Protein 1PAV (pdb70)

Organism: Thermoplasma acidophilum (strain ATCC 25905 / DSM 1728 / JCM 9062 / NBRC 15155 / AMRC-C165) (NCBI:txid273075)

Foldseek 3Di:
DCLVADAEAFAECCACNPSLQSLLVCLVVPAAQGKYKHKYANQRVLPSLQVNLVNSQFARFHWADHPGMGMGMGHRRD

CATH classification: 3.30.110.40

Radius of gyration: 10.15 Å; Cα contacts (8 Å, |Δi|>4): 309; chains: 1; bounding box: 19×27×18 Å

Nearest PDB structures (foldseek):
  1pav-assembly1_A  TM=1.005E+00  e=6.497E-17  Thermoplasma acidophilum
  1dcj-assembly1_A  TM=7.618E-01  e=8.349E-04  Escherichia coli
  8j4c-assembly1_A  TM=7.643E-01  e=8.947E-04  Spirochaeta thermophila DSM 6578
  3lvk-assembly1_B-2  TM=7.471E-01  e=2.201E-03  Escherichia coli O157:H7 str. EDL933
  1je3-assembly1_A  TM=5.705E-01  e=1.639E-02  Escherichia coli

InterPro domains:
  IPR001455 TusA-like domain [PF01206] (8-76)
  IPR001455 TusA-like domain [PS01148] (9-33)
  IPR036868 TusA-like domain superfamily [G3DSA:3.30.110.40] (1-78)
  IPR036868 TusA-like domain superfamily [SSF64307] (2-76)

Secondary structure (DSSP, 8-state):
--S-------BSS-SS-TTHHHHHHHHTTS-TT--EE--BSSS-HHHHHHHHHHHHTEEE------SS-B--EEEE--

Structure (mmCIF, N/CA/C/O backbone):
data_1PAV
#
_entry.id   1PAV
#
loop_
_atom_site.group_PDB
_atom_site.id
_atom_site.type_symbol
_atom_site.label_atom_id
_atom_site.label_alt_id
_atom_site.label_comp_id
_atom_site.label_asym_id
_atom_site.label_entity_id
_atom_site.label_seq_id
_atom_site.pdbx_PDB_ins_code
_atom_site.Cartn_x
_atom_site.Cartn_y
_atom_site.Cartn_z
_atom_site.occupancy
_atom_site.B_iso_or_equiv
_atom_site.auth_seq_id
_atom_site.auth_comp_id
_atom_site.auth_asym_id
_atom_site.auth_atom_id
_atom_site.pdbx_PDB_model_num
ATOM 1 N N . MET A 1 1 ? -2.880 -3.410 9.415 1.00 0.00 1 MET A N 1
ATOM 2 C CA . MET A 1 1 ? -2.515 -4.613 8.688 1.00 0.00 1 MET A CA 1
ATOM 3 C C . MET A 1 1 ? -1.407 -5.378 9.416 1.00 0.00 1 MET A C 1
ATOM 4 O O . MET A 1 1 ? -1.220 -5.212 10.619 1.00 0.00 1 MET A O 1
ATOM 16 N N . ASP A 1 2 ? -0.700 -6.199 8.653 1.00 0.00 2 ASP A N 1
ATOM 17 C CA . ASP A 1 2 ? 0.385 -6.990 9.210 1.00 0.00 2 ASP A CA 1
ATOM 18 C C . ASP A 1 2 ? 1.575 -6.075 9.508 1.00 0.00 2 ASP A C 1
ATOM 19 O O . ASP A 1 2 ? 2.548 -6.500 10.130 1.00 0.00 2 ASP A O 1
ATOM 28 N N . VAL A 1 3 ? 1.458 -4.837 9.053 1.00 0.00 3 VAL A N 1
ATOM 29 C CA . VAL A 1 3 ? 2.512 -3.859 9.264 1.00 0.00 3 VAL A CA 1
ATOM 30 C C . VAL A 1 3 ? 3.853 -4.582 9.393 1.00 0.00 3 VAL A C 1
ATOM 31 O O . VAL A 1 3 ? 4.910 -3.961 9.292 1.00 0.00 3 VAL A O 1
ATOM 44 N N . LYS A 1 4 ? 3.769 -5.886 9.613 1.00 0.00 4 LYS A N 1
ATOM 45 C CA . LYS A 1 4 ? 4.964 -6.701 9.756 1.00 0.00 4 LYS A CA 1
ATOM 46 C C . LYS A 1 4 ? 5.284 -7.367 8.417 1.00 0.00 4 LYS A C 1
ATOM 47 O O . LYS A 1 4 ? 6.049 -8.329 8.366 1.00 0.00 4 LYS A O 1
ATOM 61 N N . PRO A 1 5 ? 4.667 -6.816 7.338 1.00 0.00 5 PRO A N 1
ATOM 62 C CA . PRO A 1 5 ? 4.879 -7.347 6.002 1.00 0.00 5 PRO A CA 1
ATOM 63 C C . PRO A 1 5 ? 6.255 -6.946 5.464 1.00 0.00 5 PRO A C 1
ATOM 64 O O . PRO A 1 5 ? 6.734 -5.846 5.736 1.00 0.00 5 PRO A O 1
ATOM 72 N N . ASP A 1 6 ? 6.851 -7.860 4.712 1.00 0.00 6 ASP A N 1
ATOM 73 C CA . ASP A 1 6 ? 8.161 -7.615 4.135 1.00 0.00 6 ASP A CA 1
ATOM 74 C C . ASP A 1 6 ? 8.041 -7.572 2.609 1.00 0.00 6 ASP A C 1
ATOM 75 O O . ASP A 1 6 ? 7.848 -8.603 1.969 1.00 0.00 6 ASP A O 1
ATOM 84 N N . ARG A 1 7 ? 8.161 -6.366 2.072 1.00 0.00 7 ARG A N 1
ATOM 85 C CA . ARG A 1 7 ? 8.069 -6.174 0.635 1.00 0.00 7 ARG A CA 1
ATOM 86 C C . ARG A 1 7 ? 8.746 -4.865 0.230 1.00 0.00 7 ARG A C 1
ATOM 87 O O . ARG A 1 7 ? 9.240 -4.127 1.082 1.00 0.00 7 ARG A O 1
ATOM 104 N N . VAL A 1 8 ? 8.748 -4.614 -1.072 1.00 0.00 8 VAL A N 1
ATOM 105 C CA . VAL A 1 8 ? 9.357 -3.405 -1.600 1.00 0.00 8 VAL A CA 1
ATOM 106 C C . VAL A 1 8 ? 8.277 -2.536 -2.247 1.00 0.00 8 VAL A C 1
ATOM 107 O O . VAL A 1 8 ? 7.793 -2.848 -3.335 1.00 0.00 8 VAL A O 1
ATOM 120 N N . ILE A 1 9 ? 7.929 -1.464 -1.551 1.00 0.00 9 ILE A N 1
ATOM 121 C CA . ILE A 1 9 ? 6.915 -0.548 -2.044 1.00 0.00 9 ILE A CA 1
ATOM 122 C C . ILE A 1 9 ? 7.242 0.870 -1.572 1.00 0.00 9 ILE A C 1
ATOM 123 O O . ILE A 1 9 ? 7.135 1.174 -0.386 1.00 0.00 9 ILE A O 1
ATOM 138 N N . ASP A 1 10 ? 7.635 1.702 -2.527 1.00 0.00 10 ASP A N 1
ATOM 139 C CA . ASP A 1 10 ? 7.978 3.080 -2.224 1.00 0.00 10 ASP A CA 1
ATOM 140 C C . ASP A 1 10 ? 7.709 3.950 -3.453 1.00 0.00 10 ASP A C 1
ATOM 141 O O . ASP A 1 10 ? 8.089 3.592 -4.567 1.00 0.00 10 ASP A O 1
ATOM 150 N N . ALA A 1 11 ? 7.057 5.077 -3.210 1.00 0.00 11 ALA A N 1
ATOM 151 C CA . ALA A 1 11 ? 6.732 6.001 -4.284 1.00 0.00 11 ALA A CA 1
ATOM 152 C C . ALA A 1 11 ? 7.049 7.429 -3.835 1.00 0.00 11 ALA A C 1
ATOM 153 O O . ALA A 1 11 ? 6.483 7.917 -2.858 1.00 0.00 11 ALA A O 1
ATOM 160 N N . ARG A 1 12 ? 7.954 8.059 -4.569 1.00 0.00 12 ARG A N 1
ATOM 161 C CA . ARG A 1 12 ? 8.354 9.420 -4.259 1.00 0.00 12 ARG A CA 1
ATOM 162 C C . ARG A 1 12 ? 7.745 10.396 -5.269 1.00 0.00 12 ARG A C 1
ATOM 163 O O . ARG A 1 12 ? 8.214 10.495 -6.402 1.00 0.00 12 ARG A O 1
ATOM 180 N N . GLY A 1 13 ? 6.708 11.089 -4.823 1.00 0.00 13 GLY A N 1
ATOM 181 C CA . GLY A 1 13 ? 6.030 12.053 -5.674 1.00 0.00 13 GLY A CA 1
ATOM 182 C C . GLY A 1 13 ? 5.045 11.355 -6.614 1.00 0.00 13 GLY A C 1
ATOM 183 O O . GLY A 1 13 ? 4.690 11.898 -7.659 1.00 0.00 13 GLY A O 1
ATOM 187 N N . SER A 1 14 ? 4.631 10.164 -6.208 1.00 0.00 14 SER A N 1
ATOM 188 C CA . SER A 1 14 ? 3.693 9.387 -7.001 1.00 0.00 14 SER A CA 1
ATOM 189 C C . SER A 1 14 ? 2.258 9.737 -6.605 1.00 0.00 14 SER A C 1
ATOM 190 O O . SER A 1 14 ? 1.315 9.065 -7.018 1.00 0.00 14 SER A O 1
ATOM 197 N N . TYR A 1 15 ? 2.137 10.789 -5.808 1.00 0.00 15 TYR A N 1
ATOM 198 C CA . TYR A 1 15 ? 0.832 11.236 -5.351 1.00 0.00 15 TYR A CA 1
ATOM 199 C C . TYR A 1 15 ? 0.101 10.120 -4.602 1.00 0.00 15 TYR A C 1
ATOM 200 O O . TYR A 1 15 ? 0.735 9.255 -3.998 1.00 0.00 15 TYR A O 1
ATOM 217 N N . CYS A 1 16 ? -1.220 10.176 -4.664 1.00 0.00 16 CYS A N 1
ATOM 218 C CA . CYS A 1 16 ? -2.044 9.180 -3.998 1.00 0.00 16 CYS A CA 1
ATOM 219 C C . CYS A 1 16 ? -1.316 8.725 -2.731 1.00 0.00 16 CYS A C 1
ATOM 220 O O . CYS A 1 16 ? -1.938 8.194 -1.811 1.00 0.00 16 CYS A O 1
ATOM 227 N N . PRO A 1 17 ? 0.024 8.954 -2.724 1.00 0.00 17 PRO A N 1
ATOM 228 C CA . PRO A 1 17 ? 0.681 9.586 -3.855 1.00 0.00 17 PRO A CA 1
ATOM 229 C C . PRO A 1 17 ? 0.819 8.611 -5.026 1.00 0.00 17 PRO A C 1
ATOM 230 O O . PRO A 1 17 ? 0.323 7.486 -4.963 1.00 0.00 17 PRO A O 1
ATOM 238 N N . GLY A 1 18 ? 1.495 9.075 -6.066 1.00 0.00 18 GLY A N 1
ATOM 239 C CA . GLY A 1 18 ? 1.704 8.258 -7.248 1.00 0.00 18 GLY A CA 1
ATOM 240 C C . GLY A 1 18 ? 1.834 6.779 -6.878 1.00 0.00 18 GLY A C 1
ATOM 241 O O . GLY A 1 18 ? 1.528 5.903 -7.685 1.00 0.00 18 GLY A O 1
ATOM 245 N N . PRO A 1 19 ? 2.302 6.540 -5.622 1.00 0.00 19 PRO A N 1
ATOM 246 C CA . PRO A 1 19 ? 2.476 5.184 -5.134 1.00 0.00 19 PRO A CA 1
ATOM 247 C C . PRO A 1 19 ? 1.127 4.548 -4.790 1.00 0.00 19 PRO A C 1
ATOM 248 O O . PRO A 1 19 ? 1.055 3.353 -4.507 1.00 0.00 19 PRO A O 1
ATOM 256 N N . LEU A 1 20 ? 0.093 5.374 -4.826 1.00 0.00 20 LEU A N 1
ATOM 257 C CA . LEU A 1 20 ? -1.250 4.907 -4.522 1.00 0.00 20 LEU A CA 1
ATOM 258 C C . LEU A 1 20 ? -1.483 3.559 -5.206 1.00 0.00 20 LEU A C 1
ATOM 259 O O . LEU A 1 20 ? -2.240 2.728 -4.707 1.00 0.00 20 LEU A O 1
ATOM 274 N N . MET A 1 21 ? -0.818 3.383 -6.338 1.00 0.00 21 MET A N 1
ATOM 275 C CA . MET A 1 21 ? -0.943 2.150 -7.097 1.00 0.00 21 MET A CA 1
ATOM 276 C C . MET A 1 21 ? 0.092 1.119 -6.642 1.00 0.00 21 MET A C 1
ATOM 277 O O . MET A 1 21 ? -0.119 -0.084 -6.785 1.00 0.00 21 MET A O 1
ATOM 289 N N . GLU A 1 22 ? 1.191 1.629 -6.103 1.00 0.00 22 GLU A N 1
ATOM 290 C CA . GLU A 1 22 ? 2.260 0.768 -5.628 1.00 0.00 22 GLU A CA 1
ATOM 291 C C . GLU A 1 22 ? 1.688 -0.370 -4.779 1.00 0.00 22 GLU A C 1
ATOM 292 O O . GLU A 1 22 ? 2.280 -1.445 -4.696 1.00 0.00 22 GLU A O 1
ATOM 303 N N . LEU A 1 23 ? 0.544 -0.092 -4.170 1.00 0.00 23 LEU A N 1
ATOM 304 C CA . LEU A 1 23 ? -0.114 -1.080 -3.331 1.00 0.00 23 LEU A CA 1
ATOM 305 C C . LEU A 1 23 ? -0.855 -2.083 -4.217 1.00 0.00 23 LEU A C 1
ATOM 306 O O . LEU A 1 23 ? -0.598 -3.284 -4.149 1.00 0.00 23 LEU A O 1
ATOM 321 N N . ILE A 1 24 ? -1.759 -1.554 -5.027 1.00 0.00 24 ILE A N 1
ATOM 322 C CA . ILE A 1 24 ? -2.539 -2.388 -5.926 1.00 0.00 24 ILE A CA 1
ATOM 323 C C . ILE A 1 24 ? -1.597 -3.301 -6.713 1.00 0.00 24 ILE A C 1
ATOM 324 O O . ILE A 1 24 ? -1.925 -4.457 -6.980 1.00 0.00 24 ILE A O 1
ATOM 339 N N . LYS A 1 25 ? -0.446 -2.748 -7.064 1.00 0.00 25 LYS A N 1
ATOM 340 C CA . LYS A 1 25 ? 0.547 -3.498 -7.816 1.00 0.00 25 LYS A CA 1
ATOM 341 C C . LYS A 1 25 ? 1.333 -4.396 -6.860 1.00 0.00 25 LYS A C 1
ATOM 342 O O . LYS A 1 25 ? 2.050 -5.296 -7.295 1.00 0.00 25 LYS A O 1
ATOM 356 N N . ALA A 1 26 ? 1.173 -4.121 -5.574 1.00 0.00 26 ALA A N 1
ATOM 357 C CA . ALA A 1 26 ? 1.859 -4.894 -4.552 1.00 0.00 26 ALA A CA 1
ATOM 358 C C . ALA A 1 26 ? 1.119 -6.215 -4.333 1.00 0.00 26 ALA A C 1
ATOM 359 O O . ALA A 1 26 ? 1.727 -7.283 -4.360 1.00 0.00 26 ALA A O 1
ATOM 366 N N . TYR A 1 27 ? -0.184 -6.097 -4.122 1.00 0.00 27 TYR A N 1
ATOM 367 C CA . TYR A 1 27 ? -1.014 -7.269 -3.900 1.00 0.00 27 TYR A CA 1
ATOM 368 C C . TYR A 1 27 ? -0.657 -8.388 -4.879 1.00 0.00 27 TYR A C 1
ATOM 369 O O . TYR A 1 27 ? -0.781 -9.567 -4.553 1.00 0.00 27 TYR A O 1
ATOM 386 N N . LYS A 1 28 ? -0.221 -7.980 -6.062 1.00 0.00 28 LYS A N 1
ATOM 387 C CA . LYS A 1 28 ? 0.155 -8.933 -7.092 1.00 0.00 28 LYS A CA 1
ATOM 388 C C . LYS A 1 28 ? 1.546 -9.490 -6.782 1.00 0.00 28 LYS A C 1
ATOM 389 O O . LYS A 1 28 ? 1.865 -10.617 -7.157 1.00 0.00 28 LYS A O 1
ATOM 403 N N . GLN A 1 29 ? 2.337 -8.673 -6.101 1.00 0.00 29 GLN A N 1
ATOM 404 C CA . GLN A 1 29 ? 3.686 -9.069 -5.738 1.00 0.00 29 GLN A CA 1
ATOM 405 C C . GLN A 1 29 ? 3.655 -10.034 -4.550 1.00 0.00 29 GLN A C 1
ATOM 406 O O . GLN A 1 29 ? 4.326 -11.065 -4.564 1.00 0.00 29 GLN A O 1
ATOM 418 N N . ALA A 1 30 ? 2.868 -9.665 -3.550 1.00 0.00 30 ALA A N 1
ATOM 419 C CA . ALA A 1 30 ? 2.739 -10.484 -2.357 1.00 0.00 30 ALA A CA 1
ATOM 420 C C . ALA A 1 30 ? 1.639 -11.525 -2.575 1.00 0.00 30 ALA A C 1
ATOM 421 O O . ALA A 1 30 ? 1.334 -11.882 -3.712 1.00 0.00 30 ALA A O 1
ATOM 428 N N . LYS A 1 31 ? 1.074 -11.982 -1.467 1.00 0.00 31 LYS A N 1
ATOM 429 C CA . LYS A 1 31 ? 0.015 -12.975 -1.522 1.00 0.00 31 LYS A CA 1
ATOM 430 C C . LYS A 1 31 ? -0.913 -12.793 -0.319 1.00 0.00 31 LYS A C 1
ATOM 431 O O . LYS A 1 31 ? -0.526 -12.193 0.683 1.00 0.00 31 LYS A O 1
ATOM 445 N N . VAL A 1 32 ? -2.120 -13.319 -0.458 1.00 0.00 32 VAL A N 1
ATOM 446 C CA . VAL A 1 32 ? -3.106 -13.222 0.605 1.00 0.00 32 VAL A CA 1
ATOM 447 C C . VAL A 1 32 ? -2.479 -13.688 1.921 1.00 0.00 32 VAL A C 1
ATOM 448 O O . VAL A 1 32 ? -1.713 -14.650 1.942 1.00 0.00 32 VAL A O 1
ATOM 461 N N . GLY A 1 33 ? -2.827 -12.982 2.987 1.00 0.00 33 GLY A N 1
ATOM 462 C CA . GLY A 1 33 ? -2.308 -13.311 4.304 1.00 0.00 33 GLY A CA 1
ATOM 463 C C . GLY A 1 33 ? -0.892 -12.762 4.488 1.00 0.00 33 GLY A C 1
ATOM 464 O O . GLY A 1 33 ? -0.242 -13.035 5.495 1.00 0.00 33 GLY A O 1
ATOM 468 N N . GLU A 1 34 ? -0.454 -11.998 3.497 1.00 0.00 34 GLU A N 1
ATOM 469 C CA . GLU A 1 34 ? 0.873 -11.409 3.537 1.00 0.00 34 GLU A CA 1
ATOM 470 C C . GLU A 1 34 ? 0.778 -9.901 3.785 1.00 0.00 34 GLU A C 1
ATOM 471 O O . GLU A 1 34 ? -0.320 -9.350 3.860 1.00 0.00 34 GLU A O 1
ATOM 482 N N . VAL A 1 35 ? 1.941 -9.280 3.907 1.00 0.00 35 VAL A N 1
ATOM 483 C CA . VAL A 1 35 ? 2.002 -7.848 4.145 1.00 0.00 35 VAL A CA 1
ATOM 484 C C . VAL A 1 35 ? 3.124 -7.241 3.299 1.00 0.00 35 VAL A C 1
ATOM 485 O O . VAL A 1 35 ? 4.069 -7.934 2.927 1.00 0.00 35 VAL A O 1
ATOM 498 N N . ILE A 1 36 ? 2.981 -5.954 3.020 1.00 0.00 36 ILE A N 1
ATOM 499 C CA . ILE A 1 36 ? 3.969 -5.247 2.224 1.00 0.00 36 ILE A CA 1
ATOM 500 C C . ILE A 1 36 ? 4.058 -3.796 2.702 1.00 0.00 36 ILE A C 1
ATOM 501 O O . ILE A 1 36 ? 3.039 -3.172 2.994 1.00 0.00 36 ILE A O 1
ATOM 516 N N . SER A 1 37 ? 5.285 -3.300 2.764 1.00 0.00 37 SER A N 1
ATOM 517 C CA . SER A 1 37 ? 5.520 -1.934 3.200 1.00 0.00 37 SER A CA 1
ATOM 518 C C . SER A 1 37 ? 5.884 -1.057 2.000 1.00 0.00 37 SER A C 1
ATOM 519 O O . SER A 1 37 ? 6.771 -1.402 1.221 1.00 0.00 37 SER A O 1
ATOM 526 N N . VAL A 1 38 ? 5.178 0.059 1.889 1.00 0.00 38 VAL A N 1
ATOM 527 C CA . VAL A 1 38 ? 5.415 0.988 0.798 1.00 0.00 38 VAL A CA 1
ATOM 528 C C . VAL A 1 38 ? 5.795 2.355 1.371 1.00 0.00 38 VAL A C 1
ATOM 529 O O . VAL A 1 38 ? 5.661 2.588 2.571 1.00 0.00 38 VAL A O 1
ATOM 542 N N . TYR A 1 39 ? 6.262 3.223 0.485 1.00 0.00 39 TYR A N 1
ATOM 543 C CA . TYR A 1 39 ? 6.664 4.560 0.888 1.00 0.00 39 TYR A CA 1
ATOM 544 C C . TYR A 1 39 ? 6.479 5.556 -0.258 1.00 0.00 39 TYR A C 1
ATOM 545 O O . TYR A 1 39 ? 6.341 5.159 -1.415 1.00 0.00 39 TYR A O 1
ATOM 562 N N . SER A 1 40 ? 6.483 6.832 0.102 1.00 0.00 40 SER A N 1
ATOM 563 C CA . SER A 1 40 ? 6.317 7.887 -0.883 1.00 0.00 40 SER A CA 1
ATOM 564 C C . SER A 1 40 ? 6.774 9.225 -0.298 1.00 0.00 40 SER A C 1
ATOM 565 O O . SER A 1 40 ? 7.207 9.287 0.853 1.00 0.00 40 SER A O 1
ATOM 572 N N . THR A 1 41 ? 6.662 10.262 -1.115 1.00 0.00 41 THR A N 1
ATOM 573 C CA . THR A 1 41 ? 7.058 11.594 -0.692 1.00 0.00 41 THR A CA 1
ATOM 574 C C . THR A 1 41 ? 6.015 12.624 -1.129 1.00 0.00 41 THR A C 1
ATOM 575 O O . THR A 1 41 ? 5.780 13.609 -0.431 1.00 0.00 41 THR A O 1
ATOM 586 N N . ASP A 1 42 ? 5.418 12.362 -2.282 1.00 0.00 42 ASP A N 1
ATOM 587 C CA . ASP A 1 42 ? 4.406 13.254 -2.821 1.00 0.00 42 ASP A CA 1
ATOM 588 C C . ASP A 1 42 ? 3.398 13.598 -1.722 1.00 0.00 42 ASP A C 1
ATOM 589 O O . ASP A 1 42 ? 2.872 14.710 -1.683 1.00 0.00 42 ASP A O 1
ATOM 598 N N . ALA A 1 43 ? 3.159 12.623 -0.857 1.00 0.00 43 ALA A N 1
ATOM 599 C CA . ALA A 1 43 ? 2.224 12.809 0.239 1.00 0.00 43 ALA A CA 1
ATOM 600 C C . ALA A 1 43 ? 0.801 12.556 -0.262 1.00 0.00 43 ALA A C 1
ATOM 601 O O . ALA A 1 43 ? -0.164 13.052 0.320 1.00 0.00 43 ALA A O 1
ATOM 608 N N . GLY A 1 44 ? 0.714 11.784 -1.335 1.00 0.00 44 GLY A N 1
ATOM 609 C CA . GLY A 1 44 ? -0.575 11.459 -1.921 1.00 0.00 44 GLY A CA 1
ATOM 610 C C . GLY A 1 44 ? -0.948 10.000 -1.652 1.00 0.00 44 GLY A C 1
ATOM 611 O O . GLY A 1 44 ? -2.116 9.684 -1.437 1.00 0.00 44 GLY A O 1
ATOM 615 N N . THR A 1 45 ? 0.069 9.150 -1.673 1.00 0.00 45 THR A N 1
ATOM 616 C CA . THR A 1 45 ? -0.137 7.731 -1.435 1.00 0.00 45 THR A CA 1
ATOM 617 C C . THR A 1 45 ? -0.630 7.497 -0.006 1.00 0.00 45 THR A C 1
ATOM 618 O O . THR A 1 45 ? -1.311 6.509 0.265 1.00 0.00 45 THR A O 1
ATOM 629 N N . LYS A 1 46 ? -0.268 8.423 0.871 1.00 0.00 46 LYS A N 1
ATOM 630 C CA . LYS A 1 46 ? -0.667 8.330 2.265 1.00 0.00 46 LYS A CA 1
ATOM 631 C C . LYS A 1 46 ? -2.188 8.185 2.348 1.00 0.00 46 LYS A C 1
ATOM 632 O O . LYS A 1 46 ? -2.701 7.470 3.207 1.00 0.00 46 LYS A O 1
ATOM 646 N N . LYS A 1 47 ? -2.866 8.876 1.444 1.00 0.00 47 LYS A N 1
ATOM 647 C CA . LYS A 1 47 ? -4.318 8.834 1.405 1.00 0.00 47 LYS A CA 1
ATOM 648 C C . LYS A 1 47 ? -4.766 7.706 0.473 1.00 0.00 47 LYS A C 1
ATOM 649 O O . LYS A 1 47 ? -5.696 6.967 0.790 1.00 0.00 47 LYS A O 1
ATOM 663 N N . ASP A 1 48 ? -4.083 7.610 -0.658 1.00 0.00 48 ASP A N 1
ATOM 664 C CA . ASP A 1 48 ? -4.399 6.585 -1.638 1.00 0.00 48 ASP A CA 1
ATOM 665 C C . ASP A 1 48 ? -3.752 5.265 -1.216 1.00 0.00 48 ASP A C 1
ATOM 666 O O . ASP A 1 48 ? -4.360 4.203 -1.341 1.00 0.00 48 ASP A O 1
ATOM 675 N N . ALA A 1 49 ? -2.527 5.374 -0.723 1.00 0.00 49 ALA A N 1
ATOM 676 C CA . ALA A 1 49 ? -1.791 4.202 -0.280 1.00 0.00 49 ALA A CA 1
ATOM 677 C C . ALA A 1 49 ? -2.745 3.246 0.438 1.00 0.00 49 ALA A C 1
ATOM 678 O O . ALA A 1 49 ? -2.740 2.045 0.177 1.00 0.00 49 ALA A O 1
ATOM 685 N N . PRO A 1 50 ? -3.563 3.833 1.353 1.00 0.00 50 PRO A N 1
ATOM 686 C CA . PRO A 1 50 ? -4.521 3.047 2.112 1.00 0.00 50 PRO A CA 1
ATOM 687 C C . PRO A 1 50 ? -5.718 2.653 1.243 1.00 0.00 50 PRO A C 1
ATOM 688 O O . PRO A 1 50 ? -6.712 2.134 1.747 1.00 0.00 50 PRO A O 1
ATOM 696 N N . ALA A 1 51 ? -5.583 2.917 -0.049 1.00 0.00 51 ALA A N 1
ATOM 697 C CA . ALA A 1 51 ? -6.641 2.596 -0.992 1.00 0.00 51 ALA A CA 1
ATOM 698 C C . ALA A 1 51 ? -6.149 1.511 -1.953 1.00 0.00 51 ALA A C 1
ATOM 699 O O . ALA A 1 51 ? -6.944 0.726 -2.467 1.00 0.00 51 ALA A O 1
ATOM 706 N N . TRP A 1 52 ? -4.842 1.502 -2.167 1.00 0.00 52 TRP A N 1
ATOM 707 C CA . TRP A 1 52 ? -4.235 0.526 -3.056 1.00 0.00 52 TRP A CA 1
ATOM 708 C C . TRP A 1 52 ? -4.541 -0.867 -2.507 1.00 0.00 52 TRP A C 1
ATOM 709 O O . TRP A 1 52 ? -5.152 -1.688 -3.190 1.00 0.00 52 TRP A O 1
ATOM 729 N N . ILE A 1 53 ? -4.100 -1.095 -1.279 1.00 0.00 53 ILE A N 1
ATOM 730 C CA . ILE A 1 53 ? -4.319 -2.376 -0.629 1.00 0.00 53 ILE A CA 1
ATOM 731 C C . ILE A 1 53 ? -5.806 -2.728 -0.694 1.00 0.00 53 ILE A C 1
ATOM 732 O O . ILE A 1 53 ? -6.165 -3.895 -0.851 1.00 0.00 53 ILE A O 1
ATOM 747 N N . GLN A 1 54 ? -6.631 -1.699 -0.570 1.00 0.00 54 GLN A N 1
ATOM 748 C CA . GLN A 1 54 ? -8.071 -1.886 -0.612 1.00 0.00 54 GLN A CA 1
ATOM 749 C C . GLN A 1 54 ? -8.459 -2.759 -1.807 1.00 0.00 54 GLN A C 1
ATOM 750 O O . GLN A 1 54 ? -9.360 -3.591 -1.707 1.00 0.00 54 GLN A O 1
ATOM 762 N N . LYS A 1 55 ? -7.759 -2.540 -2.911 1.00 0.00 55 LYS A N 1
ATOM 763 C CA . LYS A 1 55 ? -8.018 -3.297 -4.124 1.00 0.00 55 LYS A CA 1
ATOM 764 C C . LYS A 1 55 ? -6.979 -4.410 -4.258 1.00 0.00 55 LYS A C 1
ATOM 765 O O . LYS A 1 55 ? -7.293 -5.507 -4.716 1.00 0.00 55 LYS A O 1
ATOM 779 N N . SER A 1 56 ? -5.759 -4.089 -3.850 1.00 0.00 56 SER A N 1
ATOM 780 C CA . SER A 1 56 ? -4.670 -5.048 -3.918 1.00 0.00 56 SER A CA 1
ATOM 781 C C . SER A 1 56 ? -5.150 -6.419 -3.437 1.00 0.00 56 SER A C 1
ATOM 782 O O . SER A 1 56 ? -5.117 -7.392 -4.190 1.00 0.00 56 SER A O 1
ATOM 789 N N . GLY A 1 57 ? -5.585 -6.454 -2.186 1.00 0.00 57 GLY A N 1
ATOM 790 C CA . GLY A 1 57 ? -6.070 -7.690 -1.596 1.00 0.00 57 GLY A CA 1
ATOM 791 C C . GLY A 1 57 ? -5.256 -8.062 -0.356 1.00 0.00 57 GLY A C 1
ATOM 792 O O . GLY A 1 57 ? -5.241 -9.221 0.058 1.00 0.00 57 GLY A O 1
ATOM 796 N N . GLN A 1 58 ? -4.598 -7.057 0.204 1.00 0.00 58 GLN A N 1
ATOM 797 C CA . GLN A 1 58 ? -3.783 -7.265 1.390 1.00 0.00 58 GLN A CA 1
ATOM 798 C C . GLN A 1 58 ? -4.393 -6.532 2.587 1.00 0.00 58 GLN A C 1
ATOM 799 O O . GLN A 1 58 ? -5.174 -5.597 2.415 1.00 0.00 58 GLN A O 1
ATOM 811 N N . GLU A 1 59 ? -4.012 -6.984 3.773 1.00 0.00 59 GLU A N 1
ATOM 812 C CA . GLU A 1 59 ? -4.511 -6.384 4.998 1.00 0.00 59 GLU A CA 1
ATOM 813 C C . GLU A 1 59 ? -4.187 -4.888 5.026 1.00 0.00 59 GLU A C 1
ATOM 814 O O . GLU A 1 59 ? -3.113 -4.474 4.596 1.00 0.00 59 GLU A O 1
ATOM 825 N N . LEU A 1 60 ? -5.138 -4.119 5.537 1.00 0.00 60 LEU A N 1
ATOM 826 C CA . LEU A 1 60 ? -4.967 -2.679 5.627 1.00 0.00 60 LEU A CA 1
ATOM 827 C C . LEU A 1 60 ? -4.033 -2.352 6.793 1.00 0.00 60 LEU A C 1
ATOM 828 O O . LEU A 1 60 ? -4.385 -2.561 7.953 1.00 0.00 60 LEU A O 1
ATOM 843 N N . VAL A 1 61 ? -2.859 -1.844 6.445 1.00 0.00 61 VAL A N 1
ATOM 844 C CA . VAL A 1 61 ? -1.872 -1.486 7.449 1.00 0.00 61 VAL A CA 1
ATOM 845 C C . VAL A 1 61 ? -1.963 0.014 7.737 1.00 0.00 61 VAL A C 1
ATOM 846 O O . VAL A 1 61 ? -2.789 0.712 7.151 1.00 0.00 61 VAL A O 1
ATOM 859 N N . GLY A 1 62 ? -1.104 0.464 8.639 1.00 0.00 62 GLY A N 1
ATOM 860 C CA . GLY A 1 62 ? -1.079 1.869 9.012 1.00 0.00 62 GLY A CA 1
ATOM 861 C C . GLY A 1 62 ? 0.359 2.381 9.119 1.00 0.00 62 GLY A C 1
ATOM 862 O O . GLY A 1 62 ? 1.105 1.965 10.005 1.00 0.00 62 GLY A O 1
ATOM 866 N N . VAL A 1 63 ? 0.705 3.276 8.205 1.00 0.00 63 VAL A N 1
ATOM 867 C CA . VAL A 1 63 ? 2.039 3.849 8.186 1.00 0.00 63 VAL A CA 1
ATOM 868 C C . VAL A 1 63 ? 2.036 5.111 7.320 1.00 0.00 63 VAL A C 1
ATOM 869 O O . VAL A 1 63 ? 2.022 5.025 6.094 1.00 0.00 63 VAL A O 1
ATOM 882 N N . PHE A 1 64 ? 2.049 6.252 7.993 1.00 0.00 64 PHE A N 1
ATOM 883 C CA . PHE A 1 64 ? 2.048 7.529 7.300 1.00 0.00 64 PHE A CA 1
ATOM 884 C C . PHE A 1 64 ? 2.935 8.545 8.022 1.00 0.00 64 PHE A C 1
ATOM 885 O O . PHE A 1 64 ? 2.795 8.752 9.227 1.00 0.00 64 PHE A O 1
ATOM 901 N N . ASP A 1 65 ? 3.828 9.152 7.255 1.00 0.00 65 ASP A N 1
ATOM 902 C CA . ASP A 1 65 ? 4.739 10.142 7.806 1.00 0.00 65 ASP A CA 1
ATOM 903 C C . ASP A 1 65 ? 5.247 11.045 6.680 1.00 0.00 65 ASP A C 1
ATOM 904 O O . ASP A 1 65 ? 5.759 10.557 5.672 1.00 0.00 65 ASP A O 1
ATOM 913 N N . ARG A 1 66 ? 5.088 12.343 6.888 1.00 0.00 66 ARG A N 1
ATOM 914 C CA . ARG A 1 66 ? 5.524 13.318 5.903 1.00 0.00 66 ARG A CA 1
ATOM 915 C C . ARG A 1 66 ? 6.738 14.090 6.422 1.00 0.00 66 ARG A C 1
ATOM 916 O O . ARG A 1 66 ? 6.627 15.264 6.774 1.00 0.00 66 ARG A O 1
ATOM 933 N N . ASN A 1 67 ? 7.869 13.402 6.453 1.00 0.00 67 ASN A N 1
ATOM 934 C CA . ASN A 1 67 ? 9.103 14.008 6.924 1.00 0.00 67 ASN A CA 1
ATOM 935 C C . ASN A 1 67 ? 10.124 14.027 5.784 1.00 0.00 67 ASN A C 1
ATOM 936 O O . ASN A 1 67 ? 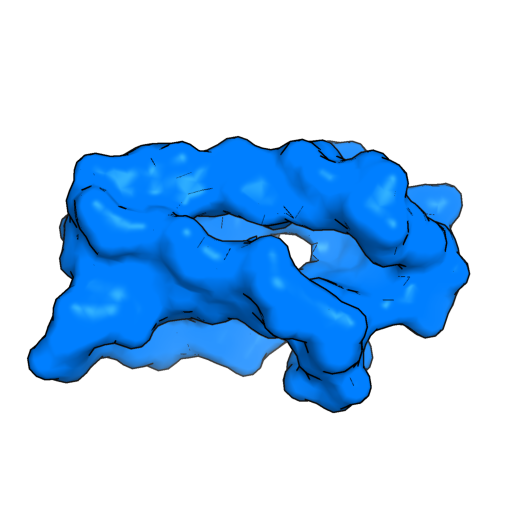11.028 14.861 5.770 1.00 0.00 67 ASN A O 1
ATOM 946 N N . GLY A 1 68 ? 9.945 13.098 4.857 1.00 0.00 68 GLY A N 1
ATOM 947 C CA . GLY A 1 68 ? 10.839 12.998 3.716 1.00 0.00 68 GLY A CA 1
ATOM 948 C C . GLY A 1 68 ? 10.246 12.095 2.632 1.00 0.00 68 GLY A C 1
ATOM 949 O O . GLY A 1 68 ? 10.250 12.449 1.454 1.00 0.00 68 GLY A O 1
ATOM 953 N N . TYR A 1 69 ? 9.751 10.947 3.069 1.00 0.00 69 TYR A N 1
ATOM 954 C CA . TYR A 1 69 ? 9.156 9.991 2.150 1.00 0.00 69 TYR A CA 1
ATOM 955 C C . TYR A 1 69 ? 8.083 9.154 2.850 1.00 0.00 69 TYR A C 1
ATOM 956 O O . TYR A 1 69 ? 8.372 8.451 3.818 1.00 0.00 69 TYR A O 1
ATOM 973 N N . TYR A 1 70 ? 6.868 9.256 2.332 1.00 0.00 70 TYR A N 1
ATOM 974 C CA . TYR A 1 70 ? 5.750 8.517 2.895 1.00 0.00 70 TYR A CA 1
ATOM 975 C C . TYR A 1 70 ? 5.771 7.057 2.437 1.00 0.00 70 TYR A C 1
ATOM 976 O O . TYR A 1 70 ? 6.620 6.666 1.637 1.00 0.00 70 TYR A O 1
ATOM 993 N N . GLU A 1 71 ? 4.826 6.292 2.962 1.00 0.00 71 GLU A N 1
ATOM 994 C CA . GLU A 1 71 ? 4.726 4.884 2.616 1.00 0.00 71 GLU A CA 1
ATOM 995 C C . GLU A 1 71 ? 3.479 4.268 3.254 1.00 0.00 71 GLU A C 1
ATOM 996 O O . GLU A 1 71 ? 2.859 4.875 4.125 1.00 0.00 71 GLU A O 1
ATOM 1007 N N . ILE A 1 72 ? 3.148 3.070 2.795 1.00 0.00 72 ILE A N 1
ATOM 1008 C CA . ILE A 1 72 ? 1.986 2.365 3.310 1.00 0.00 72 ILE A CA 1
ATOM 1009 C C . ILE A 1 72 ? 2.292 0.868 3.378 1.00 0.00 72 ILE A C 1
ATOM 1010 O O . ILE A 1 72 ? 3.181 0.380 2.682 1.00 0.00 72 ILE A O 1
ATOM 1025 N N . VAL A 1 73 ? 1.539 0.181 4.224 1.00 0.00 73 VAL A N 1
ATOM 1026 C CA . VAL A 1 73 ? 1.717 -1.252 4.392 1.00 0.00 73 VAL A CA 1
ATOM 1027 C C . VAL A 1 73 ? 0.386 -1.961 4.137 1.00 0.00 73 VAL A C 1
ATOM 1028 O O . VAL A 1 73 ? -0.679 -1.396 4.379 1.00 0.00 73 VAL A O 1
ATOM 1041 N N . MET A 1 74 ? 0.491 -3.189 3.651 1.00 0.00 74 MET A N 1
ATOM 1042 C CA . MET A 1 74 ? -0.693 -3.982 3.361 1.00 0.00 74 MET A CA 1
ATOM 1043 C C . MET A 1 74 ? -0.432 -5.469 3.613 1.00 0.00 74 MET A C 1
ATOM 1044 O O . MET A 1 74 ? 0.601 -5.999 3.205 1.00 0.00 74 MET A O 1
ATOM 1056 N N . LYS A 1 75 ? -1.386 -6.100 4.281 1.00 0.00 75 LYS A N 1
ATOM 1057 C CA . LYS A 1 75 ? -1.272 -7.514 4.590 1.00 0.00 75 LYS A CA 1
ATOM 1058 C C . LYS A 1 75 ? -2.052 -8.324 3.553 1.00 0.00 75 LYS A C 1
ATOM 1059 O O . LYS A 1 75 ? -3.274 -8.434 3.637 1.00 0.00 75 LYS A O 1
ATOM 1073 N N . LYS A 1 76 ? -1.313 -8.869 2.598 1.00 0.00 76 LYS A N 1
ATOM 1074 C CA . LYS A 1 76 ? -1.920 -9.666 1.545 1.00 0.00 76 LYS A CA 1
ATOM 1075 C C . LYS A 1 76 ? -3.038 -10.524 2.141 1.00 0.00 76 LYS A C 1
ATOM 1076 O O . LYS A 1 76 ? -2.789 -11.355 3.013 1.00 0.00 76 LYS A O 1
ATOM 1090 N N . VAL A 1 77 ? -4.245 -10.293 1.646 1.00 0.00 77 VAL A N 1
ATOM 1091 C CA . VAL A 1 77 ? -5.402 -11.035 2.119 1.00 0.00 77 VAL A CA 1
ATOM 1092 C C . VAL A 1 77 ? -6.240 -11.483 0.919 1.00 0.00 77 VAL A C 1
ATOM 1093 O O . VAL A 1 77 ? -7.345 -11.998 1.086 1.00 0.00 77 VAL A O 1
ATOM 1106 N N . LYS A 1 78 ? -5.683 -11.271 -0.264 1.00 0.00 78 LYS A N 1
ATOM 1107 C CA . LYS A 1 78 ? -6.365 -11.646 -1.491 1.00 0.00 78 LYS A CA 1
ATOM 1108 C C . LYS A 1 78 ? -7.081 -12.982 -1.282 1.00 0.00 78 LYS A C 1
ATOM 1109 O O . LYS A 1 78 ? -8.281 -13.012 -1.010 1.00 0.00 78 LYS A O 1
ATOM 1123 N N . MET A 1 1 ? -4.138 -4.805 9.233 1.00 0.00 1 MET A N 2
ATOM 1124 C CA . MET A 1 1 ? -3.016 -5.176 8.388 1.00 0.00 1 MET A CA 2
ATOM 1125 C C . MET A 1 1 ? -1.990 -6.002 9.169 1.00 0.00 1 MET A C 2
ATOM 1126 O O . MET A 1 1 ? -2.277 -6.477 10.267 1.00 0.00 1 MET A O 2
ATOM 1138 N N . ASP A 1 2 ? -0.817 -6.147 8.571 1.00 0.00 2 ASP A N 2
ATOM 1139 C CA . ASP A 1 2 ? 0.252 -6.907 9.197 1.00 0.00 2 ASP A CA 2
ATOM 1140 C C . ASP A 1 2 ? 1.412 -5.968 9.531 1.00 0.00 2 ASP A C 2
ATOM 1141 O O . ASP A 1 2 ? 2.357 -6.361 10.213 1.00 0.00 2 ASP A O 2
ATOM 1150 N N . VAL A 1 3 ? 1.302 -4.744 9.034 1.00 0.00 3 VAL A N 2
ATOM 1151 C CA . VAL A 1 3 ? 2.330 -3.745 9.271 1.00 0.00 3 VAL A CA 2
ATOM 1152 C C . VAL A 1 3 ? 3.683 -4.440 9.430 1.00 0.00 3 VAL A C 2
ATOM 1153 O O . VAL A 1 3 ? 4.727 -3.790 9.396 1.00 0.00 3 VAL A O 2
ATOM 1166 N N . LYS A 1 4 ? 3.623 -5.753 9.599 1.00 0.00 4 LYS A N 2
ATOM 1167 C CA . LYS A 1 4 ? 4.831 -6.544 9.762 1.00 0.00 4 LYS A CA 2
ATOM 1168 C C . LYS A 1 4 ? 5.179 -7.215 8.431 1.00 0.00 4 LYS A C 2
ATOM 1169 O O . LYS A 1 4 ? 5.962 -8.164 8.397 1.00 0.00 4 LYS A O 2
ATOM 1183 N N . PRO A 1 5 ? 4.566 -6.682 7.341 1.00 0.00 5 PRO A N 2
ATOM 1184 C CA . PRO A 1 5 ? 4.804 -7.219 6.012 1.00 0.00 5 PRO A CA 2
ATOM 1185 C C . PRO A 1 5 ? 6.177 -6.797 5.488 1.00 0.00 5 PRO A C 2
ATOM 1186 O O . PRO A 1 5 ? 6.622 -5.676 5.732 1.00 0.00 5 PRO A O 2
ATOM 1194 N N . ASP A 1 6 ? 6.812 -7.718 4.777 1.00 0.00 6 ASP A N 2
ATOM 1195 C CA . ASP A 1 6 ? 8.128 -7.455 4.217 1.00 0.00 6 ASP A CA 2
ATOM 1196 C C . ASP A 1 6 ? 8.036 -7.460 2.689 1.00 0.00 6 ASP A C 2
ATOM 1197 O O . ASP A 1 6 ? 7.878 -8.514 2.076 1.00 0.00 6 ASP A O 2
ATOM 1206 N N . ARG A 1 7 ? 8.139 -6.269 2.118 1.00 0.00 7 ARG A N 2
ATOM 1207 C CA . ARG A 1 7 ? 8.070 -6.122 0.675 1.00 0.00 7 ARG A CA 2
ATOM 1208 C C . ARG A 1 7 ? 8.729 -4.811 0.242 1.00 0.00 7 ARG A C 2
ATOM 1209 O O . ARG A 1 7 ? 9.190 -4.037 1.080 1.00 0.00 7 ARG A O 2
ATOM 1226 N N . VAL A 1 8 ? 8.754 -4.602 -1.067 1.00 0.00 8 VAL A N 2
ATOM 1227 C CA . VAL A 1 8 ? 9.350 -3.397 -1.620 1.00 0.00 8 VAL A CA 2
ATOM 1228 C C . VAL A 1 8 ? 8.254 -2.535 -2.249 1.00 0.00 8 VAL A C 2
ATOM 1229 O O . VAL A 1 8 ? 7.741 -2.859 -3.319 1.00 0.00 8 VAL A O 2
ATOM 1242 N N . ILE A 1 9 ? 7.928 -1.452 -1.558 1.00 0.00 9 ILE A N 2
ATOM 1243 C CA . ILE A 1 9 ? 6.903 -0.540 -2.036 1.00 0.00 9 ILE A CA 2
ATOM 1244 C C . ILE A 1 9 ? 7.250 0.885 -1.600 1.00 0.00 9 ILE A C 2
ATOM 1245 O O . ILE A 1 9 ? 7.183 1.210 -0.416 1.00 0.00 9 ILE A O 2
ATOM 1260 N N . ASP A 1 10 ? 7.617 1.696 -2.581 1.00 0.00 10 ASP A N 2
ATOM 1261 C CA . ASP A 1 10 ? 7.976 3.078 -2.314 1.00 0.00 10 ASP A CA 2
ATOM 1262 C C . ASP A 1 10 ? 7.674 3.928 -3.551 1.00 0.00 10 ASP A C 2
ATOM 1263 O O . ASP A 1 10 ? 8.021 3.548 -4.669 1.00 0.00 10 ASP A O 2
ATOM 1272 N N . ALA A 1 11 ? 7.032 5.061 -3.310 1.00 0.00 11 ALA A N 2
ATOM 1273 C CA . ALA A 1 11 ? 6.680 5.966 -4.389 1.00 0.00 11 ALA A CA 2
ATOM 1274 C C . ALA A 1 11 ? 7.051 7.397 -3.992 1.00 0.00 11 ALA A C 2
ATOM 1275 O O . ALA A 1 11 ? 6.543 7.922 -3.004 1.00 0.00 11 ALA A O 2
ATOM 1282 N N . ARG A 1 12 ? 7.936 7.986 -4.784 1.00 0.00 12 ARG A N 2
ATOM 1283 C CA . ARG A 1 12 ? 8.381 9.345 -4.528 1.00 0.00 12 ARG A CA 2
ATOM 1284 C C . ARG A 1 12 ? 7.750 10.309 -5.533 1.00 0.00 12 ARG A C 2
ATOM 1285 O O . ARG A 1 12 ? 8.211 10.416 -6.669 1.00 0.00 12 ARG A O 2
ATOM 1302 N N . GLY A 1 13 ? 6.706 10.987 -5.080 1.00 0.00 13 GLY A N 2
ATOM 1303 C CA . GLY A 1 13 ? 6.008 11.939 -5.926 1.00 0.00 13 GLY A CA 2
ATOM 1304 C C . GLY A 1 13 ? 4.930 11.244 -6.761 1.00 0.00 13 GLY A C 2
ATOM 1305 O O . GLY A 1 13 ? 4.525 11.751 -7.805 1.00 0.00 13 GLY A O 2
ATOM 1309 N N . SER A 1 14 ? 4.497 10.092 -6.269 1.00 0.00 14 SER A N 2
ATOM 1310 C CA . SER A 1 14 ? 3.475 9.322 -6.956 1.00 0.00 14 SER A CA 2
ATOM 1311 C C . SER A 1 14 ? 2.085 9.777 -6.505 1.00 0.00 14 SER A C 2
ATOM 1312 O O . SER A 1 14 ? 1.075 9.241 -6.958 1.00 0.00 14 SER A O 2
ATOM 1319 N N . TYR A 1 15 ? 2.078 10.762 -5.619 1.00 0.00 15 TYR A N 2
ATOM 1320 C CA . TYR A 1 15 ? 0.830 11.295 -5.103 1.00 0.00 15 TYR A CA 2
ATOM 1321 C C . TYR A 1 15 ? -0.003 10.197 -4.439 1.00 0.00 15 TYR A C 2
ATOM 1322 O O . TYR A 1 15 ? 0.544 9.223 -3.926 1.00 0.00 15 TYR A O 2
ATOM 1339 N N . CYS A 1 16 ? -1.314 10.391 -4.472 1.00 0.00 16 CYS A N 2
ATOM 1340 C CA . CYS A 1 16 ? -2.227 9.428 -3.881 1.00 0.00 16 CYS A CA 2
ATOM 1341 C C . CYS A 1 16 ? -1.557 8.827 -2.644 1.00 0.00 16 CYS A C 2
ATOM 1342 O O . CYS A 1 16 ? -2.230 8.281 -1.772 1.00 0.00 16 CYS A O 2
ATOM 1349 N N . PRO A 1 17 ? -0.202 8.950 -2.607 1.00 0.00 17 PRO A N 2
ATOM 1350 C CA . PRO A 1 17 ? 0.518 9.611 -3.681 1.00 0.00 17 PRO A CA 2
ATOM 1351 C C . PRO A 1 17 ? 0.598 8.715 -4.920 1.00 0.00 17 PRO A C 2
ATOM 1352 O O . PRO A 1 17 ? -0.190 7.783 -5.068 1.00 0.00 17 PRO A O 2
ATOM 1360 N N . GLY A 1 18 ? 1.559 9.030 -5.777 1.00 0.00 18 GLY A N 2
ATOM 1361 C CA . GLY A 1 18 ? 1.753 8.264 -6.997 1.00 0.00 18 GLY A CA 2
ATOM 1362 C C . GLY A 1 18 ? 1.888 6.771 -6.692 1.00 0.00 18 GLY A C 2
ATOM 1363 O O . GLY A 1 18 ? 1.557 5.931 -7.528 1.00 0.00 18 GLY A O 2
ATOM 1367 N N . PRO A 1 19 ? 2.387 6.479 -5.461 1.00 0.00 19 PRO A N 2
ATOM 1368 C CA . PRO A 1 19 ? 2.570 5.102 -5.037 1.00 0.00 19 PRO A CA 2
ATOM 1369 C C . PRO A 1 19 ? 1.229 4.454 -4.684 1.00 0.00 19 PRO A C 2
ATOM 1370 O O . PRO A 1 19 ? 1.153 3.242 -4.487 1.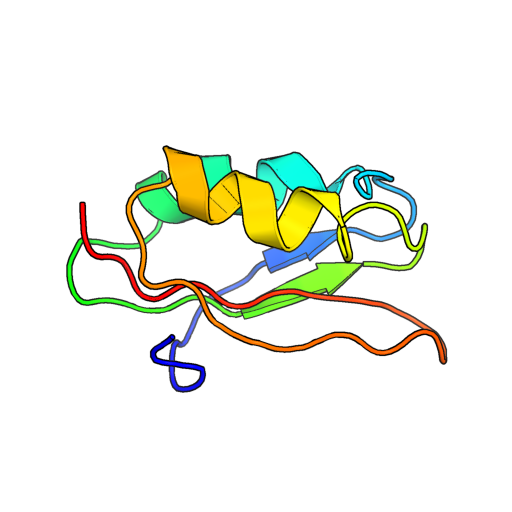00 0.00 19 PRO A O 2
ATOM 1378 N N . LEU A 1 20 ? 0.204 5.290 -4.615 1.00 0.00 20 LEU A N 2
ATOM 1379 C CA . LEU A 1 20 ? -1.129 4.816 -4.290 1.00 0.00 20 LEU A CA 2
ATOM 1380 C C . LEU A 1 20 ? -1.394 3.505 -5.032 1.00 0.00 20 LEU A C 2
ATOM 1381 O O . LEU A 1 20 ? -2.117 2.641 -4.537 1.00 0.00 20 LEU A O 2
ATOM 1396 N N . MET A 1 21 ? -0.793 3.395 -6.209 1.00 0.00 21 MET A N 2
ATOM 1397 C CA . MET A 1 21 ? -0.955 2.204 -7.023 1.00 0.00 21 MET A CA 2
ATOM 1398 C C . MET A 1 21 ? 0.148 1.185 -6.731 1.00 0.00 21 MET A C 2
ATOM 1399 O O . MET A 1 21 ? -0.013 -0.004 -6.999 1.00 0.00 21 MET A O 2
ATOM 1411 N N . GLU A 1 22 ? 1.245 1.689 -6.186 1.00 0.00 22 GLU A N 2
ATOM 1412 C CA . GLU A 1 22 ? 2.376 0.839 -5.854 1.00 0.00 22 GLU A CA 2
ATOM 1413 C C . GLU A 1 22 ? 1.911 -0.360 -5.022 1.00 0.00 22 GLU A C 2
ATOM 1414 O O . GLU A 1 22 ? 2.449 -1.458 -5.155 1.00 0.00 22 GLU A O 2
ATOM 1425 N N . LEU A 1 23 ? 0.919 -0.106 -4.182 1.00 0.00 23 LEU A N 2
ATOM 1426 C CA . LEU A 1 23 ? 0.376 -1.150 -3.328 1.00 0.00 23 LEU A CA 2
ATOM 1427 C C . LEU A 1 23 ? -0.460 -2.112 -4.174 1.00 0.00 23 LEU A C 2
ATOM 1428 O O . LEU A 1 23 ? -0.242 -3.322 -4.143 1.00 0.00 23 LEU A O 2
ATOM 1443 N N . ILE A 1 24 ? -1.400 -1.537 -4.910 1.00 0.00 24 ILE A N 2
ATOM 1444 C CA . ILE A 1 24 ? -2.270 -2.328 -5.763 1.00 0.00 24 ILE A CA 2
ATOM 1445 C C . ILE A 1 24 ? -1.418 -3.165 -6.717 1.00 0.00 24 ILE A C 2
ATOM 1446 O O . ILE A 1 24 ? -1.759 -4.308 -7.020 1.00 0.00 24 ILE A O 2
ATOM 1461 N N . LYS A 1 25 ? -0.325 -2.566 -7.166 1.00 0.00 25 LYS A N 2
ATOM 1462 C CA . LYS A 1 25 ? 0.580 -3.243 -8.080 1.00 0.00 25 LYS A CA 2
ATOM 1463 C C . LYS A 1 25 ? 1.570 -4.089 -7.277 1.00 0.00 25 LYS A C 2
ATOM 1464 O O . LYS A 1 25 ? 2.267 -4.934 -7.836 1.00 0.00 25 LYS A O 2
ATOM 1478 N N . ALA A 1 26 ? 1.601 -3.833 -5.977 1.00 0.00 26 ALA A N 2
ATOM 1479 C CA . ALA A 1 26 ? 2.494 -4.560 -5.092 1.00 0.00 26 ALA A CA 2
ATOM 1480 C C . ALA A 1 26 ? 1.775 -5.799 -4.555 1.00 0.00 26 ALA A C 2
ATOM 1481 O O . ALA A 1 26 ? 2.332 -6.896 -4.562 1.00 0.00 26 ALA A O 2
ATOM 1488 N N . TYR A 1 27 ? 0.549 -5.584 -4.103 1.00 0.00 27 TYR A N 2
ATOM 1489 C CA . TYR A 1 27 ? -0.252 -6.670 -3.563 1.00 0.00 27 TYR A CA 2
ATOM 1490 C C . TYR A 1 27 ? -0.140 -7.921 -4.438 1.00 0.00 27 TYR A C 2
ATOM 1491 O O . TYR A 1 27 ? -0.196 -9.041 -3.935 1.00 0.00 27 TYR A O 2
ATOM 1508 N N . LYS A 1 28 ? 0.019 -7.687 -5.732 1.00 0.00 28 LYS A N 2
ATOM 1509 C CA . LYS A 1 28 ? 0.140 -8.781 -6.681 1.00 0.00 28 LYS A CA 2
ATOM 1510 C C . LYS A 1 28 ? 1.468 -9.506 -6.449 1.00 0.00 28 LYS A C 2
ATOM 1511 O O . LYS A 1 28 ? 1.621 -10.665 -6.833 1.00 0.00 28 LYS A O 2
ATOM 1525 N N . GLN A 1 29 ? 2.393 -8.795 -5.822 1.00 0.00 29 GLN A N 2
ATOM 1526 C CA . GLN A 1 29 ? 3.702 -9.356 -5.534 1.00 0.00 29 GLN A CA 2
ATOM 1527 C C . GLN A 1 29 ? 3.602 -10.385 -4.406 1.00 0.00 29 GLN A C 2
ATOM 1528 O O . GLN A 1 29 ? 4.157 -11.478 -4.506 1.00 0.00 29 GLN A O 2
ATOM 1540 N N . ALA A 1 30 ? 2.889 -9.998 -3.358 1.00 0.00 30 ALA A N 2
ATOM 1541 C CA . ALA A 1 30 ? 2.710 -10.874 -2.212 1.00 0.00 30 ALA A CA 2
ATOM 1542 C C . ALA A 1 30 ? 1.524 -11.805 -2.469 1.00 0.00 30 ALA A C 2
ATOM 1543 O O . ALA A 1 30 ? 1.172 -12.068 -3.618 1.00 0.00 30 ALA A O 2
ATOM 1550 N N . LYS A 1 31 ? 0.938 -12.280 -1.380 1.00 0.00 31 LYS A N 2
ATOM 1551 C CA . LYS A 1 31 ? -0.201 -13.177 -1.472 1.00 0.00 31 LYS A CA 2
ATOM 1552 C C . LYS A 1 31 ? -1.093 -12.991 -0.242 1.00 0.00 31 LYS A C 2
ATOM 1553 O O . LYS A 1 31 ? -0.666 -12.414 0.757 1.00 0.00 31 LYS A O 2
ATOM 1567 N N . VAL A 1 32 ? -2.316 -13.488 -0.356 1.00 0.00 32 VAL A N 2
ATOM 1568 C CA . VAL A 1 32 ? -3.271 -13.384 0.733 1.00 0.00 32 VAL A CA 2
ATOM 1569 C C . VAL A 1 32 ? -2.622 -13.883 2.025 1.00 0.00 32 VAL A C 2
ATOM 1570 O O . VAL A 1 32 ? -2.012 -14.951 2.045 1.00 0.00 32 VAL A O 2
ATOM 1583 N N . GLY A 1 33 ? -2.774 -13.086 3.072 1.00 0.00 33 GLY A N 2
ATOM 1584 C CA . GLY A 1 33 ? -2.210 -13.434 4.365 1.00 0.00 33 GLY A CA 2
ATOM 1585 C C . GLY A 1 33 ? -0.804 -12.852 4.526 1.00 0.00 33 GLY A C 2
ATOM 1586 O O . GLY A 1 33 ? -0.139 -13.092 5.531 1.00 0.00 33 GLY A O 2
ATOM 1590 N N . GLU A 1 34 ? -0.394 -12.097 3.517 1.00 0.00 34 GLU A N 2
ATOM 1591 C CA . GLU A 1 34 ? 0.921 -11.478 3.532 1.00 0.00 34 GLU A CA 2
ATOM 1592 C C . GLU A 1 34 ? 0.795 -9.968 3.746 1.00 0.00 34 GLU A C 2
ATOM 1593 O O . GLU A 1 34 ? -0.312 -9.438 3.814 1.00 0.00 34 GLU A O 2
ATOM 1604 N N . VAL A 1 35 ? 1.946 -9.318 3.844 1.00 0.00 35 VAL A N 2
ATOM 1605 C CA . VAL A 1 35 ? 1.978 -7.880 4.049 1.00 0.00 35 VAL A CA 2
ATOM 1606 C C . VAL A 1 35 ? 3.111 -7.277 3.218 1.00 0.00 35 VAL A C 2
ATOM 1607 O O . VAL A 1 35 ? 4.044 -7.979 2.831 1.00 0.00 35 VAL A O 2
ATOM 1620 N N . ILE A 1 36 ? 2.993 -5.981 2.967 1.00 0.00 36 ILE A N 2
ATOM 1621 C CA . ILE A 1 36 ? 3.996 -5.276 2.188 1.00 0.00 36 ILE A CA 2
ATOM 1622 C C . ILE A 1 36 ? 4.044 -3.812 2.633 1.00 0.00 36 ILE A C 2
ATOM 1623 O O . ILE A 1 36 ? 3.006 -3.199 2.876 1.00 0.00 36 ILE A O 2
ATOM 1638 N N . SER A 1 37 ? 5.260 -3.294 2.725 1.00 0.00 37 SER A N 2
ATOM 1639 C CA . SER A 1 37 ? 5.456 -1.914 3.136 1.00 0.00 37 SER A CA 2
ATOM 1640 C C . SER A 1 37 ? 5.838 -1.057 1.927 1.00 0.00 37 SER A C 2
ATOM 1641 O O . SER A 1 37 ? 6.700 -1.440 1.138 1.00 0.00 37 SER A O 2
ATOM 1648 N N . VAL A 1 38 ? 5.178 0.086 1.820 1.00 0.00 38 VAL A N 2
ATOM 1649 C CA . VAL A 1 38 ? 5.436 1.000 0.720 1.00 0.00 38 VAL A CA 2
ATOM 1650 C C . VAL A 1 38 ? 5.881 2.352 1.281 1.00 0.00 38 VAL A C 2
ATOM 1651 O O . VAL A 1 38 ? 5.809 2.582 2.488 1.00 0.00 38 VAL A O 2
ATOM 1664 N N . TYR A 1 39 ? 6.330 3.212 0.379 1.00 0.00 39 TYR A N 2
ATOM 1665 C CA . TYR A 1 39 ? 6.786 4.536 0.769 1.00 0.00 39 TYR A CA 2
ATOM 1666 C C . TYR A 1 39 ? 6.578 5.543 -0.364 1.00 0.00 39 TYR A C 2
ATOM 1667 O O . TYR A 1 39 ? 6.377 5.156 -1.515 1.00 0.00 39 TYR A O 2
ATOM 1684 N N . SER A 1 40 ? 6.634 6.815 0.001 1.00 0.00 40 SER A N 2
ATOM 1685 C CA . SER A 1 40 ? 6.453 7.881 -0.971 1.00 0.00 40 SER A CA 2
ATOM 1686 C C . SER A 1 40 ? 6.853 9.224 -0.355 1.00 0.00 40 SER A C 2
ATOM 1687 O O . SER A 1 40 ? 7.217 9.288 0.818 1.00 0.00 40 SER A O 2
ATOM 1694 N N . THR A 1 41 ? 6.773 10.261 -1.175 1.00 0.00 41 THR A N 2
ATOM 1695 C CA . THR A 1 41 ? 7.123 11.598 -0.726 1.00 0.00 41 THR A CA 2
ATOM 1696 C C . THR A 1 41 ? 6.070 12.607 -1.186 1.00 0.00 41 THR A C 2
ATOM 1697 O O . THR A 1 41 ? 5.837 13.615 -0.519 1.00 0.00 41 THR A O 2
ATOM 1708 N N . ASP A 1 42 ? 5.462 12.304 -2.324 1.00 0.00 42 ASP A N 2
ATOM 1709 C CA . ASP A 1 42 ? 4.439 13.172 -2.881 1.00 0.00 42 ASP A CA 2
ATOM 1710 C C . ASP A 1 42 ? 3.417 13.511 -1.794 1.00 0.00 42 ASP A C 2
ATOM 1711 O O . ASP A 1 42 ? 2.713 14.516 -1.891 1.00 0.00 42 ASP A O 2
ATOM 1720 N N . ALA A 1 43 ? 3.368 12.656 -0.784 1.00 0.00 43 ALA A N 2
ATOM 1721 C CA . ALA A 1 43 ? 2.445 12.852 0.320 1.00 0.00 43 ALA A CA 2
ATOM 1722 C C . ALA A 1 43 ? 1.009 12.715 -0.192 1.00 0.00 43 ALA A C 2
ATOM 1723 O O . ALA A 1 43 ? 0.078 13.247 0.410 1.00 0.00 43 ALA A O 2
ATOM 1730 N N . GLY A 1 44 ? 0.875 11.998 -1.298 1.00 0.00 44 GLY A N 2
ATOM 1731 C CA . GLY A 1 44 ? -0.431 11.783 -1.897 1.00 0.00 44 GLY A CA 2
ATOM 1732 C C . GLY A 1 44 ? -0.917 10.352 -1.655 1.00 0.00 44 GLY A C 2
ATOM 1733 O O . GLY A 1 44 ? -2.098 10.129 -1.392 1.00 0.00 44 GLY A O 2
ATOM 1737 N N . THR A 1 45 ? 0.019 9.419 -1.753 1.00 0.00 45 THR A N 2
ATOM 1738 C CA . THR A 1 45 ? -0.299 8.016 -1.548 1.00 0.00 45 THR A CA 2
ATOM 1739 C C . THR A 1 45 ? -0.714 7.769 -0.096 1.00 0.00 45 THR A C 2
ATOM 1740 O O . THR A 1 45 ? -1.464 6.837 0.189 1.00 0.00 45 THR A O 2
ATOM 1751 N N . LYS A 1 46 ? -0.207 8.621 0.783 1.00 0.00 46 LYS A N 2
ATOM 1752 C CA . LYS A 1 46 ? -0.515 8.507 2.198 1.00 0.00 46 LYS A CA 2
ATOM 1753 C C . LYS A 1 46 ? -2.028 8.359 2.376 1.00 0.00 46 LYS A C 2
ATOM 1754 O O . LYS A 1 46 ? -2.484 7.648 3.270 1.00 0.00 46 LYS A O 2
ATOM 1768 N N . LYS A 1 47 ? -2.763 9.040 1.511 1.00 0.00 47 LYS A N 2
ATOM 1769 C CA . LYS A 1 47 ? -4.214 8.992 1.561 1.00 0.00 47 LYS A CA 2
ATOM 1770 C C . LYS A 1 47 ? -4.714 7.856 0.667 1.00 0.00 47 LYS A C 2
ATOM 1771 O O . LYS A 1 47 ? -5.633 7.127 1.039 1.00 0.00 47 LYS A O 2
ATOM 1785 N N . ASP A 1 48 ? -4.088 7.739 -0.494 1.00 0.00 48 ASP A N 2
ATOM 1786 C CA . ASP A 1 48 ? -4.457 6.703 -1.444 1.00 0.00 48 ASP A CA 2
ATOM 1787 C C . ASP A 1 48 ? -3.708 5.414 -1.102 1.00 0.00 48 ASP A C 2
ATOM 1788 O O . ASP A 1 48 ? -4.226 4.317 -1.309 1.00 0.00 48 ASP A O 2
ATOM 1797 N N . ALA A 1 49 ? -2.500 5.588 -0.585 1.00 0.00 49 ALA A N 2
ATOM 1798 C CA . ALA A 1 49 ? -1.675 4.452 -0.214 1.00 0.00 49 ALA A CA 2
ATOM 1799 C C . ALA A 1 49 ? -2.545 3.396 0.471 1.00 0.00 49 ALA A C 2
ATOM 1800 O O . ALA A 1 49 ? -2.450 2.210 0.159 1.00 0.00 49 ALA A O 2
ATOM 1807 N N . PRO A 1 50 ? -3.397 3.878 1.415 1.00 0.00 50 PRO A N 2
ATOM 1808 C CA . PRO A 1 50 ? -4.284 2.990 2.147 1.00 0.00 50 PRO A CA 2
ATOM 1809 C C . PRO A 1 50 ? -5.456 2.541 1.269 1.00 0.00 50 PRO A C 2
ATOM 1810 O O . PRO A 1 50 ? -6.368 1.868 1.744 1.00 0.00 50 PRO A O 2
ATOM 1818 N N . ALA A 1 51 ? -5.391 2.934 0.006 1.00 0.00 51 ALA A N 2
ATOM 1819 C CA . ALA A 1 51 ? -6.435 2.581 -0.942 1.00 0.00 51 ALA A CA 2
ATOM 1820 C C . ALA A 1 51 ? -5.920 1.483 -1.875 1.00 0.00 51 ALA A C 2
ATOM 1821 O O . ALA A 1 51 ? -6.683 0.616 -2.297 1.00 0.00 51 ALA A O 2
ATOM 1828 N N . TRP A 1 52 ? -4.631 1.558 -2.170 1.00 0.00 52 TRP A N 2
ATOM 1829 C CA . TRP A 1 52 ? -4.006 0.582 -3.046 1.00 0.00 52 TRP A CA 2
ATOM 1830 C C . TRP A 1 52 ? -4.444 -0.812 -2.590 1.00 0.00 52 TRP A C 2
ATOM 1831 O O . TRP A 1 52 ? -5.234 -1.469 -3.266 1.00 0.00 52 TRP A O 2
ATOM 1851 N N . ILE A 1 53 ? -3.912 -1.220 -1.448 1.00 0.00 53 ILE A N 2
ATOM 1852 C CA . ILE A 1 53 ? -4.239 -2.523 -0.894 1.00 0.00 53 ILE A CA 2
ATOM 1853 C C . ILE A 1 53 ? -5.751 -2.741 -0.970 1.00 0.00 53 ILE A C 2
ATOM 1854 O O . ILE A 1 53 ? -6.210 -3.809 -1.371 1.00 0.00 53 ILE A O 2
ATOM 1869 N N . GLN A 1 54 ? -6.485 -1.709 -0.577 1.00 0.00 54 GLN A N 2
ATOM 1870 C CA . GLN A 1 54 ? -7.936 -1.774 -0.594 1.00 0.00 54 GLN A CA 2
ATOM 1871 C C . GLN A 1 54 ? -8.415 -2.640 -1.762 1.00 0.00 54 GLN A C 2
ATOM 1872 O O . GLN A 1 54 ? -9.377 -3.393 -1.627 1.00 0.00 54 GLN A O 2
ATOM 1884 N N . LYS A 1 55 ? -7.721 -2.501 -2.883 1.00 0.00 55 LYS A N 2
ATOM 1885 C CA . LYS A 1 55 ? -8.063 -3.262 -4.072 1.00 0.00 55 LYS A CA 2
ATOM 1886 C C . LYS A 1 55 ? -7.114 -4.455 -4.200 1.00 0.00 55 LYS A C 2
ATOM 1887 O O . LYS A 1 55 ? -7.534 -5.549 -4.572 1.00 0.00 55 LYS A O 2
ATOM 1901 N N . SER A 1 56 ? -5.853 -4.204 -3.885 1.00 0.00 56 SER A N 2
ATOM 1902 C CA . SER A 1 56 ? -4.841 -5.245 -3.960 1.00 0.00 56 SER A CA 2
ATOM 1903 C C . SER A 1 56 ? -5.393 -6.553 -3.391 1.00 0.00 56 SER A C 2
ATOM 1904 O O . SER A 1 56 ? -5.485 -7.553 -4.101 1.00 0.00 56 SER A O 2
ATOM 1911 N N . GLY A 1 57 ? -5.746 -6.505 -2.115 1.00 0.00 57 GLY A N 2
ATOM 1912 C CA . GLY A 1 57 ? -6.286 -7.674 -1.442 1.00 0.00 57 GLY A CA 2
ATOM 1913 C C . GLY A 1 57 ? -5.424 -8.063 -0.240 1.00 0.00 57 GLY A C 2
ATOM 1914 O O . GLY A 1 57 ? -5.472 -9.202 0.220 1.00 0.00 57 GLY A O 2
ATOM 1918 N N . GLN A 1 58 ? -4.655 -7.094 0.235 1.00 0.00 58 GLN A N 2
ATOM 1919 C CA . GLN A 1 58 ? -3.783 -7.321 1.373 1.00 0.00 58 GLN A CA 2
ATOM 1920 C C . GLN A 1 58 ? -4.331 -6.610 2.612 1.00 0.00 58 GLN A C 2
ATOM 1921 O O . GLN A 1 58 ? -5.128 -5.679 2.496 1.00 0.00 58 GLN A O 2
ATOM 1933 N N . GLU A 1 59 ? -3.885 -7.074 3.769 1.00 0.00 59 GLU A N 2
ATOM 1934 C CA . GLU A 1 59 ? -4.321 -6.494 5.028 1.00 0.00 59 GLU A CA 2
ATOM 1935 C C . GLU A 1 59 ? -4.027 -4.993 5.051 1.00 0.00 59 GLU A C 2
ATOM 1936 O O . GLU A 1 59 ? -2.925 -4.567 4.703 1.00 0.00 59 GLU A O 2
ATOM 1947 N N . LEU A 1 60 ? -5.029 -4.231 5.464 1.00 0.00 60 LEU A N 2
ATOM 1948 C CA . LEU A 1 60 ? -4.890 -2.787 5.536 1.00 0.00 60 LEU A CA 2
ATOM 1949 C C . LEU A 1 60 ? -4.066 -2.419 6.772 1.00 0.00 60 LEU A C 2
ATOM 1950 O O . LEU A 1 60 ? -4.439 -2.756 7.895 1.00 0.00 60 LEU A O 2
ATOM 1965 N N . VAL A 1 61 ? -2.960 -1.733 6.524 1.00 0.00 61 VAL A N 2
ATOM 1966 C CA . VAL A 1 61 ? -2.079 -1.317 7.601 1.00 0.00 61 VAL A CA 2
ATOM 1967 C C . VAL A 1 61 ? -2.240 0.187 7.833 1.00 0.00 61 VAL A C 2
ATOM 1968 O O . VAL A 1 61 ? -3.025 0.844 7.152 1.00 0.00 61 VAL A O 2
ATOM 1981 N N . GLY A 1 62 ? -1.482 0.690 8.796 1.00 0.00 62 GLY A N 2
ATOM 1982 C CA . GLY A 1 62 ? -1.530 2.104 9.125 1.00 0.00 62 GLY A CA 2
ATOM 1983 C C . GLY A 1 62 ? -0.123 2.661 9.356 1.00 0.00 62 GLY A C 2
ATOM 1984 O O . GLY A 1 62 ? 0.519 2.342 10.355 1.00 0.00 62 GLY A O 2
ATOM 1988 N N . VAL A 1 63 ? 0.313 3.485 8.415 1.00 0.00 63 VAL A N 2
ATOM 1989 C CA . VAL A 1 63 ? 1.632 4.090 8.503 1.00 0.00 63 VAL A CA 2
ATOM 1990 C C . VAL A 1 63 ? 1.708 5.278 7.543 1.00 0.00 63 VAL A C 2
ATOM 1991 O O . VAL A 1 63 ? 1.794 5.095 6.329 1.00 0.00 63 VAL A O 2
ATOM 2004 N N . PHE A 1 64 ? 1.674 6.470 8.121 1.00 0.00 64 PHE A N 2
ATOM 2005 C CA . PHE A 1 64 ? 1.739 7.687 7.331 1.00 0.00 64 PHE A CA 2
ATOM 2006 C C . PHE A 1 64 ? 2.578 8.755 8.036 1.00 0.00 64 PHE A C 2
ATOM 2007 O O . PHE A 1 64 ? 2.319 9.091 9.191 1.00 0.00 64 PHE A O 2
ATOM 2023 N N . ASP A 1 65 ? 3.568 9.258 7.312 1.00 0.00 65 ASP A N 2
ATOM 2024 C CA . ASP A 1 65 ? 4.446 10.281 7.854 1.00 0.00 65 ASP A CA 2
ATOM 2025 C C . ASP A 1 65 ? 5.099 11.047 6.703 1.00 0.00 65 ASP A C 2
ATOM 2026 O O . ASP A 1 65 ? 5.662 10.445 5.790 1.00 0.00 65 ASP A O 2
ATOM 2035 N N . ARG A 1 66 ? 5.003 12.367 6.784 1.00 0.00 66 ARG A N 2
ATOM 2036 C CA . ARG A 1 66 ? 5.578 13.223 5.759 1.00 0.00 66 ARG A CA 2
ATOM 2037 C C . ARG A 1 66 ? 6.791 13.972 6.314 1.00 0.00 66 ARG A C 2
ATOM 2038 O O . ARG A 1 66 ? 6.726 15.178 6.550 1.00 0.00 66 ARG A O 2
ATOM 2055 N N . ASN A 1 67 ? 7.870 13.227 6.506 1.00 0.00 67 ASN A N 2
ATOM 2056 C CA . ASN A 1 67 ? 9.096 13.806 7.027 1.00 0.00 67 ASN A CA 2
ATOM 2057 C C . ASN A 1 67 ? 10.205 13.669 5.983 1.00 0.00 67 ASN A C 2
ATOM 2058 O O . ASN A 1 67 ? 11.220 14.360 6.055 1.00 0.00 67 ASN A O 2
ATOM 2068 N N . GLY A 1 68 ? 9.975 12.770 5.037 1.00 0.00 68 GLY A N 2
ATOM 2069 C CA . GLY A 1 68 ? 10.942 12.533 3.978 1.00 0.00 68 GLY A CA 2
ATOM 2070 C C . GLY A 1 68 ? 10.319 11.728 2.836 1.00 0.00 68 GLY A C 2
ATOM 2071 O O . GLY A 1 68 ? 10.507 12.057 1.666 1.00 0.00 68 GLY A O 2
ATOM 2075 N N . TYR A 1 69 ? 9.589 10.689 3.216 1.00 0.00 69 TYR A N 2
ATOM 2076 C CA . TYR A 1 69 ? 8.938 9.835 2.239 1.00 0.00 69 TYR A CA 2
ATOM 2077 C C . TYR A 1 69 ? 7.817 9.018 2.885 1.00 0.00 69 TYR A C 2
ATOM 2078 O O . TYR A 1 69 ? 8.063 8.237 3.802 1.00 0.00 69 TYR A O 2
ATOM 2095 N N . TYR A 1 70 ? 6.609 9.226 2.381 1.00 0.00 70 TYR A N 2
ATOM 2096 C CA . TYR A 1 70 ? 5.450 8.519 2.899 1.00 0.00 70 TYR A CA 2
ATOM 2097 C C . TYR A 1 70 ? 5.344 7.120 2.288 1.00 0.00 70 TYR A C 2
ATOM 2098 O O . TYR A 1 70 ? 5.712 6.914 1.132 1.00 0.00 70 TYR A O 2
ATOM 2115 N N . GLU A 1 71 ? 4.840 6.196 3.090 1.00 0.00 71 GLU A N 2
ATOM 2116 C CA . GLU A 1 71 ? 4.681 4.822 2.643 1.00 0.00 71 GLU A CA 2
ATOM 2117 C C . GLU A 1 71 ? 3.476 4.176 3.331 1.00 0.00 71 GLU A C 2
ATOM 2118 O O . GLU A 1 71 ? 2.918 4.739 4.271 1.00 0.00 71 GLU A O 2
ATOM 2129 N N . ILE A 1 72 ? 3.111 3.002 2.836 1.00 0.00 72 ILE A N 2
ATOM 2130 C CA . ILE A 1 72 ? 1.983 2.274 3.391 1.00 0.00 72 ILE A CA 2
ATOM 2131 C C . ILE A 1 72 ? 2.287 0.774 3.362 1.00 0.00 72 ILE A C 2
ATOM 2132 O O . ILE A 1 72 ? 3.126 0.322 2.584 1.00 0.00 72 ILE A O 2
ATOM 2147 N N . VAL A 1 73 ? 1.587 0.045 4.218 1.00 0.00 73 VAL A N 2
ATOM 2148 C CA . VAL A 1 73 ? 1.771 -1.394 4.301 1.00 0.00 73 VAL A CA 2
ATOM 2149 C C . VAL A 1 73 ? 0.435 -2.091 4.035 1.00 0.00 73 VAL A C 2
ATOM 2150 O O . VAL A 1 73 ? -0.626 -1.489 4.197 1.00 0.00 73 VAL A O 2
ATOM 2163 N N . MET A 1 74 ? 0.529 -3.349 3.631 1.00 0.00 74 MET A N 2
ATOM 2164 C CA . MET A 1 74 ? -0.658 -4.134 3.341 1.00 0.00 74 MET A CA 2
ATOM 2165 C C . MET A 1 74 ? -0.405 -5.623 3.583 1.00 0.00 74 MET A C 2
ATOM 2166 O O . MET A 1 74 ? 0.650 -6.143 3.225 1.00 0.00 74 MET A O 2
ATOM 2178 N N . LYS A 1 75 ? -1.391 -6.268 4.189 1.00 0.00 75 LYS A N 2
ATOM 2179 C CA . LYS A 1 75 ? -1.288 -7.687 4.484 1.00 0.00 75 LYS A CA 2
ATOM 2180 C C . LYS A 1 75 ? -2.071 -8.479 3.435 1.00 0.00 75 LYS A C 2
ATOM 2181 O O . LYS A 1 75 ? -3.294 -8.582 3.516 1.00 0.00 75 LYS A O 2
ATOM 2195 N N . LYS A 1 76 ? -1.334 -9.017 2.475 1.00 0.00 76 LYS A N 2
ATOM 2196 C CA . LYS A 1 76 ? -1.944 -9.797 1.411 1.00 0.00 76 LYS A CA 2
ATOM 2197 C C . LYS A 1 76 ? -3.004 -10.725 2.009 1.00 0.00 76 LYS A C 2
ATOM 2198 O O . LYS A 1 76 ? -2.676 -11.651 2.750 1.00 0.00 76 LYS A O 2
ATOM 2212 N N . VAL A 1 77 ? -4.252 -10.446 1.664 1.00 0.00 77 VAL A N 2
ATOM 2213 C CA . VAL A 1 77 ? -5.361 -11.245 2.157 1.00 0.00 77 VAL A CA 2
ATOM 2214 C C . VAL A 1 77 ? -6.220 -11.700 0.976 1.00 0.00 77 VAL A C 2
ATOM 2215 O O . VAL A 1 77 ? -7.274 -12.305 1.167 1.00 0.00 77 VAL A O 2
ATOM 2228 N N . LYS A 1 78 ? -5.740 -11.391 -0.219 1.00 0.00 78 LYS A N 2
ATOM 2229 C CA . LYS A 1 78 ? -6.451 -11.760 -1.431 1.00 0.00 78 LYS A CA 2
ATOM 2230 C C . LYS A 1 78 ? -7.130 -13.116 -1.225 1.00 0.00 78 LYS A C 2
ATOM 2231 O O . LYS A 1 78 ? -8.025 -13.486 -1.983 1.00 0.00 78 LYS A O 2
ATOM 2245 N N . MET A 1 1 ? -1.961 -5.526 5.708 1.00 0.00 1 MET A N 3
ATOM 2246 C CA . MET A 1 1 ? -1.442 -4.661 6.752 1.00 0.00 1 MET A CA 3
ATOM 2247 C C . MET A 1 1 ? -0.298 -5.341 7.510 1.00 0.00 1 MET A C 3
ATOM 2248 O O . MET A 1 1 ? 0.864 -4.978 7.341 1.00 0.00 1 MET A O 3
ATOM 2260 N N . ASP A 1 2 ? -0.670 -6.314 8.328 1.00 0.00 2 ASP A N 3
ATOM 2261 C CA . ASP A 1 2 ? 0.309 -7.048 9.111 1.00 0.00 2 ASP A CA 3
ATOM 2262 C C . ASP A 1 2 ? 1.461 -6.114 9.485 1.00 0.00 2 ASP A C 3
ATOM 2263 O O . ASP A 1 2 ? 2.408 -6.525 10.154 1.00 0.00 2 ASP A O 3
ATOM 2272 N N . VAL A 1 3 ? 1.342 -4.872 9.037 1.00 0.00 3 VAL A N 3
ATOM 2273 C CA . VAL A 1 3 ? 2.362 -3.875 9.316 1.00 0.00 3 VAL A CA 3
ATOM 2274 C C . VAL A 1 3 ? 3.718 -4.567 9.467 1.00 0.00 3 VAL A C 3
ATOM 2275 O O . VAL A 1 3 ? 4.760 -3.914 9.433 1.00 0.00 3 VAL A O 3
ATOM 2288 N N . LYS A 1 4 ? 3.661 -5.880 9.633 1.00 0.00 4 LYS A N 3
ATOM 2289 C CA . LYS A 1 4 ? 4.872 -6.668 9.789 1.00 0.00 4 LYS A CA 3
ATOM 2290 C C . LYS A 1 4 ? 5.222 -7.329 8.455 1.00 0.00 4 LYS A C 3
ATOM 2291 O O . LYS A 1 4 ? 6.005 -8.277 8.414 1.00 0.00 4 LYS A O 3
ATOM 2305 N N . PRO A 1 5 ? 4.609 -6.789 7.368 1.00 0.00 5 PRO A N 3
ATOM 2306 C CA . PRO A 1 5 ? 4.848 -7.315 6.035 1.00 0.00 5 PRO A CA 3
ATOM 2307 C C . PRO A 1 5 ? 6.223 -6.889 5.515 1.00 0.00 5 PRO A C 3
ATOM 2308 O O . PRO A 1 5 ? 6.665 -5.769 5.767 1.00 0.00 5 PRO A O 3
ATOM 2316 N N . ASP A 1 6 ? 6.860 -7.804 4.800 1.00 0.00 6 ASP A N 3
ATOM 2317 C CA . ASP A 1 6 ? 8.175 -7.537 4.243 1.00 0.00 6 ASP A CA 3
ATOM 2318 C C . ASP A 1 6 ? 8.084 -7.527 2.716 1.00 0.00 6 ASP A C 3
ATOM 2319 O O . ASP A 1 6 ? 7.931 -8.576 2.093 1.00 0.00 6 ASP A O 3
ATOM 2328 N N . ARG A 1 7 ? 8.182 -6.330 2.157 1.00 0.00 7 ARG A N 3
ATOM 2329 C CA . ARG A 1 7 ? 8.114 -6.170 0.714 1.00 0.00 7 ARG A CA 3
ATOM 2330 C C . ARG A 1 7 ? 8.772 -4.854 0.294 1.00 0.00 7 ARG A C 3
ATOM 2331 O O . ARG A 1 7 ? 9.229 -4.087 1.140 1.00 0.00 7 ARG A O 3
ATOM 2348 N N . VAL A 1 8 ? 8.801 -4.634 -1.013 1.00 0.00 8 VAL A N 3
ATOM 2349 C CA . VAL A 1 8 ? 9.396 -3.424 -1.554 1.00 0.00 8 VAL A CA 3
ATOM 2350 C C . VAL A 1 8 ? 8.304 -2.569 -2.199 1.00 0.00 8 VAL A C 3
ATOM 2351 O O . VAL A 1 8 ? 7.815 -2.890 -3.280 1.00 0.00 8 VAL A O 3
ATOM 2364 N N . ILE A 1 9 ? 7.953 -1.494 -1.507 1.00 0.00 9 ILE A N 3
ATOM 2365 C CA . ILE A 1 9 ? 6.928 -0.589 -1.997 1.00 0.00 9 ILE A CA 3
ATOM 2366 C C . ILE A 1 9 ? 7.251 0.835 -1.542 1.00 0.00 9 ILE A C 3
ATOM 2367 O O . ILE A 1 9 ? 7.153 1.149 -0.357 1.00 0.00 9 ILE A O 3
ATOM 2382 N N . ASP A 1 10 ? 7.628 1.661 -2.508 1.00 0.00 10 ASP A N 3
ATOM 2383 C CA . ASP A 1 10 ? 7.967 3.044 -2.221 1.00 0.00 10 ASP A CA 3
ATOM 2384 C C . ASP A 1 10 ? 7.686 3.900 -3.458 1.00 0.00 10 ASP A C 3
ATOM 2385 O O . ASP A 1 10 ? 8.060 3.530 -4.571 1.00 0.00 10 ASP A O 3
ATOM 2394 N N . ALA A 1 11 ? 7.030 5.027 -3.222 1.00 0.00 11 ALA A N 3
ATOM 2395 C CA . ALA A 1 11 ? 6.695 5.938 -4.304 1.00 0.00 11 ALA A CA 3
ATOM 2396 C C . ALA A 1 11 ? 7.051 7.367 -3.889 1.00 0.00 11 ALA A C 3
ATOM 2397 O O . ALA A 1 11 ? 6.521 7.881 -2.905 1.00 0.00 11 ALA A O 3
ATOM 2404 N N . ARG A 1 12 ? 7.945 7.968 -4.660 1.00 0.00 12 ARG A N 3
ATOM 2405 C CA . ARG A 1 12 ? 8.378 9.327 -4.384 1.00 0.00 12 ARG A CA 3
ATOM 2406 C C . ARG A 1 12 ? 7.760 10.296 -5.394 1.00 0.00 12 ARG A C 3
ATOM 2407 O O . ARG A 1 12 ? 8.232 10.406 -6.524 1.00 0.00 12 ARG A O 3
ATOM 2424 N N . GLY A 1 13 ? 6.709 10.972 -4.951 1.00 0.00 13 GLY A N 3
ATOM 2425 C CA . GLY A 1 13 ? 6.021 11.927 -5.802 1.00 0.00 13 GLY A CA 3
ATOM 2426 C C . GLY A 1 13 ? 4.989 11.227 -6.687 1.00 0.00 13 GLY A C 3
ATOM 2427 O O . GLY A 1 13 ? 4.609 11.749 -7.735 1.00 0.00 13 GLY A O 3
ATOM 2431 N N . SER A 1 14 ? 4.563 10.058 -6.234 1.00 0.00 14 SER A N 3
ATOM 2432 C CA . SER A 1 14 ? 3.581 9.282 -6.973 1.00 0.00 14 SER A CA 3
ATOM 2433 C C . SER A 1 14 ? 2.168 9.682 -6.546 1.00 0.00 14 SER A C 3
ATOM 2434 O O . SER A 1 14 ? 1.188 9.096 -7.003 1.00 0.00 14 SER A O 3
ATOM 2441 N N . TYR A 1 15 ? 2.107 10.679 -5.676 1.00 0.00 15 TYR A N 3
ATOM 2442 C CA . TYR A 1 15 ? 0.830 11.167 -5.182 1.00 0.00 15 TYR A CA 3
ATOM 2443 C C . TYR A 1 15 ? 0.038 10.043 -4.512 1.00 0.00 15 TYR A C 3
ATOM 2444 O O . TYR A 1 15 ? 0.621 9.103 -3.973 1.00 0.00 15 TYR A O 3
ATOM 2461 N N . CYS A 1 16 ? -1.279 10.177 -4.565 1.00 0.00 16 CYS A N 3
ATOM 2462 C CA . CYS A 1 16 ? -2.159 9.185 -3.969 1.00 0.00 16 CYS A CA 3
ATOM 2463 C C . CYS A 1 16 ? -1.511 8.685 -2.677 1.00 0.00 16 CYS A C 3
ATOM 2464 O O . CYS A 1 16 ? -2.190 8.139 -1.808 1.00 0.00 16 CYS A O 3
ATOM 2471 N N . PRO A 1 17 ? -0.170 8.893 -2.587 1.00 0.00 17 PRO A N 3
ATOM 2472 C CA . PRO A 1 17 ? 0.559 9.547 -3.661 1.00 0.00 17 PRO A CA 3
ATOM 2473 C C . PRO A 1 17 ? 0.751 8.602 -4.848 1.00 0.00 17 PRO A C 3
ATOM 2474 O O . PRO A 1 17 ? 0.313 7.453 -4.808 1.00 0.00 17 PRO A O 3
ATOM 2482 N N . GLY A 1 18 ? 1.406 9.119 -5.877 1.00 0.00 18 GLY A N 3
ATOM 2483 C CA . GLY A 1 18 ? 1.660 8.336 -7.074 1.00 0.00 18 GLY A CA 3
ATOM 2484 C C . GLY A 1 18 ? 1.775 6.847 -6.740 1.00 0.00 18 GLY A C 3
ATOM 2485 O O . GLY A 1 18 ? 1.421 5.996 -7.554 1.00 0.00 18 GLY A O 3
ATOM 2489 N N . PRO A 1 19 ? 2.283 6.571 -5.509 1.00 0.00 19 PRO A N 3
ATOM 2490 C CA . PRO A 1 19 ? 2.449 5.201 -5.057 1.00 0.00 19 PRO A CA 3
ATOM 2491 C C . PRO A 1 19 ? 1.101 4.582 -4.677 1.00 0.00 19 PRO A C 3
ATOM 2492 O O . PRO A 1 19 ? 1.018 3.385 -4.409 1.00 0.00 19 PRO A O 3
ATOM 2500 N N . LEU A 1 20 ? 0.081 5.428 -4.666 1.00 0.00 20 LEU A N 3
ATOM 2501 C CA . LEU A 1 20 ? -1.258 4.979 -4.323 1.00 0.00 20 LEU A CA 3
ATOM 2502 C C . LEU A 1 20 ? -1.544 3.653 -5.031 1.00 0.00 20 LEU A C 3
ATOM 2503 O O . LEU A 1 20 ? -2.294 2.822 -4.521 1.00 0.00 20 LEU A O 3
ATOM 2518 N N . MET A 1 21 ? -0.931 3.497 -6.195 1.00 0.00 21 MET A N 3
ATOM 2519 C CA . MET A 1 21 ? -1.111 2.287 -6.979 1.00 0.00 21 MET A CA 3
ATOM 2520 C C . MET A 1 21 ? -0.054 1.240 -6.621 1.00 0.00 21 MET A C 3
ATOM 2521 O O . MET A 1 21 ? -0.235 0.052 -6.888 1.00 0.00 21 MET A O 3
ATOM 2533 N N . GLU A 1 22 ? 1.027 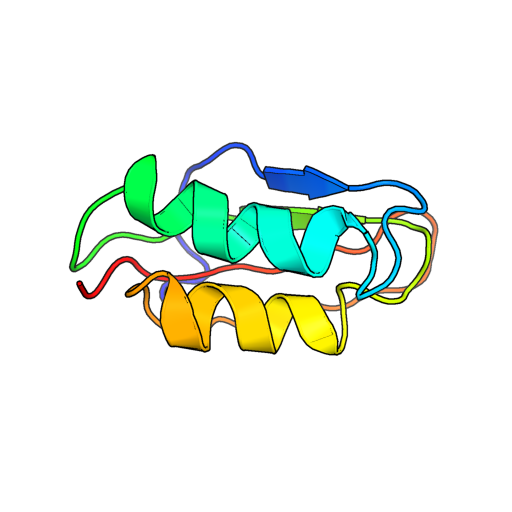1.718 -6.024 1.00 0.00 22 GLU A N 3
ATOM 2534 C CA . GLU A 1 22 ? 2.115 0.838 -5.628 1.00 0.00 22 GLU A CA 3
ATOM 2535 C C . GLU A 1 22 ? 1.584 -0.299 -4.752 1.00 0.00 22 GLU A C 3
ATOM 2536 O O . GLU A 1 22 ? 2.119 -1.406 -4.777 1.00 0.00 22 GLU A O 3
ATOM 2547 N N . LEU A 1 23 ? 0.540 0.014 -4.000 1.00 0.00 23 LEU A N 3
ATOM 2548 C CA . LEU A 1 23 ? -0.069 -0.968 -3.118 1.00 0.00 23 LEU A CA 3
ATOM 2549 C C . LEU A 1 23 ? -0.868 -1.970 -3.952 1.00 0.00 23 LEU A C 3
ATOM 2550 O O . LEU A 1 23 ? -0.735 -3.179 -3.773 1.00 0.00 23 LEU A O 3
ATOM 2565 N N . ILE A 1 24 ? -1.683 -1.429 -4.847 1.00 0.00 24 ILE A N 3
ATOM 2566 C CA . ILE A 1 24 ? -2.504 -2.260 -5.710 1.00 0.00 24 ILE A CA 3
ATOM 2567 C C . ILE A 1 24 ? -1.599 -3.105 -6.610 1.00 0.00 24 ILE A C 3
ATOM 2568 O O . ILE A 1 24 ? -1.901 -4.264 -6.888 1.00 0.00 24 ILE A O 3
ATOM 2583 N N . LYS A 1 25 ? -0.506 -2.491 -7.040 1.00 0.00 25 LYS A N 3
ATOM 2584 C CA . LYS A 1 25 ? 0.445 -3.171 -7.902 1.00 0.00 25 LYS A CA 3
ATOM 2585 C C . LYS A 1 25 ? 1.342 -4.074 -7.053 1.00 0.00 25 LYS A C 3
ATOM 2586 O O . LYS A 1 25 ? 2.051 -4.926 -7.585 1.00 0.00 25 LYS A O 3
ATOM 2600 N N . ALA A 1 26 ? 1.279 -3.857 -5.748 1.00 0.00 26 ALA A N 3
ATOM 2601 C CA . ALA A 1 26 ? 2.075 -4.641 -4.820 1.00 0.00 26 ALA A CA 3
ATOM 2602 C C . ALA A 1 26 ? 1.337 -5.939 -4.490 1.00 0.00 26 ALA A C 3
ATOM 2603 O O . ALA A 1 26 ? 1.938 -7.012 -4.473 1.00 0.00 26 ALA A O 3
ATOM 2610 N N . TYR A 1 27 ? 0.045 -5.799 -4.236 1.00 0.00 27 TYR A N 3
ATOM 2611 C CA . TYR A 1 27 ? -0.783 -6.947 -3.908 1.00 0.00 27 TYR A CA 3
ATOM 2612 C C . TYR A 1 27 ? -0.470 -8.130 -4.828 1.00 0.00 27 TYR A C 3
ATOM 2613 O O . TYR A 1 27 ? -0.605 -9.285 -4.427 1.00 0.00 27 TYR A O 3
ATOM 2630 N N . LYS A 1 28 ? -0.059 -7.799 -6.043 1.00 0.00 28 LYS A N 3
ATOM 2631 C CA . LYS A 1 28 ? 0.274 -8.819 -7.023 1.00 0.00 28 LYS A CA 3
ATOM 2632 C C . LYS A 1 28 ? 1.660 -9.387 -6.711 1.00 0.00 28 LYS A C 3
ATOM 2633 O O . LYS A 1 28 ? 1.982 -10.503 -7.113 1.00 0.00 28 LYS A O 3
ATOM 2647 N N . GLN A 1 29 ? 2.444 -8.592 -5.997 1.00 0.00 29 GLN A N 3
ATOM 2648 C CA . GLN A 1 29 ? 3.787 -9.001 -5.627 1.00 0.00 29 GLN A CA 3
ATOM 2649 C C . GLN A 1 29 ? 3.738 -9.999 -4.468 1.00 0.00 29 GLN A C 3
ATOM 2650 O O . GLN A 1 29 ? 4.409 -11.029 -4.503 1.00 0.00 29 GLN A O 3
ATOM 2662 N N . ALA A 1 30 ? 2.939 -9.656 -3.469 1.00 0.00 30 ALA A N 3
ATOM 2663 C CA . ALA A 1 30 ? 2.794 -10.509 -2.301 1.00 0.00 30 ALA A CA 3
ATOM 2664 C C . ALA A 1 30 ? 1.690 -11.536 -2.560 1.00 0.00 30 ALA A C 3
ATOM 2665 O O . ALA A 1 30 ? 1.393 -11.858 -3.709 1.00 0.00 30 ALA A O 3
ATOM 2672 N N . LYS A 1 31 ? 1.112 -12.023 -1.471 1.00 0.00 31 LYS A N 3
ATOM 2673 C CA . LYS A 1 31 ? 0.048 -13.008 -1.566 1.00 0.00 31 LYS A CA 3
ATOM 2674 C C . LYS A 1 31 ? -0.889 -12.857 -0.366 1.00 0.00 31 LYS A C 3
ATOM 2675 O O . LYS A 1 31 ? -0.494 -12.330 0.673 1.00 0.00 31 LYS A O 3
ATOM 2689 N N . VAL A 1 32 ? -2.113 -13.329 -0.549 1.00 0.00 32 VAL A N 3
ATOM 2690 C CA . VAL A 1 32 ? -3.110 -13.252 0.506 1.00 0.00 32 VAL A CA 3
ATOM 2691 C C . VAL A 1 32 ? -2.521 -13.818 1.800 1.00 0.00 32 VAL A C 3
ATOM 2692 O O . VAL A 1 32 ? -1.976 -14.921 1.808 1.00 0.00 32 VAL A O 3
ATOM 2705 N N . GLY A 1 33 ? -2.650 -13.036 2.862 1.00 0.00 33 GLY A N 3
ATOM 2706 C CA . GLY A 1 33 ? -2.137 -13.445 4.158 1.00 0.00 33 GLY A CA 3
ATOM 2707 C C . GLY A 1 33 ? -0.736 -12.880 4.397 1.00 0.00 33 GLY A C 3
ATOM 2708 O O . GLY A 1 33 ? -0.118 -13.154 5.425 1.00 0.00 33 GLY A O 3
ATOM 2712 N N . GLU A 1 34 ? -0.274 -12.101 3.429 1.00 0.00 34 GLU A N 3
ATOM 2713 C CA . GLU A 1 34 ? 1.044 -11.495 3.521 1.00 0.00 34 GLU A CA 3
ATOM 2714 C C . GLU A 1 34 ? 0.920 -9.989 3.758 1.00 0.00 34 GLU A C 3
ATOM 2715 O O . GLU A 1 34 ? -0.186 -9.450 3.781 1.00 0.00 34 GLU A O 3
ATOM 2726 N N . VAL A 1 35 ? 2.069 -9.352 3.928 1.00 0.00 35 VAL A N 3
ATOM 2727 C CA . VAL A 1 35 ? 2.103 -7.919 4.161 1.00 0.00 35 VAL A CA 3
ATOM 2728 C C . VAL A 1 35 ? 3.251 -7.302 3.359 1.00 0.00 35 VAL A C 3
ATOM 2729 O O . VAL A 1 35 ? 4.245 -7.969 3.078 1.00 0.00 35 VAL A O 3
ATOM 2742 N N . ILE A 1 36 ? 3.074 -6.036 3.012 1.00 0.00 36 ILE A N 3
ATOM 2743 C CA . ILE A 1 36 ? 4.082 -5.322 2.247 1.00 0.00 36 ILE A CA 3
ATOM 2744 C C . ILE A 1 36 ? 4.108 -3.857 2.688 1.00 0.00 36 ILE A C 3
ATOM 2745 O O . ILE A 1 36 ? 3.060 -3.254 2.913 1.00 0.00 36 ILE A O 3
ATOM 2760 N N . SER A 1 37 ? 5.317 -3.326 2.797 1.00 0.00 37 SER A N 3
ATOM 2761 C CA . SER A 1 37 ? 5.494 -1.944 3.206 1.00 0.00 37 SER A CA 3
ATOM 2762 C C . SER A 1 37 ? 5.860 -1.081 1.996 1.00 0.00 37 SER A C 3
ATOM 2763 O O . SER A 1 37 ? 6.730 -1.449 1.209 1.00 0.00 37 SER A O 3
ATOM 2770 N N . VAL A 1 38 ? 5.176 0.048 1.886 1.00 0.00 38 VAL A N 3
ATOM 2771 C CA . VAL A 1 38 ? 5.419 0.965 0.785 1.00 0.00 38 VAL A CA 3
ATOM 2772 C C . VAL A 1 38 ? 5.834 2.328 1.344 1.00 0.00 38 VAL A C 3
ATOM 2773 O O . VAL A 1 38 ? 5.713 2.574 2.542 1.00 0.00 38 VAL A O 3
ATOM 2786 N N . TYR A 1 39 ? 6.316 3.177 0.448 1.00 0.00 39 TYR A N 3
ATOM 2787 C CA . TYR A 1 39 ? 6.750 4.508 0.837 1.00 0.00 39 TYR A CA 3
ATOM 2788 C C . TYR A 1 39 ? 6.585 5.497 -0.319 1.00 0.00 39 TYR A C 3
ATOM 2789 O O . TYR A 1 39 ? 6.430 5.093 -1.470 1.00 0.00 39 TYR A O 3
ATOM 2806 N N . SER A 1 40 ? 6.623 6.775 0.029 1.00 0.00 40 SER A N 3
ATOM 2807 C CA . SER A 1 40 ? 6.479 7.825 -0.965 1.00 0.00 40 SER A CA 3
ATOM 2808 C C . SER A 1 40 ? 6.879 9.174 -0.363 1.00 0.00 40 SER A C 3
ATOM 2809 O O . SER A 1 40 ? 7.254 9.249 0.807 1.00 0.00 40 SER A O 3
ATOM 2816 N N . THR A 1 41 ? 6.785 10.206 -1.188 1.00 0.00 41 THR A N 3
ATOM 2817 C CA . THR A 1 41 ? 7.133 11.547 -0.751 1.00 0.00 41 THR A CA 3
ATOM 2818 C C . THR A 1 41 ? 6.076 12.551 -1.219 1.00 0.00 41 THR A C 3
ATOM 2819 O O . THR A 1 41 ? 5.835 13.558 -0.556 1.00 0.00 41 THR A O 3
ATOM 2830 N N . ASP A 1 42 ? 5.476 12.242 -2.359 1.00 0.00 42 ASP A N 3
ATOM 2831 C CA . ASP A 1 42 ? 4.452 13.103 -2.923 1.00 0.00 42 ASP A CA 3
ATOM 2832 C C . ASP A 1 42 ? 3.425 13.445 -1.840 1.00 0.00 42 ASP A C 3
ATOM 2833 O O . ASP A 1 42 ? 2.774 14.486 -1.904 1.00 0.00 42 ASP A O 3
ATOM 2842 N N . ALA A 1 43 ? 3.314 12.548 -0.872 1.00 0.00 43 ALA A N 3
ATOM 2843 C CA . ALA A 1 43 ? 2.378 12.741 0.223 1.00 0.00 43 ALA A CA 3
ATOM 2844 C C . ALA A 1 43 ? 0.950 12.562 -0.295 1.00 0.00 43 ALA A C 3
ATOM 2845 O O . ALA A 1 43 ? 0.003 13.083 0.292 1.00 0.00 43 ALA A O 3
ATOM 2852 N N . GLY A 1 44 ? 0.840 11.824 -1.390 1.00 0.00 44 GLY A N 3
ATOM 2853 C CA . GLY A 1 44 ? -0.458 11.569 -1.993 1.00 0.00 44 GLY A CA 3
ATOM 2854 C C . GLY A 1 44 ? -0.931 10.146 -1.698 1.00 0.00 44 GLY A C 3
ATOM 2855 O O . GLY A 1 44 ? -2.110 9.922 -1.431 1.00 0.00 44 GLY A O 3
ATOM 2859 N N . THR A 1 45 ? 0.014 9.218 -1.754 1.00 0.00 45 THR A N 3
ATOM 2860 C CA . THR A 1 45 ? -0.291 7.821 -1.495 1.00 0.00 45 THR A CA 3
ATOM 2861 C C . THR A 1 45 ? -0.736 7.633 -0.044 1.00 0.00 45 THR A C 3
ATOM 2862 O O . THR A 1 45 ? -1.556 6.764 0.251 1.00 0.00 45 THR A O 3
ATOM 2873 N N . LYS A 1 46 ? -0.176 8.460 0.825 1.00 0.00 46 LYS A N 3
ATOM 2874 C CA . LYS A 1 46 ? -0.504 8.396 2.240 1.00 0.00 46 LYS A CA 3
ATOM 2875 C C . LYS A 1 46 ? -2.023 8.295 2.402 1.00 0.00 46 LYS A C 3
ATOM 2876 O O . LYS A 1 46 ? -2.510 7.631 3.315 1.00 0.00 46 LYS A O 3
ATOM 2890 N N . LYS A 1 47 ? -2.727 8.964 1.501 1.00 0.00 47 LYS A N 3
ATOM 2891 C CA . LYS A 1 47 ? -4.179 8.958 1.532 1.00 0.00 47 LYS A CA 3
ATOM 2892 C C . LYS A 1 47 ? -4.699 7.799 0.678 1.00 0.00 47 LYS A C 3
ATOM 2893 O O . LYS A 1 47 ? -5.601 7.073 1.094 1.00 0.00 47 LYS A O 3
ATOM 2907 N N . ASP A 1 48 ? -4.108 7.663 -0.500 1.00 0.00 48 ASP A N 3
ATOM 2908 C CA . ASP A 1 48 ? -4.500 6.606 -1.415 1.00 0.00 48 ASP A CA 3
ATOM 2909 C C . ASP A 1 48 ? -3.733 5.327 -1.070 1.00 0.00 48 ASP A C 3
ATOM 2910 O O . ASP A 1 48 ? -4.262 4.225 -1.208 1.00 0.00 48 ASP A O 3
ATOM 2919 N N . ALA A 1 49 ? -2.498 5.517 -0.628 1.00 0.00 49 ALA A N 3
ATOM 2920 C CA . ALA A 1 49 ? -1.653 4.394 -0.263 1.00 0.00 49 ALA A CA 3
ATOM 2921 C C . ALA A 1 49 ? -2.491 3.352 0.483 1.00 0.00 49 ALA A C 3
ATOM 2922 O O . ALA A 1 49 ? -2.407 2.160 0.193 1.00 0.00 49 ALA A O 3
ATOM 2929 N N . PRO A 1 50 ? -3.300 3.855 1.455 1.00 0.00 50 PRO A N 3
ATOM 2930 C CA . PRO A 1 50 ? -4.151 2.982 2.244 1.00 0.00 50 PRO A CA 3
ATOM 2931 C C . PRO A 1 50 ? -5.361 2.514 1.430 1.00 0.00 50 PRO A C 3
ATOM 2932 O O . PRO A 1 50 ? -6.236 1.825 1.953 1.00 0.00 50 PRO A O 3
ATOM 2940 N N . ALA A 1 51 ? -5.370 2.907 0.165 1.00 0.00 51 ALA A N 3
ATOM 2941 C CA . ALA A 1 51 ? -6.458 2.537 -0.725 1.00 0.00 51 ALA A CA 3
ATOM 2942 C C . ALA A 1 51 ? -5.952 1.508 -1.739 1.00 0.00 51 ALA A C 3
ATOM 2943 O O . ALA A 1 51 ? -6.728 0.698 -2.245 1.00 0.00 51 ALA A O 3
ATOM 2950 N N . TRP A 1 52 ? -4.656 1.572 -2.004 1.00 0.00 52 TRP A N 3
ATOM 2951 C CA . TRP A 1 52 ? -4.039 0.656 -2.947 1.00 0.00 52 TRP A CA 3
ATOM 2952 C C . TRP A 1 52 ? -4.425 -0.769 -2.545 1.00 0.00 52 TRP A C 3
ATOM 2953 O O . TRP A 1 52 ? -5.144 -1.451 -3.273 1.00 0.00 52 TRP A O 3
ATOM 2973 N N . ILE A 1 53 ? -3.929 -1.177 -1.386 1.00 0.00 53 ILE A N 3
ATOM 2974 C CA . ILE A 1 53 ? -4.214 -2.508 -0.876 1.00 0.00 53 ILE A CA 3
ATOM 2975 C C . ILE A 1 53 ? -5.724 -2.751 -0.908 1.00 0.00 53 ILE A C 3
ATOM 2976 O O . ILE A 1 53 ? -6.171 -3.883 -1.083 1.00 0.00 53 ILE A O 3
ATOM 2991 N N . GLN A 1 54 ? -6.468 -1.668 -0.738 1.00 0.00 54 GLN A N 3
ATOM 2992 C CA . GLN A 1 54 ? -7.919 -1.748 -0.745 1.00 0.00 54 GLN A CA 3
ATOM 2993 C C . GLN A 1 54 ? -8.396 -2.633 -1.899 1.00 0.00 54 GLN A C 3
ATOM 2994 O O . GLN A 1 54 ? -9.347 -3.397 -1.747 1.00 0.00 54 GLN A O 3
ATOM 3006 N N . LYS A 1 55 ? -7.712 -2.500 -3.025 1.00 0.00 55 LYS A N 3
ATOM 3007 C CA . LYS A 1 55 ? -8.054 -3.277 -4.205 1.00 0.00 55 LYS A CA 3
ATOM 3008 C C . LYS A 1 55 ? -7.090 -4.459 -4.328 1.00 0.00 55 LYS A C 3
ATOM 3009 O O . LYS A 1 55 ? -7.487 -5.548 -4.736 1.00 0.00 55 LYS A O 3
ATOM 3023 N N . SER A 1 56 ? -5.841 -4.202 -3.967 1.00 0.00 56 SER A N 3
ATOM 3024 C CA . SER A 1 56 ? -4.817 -5.231 -4.032 1.00 0.00 56 SER A CA 3
ATOM 3025 C C . SER A 1 56 ? -5.352 -6.540 -3.450 1.00 0.00 56 SER A C 3
ATOM 3026 O O . SER A 1 56 ? -5.433 -7.548 -4.151 1.00 0.00 56 SER A O 3
ATOM 3033 N N . GLY A 1 57 ? -5.705 -6.482 -2.174 1.00 0.00 57 GLY A N 3
ATOM 3034 C CA . GLY A 1 57 ? -6.231 -7.652 -1.490 1.00 0.00 57 GLY A CA 3
ATOM 3035 C C . GLY A 1 57 ? -5.362 -8.018 -0.284 1.00 0.00 57 GLY A C 3
ATOM 3036 O O . GLY A 1 57 ? -5.396 -9.153 0.187 1.00 0.00 57 GLY A O 3
ATOM 3040 N N . GLN A 1 58 ? -4.605 -7.035 0.179 1.00 0.00 58 GLN A N 3
ATOM 3041 C CA . GLN A 1 58 ? -3.729 -7.240 1.320 1.00 0.00 58 GLN A CA 3
ATOM 3042 C C . GLN A 1 58 ? -4.269 -6.495 2.544 1.00 0.00 58 GLN A C 3
ATOM 3043 O O . GLN A 1 58 ? -5.062 -5.565 2.408 1.00 0.00 58 GLN A O 3
ATOM 3055 N N . GLU A 1 59 ? -3.816 -6.932 3.709 1.00 0.00 59 GLU A N 3
ATOM 3056 C CA . GLU A 1 59 ? -4.243 -6.318 4.956 1.00 0.00 59 GLU A CA 3
ATOM 3057 C C . GLU A 1 59 ? -3.933 -4.820 4.943 1.00 0.00 59 GLU A C 3
ATOM 3058 O O . GLU A 1 59 ? -2.807 -4.417 4.658 1.00 0.00 59 GLU A O 3
ATOM 3069 N N . LEU A 1 60 ? -4.954 -4.035 5.254 1.00 0.00 60 LEU A N 3
ATOM 3070 C CA . LEU A 1 60 ? -4.806 -2.590 5.282 1.00 0.00 60 LEU A CA 3
ATOM 3071 C C . LEU A 1 60 ? -4.069 -2.181 6.560 1.00 0.00 60 LEU A C 3
ATOM 3072 O O . LEU A 1 60 ? -4.621 -2.275 7.655 1.00 0.00 60 LEU A O 3
ATOM 3087 N N . VAL A 1 61 ? -2.833 -1.739 6.377 1.00 0.00 61 VAL A N 3
ATOM 3088 C CA . VAL A 1 61 ? -2.016 -1.316 7.501 1.00 0.00 61 VAL A CA 3
ATOM 3089 C C . VAL A 1 61 ? -2.189 0.188 7.715 1.00 0.00 61 VAL A C 3
ATOM 3090 O O . VAL A 1 61 ? -2.935 0.841 6.987 1.00 0.00 61 VAL A O 3
ATOM 3103 N N . GLY A 1 62 ? -1.487 0.695 8.718 1.00 0.00 62 GLY A N 3
ATOM 3104 C CA . GLY A 1 62 ? -1.554 2.112 9.037 1.00 0.00 62 GLY A CA 3
ATOM 3105 C C . GLY A 1 62 ? -0.160 2.677 9.318 1.00 0.00 62 GLY A C 3
ATOM 3106 O O . GLY A 1 62 ? 0.424 2.405 10.366 1.00 0.00 62 GLY A O 3
ATOM 3110 N N . VAL A 1 63 ? 0.332 3.453 8.363 1.00 0.00 63 VAL A N 3
ATOM 3111 C CA . VAL A 1 63 ? 1.645 4.059 8.494 1.00 0.00 63 VAL A CA 3
ATOM 3112 C C . VAL A 1 63 ? 1.780 5.199 7.483 1.00 0.00 63 VAL A C 3
ATOM 3113 O O . VAL A 1 63 ? 1.964 4.958 6.291 1.00 0.00 63 VAL A O 3
ATOM 3126 N N . PHE A 1 64 ? 1.681 6.416 7.995 1.00 0.00 64 PHE A N 3
ATOM 3127 C CA . PHE A 1 64 ? 1.789 7.595 7.151 1.00 0.00 64 PHE A CA 3
ATOM 3128 C C . PHE A 1 64 ? 2.548 8.714 7.867 1.00 0.00 64 PHE A C 3
ATOM 3129 O O . PHE A 1 64 ? 2.230 9.055 9.006 1.00 0.00 64 PHE A O 3
ATOM 3145 N N . ASP A 1 65 ? 3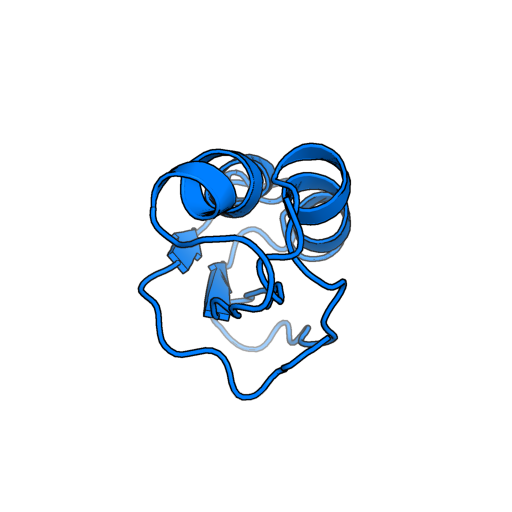.536 9.256 7.170 1.00 0.00 65 ASP A N 3
ATOM 3146 C CA . ASP A 1 65 ? 4.342 10.331 7.725 1.00 0.00 65 ASP A CA 3
ATOM 3147 C C . ASP A 1 65 ? 5.001 11.109 6.585 1.00 0.00 65 ASP A C 3
ATOM 3148 O O . ASP A 1 65 ? 5.578 10.515 5.676 1.00 0.00 65 ASP A O 3
ATOM 3157 N N . ARG A 1 66 ? 4.893 12.426 6.670 1.00 0.00 66 ARG A N 3
ATOM 3158 C CA . ARG A 1 66 ? 5.471 13.292 5.657 1.00 0.00 66 ARG A CA 3
ATOM 3159 C C . ARG A 1 66 ? 6.672 14.050 6.229 1.00 0.00 66 ARG A C 3
ATOM 3160 O O . ARG A 1 66 ? 6.593 15.254 6.469 1.00 0.00 66 ARG A O 3
ATOM 3177 N N . ASN A 1 67 ? 7.754 13.313 6.430 1.00 0.00 67 ASN A N 3
ATOM 3178 C CA . ASN A 1 67 ? 8.969 13.901 6.969 1.00 0.00 67 ASN A CA 3
ATOM 3179 C C . ASN A 1 67 ? 10.083 13.807 5.924 1.00 0.00 67 ASN A C 3
ATOM 3180 O O . ASN A 1 67 ? 11.062 14.548 5.987 1.00 0.00 67 ASN A O 3
ATOM 3190 N N . GLY A 1 68 ? 9.895 12.890 4.986 1.00 0.00 68 GLY A N 3
ATOM 3191 C CA . GLY A 1 68 ? 10.871 12.690 3.928 1.00 0.00 68 GLY A CA 3
ATOM 3192 C C . GLY A 1 68 ? 10.287 11.845 2.795 1.00 0.00 68 GLY A C 3
ATOM 3193 O O . GLY A 1 68 ? 10.510 12.134 1.621 1.00 0.00 68 GLY A O 3
ATOM 3197 N N . TYR A 1 69 ? 9.549 10.816 3.187 1.00 0.00 69 TYR A N 3
ATOM 3198 C CA . TYR A 1 69 ? 8.932 9.926 2.219 1.00 0.00 69 TYR A CA 3
ATOM 3199 C C . TYR A 1 69 ? 7.811 9.107 2.863 1.00 0.00 69 TYR A C 3
ATOM 3200 O O . TYR A 1 69 ? 8.051 8.353 3.805 1.00 0.00 69 TYR A O 3
ATOM 3217 N N . TYR A 1 70 ? 6.611 9.285 2.331 1.00 0.00 70 TYR A N 3
ATOM 3218 C CA . TYR A 1 70 ? 5.453 8.572 2.843 1.00 0.00 70 TYR A CA 3
ATOM 3219 C C . TYR A 1 70 ? 5.383 7.155 2.268 1.00 0.00 70 TYR A C 3
ATOM 3220 O O . TYR A 1 70 ? 5.781 6.924 1.128 1.00 0.00 70 TYR A O 3
ATOM 3237 N N . GLU A 1 71 ? 4.874 6.244 3.085 1.00 0.00 71 GLU A N 3
ATOM 3238 C CA . GLU A 1 71 ? 4.748 4.857 2.673 1.00 0.00 71 GLU A CA 3
ATOM 3239 C C . GLU A 1 71 ? 3.536 4.211 3.348 1.00 0.00 71 GLU A C 3
ATOM 3240 O O . GLU A 1 71 ? 2.987 4.759 4.302 1.00 0.00 71 GLU A O 3
ATOM 3251 N N . ILE A 1 72 ? 3.154 3.055 2.826 1.00 0.00 72 ILE A N 3
ATOM 3252 C CA . ILE A 1 72 ? 2.018 2.328 3.367 1.00 0.00 72 ILE A CA 3
ATOM 3253 C C . ILE A 1 72 ? 2.299 0.825 3.298 1.00 0.00 72 ILE A C 3
ATOM 3254 O O . ILE A 1 72 ? 3.049 0.369 2.436 1.00 0.00 72 ILE A O 3
ATOM 3269 N N . VAL A 1 73 ? 1.682 0.098 4.217 1.00 0.00 73 VAL A N 3
ATOM 3270 C CA . VAL A 1 73 ? 1.856 -1.343 4.272 1.00 0.00 73 VAL A CA 3
ATOM 3271 C C . VAL A 1 73 ? 0.530 -2.026 3.933 1.00 0.00 73 VAL A C 3
ATOM 3272 O O . VAL A 1 73 ? -0.527 -1.400 3.987 1.00 0.00 73 VAL A O 3
ATOM 3285 N N . MET A 1 74 ? 0.628 -3.302 3.591 1.00 0.00 74 MET A N 3
ATOM 3286 C CA . MET A 1 74 ? -0.550 -4.077 3.243 1.00 0.00 74 MET A CA 3
ATOM 3287 C C . MET A 1 74 ? -0.329 -5.566 3.520 1.00 0.00 74 MET A C 3
ATOM 3288 O O . MET A 1 74 ? 0.718 -6.116 3.179 1.00 0.00 74 MET A O 3
ATOM 3300 N N . LYS A 1 75 ? -1.332 -6.177 4.134 1.00 0.00 75 LYS A N 3
ATOM 3301 C CA . LYS A 1 75 ? -1.260 -7.590 4.460 1.00 0.00 75 LYS A CA 3
ATOM 3302 C C . LYS A 1 75 ? -2.048 -8.390 3.421 1.00 0.00 75 LYS A C 3
ATOM 3303 O O . LYS A 1 75 ? -3.275 -8.467 3.491 1.00 0.00 75 LYS A O 3
ATOM 3317 N N . LYS A 1 76 ? -1.313 -8.964 2.480 1.00 0.00 76 LYS A N 3
ATOM 3318 C CA . LYS A 1 76 ? -1.929 -9.755 1.428 1.00 0.00 76 LYS A CA 3
ATOM 3319 C C . LYS A 1 76 ? -3.009 -10.652 2.035 1.00 0.00 76 LYS A C 3
ATOM 3320 O O . LYS A 1 76 ? -2.708 -11.547 2.823 1.00 0.00 76 LYS A O 3
ATOM 3334 N N . VAL A 1 77 ? -4.247 -10.380 1.645 1.00 0.00 77 VAL A N 3
ATOM 3335 C CA . VAL A 1 77 ? -5.373 -11.152 2.141 1.00 0.00 77 VAL A CA 3
ATOM 3336 C C . VAL A 1 77 ? -6.339 -11.434 0.989 1.00 0.00 77 VAL A C 3
ATOM 3337 O O . VAL A 1 77 ? -7.518 -11.702 1.214 1.00 0.00 77 VAL A O 3
ATOM 3350 N N . LYS A 1 78 ? -5.803 -11.365 -0.222 1.00 0.00 78 LYS A N 3
ATOM 3351 C CA . LYS A 1 78 ? -6.603 -11.610 -1.409 1.00 0.00 78 LYS A CA 3
ATOM 3352 C C . LYS A 1 78 ? -7.422 -12.887 -1.213 1.00 0.00 78 LYS A C 3
ATOM 3353 O O . LYS A 1 78 ? -8.613 -12.920 -1.523 1.00 0.00 78 LYS A O 3
ATOM 3367 N N . MET A 1 1 ? -2.787 -3.146 8.431 1.00 0.00 1 MET A N 4
ATOM 3368 C CA . MET A 1 1 ? -2.491 -4.490 7.966 1.00 0.00 1 MET A CA 4
ATOM 3369 C C . MET A 1 1 ? -1.523 -5.199 8.917 1.00 0.00 1 MET A C 4
ATOM 3370 O O . MET A 1 1 ? -1.545 -4.959 10.123 1.00 0.00 1 MET A O 4
ATOM 3382 N N . ASP A 1 2 ? -0.697 -6.057 8.337 1.00 0.00 2 ASP A N 4
ATOM 3383 C CA . ASP A 1 2 ? 0.277 -6.801 9.118 1.00 0.00 2 ASP A CA 4
ATOM 3384 C C . ASP A 1 2 ? 1.440 -5.880 9.488 1.00 0.00 2 ASP A C 4
ATOM 3385 O O . ASP A 1 2 ? 2.364 -6.289 10.189 1.00 0.00 2 ASP A O 4
ATOM 3394 N N . VAL A 1 3 ? 1.358 -4.650 8.999 1.00 0.00 3 VAL A N 4
ATOM 3395 C CA . VAL A 1 3 ? 2.392 -3.667 9.270 1.00 0.00 3 VAL A CA 4
ATOM 3396 C C . VAL A 1 3 ? 3.735 -4.380 9.446 1.00 0.00 3 VAL A C 4
ATOM 3397 O O . VAL A 1 3 ? 4.788 -3.746 9.404 1.00 0.00 3 VAL A O 4
ATOM 3410 N N . LYS A 1 4 ? 3.653 -5.688 9.639 1.00 0.00 4 LYS A N 4
ATOM 3411 C CA . LYS A 1 4 ? 4.848 -6.494 9.820 1.00 0.00 4 LYS A CA 4
ATOM 3412 C C . LYS A 1 4 ? 5.191 -7.193 8.504 1.00 0.00 4 LYS A C 4
ATOM 3413 O O . LYS A 1 4 ? 5.965 -8.150 8.489 1.00 0.00 4 LYS A O 4
ATOM 3427 N N . PRO A 1 5 ? 4.585 -6.675 7.403 1.00 0.00 5 PRO A N 4
ATOM 3428 C CA . PRO A 1 5 ? 4.821 -7.240 6.084 1.00 0.00 5 PRO A CA 4
ATOM 3429 C C . PRO A 1 5 ? 6.199 -6.842 5.555 1.00 0.00 5 PRO A C 4
ATOM 3430 O O . PRO A 1 5 ? 6.657 -5.722 5.784 1.00 0.00 5 PRO A O 4
ATOM 3438 N N . ASP A 1 6 ? 6.824 -7.779 4.857 1.00 0.00 6 ASP A N 4
ATOM 3439 C CA . ASP A 1 6 ? 8.141 -7.541 4.294 1.00 0.00 6 ASP A CA 4
ATOM 3440 C C . ASP A 1 6 ? 8.045 -7.535 2.767 1.00 0.00 6 ASP A C 4
ATOM 3441 O O . ASP A 1 6 ? 7.870 -8.584 2.149 1.00 0.00 6 ASP A O 4
ATOM 3450 N N . ARG A 1 7 ? 8.164 -6.342 2.202 1.00 0.00 7 ARG A N 4
ATOM 3451 C CA . ARG A 1 7 ? 8.092 -6.187 0.759 1.00 0.00 7 ARG A CA 4
ATOM 3452 C C . ARG A 1 7 ? 8.765 -4.881 0.332 1.00 0.00 7 ARG A C 4
ATOM 3453 O O . ARG A 1 7 ? 9.237 -4.118 1.173 1.00 0.00 7 ARG A O 4
ATOM 3470 N N . VAL A 1 8 ? 8.786 -4.663 -0.975 1.00 0.00 8 VAL A N 4
ATOM 3471 C CA . VAL A 1 8 ? 9.393 -3.463 -1.523 1.00 0.00 8 VAL A CA 4
ATOM 3472 C C . VAL A 1 8 ? 8.313 -2.614 -2.198 1.00 0.00 8 VAL A C 4
ATOM 3473 O O . VAL A 1 8 ? 7.840 -2.951 -3.282 1.00 0.00 8 VAL A O 4
ATOM 3486 N N . ILE A 1 9 ? 7.955 -1.529 -1.528 1.00 0.00 9 ILE A N 4
ATOM 3487 C CA . ILE A 1 9 ? 6.940 -0.629 -2.049 1.00 0.00 9 ILE A CA 4
ATOM 3488 C C . ILE A 1 9 ? 7.255 0.800 -1.605 1.00 0.00 9 ILE A C 4
ATOM 3489 O O . ILE A 1 9 ? 7.135 1.129 -0.425 1.00 0.00 9 ILE A O 4
ATOM 3504 N N . ASP A 1 10 ? 7.653 1.614 -2.573 1.00 0.00 10 ASP A N 4
ATOM 3505 C CA . ASP A 1 10 ? 7.986 3.000 -2.296 1.00 0.00 10 ASP A CA 4
ATOM 3506 C C . ASP A 1 10 ? 7.729 3.842 -3.548 1.00 0.00 10 ASP A C 4
ATOM 3507 O O . ASP A 1 10 ? 8.124 3.460 -4.649 1.00 0.00 10 ASP A O 4
ATOM 3516 N N . ALA A 1 11 ? 7.068 4.970 -3.338 1.00 0.00 11 ALA A N 4
ATOM 3517 C CA . ALA A 1 11 ? 6.754 5.868 -4.436 1.00 0.00 11 ALA A CA 4
ATOM 3518 C C . ALA A 1 11 ? 7.069 7.306 -4.020 1.00 0.00 11 ALA A C 4
ATOM 3519 O O . ALA A 1 11 ? 6.494 7.818 -3.060 1.00 0.00 11 ALA A O 4
ATOM 3526 N N . ARG A 1 12 ? 7.981 7.916 -4.760 1.00 0.00 12 ARG A N 4
ATOM 3527 C CA . ARG A 1 12 ? 8.381 9.285 -4.480 1.00 0.00 12 ARG A CA 4
ATOM 3528 C C . ARG A 1 12 ? 7.784 10.236 -5.519 1.00 0.00 12 ARG A C 4
ATOM 3529 O O . ARG A 1 12 ? 8.289 10.335 -6.637 1.00 0.00 12 ARG A O 4
ATOM 3546 N N . GLY A 1 13 ? 6.718 10.910 -5.116 1.00 0.00 13 GLY A N 4
ATOM 3547 C CA . GLY A 1 13 ? 6.048 11.850 -5.998 1.00 0.00 13 GLY A CA 4
ATOM 3548 C C . GLY A 1 13 ? 4.949 11.155 -6.807 1.00 0.00 13 GLY A C 4
ATOM 3549 O O . GLY A 1 13 ? 4.558 11.633 -7.870 1.00 0.00 13 GLY A O 4
ATOM 3553 N N . SER A 1 14 ? 4.483 10.037 -6.271 1.00 0.00 14 SER A N 4
ATOM 3554 C CA . SER A 1 14 ? 3.438 9.271 -6.929 1.00 0.00 14 SER A CA 4
ATOM 3555 C C . SER A 1 14 ? 2.063 9.787 -6.502 1.00 0.00 14 SER A C 4
ATOM 3556 O O . SER A 1 14 ? 1.037 9.256 -6.926 1.00 0.00 14 SER A O 4
ATOM 3563 N N . TYR A 1 15 ? 2.086 10.816 -5.667 1.00 0.00 15 TYR A N 4
ATOM 3564 C CA . TYR A 1 15 ? 0.853 11.410 -5.178 1.00 0.00 15 TYR A CA 4
ATOM 3565 C C . TYR A 1 15 ? -0.010 10.370 -4.462 1.00 0.00 15 TYR A C 4
ATOM 3566 O O . TYR A 1 15 ? 0.510 9.407 -3.902 1.00 0.00 15 TYR A O 4
ATOM 3583 N N . CYS A 1 16 ? -1.314 10.601 -4.502 1.00 0.00 16 CYS A N 4
ATOM 3584 C CA . CYS A 1 16 ? -2.254 9.696 -3.864 1.00 0.00 16 CYS A CA 4
ATOM 3585 C C . CYS A 1 16 ? -1.555 9.038 -2.673 1.00 0.00 16 CYS A C 4
ATOM 3586 O O . CYS A 1 16 ? -2.211 8.494 -1.786 1.00 0.00 16 CYS A O 4
ATOM 3593 N N . PRO A 1 17 ? -0.197 9.111 -2.692 1.00 0.00 17 PRO A N 4
ATOM 3594 C CA . PRO A 1 17 ? 0.502 9.773 -3.781 1.00 0.00 17 PRO A CA 4
ATOM 3595 C C . PRO A 1 17 ? 0.496 8.908 -5.043 1.00 0.00 17 PRO A C 4
ATOM 3596 O O . PRO A 1 17 ? -0.444 8.149 -5.275 1.00 0.00 17 PRO A O 4
ATOM 3604 N N . GLY A 1 18 ? 1.556 9.050 -5.824 1.00 0.00 18 GLY A N 4
ATOM 3605 C CA . GLY A 1 18 ? 1.686 8.291 -7.056 1.00 0.00 18 GLY A CA 4
ATOM 3606 C C . GLY A 1 18 ? 1.778 6.792 -6.769 1.00 0.00 18 GLY A C 4
ATOM 3607 O O . GLY A 1 18 ? 1.418 5.971 -7.611 1.00 0.00 18 GLY A O 4
ATOM 3611 N N . PRO A 1 19 ? 2.277 6.470 -5.545 1.00 0.00 19 PRO A N 4
ATOM 3612 C CA . PRO A 1 19 ? 2.421 5.083 -5.136 1.00 0.00 19 PRO A CA 4
ATOM 3613 C C . PRO A 1 19 ? 1.065 4.472 -4.781 1.00 0.00 19 PRO A C 4
ATOM 3614 O O . PRO A 1 19 ? 0.954 3.260 -4.602 1.00 0.00 19 PRO A O 4
ATOM 3622 N N . LEU A 1 20 ? 0.067 5.339 -4.691 1.00 0.00 20 LEU A N 4
ATOM 3623 C CA . LEU A 1 20 ? -1.278 4.900 -4.361 1.00 0.00 20 LEU A CA 4
ATOM 3624 C C . LEU A 1 20 ? -1.574 3.586 -5.087 1.00 0.00 20 LEU A C 4
ATOM 3625 O O . LEU A 1 20 ? -2.370 2.776 -4.614 1.00 0.00 20 LEU A O 4
ATOM 3640 N N . MET A 1 21 ? -0.917 3.415 -6.225 1.00 0.00 21 MET A N 4
ATOM 3641 C CA . MET A 1 21 ? -1.100 2.213 -7.021 1.00 0.00 21 MET A CA 4
ATOM 3642 C C . MET A 1 21 ? -0.022 1.176 -6.702 1.00 0.00 21 MET A C 4
ATOM 3643 O O . MET A 1 21 ? -0.216 -0.016 -6.933 1.00 0.00 21 MET A O 4
ATOM 3655 N N . GLU A 1 22 ? 1.090 1.667 -6.175 1.00 0.00 22 GLU A N 4
ATOM 3656 C CA . GLU A 1 22 ? 2.199 0.796 -5.822 1.00 0.00 22 GLU A CA 4
ATOM 3657 C C . GLU A 1 22 ? 1.711 -0.354 -4.940 1.00 0.00 22 GLU A C 4
ATOM 3658 O O . GLU A 1 22 ? 2.220 -1.470 -5.030 1.00 0.00 22 GLU A O 4
ATOM 3669 N N . LEU A 1 23 ? 0.729 -0.042 -4.106 1.00 0.00 23 LEU A N 4
ATOM 3670 C CA . LEU A 1 23 ? 0.166 -1.036 -3.207 1.00 0.00 23 LEU A CA 4
ATOM 3671 C C . LEU A 1 23 ? -0.699 -2.010 -4.010 1.00 0.00 23 LEU A C 4
ATOM 3672 O O . LEU A 1 23 ? -0.526 -3.224 -3.911 1.00 0.00 23 LEU A O 4
ATOM 3687 N N . ILE A 1 24 ? -1.611 -1.443 -4.785 1.00 0.00 24 ILE A N 4
ATOM 3688 C CA . ILE A 1 24 ? -2.502 -2.246 -5.604 1.00 0.00 24 ILE A CA 4
ATOM 3689 C C . ILE A 1 24 ? -1.672 -3.128 -6.539 1.00 0.00 24 ILE A C 4
ATOM 3690 O O . ILE A 1 24 ? -1.981 -4.306 -6.722 1.00 0.00 24 ILE A O 4
ATOM 3705 N N . LYS A 1 25 ? -0.637 -2.527 -7.105 1.00 0.00 25 LYS A N 4
ATOM 3706 C CA . LYS A 1 25 ? 0.239 -3.243 -8.016 1.00 0.00 25 LYS A CA 4
ATOM 3707 C C . LYS A 1 25 ? 1.173 -4.150 -7.211 1.00 0.00 25 LYS A C 4
ATOM 3708 O O . LYS A 1 25 ? 1.828 -5.028 -7.773 1.00 0.00 25 LYS A O 4
ATOM 3722 N N . ALA A 1 26 ? 1.204 -3.907 -5.909 1.00 0.00 26 ALA A N 4
ATOM 3723 C CA . ALA A 1 26 ? 2.047 -4.691 -5.022 1.00 0.00 26 ALA A CA 4
ATOM 3724 C C . ALA A 1 26 ? 1.326 -5.989 -4.656 1.00 0.00 26 ALA A C 4
ATOM 3725 O O . ALA A 1 26 ? 1.942 -7.053 -4.603 1.00 0.00 26 ALA A O 4
ATOM 3732 N N . TYR A 1 27 ? 0.029 -5.861 -4.413 1.00 0.00 27 TYR A N 4
ATOM 3733 C CA . TYR A 1 27 ? -0.782 -7.012 -4.053 1.00 0.00 27 TYR A CA 4
ATOM 3734 C C . TYR A 1 27 ? -0.447 -8.216 -4.936 1.00 0.00 27 TYR A C 4
ATOM 3735 O O . TYR A 1 27 ? -0.554 -9.360 -4.497 1.00 0.00 27 TYR A O 4
ATOM 3752 N N . LYS A 1 28 ? -0.050 -7.917 -6.163 1.00 0.00 28 LYS A N 4
ATOM 3753 C CA . LYS A 1 28 ? 0.300 -8.961 -7.112 1.00 0.00 28 LYS A CA 4
ATOM 3754 C C . LYS A 1 28 ? 1.698 -9.490 -6.787 1.00 0.00 28 LYS A C 4
ATOM 3755 O O . LYS A 1 28 ? 2.038 -10.617 -7.146 1.00 0.00 28 LYS A O 4
ATOM 3769 N N . GLN A 1 29 ? 2.471 -8.654 -6.110 1.00 0.00 29 GLN A N 4
ATOM 3770 C CA . GLN A 1 29 ? 3.824 -9.025 -5.732 1.00 0.00 29 GLN A CA 4
ATOM 3771 C C . GLN A 1 29 ? 3.798 -9.975 -4.533 1.00 0.00 29 GLN A C 4
ATOM 3772 O O . GLN A 1 29 ? 4.486 -10.994 -4.530 1.00 0.00 29 GLN A O 4
ATOM 3784 N N . ALA A 1 30 ? 2.998 -9.606 -3.543 1.00 0.00 30 ALA A N 4
ATOM 3785 C CA . ALA A 1 30 ? 2.875 -10.413 -2.341 1.00 0.00 30 ALA A CA 4
ATOM 3786 C C . ALA A 1 30 ? 1.816 -11.494 -2.565 1.00 0.00 30 ALA A C 4
ATOM 3787 O O . ALA A 1 30 ? 1.545 -11.878 -3.701 1.00 0.00 30 ALA A O 4
ATOM 3794 N N . LYS A 1 31 ? 1.246 -11.957 -1.462 1.00 0.00 31 LYS A N 4
ATOM 3795 C CA . LYS A 1 31 ? 0.223 -12.986 -1.523 1.00 0.00 31 LYS A CA 4
ATOM 3796 C C . LYS A 1 31 ? -0.734 -12.819 -0.341 1.00 0.00 31 LYS A C 4
ATOM 3797 O O . LYS A 1 31 ? -0.381 -12.211 0.668 1.00 0.00 31 LYS A O 4
ATOM 3811 N N . VAL A 1 32 ? -1.927 -13.372 -0.504 1.00 0.00 32 VAL A N 4
ATOM 3812 C CA . VAL A 1 32 ? -2.938 -13.292 0.537 1.00 0.00 32 VAL A CA 4
ATOM 3813 C C . VAL A 1 32 ? -2.330 -13.742 1.867 1.00 0.00 32 VAL A C 4
ATOM 3814 O O . VAL A 1 32 ? -1.538 -14.684 1.905 1.00 0.00 32 VAL A O 4
ATOM 3827 N N . GLY A 1 33 ? -2.724 -13.050 2.926 1.00 0.00 33 GLY A N 4
ATOM 3828 C CA . GLY A 1 33 ? -2.228 -13.368 4.254 1.00 0.00 33 GLY A CA 4
ATOM 3829 C C . GLY A 1 33 ? -0.825 -12.795 4.467 1.00 0.00 33 GLY A C 4
ATOM 3830 O O . GLY A 1 33 ? -0.202 -13.037 5.500 1.00 0.00 33 GLY A O 4
ATOM 3834 N N . GLU A 1 34 ? -0.369 -12.046 3.473 1.00 0.00 34 GLU A N 4
ATOM 3835 C CA . GLU A 1 34 ? 0.948 -11.437 3.539 1.00 0.00 34 GLU A CA 4
ATOM 3836 C C . GLU A 1 34 ? 0.825 -9.926 3.745 1.00 0.00 34 GLU A C 4
ATOM 3837 O O . GLU A 1 34 ? -0.282 -9.387 3.772 1.00 0.00 34 GLU A O 4
ATOM 3848 N N . VAL A 1 35 ? 1.974 -9.283 3.886 1.00 0.00 35 VAL A N 4
ATOM 3849 C CA . VAL A 1 35 ? 2.009 -7.845 4.090 1.00 0.00 35 VAL A CA 4
ATOM 3850 C C . VAL A 1 35 ? 3.156 -7.247 3.273 1.00 0.00 35 VAL A C 4
ATOM 3851 O O . VAL A 1 35 ? 4.091 -7.953 2.899 1.00 0.00 35 VAL A O 4
ATOM 3864 N N . ILE A 1 36 ? 3.048 -5.951 3.021 1.00 0.00 36 ILE A N 4
ATOM 3865 C CA . ILE A 1 36 ? 4.064 -5.248 2.256 1.00 0.00 36 ILE A CA 4
ATOM 3866 C C . ILE A 1 36 ? 4.113 -3.786 2.702 1.00 0.00 36 ILE A C 4
ATOM 3867 O O . ILE A 1 36 ? 3.073 -3.168 2.932 1.00 0.00 36 ILE A O 4
ATOM 3882 N N . SER A 1 37 ? 5.330 -3.274 2.812 1.00 0.00 37 SER A N 4
ATOM 3883 C CA . SER A 1 37 ? 5.527 -1.895 3.225 1.00 0.00 37 SER A CA 4
ATOM 3884 C C . SER A 1 37 ? 5.922 -1.039 2.021 1.00 0.00 37 SER A C 4
ATOM 3885 O O . SER A 1 37 ? 6.816 -1.406 1.261 1.00 0.00 37 SER A O 4
ATOM 3892 N N . VAL A 1 38 ? 5.238 0.088 1.886 1.00 0.00 38 VAL A N 4
ATOM 3893 C CA . VAL A 1 38 ? 5.506 0.999 0.788 1.00 0.00 38 VAL A CA 4
ATOM 3894 C C . VAL A 1 38 ? 5.904 2.366 1.350 1.00 0.00 38 VAL A C 4
ATOM 3895 O O . VAL A 1 38 ? 5.774 2.610 2.548 1.00 0.00 38 VAL A O 4
ATOM 3908 N N . TYR A 1 39 ? 6.382 3.220 0.458 1.00 0.00 39 TYR A N 4
ATOM 3909 C CA . TYR A 1 39 ? 6.800 4.555 0.850 1.00 0.00 39 TYR A CA 4
ATOM 3910 C C . TYR A 1 39 ? 6.632 5.544 -0.305 1.00 0.00 39 TYR A C 4
ATOM 3911 O O . TYR A 1 39 ? 6.490 5.140 -1.458 1.00 0.00 39 TYR A O 4
ATOM 3928 N N . SER A 1 40 ? 6.651 6.822 0.044 1.00 0.00 40 SER A N 4
ATOM 3929 C CA . SER A 1 40 ? 6.502 7.873 -0.949 1.00 0.00 40 SER A CA 4
ATOM 3930 C C . SER A 1 40 ? 6.897 9.223 -0.346 1.00 0.00 40 SER A C 4
ATOM 3931 O O . SER A 1 40 ? 7.272 9.298 0.822 1.00 0.00 40 SER A O 4
ATOM 3938 N N . THR A 1 41 ? 6.799 10.254 -1.173 1.00 0.00 41 THR A N 4
ATOM 3939 C CA . THR A 1 41 ? 7.141 11.597 -0.736 1.00 0.00 41 THR A CA 4
ATOM 3940 C C . THR A 1 41 ? 6.072 12.593 -1.188 1.00 0.00 41 THR A C 4
ATOM 3941 O O . THR A 1 41 ? 5.814 13.584 -0.507 1.00 0.00 41 THR A O 4
ATOM 3952 N N . ASP A 1 42 ? 5.479 12.296 -2.335 1.00 0.00 42 ASP A N 4
ATOM 3953 C CA . ASP A 1 42 ? 4.444 13.154 -2.886 1.00 0.00 42 ASP A CA 4
ATOM 3954 C C . ASP A 1 42 ? 3.437 13.502 -1.786 1.00 0.00 42 ASP A C 4
ATOM 3955 O O . ASP A 1 42 ? 2.734 14.507 -1.880 1.00 0.00 42 ASP A O 4
ATOM 3964 N N . ALA A 1 43 ? 3.401 12.652 -0.771 1.00 0.00 43 ALA A N 4
ATOM 3965 C CA . ALA A 1 43 ? 2.493 12.859 0.345 1.00 0.00 43 ALA A CA 4
ATOM 3966 C C . ALA A 1 43 ? 1.050 12.716 -0.145 1.00 0.00 43 ALA A C 4
ATOM 3967 O O . ALA A 1 43 ? 0.128 13.253 0.468 1.00 0.00 43 ALA A O 4
ATOM 3974 N N . GLY A 1 44 ? 0.900 11.992 -1.244 1.00 0.00 44 GLY A N 4
ATOM 3975 C CA . GLY A 1 44 ? -0.414 11.773 -1.822 1.00 0.00 44 GLY A CA 4
ATOM 3976 C C . GLY A 1 44 ? -0.882 10.335 -1.592 1.00 0.00 44 GLY A C 4
ATOM 3977 O O . GLY A 1 44 ? -2.046 10.100 -1.273 1.00 0.00 44 GLY A O 4
ATOM 3981 N N . THR A 1 45 ? 0.050 9.409 -1.764 1.00 0.00 45 THR A N 4
ATOM 3982 C CA . THR A 1 45 ? -0.251 7.999 -1.580 1.00 0.00 45 THR A CA 4
ATOM 3983 C C . THR A 1 45 ? -0.638 7.723 -0.125 1.00 0.00 45 THR A C 4
ATOM 3984 O O . THR A 1 45 ? -1.371 6.777 0.156 1.00 0.00 45 THR A O 4
ATOM 3995 N N . LYS A 1 46 ? -0.126 8.565 0.759 1.00 0.00 46 LYS A N 4
ATOM 3996 C CA . LYS A 1 46 ? -0.409 8.424 2.178 1.00 0.00 46 LYS A CA 4
ATOM 3997 C C . LYS A 1 46 ? -1.917 8.268 2.380 1.00 0.00 46 LYS A C 4
ATOM 3998 O O . LYS A 1 46 ? -2.356 7.528 3.258 1.00 0.00 46 LYS A O 4
ATOM 4012 N N . LYS A 1 47 ? -2.669 8.980 1.553 1.00 0.00 47 LYS A N 4
ATOM 4013 C CA . LYS A 1 47 ? -4.119 8.931 1.630 1.00 0.00 47 LYS A CA 4
ATOM 4014 C C . LYS A 1 47 ? -4.637 7.824 0.710 1.00 0.00 47 LYS A C 4
ATOM 4015 O O . LYS A 1 47 ? -5.572 7.105 1.062 1.00 0.00 47 LYS A O 4
ATOM 4029 N N . ASP A 1 48 ? -4.007 7.720 -0.451 1.00 0.00 48 ASP A N 4
ATOM 4030 C CA . ASP A 1 48 ? -4.393 6.712 -1.424 1.00 0.00 48 ASP A CA 4
ATOM 4031 C C . ASP A 1 48 ? -3.670 5.401 -1.108 1.00 0.00 48 ASP A C 4
ATOM 4032 O O . ASP A 1 48 ? -4.242 4.322 -1.256 1.00 0.00 48 ASP A O 4
ATOM 4041 N N . ALA A 1 49 ? -2.424 5.537 -0.678 1.00 0.00 49 ALA A N 4
ATOM 4042 C CA . ALA A 1 49 ? -1.618 4.377 -0.340 1.00 0.00 49 ALA A CA 4
ATOM 4043 C C . ALA A 1 49 ? -2.486 3.356 0.398 1.00 0.00 49 ALA A C 4
ATOM 4044 O O . ALA A 1 49 ? -2.438 2.164 0.099 1.00 0.00 49 ALA A O 4
ATOM 4051 N N . PRO A 1 50 ? -3.278 3.875 1.375 1.00 0.00 50 PRO A N 4
ATOM 4052 C CA . PRO A 1 50 ? -4.155 3.021 2.158 1.00 0.00 50 PRO A CA 4
ATOM 4053 C C . PRO A 1 50 ? -5.378 2.597 1.343 1.00 0.00 50 PRO A C 4
ATOM 4054 O O . PRO A 1 50 ? -6.277 1.937 1.863 1.00 0.00 50 PRO A O 4
ATOM 4062 N N . ALA A 1 51 ? -5.373 2.993 0.079 1.00 0.00 51 ALA A N 4
ATOM 4063 C CA . ALA A 1 51 ? -6.472 2.661 -0.813 1.00 0.00 51 ALA A CA 4
ATOM 4064 C C . ALA A 1 51 ? -6.025 1.560 -1.777 1.00 0.00 51 ALA A C 4
ATOM 4065 O O . ALA A 1 51 ? -6.820 0.700 -2.154 1.00 0.00 51 ALA A O 4
ATOM 4072 N N . TRP A 1 52 ? -4.755 1.622 -2.149 1.00 0.00 52 TRP A N 4
ATOM 4073 C CA . TRP A 1 52 ? -4.194 0.641 -3.062 1.00 0.00 52 TRP A CA 4
ATOM 4074 C C . TRP A 1 52 ? -4.615 -0.749 -2.579 1.00 0.00 52 TRP A C 4
ATOM 4075 O O . TRP A 1 52 ? -5.425 -1.414 -3.222 1.00 0.00 52 TRP A O 4
ATOM 4095 N N . ILE A 1 53 ? -4.044 -1.147 -1.451 1.00 0.00 53 ILE A N 4
ATOM 4096 C CA . ILE A 1 53 ? -4.350 -2.445 -0.876 1.00 0.00 53 ILE A CA 4
ATOM 4097 C C . ILE A 1 53 ? -5.851 -2.712 -0.998 1.00 0.00 53 ILE A C 4
ATOM 4098 O O . ILE A 1 53 ? -6.261 -3.797 -1.406 1.00 0.00 53 ILE A O 4
ATOM 4113 N N . GLN A 1 54 ? -6.630 -1.702 -0.637 1.00 0.00 54 GLN A N 4
ATOM 4114 C CA . GLN A 1 54 ? -8.077 -1.814 -0.701 1.00 0.00 54 GLN A CA 4
ATOM 4115 C C . GLN A 1 54 ? -8.490 -2.705 -1.874 1.00 0.00 54 GLN A C 4
ATOM 4116 O O . GLN A 1 54 ? -9.430 -3.490 -1.762 1.00 0.00 54 GLN A O 4
ATOM 4128 N N . LYS A 1 55 ? -7.764 -2.556 -2.973 1.00 0.00 55 LYS A N 4
ATOM 4129 C CA . LYS A 1 55 ? -8.043 -3.337 -4.166 1.00 0.00 55 LYS A CA 4
ATOM 4130 C C . LYS A 1 55 ? -7.050 -4.498 -4.252 1.00 0.00 55 LYS A C 4
ATOM 4131 O O . LYS A 1 55 ? -7.422 -5.611 -4.624 1.00 0.00 55 LYS A O 4
ATOM 4145 N N . SER A 1 56 ? -5.807 -4.200 -3.904 1.00 0.00 56 SER A N 4
ATOM 4146 C CA . SER A 1 56 ? -4.759 -5.204 -3.938 1.00 0.00 56 SER A CA 4
ATOM 4147 C C . SER A 1 56 ? -5.292 -6.535 -3.405 1.00 0.00 56 SER A C 4
ATOM 4148 O O . SER A 1 56 ? -5.340 -7.526 -4.133 1.00 0.00 56 SER A O 4
ATOM 4155 N N . GLY A 1 57 ? -5.679 -6.516 -2.137 1.00 0.00 57 GLY A N 4
ATOM 4156 C CA . GLY A 1 57 ? -6.208 -7.709 -1.498 1.00 0.00 57 GLY A CA 4
ATOM 4157 C C . GLY A 1 57 ? -5.368 -8.095 -0.279 1.00 0.00 57 GLY A C 4
ATOM 4158 O O . GLY A 1 57 ? -5.399 -9.243 0.163 1.00 0.00 57 GLY A O 4
ATOM 4162 N N . GLN A 1 58 ? -4.637 -7.115 0.231 1.00 0.00 58 GLN A N 4
ATOM 4163 C CA . GLN A 1 58 ? -3.790 -7.337 1.390 1.00 0.00 58 GLN A CA 4
ATOM 4164 C C . GLN A 1 58 ? -4.350 -6.598 2.607 1.00 0.00 58 GLN A C 4
ATOM 4165 O O . GLN A 1 58 ? -5.110 -5.640 2.461 1.00 0.00 58 GLN A O 4
ATOM 4177 N N . GLU A 1 59 ? -3.955 -7.070 3.780 1.00 0.00 59 GLU A N 4
ATOM 4178 C CA . GLU A 1 59 ? -4.408 -6.465 5.021 1.00 0.00 59 GLU A CA 4
ATOM 4179 C C . GLU A 1 59 ? -4.062 -4.975 5.043 1.00 0.00 59 GLU A C 4
ATOM 4180 O O . GLU A 1 59 ? -2.950 -4.586 4.689 1.00 0.00 59 GLU A O 4
ATOM 4191 N N . LEU A 1 60 ? -5.036 -4.179 5.462 1.00 0.00 60 LEU A N 4
ATOM 4192 C CA . LEU A 1 60 ? -4.849 -2.740 5.535 1.00 0.00 60 LEU A CA 4
ATOM 4193 C C . LEU A 1 60 ? -4.006 -2.402 6.766 1.00 0.00 60 LEU A C 4
ATOM 4194 O O . LEU A 1 60 ? -4.370 -2.753 7.887 1.00 0.00 60 LEU A O 4
ATOM 4209 N N . VAL A 1 61 ? -2.895 -1.725 6.515 1.00 0.00 61 VAL A N 4
ATOM 4210 C CA . VAL A 1 61 ? -1.998 -1.335 7.590 1.00 0.00 61 VAL A CA 4
ATOM 4211 C C . VAL A 1 61 ? -2.161 0.160 7.868 1.00 0.00 61 VAL A C 4
ATOM 4212 O O . VAL A 1 61 ? -2.963 0.832 7.219 1.00 0.00 61 VAL A O 4
ATOM 4225 N N . GLY A 1 62 ? -1.388 0.639 8.832 1.00 0.00 62 GLY A N 4
ATOM 4226 C CA . GLY A 1 62 ? -1.437 2.043 9.203 1.00 0.00 62 GLY A CA 4
ATOM 4227 C C . GLY A 1 62 ? -0.030 2.599 9.430 1.00 0.00 62 GLY A C 4
ATOM 4228 O O . GLY A 1 62 ? 0.577 2.358 10.472 1.00 0.00 62 GLY A O 4
ATOM 4232 N N . VAL A 1 63 ? 0.448 3.334 8.435 1.00 0.00 63 VAL A N 4
ATOM 4233 C CA . VAL A 1 63 ? 1.772 3.928 8.513 1.00 0.00 63 VAL A CA 4
ATOM 4234 C C . VAL A 1 63 ? 1.862 5.093 7.526 1.00 0.00 63 VAL A C 4
ATOM 4235 O O . VAL A 1 63 ? 2.043 4.884 6.328 1.00 0.00 63 VAL A O 4
ATOM 4248 N N . PHE A 1 64 ? 1.732 6.296 8.067 1.00 0.00 64 PHE A N 4
ATOM 4249 C CA . PHE A 1 64 ? 1.798 7.495 7.250 1.00 0.00 64 PHE A CA 4
ATOM 4250 C C . PHE A 1 64 ? 2.526 8.622 7.986 1.00 0.00 64 PHE A C 4
ATOM 4251 O O . PHE A 1 64 ? 2.178 8.954 9.118 1.00 0.00 64 PHE A O 4
ATOM 4267 N N . ASP A 1 65 ? 3.522 9.178 7.313 1.00 0.00 65 ASP A N 4
ATOM 4268 C CA . ASP A 1 65 ? 4.302 10.260 7.889 1.00 0.00 65 ASP A CA 4
ATOM 4269 C C . ASP A 1 65 ? 4.973 11.054 6.765 1.00 0.00 65 ASP A C 4
ATOM 4270 O O . ASP A 1 65 ? 5.512 10.471 5.826 1.00 0.00 65 ASP A O 4
ATOM 4279 N N . ARG A 1 66 ? 4.916 12.371 6.900 1.00 0.00 66 ARG A N 4
ATOM 4280 C CA . ARG A 1 66 ? 5.511 13.251 5.908 1.00 0.00 66 ARG A CA 4
ATOM 4281 C C . ARG A 1 66 ? 6.748 13.942 6.485 1.00 0.00 66 ARG A C 4
ATOM 4282 O O . ARG A 1 66 ? 6.720 15.137 6.770 1.00 0.00 66 ARG A O 4
ATOM 4299 N N . ASN A 1 67 ? 7.806 13.158 6.640 1.00 0.00 67 ASN A N 4
ATOM 4300 C CA . ASN A 1 67 ? 9.051 13.679 7.178 1.00 0.00 67 ASN A CA 4
ATOM 4301 C C . ASN A 1 67 ? 10.119 13.669 6.082 1.00 0.00 67 ASN A C 4
ATOM 4302 O O . ASN A 1 67 ? 11.078 14.437 6.138 1.00 0.00 67 ASN A O 4
ATOM 4312 N N . GLY A 1 68 ? 9.917 12.790 5.113 1.00 0.00 68 GLY A N 4
ATOM 4313 C CA . GLY A 1 68 ? 10.851 12.669 4.006 1.00 0.00 68 GLY A CA 4
ATOM 4314 C C . GLY A 1 68 ? 10.242 11.856 2.861 1.00 0.00 68 GLY A C 4
ATOM 4315 O O . GLY A 1 68 ? 10.414 12.198 1.692 1.00 0.00 68 GLY A O 4
ATOM 4319 N N . TYR A 1 69 ? 9.544 10.795 3.238 1.00 0.00 69 TYR A N 4
ATOM 4320 C CA . TYR A 1 69 ? 8.909 9.931 2.258 1.00 0.00 69 TYR A CA 4
ATOM 4321 C C . TYR A 1 69 ? 7.802 9.093 2.900 1.00 0.00 69 TYR A C 4
ATOM 4322 O O . TYR A 1 69 ? 8.061 8.314 3.817 1.00 0.00 69 TYR A O 4
ATOM 4339 N N . TYR A 1 70 ? 6.592 9.281 2.394 1.00 0.00 70 TYR A N 4
ATOM 4340 C CA . TYR A 1 70 ? 5.445 8.552 2.908 1.00 0.00 70 TYR A CA 4
ATOM 4341 C C . TYR A 1 70 ? 5.377 7.145 2.311 1.00 0.00 70 TYR A C 4
ATOM 4342 O O . TYR A 1 70 ? 5.771 6.933 1.165 1.00 0.00 70 TYR A O 4
ATOM 4359 N N . GLU A 1 71 ? 4.873 6.220 3.114 1.00 0.00 71 GLU A N 4
ATOM 4360 C CA . GLU A 1 71 ? 4.748 4.839 2.680 1.00 0.00 71 GLU A CA 4
ATOM 4361 C C . GLU A 1 71 ? 3.543 4.177 3.351 1.00 0.00 71 GLU A C 4
ATOM 4362 O O . GLU A 1 71 ? 2.996 4.710 4.315 1.00 0.00 71 GLU A O 4
ATOM 4373 N N . ILE A 1 72 ? 3.165 3.027 2.815 1.00 0.00 72 ILE A N 4
ATOM 4374 C CA . ILE A 1 72 ? 2.034 2.288 3.350 1.00 0.00 72 ILE A CA 4
ATOM 4375 C C . ILE A 1 72 ? 2.324 0.788 3.263 1.00 0.00 72 ILE A C 4
ATOM 4376 O O . ILE A 1 72 ? 3.152 0.357 2.462 1.00 0.00 72 ILE A O 4
ATOM 4391 N N . VAL A 1 73 ? 1.626 0.034 4.099 1.00 0.00 73 VAL A N 4
ATOM 4392 C CA . VAL A 1 73 ? 1.797 -1.409 4.127 1.00 0.00 73 VAL A CA 4
ATOM 4393 C C . VAL A 1 73 ? 0.458 -2.084 3.826 1.00 0.00 73 VAL A C 4
ATOM 4394 O O . VAL A 1 73 ? -0.592 -1.446 3.892 1.00 0.00 73 VAL A O 4
ATOM 4407 N N . MET A 1 74 ? 0.538 -3.366 3.501 1.00 0.00 74 MET A N 4
ATOM 4408 C CA . MET A 1 74 ? -0.656 -4.135 3.189 1.00 0.00 74 MET A CA 4
ATOM 4409 C C . MET A 1 74 ? -0.428 -5.627 3.437 1.00 0.00 74 MET A C 4
ATOM 4410 O O . MET A 1 74 ? 0.568 -6.189 2.984 1.00 0.00 74 MET A O 4
ATOM 4422 N N . LYS A 1 75 ? -1.366 -6.225 4.156 1.00 0.00 75 LYS A N 4
ATOM 4423 C CA . LYS A 1 75 ? -1.280 -7.642 4.469 1.00 0.00 75 LYS A CA 4
ATOM 4424 C C . LYS A 1 75 ? -2.026 -8.443 3.400 1.00 0.00 75 LYS A C 4
ATOM 4425 O O . LYS A 1 75 ? -3.252 -8.541 3.436 1.00 0.00 75 LYS A O 4
ATOM 4439 N N . LYS A 1 76 ? -1.254 -8.994 2.475 1.00 0.00 76 LYS A N 4
ATOM 4440 C CA . LYS A 1 76 ? -1.827 -9.784 1.397 1.00 0.00 76 LYS A CA 4
ATOM 4441 C C . LYS A 1 76 ? -2.903 -10.711 1.966 1.00 0.00 76 LYS A C 4
ATOM 4442 O O . LYS A 1 76 ? -2.603 -11.606 2.754 1.00 0.00 76 LYS A O 4
ATOM 4456 N N . VAL A 1 77 ? -4.135 -10.464 1.545 1.00 0.00 77 VAL A N 4
ATOM 4457 C CA . VAL A 1 77 ? -5.257 -11.265 2.003 1.00 0.00 77 VAL A CA 4
ATOM 4458 C C . VAL A 1 77 ? -6.079 -11.722 0.795 1.00 0.00 77 VAL A C 4
ATOM 4459 O O . VAL A 1 77 ? -7.159 -12.289 0.953 1.00 0.00 77 VAL A O 4
ATOM 4472 N N . LYS A 1 78 ? -5.536 -11.457 -0.384 1.00 0.00 78 LYS A N 4
ATOM 4473 C CA . LYS A 1 78 ? -6.205 -11.833 -1.617 1.00 0.00 78 LYS A CA 4
ATOM 4474 C C . LYS A 1 78 ? -6.885 -13.191 -1.430 1.00 0.00 78 LYS A C 4
ATOM 4475 O O . LYS A 1 78 ? -7.431 -13.752 -2.379 1.00 0.00 78 LYS A O 4
ATOM 4489 N N . MET A 1 1 ? -4.045 -5.724 7.607 1.00 0.00 1 MET A N 5
ATOM 4490 C CA . MET A 1 1 ? -2.659 -5.304 7.493 1.00 0.00 1 MET A CA 5
ATOM 4491 C C . MET A 1 1 ? -1.780 -6.033 8.511 1.00 0.00 1 MET A C 5
ATOM 4492 O O . MET A 1 1 ? -2.245 -6.397 9.589 1.00 0.00 1 MET A O 5
ATOM 4504 N N . ASP A 1 2 ? -0.525 -6.224 8.131 1.00 0.00 2 ASP A N 5
ATOM 4505 C CA . ASP A 1 2 ? 0.423 -6.904 8.997 1.00 0.00 2 ASP A CA 5
ATOM 4506 C C . ASP A 1 2 ? 1.533 -5.929 9.394 1.00 0.00 2 ASP A C 5
ATOM 4507 O O . ASP A 1 2 ? 2.488 -6.312 10.070 1.00 0.00 2 ASP A O 5
ATOM 4516 N N . VAL A 1 3 ? 1.372 -4.689 8.958 1.00 0.00 3 VAL A N 5
ATOM 4517 C CA . VAL A 1 3 ? 2.350 -3.656 9.260 1.00 0.00 3 VAL A CA 5
ATOM 4518 C C . VAL A 1 3 ? 3.717 -4.304 9.484 1.00 0.00 3 VAL A C 5
ATOM 4519 O O . VAL A 1 3 ? 4.747 -3.637 9.390 1.00 0.00 3 VAL A O 5
ATOM 4532 N N . LYS A 1 4 ? 3.684 -5.597 9.776 1.00 0.00 4 LYS A N 5
ATOM 4533 C CA . LYS A 1 4 ? 4.907 -6.342 10.014 1.00 0.00 4 LYS A CA 5
ATOM 4534 C C . LYS A 1 4 ? 5.296 -7.096 8.741 1.00 0.00 4 LYS A C 5
ATOM 4535 O O . LYS A 1 4 ? 6.106 -8.021 8.786 1.00 0.00 4 LYS A O 5
ATOM 4549 N N . PRO A 1 5 ? 4.686 -6.662 7.606 1.00 0.00 5 PRO A N 5
ATOM 4550 C CA . PRO A 1 5 ? 4.960 -7.285 6.323 1.00 0.00 5 PRO A CA 5
ATOM 4551 C C . PRO A 1 5 ? 6.329 -6.862 5.789 1.00 0.00 5 PRO A C 5
ATOM 4552 O O . PRO A 1 5 ? 6.738 -5.714 5.959 1.00 0.00 5 PRO A O 5
ATOM 4560 N N . ASP A 1 6 ? 7.001 -7.810 5.155 1.00 0.00 6 ASP A N 5
ATOM 4561 C CA . ASP A 1 6 ? 8.316 -7.550 4.594 1.00 0.00 6 ASP A CA 5
ATOM 4562 C C . ASP A 1 6 ? 8.220 -7.526 3.068 1.00 0.00 6 ASP A C 5
ATOM 4563 O O . ASP A 1 6 ? 8.059 -8.570 2.436 1.00 0.00 6 ASP A O 5
ATOM 4572 N N . ARG A 1 7 ? 8.324 -6.326 2.518 1.00 0.00 7 ARG A N 5
ATOM 4573 C CA . ARG A 1 7 ? 8.250 -6.152 1.077 1.00 0.00 7 ARG A CA 5
ATOM 4574 C C . ARG A 1 7 ? 8.910 -4.834 0.667 1.00 0.00 7 ARG A C 5
ATOM 4575 O O . ARG A 1 7 ? 9.372 -4.075 1.518 1.00 0.00 7 ARG A O 5
ATOM 4592 N N . VAL A 1 8 ? 8.932 -4.601 -0.637 1.00 0.00 8 VAL A N 5
ATOM 4593 C CA . VAL A 1 8 ? 9.525 -3.387 -1.170 1.00 0.00 8 VAL A CA 5
ATOM 4594 C C . VAL A 1 8 ? 8.469 -2.610 -1.958 1.00 0.00 8 VAL A C 5
ATOM 4595 O O . VAL A 1 8 ? 8.116 -2.992 -3.073 1.00 0.00 8 VAL A O 5
ATOM 4608 N N . ILE A 1 9 ? 7.993 -1.534 -1.348 1.00 0.00 9 ILE A N 5
ATOM 4609 C CA . ILE A 1 9 ? 6.984 -0.701 -1.979 1.00 0.00 9 ILE A CA 5
ATOM 4610 C C . ILE A 1 9 ? 7.172 0.749 -1.528 1.00 0.00 9 ILE A C 5
ATOM 4611 O O . ILE A 1 9 ? 6.917 1.081 -0.371 1.00 0.00 9 ILE A O 5
ATOM 4626 N N . ASP A 1 10 ? 7.615 1.574 -2.465 1.00 0.00 10 ASP A N 5
ATOM 4627 C CA . ASP A 1 10 ? 7.840 2.981 -2.178 1.00 0.00 10 ASP A CA 5
ATOM 4628 C C . ASP A 1 10 ? 7.656 3.794 -3.461 1.00 0.00 10 ASP A C 5
ATOM 4629 O O . ASP A 1 10 ? 8.174 3.424 -4.514 1.00 0.00 10 ASP A O 5
ATOM 4638 N N . ALA A 1 11 ? 6.917 4.886 -3.331 1.00 0.00 11 ALA A N 5
ATOM 4639 C CA . ALA A 1 11 ? 6.658 5.754 -4.467 1.00 0.00 11 ALA A CA 5
ATOM 4640 C C . ALA A 1 11 ? 6.985 7.199 -4.084 1.00 0.00 11 ALA A C 5
ATOM 4641 O O . ALA A 1 11 ? 6.390 7.750 -3.160 1.00 0.00 11 ALA A O 5
ATOM 4648 N N . ARG A 1 12 ? 7.931 7.771 -4.814 1.00 0.00 12 ARG A N 5
ATOM 4649 C CA . ARG A 1 12 ? 8.345 9.140 -4.563 1.00 0.00 12 ARG A CA 5
ATOM 4650 C C . ARG A 1 12 ? 7.794 10.069 -5.647 1.00 0.00 12 ARG A C 5
ATOM 4651 O O . ARG A 1 12 ? 8.324 10.117 -6.756 1.00 0.00 12 ARG A O 5
ATOM 4668 N N . GLY A 1 13 ? 6.738 10.784 -5.289 1.00 0.00 13 GLY A N 5
ATOM 4669 C CA . GLY A 1 13 ? 6.109 11.708 -6.217 1.00 0.00 13 GLY A CA 5
ATOM 4670 C C . GLY A 1 13 ? 4.989 11.021 -7.001 1.00 0.00 13 GLY A C 5
ATOM 4671 O O . GLY A 1 13 ? 4.622 11.468 -8.087 1.00 0.00 13 GLY A O 5
ATOM 4675 N N . SER A 1 14 ? 4.477 9.946 -6.421 1.00 0.00 14 SER A N 5
ATOM 4676 C CA . SER A 1 14 ? 3.407 9.193 -7.052 1.00 0.00 14 SER A CA 5
ATOM 4677 C C . SER A 1 14 ? 2.049 9.726 -6.590 1.00 0.00 14 SER A C 5
ATOM 4678 O O . SER A 1 14 ? 1.006 9.235 -7.020 1.00 0.00 14 SER A O 5
ATOM 4685 N N . TYR A 1 15 ? 2.106 10.725 -5.721 1.00 0.00 15 TYR A N 5
ATOM 4686 C CA . TYR A 1 15 ? 0.894 11.331 -5.197 1.00 0.00 15 TYR A CA 5
ATOM 4687 C C . TYR A 1 15 ? 0.014 10.286 -4.508 1.00 0.00 15 TYR A C 5
ATOM 4688 O O . TYR A 1 15 ? 0.516 9.291 -3.987 1.00 0.00 15 TYR A O 5
ATOM 4705 N N . CYS A 1 16 ? -1.285 10.548 -4.526 1.00 0.00 16 CYS A N 5
ATOM 4706 C CA . CYS A 1 16 ? -2.241 9.644 -3.909 1.00 0.00 16 CYS A CA 5
ATOM 4707 C C . CYS A 1 16 ? -1.581 9.014 -2.680 1.00 0.00 16 CYS A C 5
ATOM 4708 O O . CYS A 1 16 ? -2.266 8.484 -1.807 1.00 0.00 16 CYS A O 5
ATOM 4715 N N . PRO A 1 17 ? -0.224 9.096 -2.650 1.00 0.00 17 PRO A N 5
ATOM 4716 C CA . PRO A 1 17 ? 0.511 9.741 -3.726 1.00 0.00 17 PRO A CA 5
ATOM 4717 C C . PRO A 1 17 ? 0.558 8.851 -4.969 1.00 0.00 17 PRO A C 5
ATOM 4718 O O . PRO A 1 17 ? -0.287 7.972 -5.139 1.00 0.00 17 PRO A O 5
ATOM 4726 N N . GLY A 1 18 ? 1.552 9.110 -5.805 1.00 0.00 18 GLY A N 5
ATOM 4727 C CA . GLY A 1 18 ? 1.719 8.343 -7.028 1.00 0.00 18 GLY A CA 5
ATOM 4728 C C . GLY A 1 18 ? 1.765 6.842 -6.733 1.00 0.00 18 GLY A C 5
ATOM 4729 O O . GLY A 1 18 ? 1.375 6.029 -7.569 1.00 0.00 18 GLY A O 5
ATOM 4733 N N . PRO A 1 19 ? 2.257 6.512 -5.508 1.00 0.00 19 PRO A N 5
ATOM 4734 C CA . PRO A 1 19 ? 2.358 5.123 -5.092 1.00 0.00 19 PRO A CA 5
ATOM 4735 C C . PRO A 1 19 ? 0.983 4.559 -4.730 1.00 0.00 19 PRO A C 5
ATOM 4736 O O . PRO A 1 19 ? 0.829 3.349 -4.563 1.00 0.00 19 PRO A O 5
ATOM 4744 N N . LEU A 1 20 ? 0.018 5.461 -4.618 1.00 0.00 20 LEU A N 5
ATOM 4745 C CA . LEU A 1 20 ? -1.339 5.067 -4.278 1.00 0.00 20 LEU A CA 5
ATOM 4746 C C . LEU A 1 20 ? -1.686 3.768 -5.009 1.00 0.00 20 LEU A C 5
ATOM 4747 O O . LEU A 1 20 ? -2.490 2.974 -4.523 1.00 0.00 20 LEU A O 5
ATOM 4762 N N . MET A 1 21 ? -1.063 3.593 -6.166 1.00 0.00 21 MET A N 5
ATOM 4763 C CA . MET A 1 21 ? -1.297 2.404 -6.969 1.00 0.00 21 MET A CA 5
ATOM 4764 C C . MET A 1 21 ? -0.276 1.313 -6.641 1.00 0.00 21 MET A C 5
ATOM 4765 O O . MET A 1 21 ? -0.495 0.141 -6.946 1.00 0.00 21 MET A O 5
ATOM 4777 N N . GLU A 1 22 ? 0.818 1.736 -6.025 1.00 0.00 22 GLU A N 5
ATOM 4778 C CA . GLU A 1 22 ? 1.874 0.809 -5.653 1.00 0.00 22 GLU A CA 5
ATOM 4779 C C . GLU A 1 22 ? 1.317 -0.297 -4.755 1.00 0.00 22 GLU A C 5
ATOM 4780 O O . GLU A 1 22 ? 1.813 -1.422 -4.769 1.00 0.00 22 GLU A O 5
ATOM 4791 N N . LEU A 1 23 ? 0.293 0.062 -3.993 1.00 0.00 23 LEU A N 5
ATOM 4792 C CA . LEU A 1 23 ? -0.336 -0.885 -3.090 1.00 0.00 23 LEU A CA 5
ATOM 4793 C C . LEU A 1 23 ? -1.168 -1.882 -3.900 1.00 0.00 23 LEU A C 5
ATOM 4794 O O . LEU A 1 23 ? -1.120 -3.085 -3.649 1.00 0.00 23 LEU A O 5
ATOM 4809 N N . ILE A 1 24 ? -1.911 -1.343 -4.857 1.00 0.00 24 ILE A N 5
ATOM 4810 C CA . ILE A 1 24 ? -2.752 -2.170 -5.705 1.00 0.00 24 ILE A CA 5
ATOM 4811 C C . ILE A 1 24 ? -1.867 -3.046 -6.595 1.00 0.00 24 ILE A C 5
ATOM 4812 O O . ILE A 1 24 ? -2.197 -4.200 -6.860 1.00 0.00 24 ILE A O 5
ATOM 4827 N N . LYS A 1 25 ? -0.759 -2.463 -7.030 1.00 0.00 25 LYS A N 5
ATOM 4828 C CA . LYS A 1 25 ? 0.175 -3.175 -7.884 1.00 0.00 25 LYS A CA 5
ATOM 4829 C C . LYS A 1 25 ? 0.994 -4.150 -7.035 1.00 0.00 25 LYS A C 5
ATOM 4830 O O . LYS A 1 25 ? 1.669 -5.028 -7.569 1.00 0.00 25 LYS A O 5
ATOM 4844 N N . ALA A 1 26 ? 0.906 -3.962 -5.726 1.00 0.00 26 ALA A N 5
ATOM 4845 C CA . ALA A 1 26 ? 1.630 -4.813 -4.798 1.00 0.00 26 ALA A CA 5
ATOM 4846 C C . ALA A 1 26 ? 0.877 -6.135 -4.632 1.00 0.00 26 ALA A C 5
ATOM 4847 O O . ALA A 1 26 ? 1.480 -7.208 -4.683 1.00 0.00 26 ALA A O 5
ATOM 4854 N N . TYR A 1 27 ? -0.426 -6.016 -4.436 1.00 0.00 27 TYR A N 5
ATOM 4855 C CA . TYR A 1 27 ? -1.268 -7.187 -4.262 1.00 0.00 27 TYR A CA 5
ATOM 4856 C C . TYR A 1 27 ? -0.911 -8.275 -5.277 1.00 0.00 27 TYR A C 5
ATOM 4857 O O . TYR A 1 27 ? -0.865 -9.456 -4.938 1.00 0.00 27 TYR A O 5
ATOM 4874 N N . LYS A 1 28 ? -0.667 -7.837 -6.504 1.00 0.00 28 LYS A N 5
ATOM 4875 C CA . LYS A 1 28 ? -0.315 -8.758 -7.571 1.00 0.00 28 LYS A CA 5
ATOM 4876 C C . LYS A 1 28 ? 1.099 -9.291 -7.333 1.00 0.00 28 LYS A C 5
ATOM 4877 O O . LYS A 1 28 ? 1.428 -10.398 -7.757 1.00 0.00 28 LYS A O 5
ATOM 4891 N N . GLN A 1 29 ? 1.898 -8.479 -6.657 1.00 0.00 29 GLN A N 5
ATOM 4892 C CA . GLN A 1 29 ? 3.269 -8.855 -6.358 1.00 0.00 29 GLN A CA 5
ATOM 4893 C C . GLN A 1 29 ? 3.304 -9.858 -5.203 1.00 0.00 29 GLN A C 5
ATOM 4894 O O . GLN A 1 29 ? 3.999 -10.871 -5.277 1.00 0.00 29 GLN A O 5
ATOM 4906 N N . ALA A 1 30 ? 2.546 -9.543 -4.164 1.00 0.00 30 ALA A N 5
ATOM 4907 C CA . ALA A 1 30 ? 2.482 -10.403 -2.994 1.00 0.00 30 ALA A CA 5
ATOM 4908 C C . ALA A 1 30 ? 1.348 -11.415 -3.174 1.00 0.00 30 ALA A C 5
ATOM 4909 O O . ALA A 1 30 ? 0.962 -11.727 -4.299 1.00 0.00 30 ALA A O 5
ATOM 4916 N N . LYS A 1 31 ? 0.848 -11.901 -2.047 1.00 0.00 31 LYS A N 5
ATOM 4917 C CA . LYS A 1 31 ? -0.233 -12.872 -2.067 1.00 0.00 31 LYS A CA 5
ATOM 4918 C C . LYS A 1 31 ? -1.078 -12.711 -0.802 1.00 0.00 31 LYS A C 5
ATOM 4919 O O . LYS A 1 31 ? -0.612 -12.167 0.197 1.00 0.00 31 LYS A O 5
ATOM 4933 N N . VAL A 1 32 ? -2.309 -13.197 -0.885 1.00 0.00 32 VAL A N 5
ATOM 4934 C CA . VAL A 1 32 ? -3.224 -13.114 0.241 1.00 0.00 32 VAL A CA 5
ATOM 4935 C C . VAL A 1 32 ? -2.532 -13.652 1.495 1.00 0.00 32 VAL A C 5
ATOM 4936 O O . VAL A 1 32 ? -1.840 -14.668 1.439 1.00 0.00 32 VAL A O 5
ATOM 4949 N N . GLY A 1 33 ? -2.744 -12.948 2.597 1.00 0.00 33 GLY A N 5
ATOM 4950 C CA . GLY A 1 33 ? -2.149 -13.342 3.863 1.00 0.00 33 GLY A CA 5
ATOM 4951 C C . GLY A 1 33 ? -0.670 -12.957 3.918 1.00 0.00 33 GLY A C 5
ATOM 4952 O O . GLY A 1 33 ? 0.066 -13.423 4.787 1.00 0.00 33 GLY A O 5
ATOM 4956 N N . GLU A 1 34 ? -0.276 -12.109 2.978 1.00 0.00 34 GLU A N 5
ATOM 4957 C CA . GLU A 1 34 ? 1.102 -11.655 2.908 1.00 0.00 34 GLU A CA 5
ATOM 4958 C C . GLU A 1 34 ? 1.223 -10.236 3.467 1.00 0.00 34 GLU A C 5
ATOM 4959 O O . GLU A 1 34 ? 0.222 -9.623 3.838 1.00 0.00 34 GLU A O 5
ATOM 4970 N N . VAL A 1 35 ? 2.457 -9.755 3.511 1.00 0.00 35 VAL A N 5
ATOM 4971 C CA . VAL A 1 35 ? 2.721 -8.420 4.019 1.00 0.00 35 VAL A CA 5
ATOM 4972 C C . VAL A 1 35 ? 3.624 -7.673 3.033 1.00 0.00 35 VAL A C 5
ATOM 4973 O O . VAL A 1 35 ? 4.539 -8.260 2.458 1.00 0.00 35 VAL A O 5
ATOM 4986 N N . ILE A 1 36 ? 3.334 -6.391 2.869 1.00 0.00 36 ILE A N 5
ATOM 4987 C CA . ILE A 1 36 ? 4.108 -5.559 1.964 1.00 0.00 36 ILE A CA 5
ATOM 4988 C C . ILE A 1 36 ? 4.094 -4.114 2.467 1.00 0.00 36 ILE A C 5
ATOM 4989 O O . ILE A 1 36 ? 3.037 -3.583 2.809 1.00 0.00 36 ILE A O 5
ATOM 5004 N N . SER A 1 37 ? 5.277 -3.519 2.496 1.00 0.00 37 SER A N 5
ATOM 5005 C CA . SER A 1 37 ? 5.413 -2.146 2.952 1.00 0.00 37 SER A CA 5
ATOM 5006 C C . SER A 1 37 ? 5.725 -1.229 1.767 1.00 0.00 37 SER A C 5
ATOM 5007 O O . SER A 1 37 ? 6.584 -1.545 0.944 1.00 0.00 37 SER A O 5
ATOM 5014 N N . VAL A 1 38 ? 5.013 -0.114 1.718 1.00 0.00 38 VAL A N 5
ATOM 5015 C CA . VAL A 1 38 ? 5.203 0.850 0.647 1.00 0.00 38 VAL A CA 5
ATOM 5016 C C . VAL A 1 38 ? 5.601 2.200 1.247 1.00 0.00 38 VAL A C 5
ATOM 5017 O O . VAL A 1 38 ? 5.441 2.421 2.446 1.00 0.00 38 VAL A O 5
ATOM 5030 N N . TYR A 1 39 ? 6.112 3.066 0.386 1.00 0.00 39 TYR A N 5
ATOM 5031 C CA . TYR A 1 39 ? 6.534 4.388 0.816 1.00 0.00 39 TYR A CA 5
ATOM 5032 C C . TYR A 1 39 ? 6.409 5.402 -0.324 1.00 0.00 39 TYR A C 5
ATOM 5033 O O . TYR A 1 39 ? 6.295 5.020 -1.488 1.00 0.00 39 TYR A O 5
ATOM 5050 N N . SER A 1 40 ? 6.435 6.673 0.051 1.00 0.00 40 SER A N 5
ATOM 5051 C CA . SER A 1 40 ? 6.326 7.742 -0.926 1.00 0.00 40 SER A CA 5
ATOM 5052 C C . SER A 1 40 ? 6.757 9.069 -0.298 1.00 0.00 40 SER A C 5
ATOM 5053 O O . SER A 1 40 ? 7.111 9.117 0.879 1.00 0.00 40 SER A O 5
ATOM 5060 N N . THR A 1 41 ? 6.714 10.115 -1.111 1.00 0.00 41 THR A N 5
ATOM 5061 C CA . THR A 1 41 ? 7.096 11.439 -0.650 1.00 0.00 41 THR A CA 5
ATOM 5062 C C . THR A 1 41 ? 6.074 12.479 -1.112 1.00 0.00 41 THR A C 5
ATOM 5063 O O . THR A 1 41 ? 5.826 13.462 -0.415 1.00 0.00 41 THR A O 5
ATOM 5074 N N . ASP A 1 42 ? 5.509 12.228 -2.283 1.00 0.00 42 ASP A N 5
ATOM 5075 C CA . ASP A 1 42 ? 4.519 13.131 -2.846 1.00 0.00 42 ASP A CA 5
ATOM 5076 C C . ASP A 1 42 ? 3.497 13.496 -1.768 1.00 0.00 42 ASP A C 5
ATOM 5077 O O . ASP A 1 42 ? 2.816 14.516 -1.873 1.00 0.00 42 ASP A O 5
ATOM 5086 N N . ALA A 1 43 ? 3.422 12.646 -0.755 1.00 0.00 43 ALA A N 5
ATOM 5087 C CA . ALA A 1 43 ? 2.495 12.865 0.342 1.00 0.00 43 ALA A CA 5
ATOM 5088 C C . ALA A 1 43 ? 1.060 12.754 -0.179 1.00 0.00 43 ALA A C 5
ATOM 5089 O O . ALA A 1 43 ? 0.136 13.308 0.413 1.00 0.00 43 ALA A O 5
ATOM 5096 N N . GLY A 1 44 ? 0.920 12.035 -1.283 1.00 0.00 44 GLY A N 5
ATOM 5097 C CA . GLY A 1 44 ? -0.386 11.844 -1.890 1.00 0.00 44 GLY A CA 5
ATOM 5098 C C . GLY A 1 44 ? -0.898 10.421 -1.655 1.00 0.00 44 GLY A C 5
ATOM 5099 O O . GLY A 1 44 ? -2.077 10.221 -1.370 1.00 0.00 44 GLY A O 5
ATOM 5103 N N . THR A 1 45 ? 0.016 9.471 -1.783 1.00 0.00 45 THR A N 5
ATOM 5104 C CA . THR A 1 45 ? -0.328 8.072 -1.589 1.00 0.00 45 THR A CA 5
ATOM 5105 C C . THR A 1 45 ? -0.741 7.822 -0.137 1.00 0.00 45 THR A C 5
ATOM 5106 O O . THR A 1 45 ? -1.508 6.902 0.145 1.00 0.00 45 THR A O 5
ATOM 5117 N N . LYS A 1 46 ? -0.213 8.656 0.747 1.00 0.00 46 LYS A N 5
ATOM 5118 C CA . LYS A 1 46 ? -0.516 8.537 2.163 1.00 0.00 46 LYS A CA 5
ATOM 5119 C C . LYS A 1 46 ? -2.027 8.370 2.345 1.00 0.00 46 LYS A C 5
ATOM 5120 O O . LYS A 1 46 ? -2.473 7.658 3.244 1.00 0.00 46 LYS A O 5
ATOM 5134 N N . LYS A 1 47 ? -2.771 9.038 1.476 1.00 0.00 47 LYS A N 5
ATOM 5135 C CA . LYS A 1 47 ? -4.222 8.972 1.528 1.00 0.00 47 LYS A CA 5
ATOM 5136 C C . LYS A 1 47 ? -4.709 7.823 0.644 1.00 0.00 47 LYS A C 5
ATOM 5137 O O . LYS A 1 47 ? -5.636 7.102 1.011 1.00 0.00 47 LYS A O 5
ATOM 5151 N N . ASP A 1 48 ? -4.064 7.688 -0.505 1.00 0.00 48 ASP A N 5
ATOM 5152 C CA . ASP A 1 48 ? -4.420 6.639 -1.445 1.00 0.00 48 ASP A CA 5
ATOM 5153 C C . ASP A 1 48 ? -3.679 5.353 -1.071 1.00 0.00 48 ASP A C 5
ATOM 5154 O O . ASP A 1 48 ? -4.215 4.257 -1.225 1.00 0.00 48 ASP A O 5
ATOM 5163 N N . ALA A 1 49 ? -2.457 5.531 -0.590 1.00 0.00 49 ALA A N 5
ATOM 5164 C CA . ALA A 1 49 ? -1.637 4.399 -0.194 1.00 0.00 49 ALA A CA 5
ATOM 5165 C C . ALA A 1 49 ? -2.514 3.360 0.508 1.00 0.00 49 ALA A C 5
ATOM 5166 O O . ALA A 1 49 ? -2.440 2.170 0.203 1.00 0.00 49 ALA A O 5
ATOM 5173 N N . PRO A 1 50 ? -3.346 3.860 1.462 1.00 0.00 50 PRO A N 5
ATOM 5174 C CA . PRO A 1 50 ? -4.237 2.989 2.209 1.00 0.00 50 PRO A CA 5
ATOM 5175 C C . PRO A 1 50 ? -5.425 2.552 1.351 1.00 0.00 50 PRO A C 5
ATOM 5176 O O . PRO A 1 50 ? -6.323 1.861 1.831 1.00 0.00 50 PRO A O 5
ATOM 5184 N N . ALA A 1 51 ? -5.394 2.974 0.094 1.00 0.00 51 ALA A N 5
ATOM 5185 C CA . ALA A 1 51 ? -6.458 2.634 -0.836 1.00 0.00 51 ALA A CA 5
ATOM 5186 C C . ALA A 1 51 ? -5.957 1.564 -1.807 1.00 0.00 51 ALA A C 5
ATOM 5187 O O . ALA A 1 51 ? -6.742 0.763 -2.313 1.00 0.00 51 ALA A O 5
ATOM 5194 N N . TRP A 1 52 ? -4.653 1.584 -2.040 1.00 0.00 52 TRP A N 5
ATOM 5195 C CA . TRP A 1 52 ? -4.039 0.625 -2.942 1.00 0.00 52 TRP A CA 5
ATOM 5196 C C . TRP A 1 52 ? -4.446 -0.779 -2.489 1.00 0.00 52 TRP A C 5
ATOM 5197 O O . TRP A 1 52 ? -5.088 -1.515 -3.238 1.00 0.00 52 TRP A O 5
ATOM 5217 N N . ILE A 1 53 ? -4.058 -1.108 -1.267 1.00 0.00 53 ILE A N 5
ATOM 5218 C CA . ILE A 1 53 ? -4.375 -2.410 -0.705 1.00 0.00 53 ILE A CA 5
ATOM 5219 C C . ILE A 1 53 ? -5.876 -2.671 -0.852 1.00 0.00 53 ILE A C 5
ATOM 5220 O O . ILE A 1 53 ? -6.287 -3.788 -1.167 1.00 0.00 53 ILE A O 5
ATOM 5235 N N . GLN A 1 54 ? -6.652 -1.624 -0.618 1.00 0.00 54 GLN A N 5
ATOM 5236 C CA . GLN A 1 54 ? -8.099 -1.727 -0.719 1.00 0.00 54 GLN A CA 5
ATOM 5237 C C . GLN A 1 54 ? -8.487 -2.566 -1.939 1.00 0.00 54 GLN A C 5
ATOM 5238 O O . GLN A 1 54 ? -9.431 -3.352 -1.881 1.00 0.00 54 GLN A O 5
ATOM 5250 N N . LYS A 1 55 ? -7.737 -2.371 -3.014 1.00 0.00 55 LYS A N 5
ATOM 5251 C CA . LYS A 1 55 ? -7.991 -3.100 -4.245 1.00 0.00 55 LYS A CA 5
ATOM 5252 C C . LYS A 1 55 ? -6.999 -4.259 -4.359 1.00 0.00 55 LYS A C 5
ATOM 5253 O O . LYS A 1 55 ? -7.364 -5.353 -4.787 1.00 0.00 55 LYS A O 5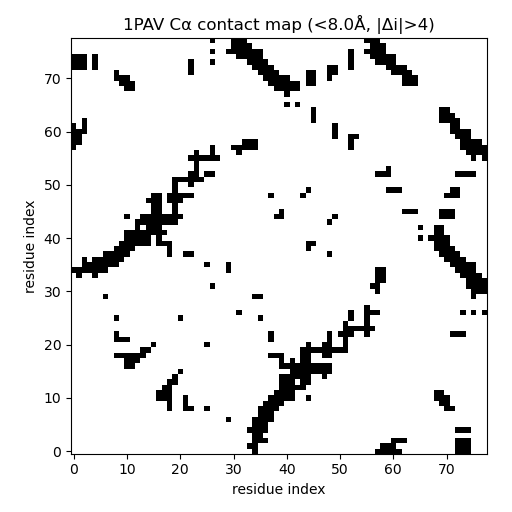
ATOM 5267 N N . SER A 1 56 ? -5.764 -3.981 -3.968 1.00 0.00 56 SER A N 5
ATOM 5268 C CA . SER A 1 56 ? -4.717 -4.988 -4.021 1.00 0.00 56 SER A CA 5
ATOM 5269 C C . SER A 1 56 ? -5.257 -6.331 -3.525 1.00 0.00 56 SER A C 5
ATOM 5270 O O . SER A 1 56 ? -5.333 -7.293 -4.288 1.00 0.00 56 SER A O 5
ATOM 5277 N N . GLY A 1 57 ? -5.616 -6.353 -2.250 1.00 0.00 57 GLY A N 5
ATOM 5278 C CA . GLY A 1 57 ? -6.146 -7.562 -1.644 1.00 0.00 57 GLY A CA 5
ATOM 5279 C C . GLY A 1 57 ? -5.287 -8.001 -0.456 1.00 0.00 57 GLY A C 5
ATOM 5280 O O . GLY A 1 57 ? -5.326 -9.163 -0.054 1.00 0.00 57 GLY A O 5
ATOM 5284 N N . GLN A 1 58 ? -4.534 -7.049 0.073 1.00 0.00 58 GLN A N 5
ATOM 5285 C CA . GLN A 1 58 ? -3.667 -7.322 1.206 1.00 0.00 58 GLN A CA 5
ATOM 5286 C C . GLN A 1 58 ? -4.186 -6.609 2.456 1.00 0.00 58 GLN A C 5
ATOM 5287 O O . GLN A 1 58 ? -4.988 -5.682 2.357 1.00 0.00 58 GLN A O 5
ATOM 5299 N N . GLU A 1 59 ? -3.707 -7.069 3.603 1.00 0.00 59 GLU A N 5
ATOM 5300 C CA . GLU A 1 59 ? -4.113 -6.486 4.870 1.00 0.00 59 GLU A CA 5
ATOM 5301 C C . GLU A 1 59 ? -3.827 -4.984 4.880 1.00 0.00 59 GLU A C 5
ATOM 5302 O O . GLU A 1 59 ? -2.714 -4.558 4.572 1.00 0.00 59 GLU A O 5
ATOM 5313 N N . LEU A 1 60 ? -4.849 -4.221 5.237 1.00 0.00 60 LEU A N 5
ATOM 5314 C CA . LEU A 1 60 ? -4.721 -2.774 5.291 1.00 0.00 60 LEU A CA 5
ATOM 5315 C C . LEU A 1 60 ? -3.953 -2.381 6.555 1.00 0.00 60 LEU A C 5
ATOM 5316 O O . LEU A 1 60 ? -4.391 -2.671 7.666 1.00 0.00 60 LEU A O 5
ATOM 5331 N N . VAL A 1 61 ? -2.822 -1.727 6.341 1.00 0.00 61 VAL A N 5
ATOM 5332 C CA . VAL A 1 61 ? -1.988 -1.291 7.448 1.00 0.00 61 VAL A C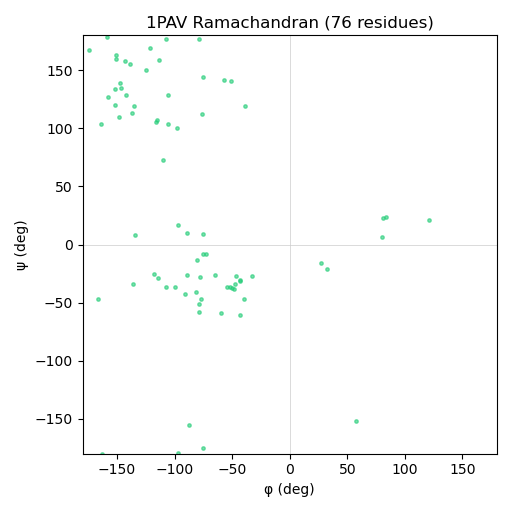A 5
ATOM 5333 C C . VAL A 1 61 ? -2.178 0.212 7.662 1.00 0.00 61 VAL A C 5
ATOM 5334 O O . VAL A 1 61 ? -2.943 0.854 6.945 1.00 0.00 61 VAL A O 5
ATOM 5347 N N . GLY A 1 62 ? -1.467 0.731 8.653 1.00 0.00 62 GLY A N 5
ATOM 5348 C CA . GLY A 1 62 ? -1.546 2.146 8.971 1.00 0.00 62 GLY A CA 5
ATOM 5349 C C . GLY A 1 62 ? -0.158 2.725 9.250 1.00 0.00 62 GLY A C 5
ATOM 5350 O O . GLY A 1 62 ? 0.455 2.411 10.270 1.00 0.00 62 GLY A O 5
ATOM 5354 N N . VAL A 1 63 ? 0.299 3.558 8.328 1.00 0.00 63 VAL A N 5
ATOM 5355 C CA . VAL A 1 63 ? 1.604 4.183 8.463 1.00 0.00 63 VAL A CA 5
ATOM 5356 C C . VAL A 1 63 ? 1.698 5.370 7.503 1.00 0.00 63 VAL A C 5
ATOM 5357 O O . VAL A 1 63 ? 1.831 5.187 6.294 1.00 0.00 63 VAL A O 5
ATOM 5370 N N . PHE A 1 64 ? 1.624 6.562 8.076 1.00 0.00 64 PHE A N 5
ATOM 5371 C CA . PHE A 1 64 ? 1.700 7.780 7.287 1.00 0.00 64 PHE A CA 5
ATOM 5372 C C . PHE A 1 64 ? 2.493 8.862 8.022 1.00 0.00 64 PHE A C 5
ATOM 5373 O O . PHE A 1 64 ? 2.176 9.204 9.160 1.00 0.00 64 PHE A O 5
ATOM 5389 N N . ASP A 1 65 ? 3.510 9.371 7.341 1.00 0.00 65 ASP A N 5
ATOM 5390 C CA . ASP A 1 65 ? 4.350 10.408 7.916 1.00 0.00 65 ASP A CA 5
ATOM 5391 C C . ASP A 1 65 ? 5.053 11.169 6.790 1.00 0.00 65 ASP A C 5
ATOM 5392 O O . ASP A 1 65 ? 5.562 10.564 5.849 1.00 0.00 65 ASP A O 5
ATOM 5401 N N . ARG A 1 66 ? 5.057 12.488 6.925 1.00 0.00 66 ARG A N 5
ATOM 5402 C CA . ARG A 1 66 ? 5.689 13.339 5.931 1.00 0.00 66 ARG A CA 5
ATOM 5403 C C . ARG A 1 66 ? 6.960 13.969 6.503 1.00 0.00 66 ARG A C 5
ATOM 5404 O O . ARG A 1 66 ? 6.991 15.165 6.788 1.00 0.00 66 ARG A O 5
ATOM 5421 N N . ASN A 1 67 ? 7.979 13.136 6.651 1.00 0.00 67 ASN A N 5
ATOM 5422 C CA . ASN A 1 67 ? 9.250 13.595 7.183 1.00 0.00 67 ASN A CA 5
ATOM 5423 C C . ASN A 1 67 ? 10.321 13.498 6.094 1.00 0.00 67 ASN A C 5
ATOM 5424 O O . ASN A 1 67 ? 11.347 14.172 6.165 1.00 0.00 67 ASN A O 5
ATOM 5434 N N . GLY A 1 68 ? 10.043 12.653 5.112 1.00 0.00 68 GLY A N 5
ATOM 5435 C CA . GLY A 1 68 ? 10.969 12.459 4.009 1.00 0.00 68 GLY A CA 5
ATOM 5436 C C . GLY A 1 68 ? 10.295 11.720 2.851 1.00 0.00 68 GLY A C 5
ATOM 5437 O O . GLY A 1 68 ? 10.452 12.100 1.692 1.00 0.00 68 GLY A O 5
ATOM 5441 N N . TYR A 1 69 ? 9.559 10.677 3.206 1.00 0.00 69 TYR A N 5
ATOM 5442 C CA . TYR A 1 69 ? 8.859 9.881 2.211 1.00 0.00 69 TYR A CA 5
ATOM 5443 C C . TYR A 1 69 ? 7.760 9.036 2.858 1.00 0.00 69 TYR A C 5
ATOM 5444 O O . TYR A 1 69 ? 8.039 8.203 3.719 1.00 0.00 69 TYR A O 5
ATOM 5461 N N . TYR A 1 70 ? 6.535 9.279 2.418 1.00 0.00 70 TYR A N 5
ATOM 5462 C CA . TYR A 1 70 ? 5.392 8.550 2.944 1.00 0.00 70 TYR A CA 5
ATOM 5463 C C . TYR A 1 70 ? 5.306 7.151 2.331 1.00 0.00 70 TYR A C 5
ATOM 5464 O O . TYR A 1 70 ? 5.666 6.953 1.171 1.00 0.00 70 TYR A O 5
ATOM 5481 N N . GLU A 1 71 ? 4.828 6.216 3.138 1.00 0.00 71 GLU A N 5
ATOM 5482 C CA . GLU A 1 71 ? 4.689 4.841 2.691 1.00 0.00 71 GLU A CA 5
ATOM 5483 C C . GLU A 1 71 ? 3.509 4.168 3.396 1.00 0.00 71 GLU A C 5
ATOM 5484 O O . GLU A 1 71 ? 2.971 4.706 4.362 1.00 0.00 71 GLU A O 5
ATOM 5495 N N . ILE A 1 72 ? 3.142 3.003 2.885 1.00 0.00 72 ILE A N 5
ATOM 5496 C CA . ILE A 1 72 ? 2.035 2.252 3.454 1.00 0.00 72 ILE A CA 5
ATOM 5497 C C . ILE A 1 72 ? 2.348 0.756 3.381 1.00 0.00 72 ILE A C 5
ATOM 5498 O O . ILE A 1 72 ? 3.152 0.326 2.556 1.00 0.00 72 ILE A O 5
ATOM 5513 N N . VAL A 1 73 ? 1.696 0.005 4.256 1.00 0.00 73 VAL A N 5
ATOM 5514 C CA . VAL A 1 73 ? 1.896 -1.434 4.302 1.00 0.00 73 VAL A CA 5
ATOM 5515 C C . VAL A 1 73 ? 0.588 -2.137 3.931 1.00 0.00 73 VAL A C 5
ATOM 5516 O O . VAL A 1 73 ? -0.491 -1.567 4.081 1.00 0.00 73 VAL A O 5
ATOM 5529 N N . MET A 1 74 ? 0.729 -3.367 3.456 1.00 0.00 74 MET A N 5
ATOM 5530 C CA . MET A 1 74 ? -0.427 -4.153 3.064 1.00 0.00 74 MET A CA 5
ATOM 5531 C C . MET A 1 74 ? -0.172 -5.647 3.277 1.00 0.00 74 MET A C 5
ATOM 5532 O O . MET A 1 74 ? 0.833 -6.181 2.810 1.00 0.00 74 MET A O 5
ATOM 5544 N N . LYS A 1 75 ? -1.099 -6.278 3.982 1.00 0.00 75 LYS A N 5
ATOM 5545 C CA . LYS A 1 75 ? -0.987 -7.699 4.263 1.00 0.00 75 LYS A CA 5
ATOM 5546 C C . LYS A 1 75 ? -1.829 -8.483 3.253 1.00 0.00 75 LYS A C 5
ATOM 5547 O O . LYS A 1 75 ? -3.046 -8.583 3.401 1.00 0.00 75 LYS A O 5
ATOM 5561 N N . LYS A 1 76 ? -1.147 -9.016 2.251 1.00 0.00 76 LYS A N 5
ATOM 5562 C CA . LYS A 1 76 ? -1.817 -9.788 1.217 1.00 0.00 76 LYS A CA 5
ATOM 5563 C C . LYS A 1 76 ? -2.890 -10.668 1.858 1.00 0.00 76 LYS A C 5
ATOM 5564 O O . LYS A 1 76 ? -2.575 -11.585 2.617 1.00 0.00 76 LYS A O 5
ATOM 5578 N N . VAL A 1 77 ? -4.136 -10.361 1.532 1.00 0.00 77 VAL A N 5
ATOM 5579 C CA . VAL A 1 77 ? -5.258 -11.114 2.067 1.00 0.00 77 VAL A CA 5
ATOM 5580 C C . VAL A 1 77 ? -6.335 -11.253 0.988 1.00 0.00 77 VAL A C 5
ATOM 5581 O O . VAL A 1 77 ? -7.495 -11.520 1.296 1.00 0.00 77 VAL A O 5
ATOM 5594 N N . LYS A 1 78 ? -5.911 -11.064 -0.253 1.00 0.00 78 LYS A N 5
ATOM 5595 C CA . LYS A 1 78 ? -6.824 -11.165 -1.379 1.00 0.00 78 LYS A CA 5
ATOM 5596 C C . LYS A 1 78 ? -7.889 -12.221 -1.073 1.00 0.00 78 LYS A C 5
ATOM 5597 O O . LYS A 1 78 ? -8.978 -11.892 -0.605 1.00 0.00 78 LYS A O 5
ATOM 5611 N N . MET A 1 1 ? -2.157 -5.357 5.878 1.00 0.00 1 MET A N 6
ATOM 5612 C CA . MET A 1 1 ? -1.554 -4.491 6.877 1.00 0.00 1 ME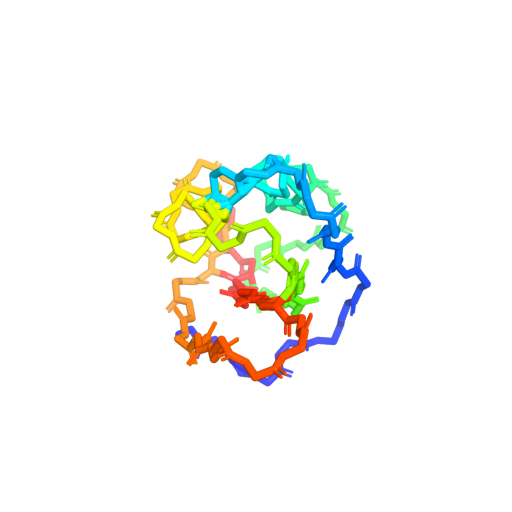T A CA 6
ATOM 5613 C C . MET A 1 1 ? -0.401 -5.198 7.592 1.00 0.00 1 MET A C 6
ATOM 5614 O O . MET A 1 1 ? 0.752 -4.788 7.473 1.00 0.00 1 MET A O 6
ATOM 5626 N N . ASP A 1 2 ? -0.754 -6.249 8.319 1.00 0.00 2 ASP A N 6
ATOM 5627 C CA . ASP A 1 2 ? 0.238 -7.016 9.053 1.00 0.00 2 ASP A CA 6
ATOM 5628 C C . ASP A 1 2 ? 1.406 -6.104 9.433 1.00 0.00 2 ASP A C 6
ATOM 5629 O O . ASP A 1 2 ? 2.380 -6.555 10.033 1.00 0.00 2 ASP A O 6
ATOM 5638 N N . VAL A 1 3 ? 1.268 -4.838 9.067 1.00 0.00 3 VAL A N 6
ATOM 5639 C CA . VAL A 1 3 ? 2.300 -3.858 9.361 1.00 0.00 3 VAL A CA 6
ATOM 5640 C C . VAL A 1 3 ? 3.646 -4.570 9.505 1.00 0.00 3 VAL A C 6
ATOM 5641 O O . VAL A 1 3 ? 4.698 -3.934 9.451 1.00 0.00 3 VAL A O 6
ATOM 5654 N N . LYS A 1 4 ? 3.572 -5.880 9.687 1.00 0.00 4 LYS A N 6
ATOM 5655 C CA . LYS A 1 4 ? 4.772 -6.685 9.840 1.00 0.00 4 LYS A CA 6
ATOM 5656 C C . LYS A 1 4 ? 5.115 -7.340 8.500 1.00 0.00 4 LYS A C 6
ATOM 5657 O O . LYS A 1 4 ? 5.885 -8.297 8.452 1.00 0.00 4 LYS A O 6
ATOM 5671 N N . PRO A 1 5 ? 4.510 -6.784 7.416 1.00 0.00 5 PRO A N 6
ATOM 5672 C CA . PRO A 1 5 ? 4.744 -7.303 6.080 1.00 0.00 5 PRO A CA 6
ATOM 5673 C C . PRO A 1 5 ? 6.124 -6.890 5.565 1.00 0.00 5 PRO A C 6
ATOM 5674 O O . PRO A 1 5 ? 6.584 -5.780 5.830 1.00 0.00 5 PRO A O 6
ATOM 5682 N N . ASP A 1 6 ? 6.748 -7.806 4.838 1.00 0.00 6 ASP A N 6
ATOM 5683 C CA . ASP A 1 6 ? 8.067 -7.551 4.283 1.00 0.00 6 ASP A CA 6
ATOM 5684 C C . ASP A 1 6 ? 7.978 -7.538 2.756 1.00 0.00 6 ASP A C 6
ATOM 5685 O O . ASP A 1 6 ? 7.813 -8.586 2.132 1.00 0.00 6 ASP A O 6
ATOM 5694 N N . ARG A 1 7 ? 8.093 -6.342 2.198 1.00 0.00 7 ARG A N 6
ATOM 5695 C CA . ARG A 1 7 ? 8.030 -6.180 0.756 1.00 0.00 7 ARG A CA 6
ATOM 5696 C C . ARG A 1 7 ? 8.700 -4.870 0.339 1.00 0.00 7 ARG A C 6
ATOM 5697 O O . ARG A 1 7 ? 9.167 -4.110 1.186 1.00 0.00 7 ARG A O 6
ATOM 5714 N N . VAL A 1 8 ? 8.727 -4.644 -0.967 1.00 0.00 8 VAL A N 6
ATOM 5715 C CA . VAL A 1 8 ? 9.332 -3.439 -1.507 1.00 0.00 8 VAL A CA 6
ATOM 5716 C C . VAL A 1 8 ? 8.252 -2.584 -2.170 1.00 0.00 8 VAL A C 6
ATOM 5717 O O . VAL A 1 8 ? 7.776 -2.910 -3.257 1.00 0.00 8 VAL A O 6
ATOM 5730 N N . ILE A 1 9 ? 7.895 -1.505 -1.489 1.00 0.00 9 ILE A N 6
ATOM 5731 C CA . ILE A 1 9 ? 6.878 -0.599 -1.999 1.00 0.00 9 ILE A CA 6
ATOM 5732 C C . ILE A 1 9 ? 7.195 0.826 -1.542 1.00 0.00 9 ILE A C 6
ATOM 5733 O O . ILE A 1 9 ? 7.079 1.142 -0.359 1.00 0.00 9 ILE A O 6
ATOM 5748 N N . ASP A 1 10 ? 7.589 1.648 -2.503 1.00 0.00 10 ASP A N 6
ATOM 5749 C CA . ASP A 1 10 ? 7.923 3.032 -2.214 1.00 0.00 10 ASP A CA 6
ATOM 5750 C C . ASP A 1 10 ? 7.663 3.886 -3.457 1.00 0.00 10 ASP A C 6
ATOM 5751 O O . ASP A 1 10 ? 8.054 3.514 -4.563 1.00 0.00 10 ASP A O 6
ATOM 5760 N N . ALA A 1 11 ? 7.004 5.013 -3.233 1.00 0.00 11 ALA A N 6
ATOM 5761 C CA . ALA A 1 11 ? 6.687 5.922 -4.321 1.00 0.00 11 ALA A CA 6
ATOM 5762 C C . ALA A 1 11 ? 7.046 7.351 -3.908 1.00 0.00 11 ALA A C 6
ATOM 5763 O O . ALA A 1 11 ? 6.508 7.873 -2.933 1.00 0.00 11 ALA A O 6
ATOM 5770 N N . ARG A 1 12 ? 7.954 7.942 -4.670 1.00 0.00 12 ARG A N 6
ATOM 5771 C CA . ARG A 1 12 ? 8.392 9.300 -4.396 1.00 0.00 12 ARG A CA 6
ATOM 5772 C C . ARG A 1 12 ? 7.790 10.269 -5.415 1.00 0.00 12 ARG A C 6
ATOM 5773 O O . ARG A 1 12 ? 8.270 10.367 -6.542 1.00 0.00 12 ARG A O 6
ATOM 5790 N N . GLY A 1 13 ? 6.745 10.960 -4.981 1.00 0.00 13 GLY A N 6
ATOM 5791 C CA . GLY A 1 13 ? 6.072 11.917 -5.842 1.00 0.00 13 GLY A CA 6
ATOM 5792 C C . GLY A 1 13 ? 5.063 11.218 -6.756 1.00 0.00 13 GLY A C 6
ATOM 5793 O O . GLY A 1 13 ? 4.705 11.745 -7.809 1.00 0.00 13 GLY A O 6
ATOM 5797 N N . SER A 1 14 ? 4.635 10.042 -6.322 1.00 0.00 14 SER A N 6
ATOM 5798 C CA . SER A 1 14 ? 3.675 9.265 -7.088 1.00 0.00 14 SER A CA 6
ATOM 5799 C C . SER A 1 14 ? 2.251 9.615 -6.650 1.00 0.00 14 SER A C 6
ATOM 5800 O O . SER A 1 14 ? 1.289 8.999 -7.105 1.00 0.00 14 SER A O 6
ATOM 5807 N N . TYR A 1 15 ? 2.161 10.604 -5.773 1.00 0.00 15 TYR A N 6
ATOM 5808 C CA . TYR A 1 15 ? 0.871 11.043 -5.269 1.00 0.00 15 TYR A CA 6
ATOM 5809 C C . TYR A 1 15 ? 0.120 9.888 -4.603 1.00 0.00 15 TYR A C 6
ATOM 5810 O O . TYR A 1 15 ? 0.738 8.965 -4.076 1.00 0.00 15 TYR A O 6
ATOM 5827 N N . CYS A 1 16 ? -1.201 9.978 -4.650 1.00 0.00 16 CYS A N 6
ATOM 5828 C CA . CYS A 1 16 ? -2.042 8.953 -4.056 1.00 0.00 16 CYS A CA 6
ATOM 5829 C C . CYS A 1 16 ? -1.421 8.535 -2.722 1.00 0.00 16 CYS A C 6
ATOM 5830 O O . CYS A 1 16 ? -2.094 7.945 -1.878 1.00 0.00 16 CYS A O 6
ATOM 5837 N N . PRO A 1 17 ? -0.110 8.864 -2.569 1.00 0.00 17 PRO A N 6
ATOM 5838 C CA . PRO A 1 17 ? 0.613 9.560 -3.619 1.00 0.00 17 PRO A CA 6
ATOM 5839 C C . PRO A 1 17 ? 0.949 8.616 -4.774 1.00 0.00 17 PRO A C 6
ATOM 5840 O O . PRO A 1 17 ? 0.942 7.397 -4.607 1.00 0.00 17 PRO A O 6
ATOM 5848 N N . GLY A 1 18 ? 1.235 9.213 -5.921 1.00 0.00 18 GLY A N 6
ATOM 5849 C CA . GLY A 1 18 ? 1.574 8.439 -7.104 1.00 0.00 18 GLY A CA 6
ATOM 5850 C C . GLY A 1 18 ? 1.671 6.949 -6.775 1.00 0.00 18 GLY A C 6
ATOM 5851 O O . GLY A 1 18 ? 1.297 6.104 -7.587 1.00 0.00 18 GLY A O 6
ATOM 5855 N N . PRO A 1 19 ? 2.189 6.664 -5.550 1.00 0.00 19 PRO A N 6
ATOM 5856 C CA . PRO A 1 19 ? 2.341 5.289 -5.103 1.00 0.00 19 PRO A CA 6
ATOM 5857 C C . PRO A 1 19 ? 0.990 4.689 -4.710 1.00 0.00 19 PRO A C 6
ATOM 5858 O O . PRO A 1 19 ? 0.894 3.494 -4.432 1.00 0.00 19 PRO A O 6
ATOM 5866 N N . LEU A 1 20 ? -0.022 5.545 -4.699 1.00 0.00 20 LEU A N 6
ATOM 5867 C CA . LEU A 1 20 ? -1.364 5.114 -4.344 1.00 0.00 20 LEU A CA 6
ATOM 5868 C C . LEU A 1 20 ? -1.660 3.774 -5.020 1.00 0.00 20 LEU A C 6
ATOM 5869 O O . LEU A 1 20 ? -2.419 2.962 -4.492 1.00 0.00 20 LEU A O 6
ATOM 5884 N N . MET A 1 21 ? -1.045 3.583 -6.179 1.00 0.00 21 MET A N 6
ATOM 5885 C CA . MET A 1 21 ? -1.233 2.354 -6.932 1.00 0.00 21 MET A CA 6
ATOM 5886 C C . MET A 1 21 ? -0.212 1.294 -6.516 1.00 0.00 21 MET A C 6
ATOM 5887 O O . MET A 1 21 ? -0.461 0.098 -6.657 1.00 0.00 21 MET A O 6
ATOM 5899 N N . GLU A 1 22 ? 0.915 1.770 -6.009 1.00 0.00 22 GLU A N 6
ATOM 5900 C CA . GLU A 1 22 ? 1.976 0.878 -5.571 1.00 0.00 22 GLU A CA 6
ATOM 5901 C C . GLU A 1 22 ? 1.399 -0.246 -4.709 1.00 0.00 22 GLU A C 6
ATOM 5902 O O . GLU A 1 22 ? 1.908 -1.366 -4.722 1.00 0.00 22 GLU A O 6
ATOM 5913 N N . LEU A 1 23 ? 0.346 0.091 -3.979 1.00 0.00 23 LEU A N 6
ATOM 5914 C CA . LEU A 1 23 ? -0.304 -0.876 -3.112 1.00 0.00 23 LEU A CA 6
ATOM 5915 C C . LEU A 1 23 ? -1.100 -1.865 -3.964 1.00 0.00 23 LEU A C 6
ATOM 5916 O O . LEU A 1 23 ? -1.032 -3.074 -3.747 1.00 0.00 23 LEU A O 6
ATOM 5931 N N . ILE A 1 24 ? -1.838 -1.315 -4.919 1.00 0.00 24 ILE A N 6
ATOM 5932 C CA . ILE A 1 24 ? -2.646 -2.134 -5.805 1.00 0.00 24 ILE A CA 6
ATOM 5933 C C . ILE A 1 24 ? -1.730 -3.038 -6.633 1.00 0.00 24 ILE A C 6
ATOM 5934 O O . ILE A 1 24 ? -2.069 -4.189 -6.906 1.00 0.00 24 ILE A O 6
ATOM 5949 N N . LYS A 1 25 ? -0.588 -2.483 -7.011 1.00 0.00 25 LYS A N 6
ATOM 5950 C CA . LYS A 1 25 ? 0.378 -3.225 -7.803 1.00 0.00 25 LYS A CA 6
ATOM 5951 C C . LYS A 1 25 ? 1.208 -4.121 -6.880 1.00 0.00 25 LYS A C 6
ATOM 5952 O O . LYS A 1 25 ? 1.914 -5.013 -7.346 1.00 0.00 25 LYS A O 6
ATOM 5966 N N . ALA A 1 26 ? 1.093 -3.851 -5.588 1.00 0.00 26 ALA A N 6
ATOM 5967 C CA . ALA A 1 26 ? 1.823 -4.622 -4.595 1.00 0.00 26 ALA A CA 6
ATOM 5968 C C . ALA A 1 26 ? 1.133 -5.972 -4.396 1.00 0.00 26 ALA A C 6
ATOM 5969 O O . ALA A 1 26 ? 1.790 -7.013 -4.376 1.00 0.00 26 ALA A O 6
ATOM 5976 N N . TYR A 1 27 ? -0.183 -5.913 -4.253 1.00 0.00 27 TYR A N 6
ATOM 5977 C CA . TYR A 1 27 ? -0.970 -7.119 -4.057 1.00 0.00 27 TYR A CA 6
ATOM 5978 C C . TYR A 1 27 ? -0.514 -8.231 -5.003 1.00 0.00 27 TYR A C 6
ATOM 5979 O O . TYR A 1 27 ? -0.531 -9.406 -4.639 1.00 0.00 27 TYR A O 6
ATOM 5996 N N . LYS A 1 28 ? -0.119 -7.822 -6.200 1.00 0.00 28 LYS A N 6
ATOM 5997 C CA . LYS A 1 28 ? 0.340 -8.769 -7.201 1.00 0.00 28 LYS A CA 6
ATOM 5998 C C . LYS A 1 28 ? 1.756 -9.231 -6.850 1.00 0.00 28 LYS A C 6
ATOM 5999 O O . LYS A 1 28 ? 2.166 -10.329 -7.221 1.00 0.00 28 LYS A O 6
ATOM 6013 N N . GLN A 1 29 ? 2.465 -8.368 -6.136 1.00 0.00 29 GLN A N 6
ATOM 6014 C CA . GLN A 1 29 ? 3.826 -8.673 -5.730 1.00 0.00 29 GLN A CA 6
ATOM 6015 C C . GLN A 1 29 ? 3.823 -9.646 -4.549 1.00 0.00 29 GLN A C 6
ATOM 6016 O O . GLN A 1 29 ? 4.564 -10.628 -4.548 1.00 0.00 29 GLN A O 6
ATOM 6028 N N . ALA A 1 30 ? 2.980 -9.339 -3.573 1.00 0.00 30 ALA A N 6
ATOM 6029 C CA . ALA A 1 30 ? 2.871 -10.175 -2.389 1.00 0.00 30 ALA A CA 6
ATOM 6030 C C . ALA A 1 30 ? 1.804 -11.247 -2.625 1.00 0.00 30 ALA A C 6
ATOM 6031 O O . ALA A 1 30 ? 1.518 -11.602 -3.767 1.00 0.00 30 ALA A O 6
ATOM 6038 N N . LYS A 1 31 ? 1.247 -11.732 -1.525 1.00 0.00 31 LYS A N 6
ATOM 6039 C CA . LYS A 1 31 ? 0.220 -12.757 -1.597 1.00 0.00 31 LYS A CA 6
ATOM 6040 C C . LYS A 1 31 ? -0.721 -12.614 -0.399 1.00 0.00 31 LYS A C 6
ATOM 6041 O O . LYS A 1 31 ? -0.347 -12.045 0.625 1.00 0.00 31 LYS A O 6
ATOM 6055 N N . VAL A 1 32 ? -1.927 -13.139 -0.568 1.00 0.00 32 VAL A N 6
ATOM 6056 C CA . VAL A 1 32 ? -2.925 -13.077 0.487 1.00 0.00 32 VAL A CA 6
ATOM 6057 C C . VAL A 1 32 ? -2.311 -13.584 1.793 1.00 0.00 32 VAL A C 6
ATOM 6058 O O . VAL A 1 32 ? -1.472 -14.483 1.782 1.00 0.00 32 VAL A O 6
ATOM 6071 N N . GLY A 1 33 ? -2.755 -12.985 2.889 1.00 0.00 33 GLY A N 6
ATOM 6072 C CA . GLY A 1 33 ? -2.260 -13.365 4.202 1.00 0.00 33 GLY A CA 6
ATOM 6073 C C . GLY A 1 33 ? -0.850 -12.819 4.435 1.00 0.00 33 GLY A C 6
ATOM 6074 O O . GLY A 1 33 ? -0.219 -13.132 5.443 1.00 0.00 33 GLY A O 6
ATOM 6078 N N . GLU A 1 34 ? -0.398 -12.011 3.487 1.00 0.00 34 GLU A N 6
ATOM 6079 C CA . GLU A 1 34 ? 0.925 -11.418 3.577 1.00 0.00 34 GLU A CA 6
ATOM 6080 C C . GLU A 1 34 ? 0.816 -9.910 3.813 1.00 0.00 34 GLU A C 6
ATOM 6081 O O . GLU A 1 34 ? -0.284 -9.361 3.838 1.00 0.00 34 GLU A O 6
ATOM 6092 N N . VAL A 1 35 ? 1.972 -9.285 3.979 1.00 0.00 35 VAL A N 6
ATOM 6093 C CA . VAL A 1 35 ? 2.020 -7.851 4.212 1.00 0.00 35 VAL A CA 6
ATOM 6094 C C . VAL A 1 35 ? 3.173 -7.247 3.407 1.00 0.00 35 VAL A C 6
ATOM 6095 O O . VAL A 1 35 ? 4.150 -7.931 3.107 1.00 0.00 35 VAL A O 6
ATOM 6108 N N . ILE A 1 36 ? 3.021 -5.971 3.083 1.00 0.00 36 ILE A N 6
ATOM 6109 C CA . ILE A 1 36 ? 4.039 -5.267 2.321 1.00 0.00 36 ILE A CA 6
ATOM 6110 C C . ILE A 1 36 ? 4.073 -3.801 2.756 1.00 0.00 36 ILE A C 6
ATOM 6111 O O . ILE A 1 36 ? 3.028 -3.190 2.976 1.00 0.00 36 ILE A O 6
ATOM 6126 N N . SER A 1 37 ? 5.286 -3.279 2.870 1.00 0.00 37 SER A N 6
ATOM 6127 C CA . SER A 1 37 ? 5.470 -1.896 3.276 1.00 0.00 37 SER A CA 6
ATOM 6128 C C . SER A 1 37 ? 5.836 -1.039 2.062 1.00 0.00 37 SER A C 6
ATOM 6129 O O . SER A 1 37 ? 6.705 -1.409 1.275 1.00 0.00 37 SER A O 6
ATOM 6136 N N . VAL A 1 38 ? 5.153 0.091 1.948 1.00 0.00 38 VAL A N 6
ATOM 6137 C CA . VAL A 1 38 ? 5.395 1.004 0.844 1.00 0.00 38 VAL A CA 6
ATOM 6138 C C . VAL A 1 38 ? 5.816 2.367 1.398 1.00 0.00 38 VAL A C 6
ATOM 6139 O O . VAL A 1 38 ? 5.683 2.623 2.594 1.00 0.00 38 VAL A O 6
ATOM 6152 N N . TYR A 1 39 ? 6.312 3.207 0.501 1.00 0.00 39 TYR A N 6
ATOM 6153 C CA . TYR A 1 39 ? 6.753 4.537 0.885 1.00 0.00 39 TYR A CA 6
ATOM 6154 C C . TYR A 1 39 ? 6.607 5.520 -0.278 1.00 0.00 39 TYR A C 6
ATOM 6155 O O . TYR A 1 39 ? 6.463 5.108 -1.428 1.00 0.00 39 TYR A O 6
ATOM 6172 N N . SER A 1 40 ? 6.648 6.800 0.061 1.00 0.00 40 SER A N 6
ATOM 6173 C CA . SER A 1 40 ? 6.522 7.844 -0.940 1.00 0.00 40 SER A CA 6
ATOM 6174 C C . SER A 1 40 ? 6.896 9.198 -0.335 1.00 0.00 40 SER A C 6
ATOM 6175 O O . SER A 1 40 ? 7.242 9.282 0.843 1.00 0.00 40 SER A O 6
ATOM 6182 N N . THR A 1 41 ? 6.814 10.226 -1.168 1.00 0.00 41 THR A N 6
ATOM 6183 C CA . THR A 1 41 ? 7.141 11.573 -0.728 1.00 0.00 41 THR A CA 6
ATOM 6184 C C . THR A 1 41 ? 6.073 12.561 -1.200 1.00 0.00 41 THR A C 6
ATOM 6185 O O . THR A 1 41 ? 5.806 13.558 -0.532 1.00 0.00 41 THR A O 6
ATOM 6196 N N . ASP A 1 42 ? 5.491 12.249 -2.349 1.00 0.00 42 ASP A N 6
ATOM 6197 C CA . ASP A 1 42 ? 4.458 13.098 -2.919 1.00 0.00 42 ASP A CA 6
ATOM 6198 C C . ASP A 1 42 ? 3.444 13.460 -1.831 1.00 0.00 42 ASP A C 6
ATOM 6199 O O . ASP A 1 42 ? 2.894 14.560 -1.832 1.00 0.00 42 ASP A O 6
ATOM 6208 N N . ALA A 1 43 ? 3.229 12.513 -0.929 1.00 0.00 43 ALA A N 6
ATOM 6209 C CA . ALA A 1 43 ? 2.291 12.719 0.162 1.00 0.00 43 ALA A CA 6
ATOM 6210 C C . ALA A 1 43 ? 0.865 12.500 -0.349 1.00 0.00 43 ALA A C 6
ATOM 6211 O O . ALA A 1 43 ? -0.090 13.018 0.227 1.00 0.00 43 ALA A O 6
ATOM 6218 N N . GLY A 1 44 ? 0.767 11.732 -1.423 1.00 0.00 44 GLY A N 6
ATOM 6219 C CA . GLY A 1 44 ? -0.526 11.439 -2.017 1.00 0.00 44 GLY A CA 6
ATOM 6220 C C . GLY A 1 44 ? -0.958 10.003 -1.708 1.00 0.00 44 GLY A C 6
ATOM 6221 O O . GLY A 1 44 ? -2.137 9.745 -1.469 1.00 0.00 44 GLY A O 6
ATOM 6225 N N . THR A 1 45 ? 0.019 9.109 -1.724 1.00 0.00 45 THR A N 6
ATOM 6226 C CA . THR A 1 45 ? -0.246 7.707 -1.448 1.00 0.00 45 THR A CA 6
ATOM 6227 C C . THR A 1 45 ? -0.721 7.528 -0.005 1.00 0.00 45 THR A C 6
ATOM 6228 O O . THR A 1 45 ? -1.557 6.670 0.276 1.00 0.00 45 THR A O 6
ATOM 6239 N N . LYS A 1 46 ? -0.166 8.352 0.873 1.00 0.00 46 LYS A N 6
ATOM 6240 C CA . LYS A 1 46 ? -0.523 8.295 2.281 1.00 0.00 46 LYS A CA 6
ATOM 6241 C C . LYS A 1 46 ? -2.044 8.213 2.415 1.00 0.00 46 LYS A C 6
ATOM 6242 O O . LYS A 1 46 ? -2.557 7.581 3.336 1.00 0.00 46 LYS A O 6
ATOM 6256 N N . LYS A 1 47 ? -2.725 8.862 1.481 1.00 0.00 47 LYS A N 6
ATOM 6257 C CA . LYS A 1 47 ? -4.177 8.871 1.482 1.00 0.00 47 LYS A CA 6
ATOM 6258 C C . LYS A 1 47 ? -4.692 7.691 0.655 1.00 0.00 47 LYS A C 6
ATOM 6259 O O . LYS A 1 47 ? -5.556 6.941 1.107 1.00 0.00 47 LYS A O 6
ATOM 6273 N N . ASP A 1 48 ? -4.139 7.564 -0.541 1.00 0.00 48 ASP A N 6
ATOM 6274 C CA . ASP A 1 48 ? -4.531 6.487 -1.436 1.00 0.00 48 ASP A CA 6
ATOM 6275 C C . ASP A 1 48 ? -3.714 5.235 -1.108 1.00 0.00 48 ASP A C 6
ATOM 6276 O O . ASP A 1 48 ? -4.213 4.116 -1.224 1.00 0.00 48 ASP A O 6
ATOM 6285 N N . ALA A 1 49 ? -2.473 5.465 -0.706 1.00 0.00 49 ALA A N 6
ATOM 6286 C CA . ALA A 1 49 ? -1.584 4.370 -0.361 1.00 0.00 49 ALA A CA 6
ATOM 6287 C C . ALA A 1 49 ? -2.360 3.319 0.436 1.00 0.00 49 ALA A C 6
ATOM 6288 O O . ALA A 1 49 ? -2.263 2.125 0.155 1.00 0.00 49 ALA A O 6
ATOM 6295 N N . PRO A 1 50 ? -3.132 3.815 1.440 1.00 0.00 50 PRO A N 6
ATOM 6296 C CA . PRO A 1 50 ? -3.925 2.931 2.279 1.00 0.00 50 PRO A CA 6
ATOM 6297 C C . PRO A 1 50 ? -5.160 2.427 1.531 1.00 0.00 50 PRO A C 6
ATOM 6298 O O . PRO A 1 50 ? -5.990 1.721 2.101 1.00 0.00 50 PRO A O 6
ATOM 6306 N N . ALA A 1 51 ? -5.243 2.809 0.264 1.00 0.00 51 ALA A N 6
ATOM 6307 C CA . ALA A 1 51 ? -6.363 2.404 -0.568 1.00 0.00 51 ALA A CA 6
ATOM 6308 C C . ALA A 1 51 ? -5.881 1.386 -1.604 1.00 0.00 51 ALA A C 6
ATOM 6309 O O . ALA A 1 51 ? -6.657 0.552 -2.066 1.00 0.00 51 ALA A O 6
ATOM 6316 N N . TRP A 1 52 ? -4.603 1.489 -1.938 1.00 0.00 52 TRP A N 6
ATOM 6317 C CA . TRP A 1 52 ? -4.009 0.588 -2.910 1.00 0.00 52 TRP A CA 6
ATOM 6318 C C . TRP A 1 52 ? -4.360 -0.845 -2.503 1.00 0.00 52 TRP A C 6
ATOM 6319 O O . TRP A 1 52 ? -4.927 -1.597 -3.294 1.00 0.00 52 TRP A O 6
ATOM 6339 N N . ILE A 1 53 ? -4.009 -1.179 -1.270 1.00 0.00 53 ILE A N 6
ATOM 6340 C CA . ILE A 1 53 ? -4.279 -2.508 -0.749 1.00 0.00 53 ILE A CA 6
ATOM 6341 C C . ILE A 1 53 ? -5.775 -2.805 -0.874 1.00 0.00 53 ILE A C 6
ATOM 6342 O O . ILE A 1 53 ? -6.164 -3.925 -1.200 1.00 0.00 53 ILE A O 6
ATOM 6357 N N . GLN A 1 54 ? -6.574 -1.781 -0.609 1.00 0.00 54 GLN A N 6
ATOM 6358 C CA . GLN A 1 54 ? -8.018 -1.918 -0.688 1.00 0.00 54 GLN A CA 6
ATOM 6359 C C . GLN A 1 54 ? -8.406 -2.760 -1.904 1.00 0.00 54 GLN A C 6
ATOM 6360 O O . GLN A 1 54 ? -9.333 -3.566 -1.837 1.00 0.00 54 GLN A O 6
ATOM 6372 N N . LYS A 1 55 ? -7.677 -2.545 -2.990 1.00 0.00 55 LYS A N 6
ATOM 6373 C CA . LYS A 1 55 ? -7.932 -3.274 -4.220 1.00 0.00 55 LYS A CA 6
ATOM 6374 C C . LYS A 1 55 ? -6.920 -4.414 -4.353 1.00 0.00 55 LYS A C 6
ATOM 6375 O O . LYS A 1 55 ? -7.269 -5.511 -4.785 1.00 0.00 55 LYS A O 6
ATOM 6389 N N . SER A 1 56 ? -5.687 -4.113 -3.974 1.00 0.00 56 SER A N 6
ATOM 6390 C CA . SER A 1 56 ? -4.621 -5.099 -4.045 1.00 0.00 56 SER A CA 6
ATOM 6391 C C . SER A 1 56 ? -5.129 -6.455 -3.554 1.00 0.00 56 SER A C 6
ATOM 6392 O O . SER A 1 56 ? -5.113 -7.435 -4.298 1.00 0.00 56 SER A O 6
ATOM 6399 N N . GLY A 1 57 ? -5.568 -6.470 -2.303 1.00 0.00 57 GLY A N 6
ATOM 6400 C CA . GLY A 1 57 ? -6.080 -7.691 -1.704 1.00 0.00 57 GLY A CA 6
ATOM 6401 C C . GLY A 1 57 ? -5.274 -8.070 -0.460 1.00 0.00 57 GLY A C 6
ATOM 6402 O O . GLY A 1 57 ? -5.285 -9.225 -0.036 1.00 0.00 57 GLY A O 6
ATOM 6406 N N . GLN A 1 58 ? -4.595 -7.075 0.092 1.00 0.00 58 GLN A N 6
ATOM 6407 C CA . GLN A 1 58 ? -3.786 -7.290 1.280 1.00 0.00 58 GLN A CA 6
ATOM 6408 C C . GLN A 1 58 ? -4.395 -6.557 2.477 1.00 0.00 58 GLN A C 6
ATOM 6409 O O . GLN A 1 58 ? -5.317 -5.759 2.317 1.00 0.00 58 GLN A O 6
ATOM 6421 N N . GLU A 1 59 ? -3.853 -6.853 3.649 1.00 0.00 59 GLU A N 6
ATOM 6422 C CA . GLU A 1 59 ? -4.332 -6.232 4.872 1.00 0.00 59 GLU A CA 6
ATOM 6423 C C . GLU A 1 59 ? -3.990 -4.741 4.880 1.00 0.00 59 GLU A C 6
ATOM 6424 O O . GLU A 1 59 ? -2.914 -4.344 4.434 1.00 0.00 59 GLU A O 6
ATOM 6435 N N . LEU A 1 60 ? -4.927 -3.954 5.390 1.00 0.00 60 LEU A N 6
ATOM 6436 C CA . LEU A 1 60 ? -4.738 -2.515 5.461 1.00 0.00 60 LEU A CA 6
ATOM 6437 C C . LEU A 1 60 ? -3.790 -2.185 6.615 1.00 0.00 60 LEU A C 6
ATOM 6438 O O . LEU A 1 60 ? -4.157 -2.322 7.781 1.00 0.00 60 LEU A O 6
ATOM 6453 N N . VAL A 1 61 ? -2.591 -1.757 6.251 1.00 0.00 61 VAL A N 6
ATOM 6454 C CA . VAL A 1 61 ? -1.588 -1.406 7.242 1.00 0.00 61 VAL A CA 6
ATOM 6455 C C . VAL A 1 61 ? -1.631 0.103 7.492 1.00 0.00 61 VAL A C 6
ATOM 6456 O O . VAL A 1 61 ? -2.024 0.871 6.616 1.00 0.00 61 VAL A O 6
ATOM 6469 N N . GLY A 1 62 ? -1.222 0.482 8.694 1.00 0.00 62 GLY A N 6
ATOM 6470 C CA . GLY A 1 62 ? -1.209 1.885 9.072 1.00 0.00 62 GLY A CA 6
ATOM 6471 C C . GLY A 1 62 ? 0.225 2.401 9.216 1.00 0.00 62 GLY A C 6
ATOM 6472 O O . GLY A 1 62 ? 0.909 2.078 10.187 1.00 0.00 62 GLY A O 6
ATOM 6476 N N . VAL A 1 63 ? 0.636 3.193 8.238 1.00 0.00 63 VAL A N 6
ATOM 6477 C CA . VAL A 1 63 ? 1.976 3.757 8.244 1.00 0.00 63 VAL A CA 6
ATOM 6478 C C . VAL A 1 63 ? 2.023 4.959 7.299 1.00 0.00 63 VAL A C 6
ATOM 6479 O O . VAL A 1 63 ? 2.136 4.794 6.085 1.00 0.00 63 VAL A O 6
ATOM 6492 N N . PHE A 1 64 ? 1.935 6.141 7.890 1.00 0.00 64 PHE A N 6
ATOM 6493 C CA . PHE A 1 64 ? 1.967 7.369 7.116 1.00 0.00 64 PHE A CA 6
ATOM 6494 C C . PHE A 1 64 ? 2.751 8.459 7.850 1.00 0.00 64 PHE A C 6
ATOM 6495 O O . PHE A 1 64 ? 2.495 8.732 9.022 1.00 0.00 64 PHE A O 6
ATOM 6511 N N . ASP A 1 65 ? 3.689 9.054 7.129 1.00 0.00 65 ASP A N 6
ATOM 6512 C CA . ASP A 1 65 ? 4.513 10.108 7.697 1.00 0.00 65 ASP A CA 6
ATOM 6513 C C . ASP A 1 65 ? 5.092 10.962 6.566 1.00 0.00 65 ASP A C 6
ATOM 6514 O O . ASP A 1 65 ? 5.671 10.433 5.618 1.00 0.00 65 ASP A O 6
ATOM 6523 N N . ARG A 1 66 ? 4.916 12.268 6.704 1.00 0.00 66 ARG A N 6
ATOM 6524 C CA . ARG A 1 66 ? 5.413 13.200 5.706 1.00 0.00 66 ARG A CA 6
ATOM 6525 C C . ARG A 1 66 ? 6.588 14.002 6.268 1.00 0.00 66 ARG A C 6
ATOM 6526 O O . ARG A 1 66 ? 6.452 15.190 6.557 1.00 0.00 66 ARG A O 6
ATOM 6543 N N . ASN A 1 67 ? 7.716 13.320 6.408 1.00 0.00 67 ASN A N 6
ATOM 6544 C CA . ASN A 1 67 ? 8.913 13.955 6.930 1.00 0.00 67 ASN A CA 6
ATOM 6545 C C . ASN A 1 67 ? 10.023 13.884 5.879 1.00 0.00 67 ASN A C 6
ATOM 6546 O O . ASN A 1 67 ? 10.982 14.653 5.930 1.00 0.00 67 ASN A O 6
ATOM 6556 N N . GLY A 1 68 ? 9.855 12.955 4.949 1.00 0.00 68 GLY A N 6
ATOM 6557 C CA . GLY A 1 68 ? 10.830 12.774 3.887 1.00 0.00 68 GLY A CA 6
ATOM 6558 C C . GLY A 1 68 ? 10.262 11.904 2.764 1.00 0.00 68 GLY A C 6
ATOM 6559 O O . GLY A 1 68 ? 10.479 12.187 1.586 1.00 0.00 68 GLY A O 6
ATOM 6563 N N . TYR A 1 69 ? 9.544 10.867 3.167 1.00 0.00 69 TYR A N 6
ATOM 6564 C CA . TYR A 1 69 ? 8.943 9.955 2.208 1.00 0.00 69 TYR A CA 6
ATOM 6565 C C . TYR A 1 69 ? 7.820 9.142 2.855 1.00 0.00 69 TYR A C 6
ATOM 6566 O O . TYR A 1 69 ? 8.052 8.408 3.814 1.00 0.00 69 TYR A O 6
ATOM 6583 N N . TYR A 1 70 ? 6.625 9.301 2.303 1.00 0.00 70 TYR A N 6
ATOM 6584 C CA . TYR A 1 70 ? 5.465 8.591 2.814 1.00 0.00 70 TYR A CA 6
ATOM 6585 C C . TYR A 1 70 ? 5.411 7.162 2.270 1.00 0.00 70 TYR A C 6
ATOM 6586 O O . TYR A 1 70 ? 5.851 6.905 1.149 1.00 0.00 70 TYR A O 6
ATOM 6603 N N . GLU A 1 71 ? 4.872 6.271 3.087 1.00 0.00 71 GLU A N 6
ATOM 6604 C CA . GLU A 1 71 ? 4.756 4.875 2.701 1.00 0.00 71 GLU A CA 6
ATOM 6605 C C . GLU A 1 71 ? 3.520 4.246 3.348 1.00 0.00 71 GLU A C 6
ATOM 6606 O O . GLU A 1 71 ? 2.954 4.805 4.286 1.00 0.00 71 GLU A O 6
ATOM 6617 N N . ILE A 1 72 ? 3.139 3.091 2.822 1.00 0.00 72 ILE A N 6
ATOM 6618 C CA . ILE A 1 72 ? 1.982 2.380 3.336 1.00 0.00 72 ILE A CA 6
ATOM 6619 C C . ILE A 1 72 ? 2.249 0.875 3.286 1.00 0.00 72 ILE A C 6
ATOM 6620 O O . ILE A 1 72 ? 2.937 0.393 2.388 1.00 0.00 72 ILE A O 6
ATOM 6635 N N . VAL A 1 73 ? 1.689 0.174 4.262 1.00 0.00 73 VAL A N 6
ATOM 6636 C CA . VAL A 1 73 ? 1.859 -1.267 4.340 1.00 0.00 73 VAL A CA 6
ATOM 6637 C C . VAL A 1 73 ? 0.537 -1.951 3.987 1.00 0.00 73 VAL A C 6
ATOM 6638 O O . VAL A 1 73 ? -0.528 -1.345 4.094 1.00 0.00 73 VAL A O 6
ATOM 6651 N N . MET A 1 74 ? 0.648 -3.206 3.575 1.00 0.00 74 MET A N 6
ATOM 6652 C CA . MET A 1 74 ? -0.525 -3.980 3.206 1.00 0.00 74 MET A CA 6
ATOM 6653 C C . MET A 1 74 ? -0.326 -5.463 3.522 1.00 0.00 74 MET A C 6
ATOM 6654 O O . MET A 1 74 ? 0.728 -6.027 3.233 1.00 0.00 74 MET A O 6
ATOM 6666 N N . LYS A 1 75 ? -1.354 -6.053 4.114 1.00 0.00 75 LYS A N 6
ATOM 6667 C CA . LYS A 1 75 ? -1.305 -7.460 4.473 1.00 0.00 75 LYS A CA 6
ATOM 6668 C C . LYS A 1 75 ? -2.049 -8.277 3.416 1.00 0.00 75 LYS A C 6
ATOM 6669 O O . LYS A 1 75 ? -3.277 -8.347 3.431 1.00 0.00 75 LYS A O 6
ATOM 6683 N N . LYS A 1 76 ? -1.274 -8.876 2.524 1.00 0.00 76 LYS A N 6
ATOM 6684 C CA . LYS A 1 76 ? -1.844 -9.687 1.461 1.00 0.00 76 LYS A CA 6
ATOM 6685 C C . LYS A 1 76 ? -2.950 -10.573 2.039 1.00 0.00 76 LYS A C 6
ATOM 6686 O O . LYS A 1 76 ? -2.682 -11.449 2.862 1.00 0.00 76 LYS A O 6
ATOM 6700 N N . VAL A 1 77 ? -4.168 -10.316 1.586 1.00 0.00 77 VAL A N 6
ATOM 6701 C CA . VAL A 1 77 ? -5.314 -11.080 2.048 1.00 0.00 77 VAL A CA 6
ATOM 6702 C C . VAL A 1 77 ? -6.155 -11.508 0.843 1.00 0.00 77 VAL A C 6
ATOM 6703 O O . VAL A 1 77 ? -7.294 -11.944 1.001 1.00 0.00 77 VAL A O 6
ATOM 6716 N N . LYS A 1 78 ? -5.561 -11.369 -0.332 1.00 0.00 78 LYS A N 6
ATOM 6717 C CA . LYS A 1 78 ? -6.241 -11.735 -1.563 1.00 0.00 78 LYS A CA 6
ATOM 6718 C C . LYS A 1 78 ? -6.082 -13.239 -1.800 1.00 0.00 78 LYS A C 6
ATOM 6719 O O . LYS A 1 78 ? -6.913 -13.857 -2.462 1.00 0.00 78 LYS A O 6
ATOM 6733 N N . MET A 1 1 ? -3.502 -4.552 6.419 1.00 0.00 1 MET A N 7
ATOM 6734 C CA . MET A 1 1 ? -2.125 -5.004 6.327 1.00 0.00 1 MET A CA 7
ATOM 6735 C C . MET A 1 1 ? -1.626 -5.521 7.677 1.00 0.00 1 MET A C 7
ATOM 6736 O O . MET A 1 1 ? -2.328 -5.421 8.683 1.00 0.00 1 MET A O 7
ATOM 6748 N N . ASP A 1 2 ? -0.417 -6.065 7.657 1.00 0.00 2 ASP A N 7
ATOM 6749 C CA . ASP A 1 2 ? 0.184 -6.597 8.868 1.00 0.00 2 ASP A CA 7
ATOM 6750 C C . ASP A 1 2 ? 1.322 -5.677 9.316 1.00 0.00 2 ASP A C 7
ATOM 6751 O O . ASP A 1 2 ? 2.231 -6.107 10.023 1.00 0.00 2 ASP A O 7
ATOM 6760 N N . VAL A 1 3 ? 1.234 -4.428 8.884 1.00 0.00 3 VAL A N 7
ATOM 6761 C CA . VAL A 1 3 ? 2.245 -3.442 9.231 1.00 0.00 3 VAL A CA 7
ATOM 6762 C C . VAL A 1 3 ? 3.589 -4.146 9.429 1.00 0.00 3 VAL A C 7
ATOM 6763 O O . VAL A 1 3 ? 4.641 -3.512 9.364 1.00 0.00 3 VAL A O 7
ATOM 6776 N N . LYS A 1 4 ? 3.511 -5.447 9.666 1.00 0.00 4 LYS A N 7
ATOM 6777 C CA . LYS A 1 4 ? 4.708 -6.244 9.873 1.00 0.00 4 LYS A CA 7
ATOM 6778 C C . LYS A 1 4 ? 5.056 -6.979 8.578 1.00 0.00 4 LYS A C 7
ATOM 6779 O O . LYS A 1 4 ? 5.832 -7.935 8.591 1.00 0.00 4 LYS A O 7
ATOM 6793 N N . PRO A 1 5 ? 4.450 -6.496 7.461 1.00 0.00 5 PRO A N 7
ATOM 6794 C CA . PRO A 1 5 ? 4.689 -7.097 6.159 1.00 0.00 5 PRO A CA 7
ATOM 6795 C C . PRO A 1 5 ? 6.068 -6.709 5.621 1.00 0.00 5 PRO A C 7
ATOM 6796 O O . PRO A 1 5 ? 6.519 -5.581 5.814 1.00 0.00 5 PRO A O 7
ATOM 6804 N N . ASP A 1 6 ? 6.698 -7.666 4.957 1.00 0.00 6 ASP A N 7
ATOM 6805 C CA . ASP A 1 6 ? 8.017 -7.440 4.389 1.00 0.00 6 ASP A CA 7
ATOM 6806 C C . ASP A 1 6 ? 7.922 -7.469 2.863 1.00 0.00 6 ASP A C 7
ATOM 6807 O O . ASP A 1 6 ? 7.747 -8.532 2.268 1.00 0.00 6 ASP A O 7
ATOM 6816 N N . ARG A 1 7 ? 8.042 -6.289 2.271 1.00 0.00 7 ARG A N 7
ATOM 6817 C CA . ARG A 1 7 ? 7.972 -6.167 0.825 1.00 0.00 7 ARG A CA 7
ATOM 6818 C C . ARG A 1 7 ? 8.646 -4.871 0.369 1.00 0.00 7 ARG A C 7
ATOM 6819 O O . ARG A 1 7 ? 9.121 -4.091 1.193 1.00 0.00 7 ARG A O 7
ATOM 6836 N N . VAL A 1 8 ? 8.665 -4.682 -0.942 1.00 0.00 8 VAL A N 7
ATOM 6837 C CA . VAL A 1 8 ? 9.274 -3.494 -1.518 1.00 0.00 8 VAL A CA 7
ATOM 6838 C C . VAL A 1 8 ? 8.186 -2.629 -2.158 1.00 0.00 8 VAL A C 7
ATOM 6839 O O . VAL A 1 8 ? 7.675 -2.959 -3.226 1.00 0.00 8 VAL A O 7
ATOM 6852 N N . ILE A 1 9 ? 7.864 -1.539 -1.477 1.00 0.00 9 ILE A N 7
ATOM 6853 C CA . ILE A 1 9 ? 6.847 -0.624 -1.966 1.00 0.00 9 ILE A CA 7
ATOM 6854 C C . ILE A 1 9 ? 7.194 0.801 -1.526 1.00 0.00 9 ILE A C 7
ATOM 6855 O O . ILE A 1 9 ? 7.114 1.125 -0.343 1.00 0.00 9 ILE A O 7
ATOM 6870 N N . ASP A 1 10 ? 7.571 1.611 -2.503 1.00 0.00 10 ASP A N 7
ATOM 6871 C CA . ASP A 1 10 ? 7.930 2.993 -2.232 1.00 0.00 10 ASP A CA 7
ATOM 6872 C C . ASP A 1 10 ? 7.631 3.846 -3.467 1.00 0.00 10 ASP A C 7
ATOM 6873 O O . ASP A 1 10 ? 7.977 3.467 -4.585 1.00 0.00 10 ASP A O 7
ATOM 6882 N N . ALA A 1 11 ? 6.991 4.980 -3.222 1.00 0.00 11 ALA A N 7
ATOM 6883 C CA . ALA A 1 11 ? 6.642 5.889 -4.301 1.00 0.00 11 ALA A CA 7
ATOM 6884 C C . ALA A 1 11 ? 7.002 7.319 -3.893 1.00 0.00 11 ALA A C 7
ATOM 6885 O O . ALA A 1 11 ? 6.483 7.836 -2.905 1.00 0.00 11 ALA A O 7
ATOM 6892 N N . ARG A 1 12 ? 7.888 7.917 -4.676 1.00 0.00 12 ARG A N 7
ATOM 6893 C CA . ARG A 1 12 ? 8.324 9.277 -4.409 1.00 0.00 12 ARG A CA 7
ATOM 6894 C C . ARG A 1 12 ? 7.689 10.244 -5.412 1.00 0.00 12 ARG A C 7
ATOM 6895 O O . ARG A 1 12 ? 8.129 10.332 -6.557 1.00 0.00 12 ARG A O 7
ATOM 6912 N N . GLY A 1 13 ? 6.667 10.945 -4.943 1.00 0.00 13 GLY A N 7
ATOM 6913 C CA . GLY A 1 13 ? 5.968 11.901 -5.785 1.00 0.00 13 GLY A CA 7
ATOM 6914 C C . GLY A 1 13 ? 4.913 11.206 -6.646 1.00 0.00 13 GLY A C 7
ATOM 6915 O O . GLY A 1 13 ? 4.516 11.725 -7.689 1.00 0.00 13 GLY A O 7
ATOM 6919 N N . SER A 1 14 ? 4.488 10.041 -6.180 1.00 0.00 14 SER A N 7
ATOM 6920 C CA . SER A 1 14 ? 3.485 9.268 -6.895 1.00 0.00 14 SER A CA 7
ATOM 6921 C C . SER A 1 14 ? 2.084 9.745 -6.509 1.00 0.00 14 SER A C 7
ATOM 6922 O O . SER A 1 14 ? 1.088 9.161 -6.931 1.00 0.00 14 SER A O 7
ATOM 6929 N N . TYR A 1 15 ? 2.052 10.801 -5.709 1.00 0.00 15 TYR A N 7
ATOM 6930 C CA . TYR A 1 15 ? 0.789 11.362 -5.261 1.00 0.00 15 TYR A CA 7
ATOM 6931 C C . TYR A 1 15 ? -0.046 10.314 -4.523 1.00 0.00 15 TYR A C 7
ATOM 6932 O O . TYR A 1 15 ? 0.501 9.391 -3.921 1.00 0.00 15 TYR A O 7
ATOM 6949 N N . CYS A 1 16 ? -1.357 10.491 -4.593 1.00 0.00 16 CYS A N 7
ATOM 6950 C CA . CYS A 1 16 ? -2.273 9.571 -3.939 1.00 0.00 16 CYS A CA 7
ATOM 6951 C C . CYS A 1 16 ? -1.564 8.972 -2.723 1.00 0.00 16 CYS A C 7
ATOM 6952 O O . CYS A 1 16 ? -2.210 8.422 -1.833 1.00 0.00 16 CYS A O 7
ATOM 6959 N N . PRO A 1 17 ? -0.210 9.102 -2.726 1.00 0.00 17 PRO A N 7
ATOM 6960 C CA . PRO A 1 17 ? 0.477 9.767 -3.820 1.00 0.00 17 PRO A CA 7
ATOM 6961 C C . PRO A 1 17 ? 0.526 8.873 -5.060 1.00 0.00 17 PRO A C 7
ATOM 6962 O O . PRO A 1 17 ? -0.354 8.037 -5.263 1.00 0.00 17 PRO A O 7
ATOM 6970 N N . GLY A 1 18 ? 1.563 9.079 -5.858 1.00 0.00 18 GLY A N 7
ATOM 6971 C CA . GLY A 1 18 ? 1.739 8.301 -7.073 1.00 0.00 18 GLY A CA 7
ATOM 6972 C C . GLY A 1 18 ? 1.816 6.805 -6.761 1.00 0.00 18 GLY A C 7
ATOM 6973 O O . GLY A 1 18 ? 1.484 5.974 -7.604 1.00 0.00 18 GLY A O 7
ATOM 6977 N N . PRO A 1 19 ? 2.268 6.501 -5.515 1.00 0.00 19 PRO A N 7
ATOM 6978 C CA . PRO A 1 19 ? 2.393 5.121 -5.080 1.00 0.00 19 PRO A CA 7
ATOM 6979 C C . PRO A 1 19 ? 1.021 4.517 -4.768 1.00 0.00 19 PRO A C 7
ATOM 6980 O O . PRO A 1 19 ? 0.902 3.310 -4.565 1.00 0.00 19 PRO A O 7
ATOM 6988 N N . LEU A 1 20 ? 0.021 5.386 -4.740 1.00 0.00 20 LEU A N 7
ATOM 6989 C CA . LEU A 1 20 ? -1.337 4.955 -4.457 1.00 0.00 20 LEU A CA 7
ATOM 6990 C C . LEU A 1 20 ? -1.607 3.631 -5.174 1.00 0.00 20 LEU A C 7
ATOM 6991 O O . LEU A 1 20 ? -2.395 2.813 -4.700 1.00 0.00 20 LEU A O 7
ATOM 7006 N N . MET A 1 21 ? -0.940 3.460 -6.306 1.00 0.00 21 MET A N 7
ATOM 7007 C CA . MET A 1 21 ? -1.098 2.249 -7.093 1.00 0.00 21 MET A CA 7
ATOM 7008 C C . MET A 1 21 ? -0.067 1.194 -6.689 1.00 0.00 21 MET A C 7
ATOM 7009 O O . MET A 1 21 ? -0.282 0.000 -6.895 1.00 0.00 21 MET A O 7
ATOM 7021 N N . GLU A 1 22 ? 1.029 1.671 -6.118 1.00 0.00 22 GLU A N 7
ATOM 7022 C CA . GLU A 1 22 ? 2.093 0.782 -5.683 1.00 0.00 22 GLU A CA 7
ATOM 7023 C C . GLU A 1 22 ? 1.527 -0.333 -4.801 1.00 0.00 22 GLU A C 7
ATOM 7024 O O . GLU A 1 22 ? 2.065 -1.438 -4.769 1.00 0.00 22 GLU A O 7
ATOM 7035 N N . LEU A 1 23 ? 0.448 -0.003 -4.106 1.00 0.00 23 LEU A N 7
ATOM 7036 C CA . LEU A 1 23 ? -0.197 -0.962 -3.226 1.00 0.00 23 LEU A CA 7
ATOM 7037 C C . LEU A 1 23 ? -1.013 -1.949 -4.065 1.00 0.00 23 LEU A C 7
ATOM 7038 O O . LEU A 1 23 ? -0.935 -3.158 -3.856 1.00 0.00 23 LEU A O 7
ATOM 7053 N N . ILE A 1 24 ? -1.775 -1.395 -4.997 1.00 0.00 24 ILE A N 7
ATOM 7054 C CA . ILE A 1 24 ? -2.604 -2.211 -5.868 1.00 0.00 24 ILE A CA 7
ATOM 7055 C C . ILE A 1 24 ? -1.706 -3.058 -6.772 1.00 0.00 24 ILE A C 7
ATOM 7056 O O . ILE A 1 24 ? -1.987 -4.231 -7.010 1.00 0.00 24 ILE A O 7
ATOM 7071 N N . LYS A 1 25 ? -0.642 -2.429 -7.252 1.00 0.00 25 LYS A N 7
ATOM 7072 C CA . LYS A 1 25 ? 0.299 -3.110 -8.125 1.00 0.00 25 LYS A CA 7
ATOM 7073 C C . LYS A 1 25 ? 1.187 -4.034 -7.288 1.00 0.00 25 LYS A C 7
ATOM 7074 O O . LYS A 1 25 ? 1.887 -4.886 -7.832 1.00 0.00 25 LYS A O 7
ATOM 7088 N N . ALA A 1 26 ? 1.129 -3.833 -5.980 1.00 0.00 26 ALA A N 7
ATOM 7089 C CA . ALA A 1 26 ? 1.920 -4.637 -5.064 1.00 0.00 26 ALA A CA 7
ATOM 7090 C C . ALA A 1 26 ? 1.192 -5.954 -4.790 1.00 0.00 26 ALA A C 7
ATOM 7091 O O . ALA A 1 26 ? 1.802 -7.022 -4.817 1.00 0.00 26 ALA A O 7
ATOM 7098 N N . TYR A 1 27 ? -0.102 -5.836 -4.533 1.00 0.00 27 TYR A N 7
ATOM 7099 C CA . TYR A 1 27 ? -0.919 -7.004 -4.254 1.00 0.00 27 TYR A CA 7
ATOM 7100 C C . TYR A 1 27 ? -0.595 -8.143 -5.222 1.00 0.00 27 TYR A C 7
ATOM 7101 O O . TYR A 1 27 ? -0.782 -9.314 -4.894 1.00 0.00 27 TYR A O 7
ATOM 7118 N N . LYS A 1 28 ? -0.116 -7.761 -6.396 1.00 0.00 28 LYS A N 7
ATOM 7119 C CA . LYS A 1 28 ? 0.237 -8.736 -7.415 1.00 0.00 28 LYS A CA 7
ATOM 7120 C C . LYS A 1 28 ? 1.615 -9.321 -7.100 1.00 0.00 28 LYS A C 7
ATOM 7121 O O . LYS A 1 28 ? 1.919 -10.447 -7.491 1.00 0.00 28 LYS A O 7
ATOM 7135 N N . GLN A 1 29 ? 2.412 -8.531 -6.396 1.00 0.00 29 GLN A N 7
ATOM 7136 C CA . GLN A 1 29 ? 3.750 -8.956 -6.024 1.00 0.00 29 GLN A CA 7
ATOM 7137 C C . GLN A 1 29 ? 3.688 -9.939 -4.854 1.00 0.00 29 GLN A C 7
ATOM 7138 O O . GLN A 1 29 ? 4.344 -10.981 -4.878 1.00 0.00 29 GLN A O 7
ATOM 7150 N N . ALA A 1 30 ? 2.895 -9.575 -3.857 1.00 0.00 30 ALA A N 7
ATOM 7151 C CA . ALA A 1 30 ? 2.740 -10.413 -2.680 1.00 0.00 30 ALA A CA 7
ATOM 7152 C C . ALA A 1 30 ? 1.635 -11.440 -2.933 1.00 0.00 30 ALA A C 7
ATOM 7153 O O . ALA A 1 30 ? 1.344 -11.776 -4.080 1.00 0.00 30 ALA A O 7
ATOM 7160 N N . LYS A 1 31 ? 1.047 -11.911 -1.843 1.00 0.00 31 LYS A N 7
ATOM 7161 C CA . LYS A 1 31 ? -0.020 -12.894 -1.932 1.00 0.00 31 LYS A CA 7
ATOM 7162 C C . LYS A 1 31 ? -0.966 -12.723 -0.741 1.00 0.00 31 LYS A C 7
ATOM 7163 O O . LYS A 1 31 ? -0.562 -12.228 0.310 1.00 0.00 31 LYS A O 7
ATOM 7177 N N . VAL A 1 32 ? -2.205 -13.143 -0.946 1.00 0.00 32 VAL A N 7
ATOM 7178 C CA . VAL A 1 32 ? -3.211 -13.043 0.098 1.00 0.00 32 VAL A CA 7
ATOM 7179 C C . VAL A 1 32 ? -2.661 -13.651 1.389 1.00 0.00 32 VAL A C 7
ATOM 7180 O O . VAL A 1 32 ? -2.233 -14.804 1.404 1.00 0.00 32 VAL A O 7
ATOM 7193 N N . GLY A 1 33 ? -2.692 -12.848 2.443 1.00 0.00 33 GLY A N 7
ATOM 7194 C CA . GLY A 1 33 ? -2.202 -13.292 3.736 1.00 0.00 33 GLY A CA 7
ATOM 7195 C C . GLY A 1 33 ? -0.747 -12.870 3.947 1.00 0.00 33 GLY A C 7
ATOM 7196 O O . GLY A 1 33 ? -0.095 -13.321 4.888 1.00 0.00 33 GLY A O 7
ATOM 7200 N N . GLU A 1 34 ? -0.279 -12.008 3.054 1.00 0.00 34 GLU A N 7
ATOM 7201 C CA . GLU A 1 34 ? 1.087 -11.520 3.130 1.00 0.00 34 GLU A CA 7
ATOM 7202 C C . GLU A 1 34 ? 1.103 -10.054 3.569 1.00 0.00 34 GLU A C 7
ATOM 7203 O O . GLU A 1 34 ? 0.050 -9.443 3.743 1.00 0.00 34 GLU A O 7
ATOM 7214 N N . VAL A 1 35 ? 2.309 -9.532 3.735 1.00 0.00 35 VAL A N 7
ATOM 7215 C CA . VAL A 1 35 ? 2.476 -8.151 4.150 1.00 0.00 35 VAL A CA 7
ATOM 7216 C C . VAL A 1 35 ? 3.466 -7.456 3.211 1.00 0.00 35 VAL A C 7
ATOM 7217 O O . VAL A 1 35 ? 4.396 -8.085 2.709 1.00 0.00 35 VAL A O 7
ATOM 7230 N N . ILE A 1 36 ? 3.230 -6.170 3.001 1.00 0.00 36 ILE A N 7
ATOM 7231 C CA . ILE A 1 36 ? 4.089 -5.384 2.131 1.00 0.00 36 ILE A CA 7
ATOM 7232 C C . ILE A 1 36 ? 4.084 -3.926 2.597 1.00 0.00 36 ILE A C 7
ATOM 7233 O O . ILE A 1 36 ? 3.027 -3.368 2.885 1.00 0.00 36 ILE A O 7
ATOM 7248 N N . SER A 1 37 ? 5.277 -3.353 2.657 1.00 0.00 37 SER A N 7
ATOM 7249 C CA . SER A 1 37 ? 5.422 -1.972 3.083 1.00 0.00 37 SER A CA 7
ATOM 7250 C C . SER A 1 37 ? 5.800 -1.093 1.890 1.00 0.00 37 SER A C 7
ATOM 7251 O O . SER A 1 37 ? 6.677 -1.450 1.104 1.00 0.00 37 SER A O 7
ATOM 7258 N N . VAL A 1 38 ? 5.119 0.040 1.790 1.00 0.00 38 VAL A N 7
ATOM 7259 C CA . VAL A 1 38 ? 5.372 0.973 0.705 1.00 0.00 38 VAL A CA 7
ATOM 7260 C C . VAL A 1 38 ? 5.782 2.326 1.288 1.00 0.00 38 VAL A C 7
ATOM 7261 O O . VAL A 1 38 ? 5.653 2.554 2.489 1.00 0.00 38 VAL A O 7
ATOM 7274 N N . TYR A 1 39 ? 6.268 3.190 0.408 1.00 0.00 39 TYR A N 7
ATOM 7275 C CA . TYR A 1 39 ? 6.698 4.515 0.820 1.00 0.00 39 TYR A CA 7
ATOM 7276 C C . TYR A 1 39 ? 6.539 5.522 -0.322 1.00 0.00 39 TYR A C 7
ATOM 7277 O O . TYR A 1 39 ? 6.394 5.136 -1.479 1.00 0.00 39 TYR A O 7
ATOM 7294 N N . SER A 1 40 ? 6.571 6.795 0.046 1.00 0.00 40 SER A N 7
ATOM 7295 C CA . SER A 1 40 ? 6.433 7.861 -0.931 1.00 0.00 40 SER A CA 7
ATOM 7296 C C . SER A 1 40 ? 6.782 9.206 -0.292 1.00 0.00 40 SER A C 7
ATOM 7297 O O . SER A 1 40 ? 7.110 9.268 0.891 1.00 0.00 40 SER A O 7
ATOM 7304 N N . THR A 1 41 ? 6.698 10.250 -1.104 1.00 0.00 41 THR A N 7
ATOM 7305 C CA . THR A 1 41 ? 7.001 11.590 -0.633 1.00 0.00 41 THR A CA 7
ATOM 7306 C C . THR A 1 41 ? 5.927 12.576 -1.100 1.00 0.00 41 THR A C 7
ATOM 7307 O O . THR A 1 41 ? 5.601 13.526 -0.391 1.00 0.00 41 THR A O 7
ATOM 7318 N N . ASP A 1 42 ? 5.407 12.313 -2.290 1.00 0.00 42 ASP A N 7
ATOM 7319 C CA . ASP A 1 42 ? 4.377 13.165 -2.860 1.00 0.00 42 ASP A CA 7
ATOM 7320 C C . ASP A 1 42 ? 3.350 13.509 -1.778 1.00 0.00 42 ASP A C 7
ATOM 7321 O O . ASP A 1 42 ? 2.637 14.506 -1.890 1.00 0.00 42 ASP A O 7
ATOM 7330 N N . ALA A 1 43 ? 3.307 12.666 -0.758 1.00 0.00 43 ALA A N 7
ATOM 7331 C CA . ALA A 1 43 ? 2.380 12.869 0.343 1.00 0.00 43 ALA A CA 7
ATOM 7332 C C . ALA A 1 43 ? 0.947 12.711 -0.169 1.00 0.00 43 ALA A C 7
ATOM 7333 O O . ALA A 1 43 ? 0.010 13.243 0.425 1.00 0.00 43 ALA A O 7
ATOM 7340 N N . GLY A 1 44 ? 0.821 11.979 -1.266 1.00 0.00 44 GLY A N 7
ATOM 7341 C CA . GLY A 1 44 ? -0.483 11.745 -1.864 1.00 0.00 44 GLY A CA 7
ATOM 7342 C C . GLY A 1 44 ? -0.931 10.297 -1.652 1.00 0.00 44 GLY A C 7
ATOM 7343 O O . GLY A 1 44 ? -2.106 10.038 -1.396 1.00 0.00 44 GLY A O 7
ATOM 7347 N N . THR A 1 45 ? 0.030 9.391 -1.767 1.00 0.00 45 THR A N 7
ATOM 7348 C CA . THR A 1 45 ? -0.252 7.977 -1.591 1.00 0.00 45 THR A CA 7
ATOM 7349 C C . THR A 1 45 ? -0.633 7.685 -0.139 1.00 0.00 45 THR A C 7
ATOM 7350 O O . THR A 1 45 ? -1.352 6.726 0.138 1.00 0.00 45 THR A O 7
ATOM 7361 N N . LYS A 1 46 ? -0.132 8.529 0.752 1.00 0.00 46 LYS A N 7
ATOM 7362 C CA . LYS A 1 46 ? -0.410 8.374 2.169 1.00 0.00 46 LYS A CA 7
ATOM 7363 C C . LYS A 1 46 ? -1.912 8.159 2.370 1.00 0.00 46 LYS A C 7
ATOM 7364 O O . LYS A 1 46 ? -2.323 7.404 3.250 1.00 0.00 46 LYS A O 7
ATOM 7378 N N . LYS A 1 47 ? -2.690 8.836 1.537 1.00 0.00 47 LYS A N 7
ATOM 7379 C CA . LYS A 1 47 ? -4.137 8.728 1.612 1.00 0.00 47 LYS A CA 7
ATOM 7380 C C . LYS A 1 47 ? -4.608 7.596 0.696 1.00 0.00 47 LYS A C 7
ATOM 7381 O O . LYS A 1 47 ? -5.510 6.840 1.051 1.00 0.00 47 LYS A O 7
ATOM 7395 N N . ASP A 1 48 ? -3.976 7.517 -0.466 1.00 0.00 48 ASP A N 7
ATOM 7396 C CA . ASP A 1 48 ? -4.319 6.491 -1.435 1.00 0.00 48 ASP A CA 7
ATOM 7397 C C . ASP A 1 48 ? -3.543 5.212 -1.115 1.00 0.00 48 ASP A C 7
ATOM 7398 O O . ASP A 1 48 ? -4.084 4.112 -1.210 1.00 0.00 48 ASP A O 7
ATOM 7407 N N . ALA A 1 49 ? -2.285 5.400 -0.741 1.00 0.00 49 ALA A N 7
ATOM 7408 C CA . ALA A 1 49 ? -1.428 4.275 -0.406 1.00 0.00 49 ALA A CA 7
ATOM 7409 C C . ALA A 1 49 ? -2.235 3.244 0.386 1.00 0.00 49 ALA A C 7
ATOM 7410 O O . ALA A 1 49 ? -2.190 2.052 0.085 1.00 0.00 49 ALA A O 7
ATOM 7417 N N . PRO A 1 50 ? -2.972 3.753 1.408 1.00 0.00 50 PRO A N 7
ATOM 7418 C CA . PRO A 1 50 ? -3.788 2.890 2.245 1.00 0.00 50 PRO A CA 7
ATOM 7419 C C . PRO A 1 50 ? -5.053 2.446 1.507 1.00 0.00 50 PRO A C 7
ATOM 7420 O O . PRO A 1 50 ? -5.906 1.771 2.081 1.00 0.00 50 PRO A O 7
ATOM 7428 N N . ALA A 1 51 ? -5.134 2.844 0.246 1.00 0.00 51 ALA A N 7
ATOM 7429 C CA . ALA A 1 51 ? -6.281 2.497 -0.576 1.00 0.00 51 ALA A CA 7
ATOM 7430 C C . ALA A 1 51 ? -5.865 1.441 -1.601 1.00 0.00 51 ALA A C 7
ATOM 7431 O O . ALA A 1 51 ? -6.687 0.635 -2.036 1.00 0.00 51 ALA A O 7
ATOM 7438 N N . TRP A 1 52 ? -4.590 1.478 -1.959 1.00 0.00 52 TRP A N 7
ATOM 7439 C CA . TRP A 1 52 ? -4.056 0.534 -2.925 1.00 0.00 52 TRP A CA 7
ATOM 7440 C C . TRP A 1 52 ? -4.409 -0.877 -2.453 1.00 0.00 52 TRP A C 7
ATOM 7441 O O . TRP A 1 52 ? -5.003 -1.656 -3.198 1.00 0.00 52 TRP A O 7
ATOM 7461 N N . ILE A 1 53 ? -4.027 -1.166 -1.217 1.00 0.00 53 ILE A N 7
ATOM 7462 C CA . ILE A 1 53 ? -4.295 -2.470 -0.635 1.00 0.00 53 ILE A CA 7
ATOM 7463 C C . ILE A 1 53 ? -5.790 -2.776 -0.748 1.00 0.00 53 ILE A C 7
ATOM 7464 O O . ILE A 1 53 ? -6.177 -3.918 -0.995 1.00 0.00 53 ILE A O 7
ATOM 7479 N N . GLN A 1 54 ? -6.590 -1.737 -0.562 1.00 0.00 54 GLN A N 7
ATOM 7480 C CA . GLN A 1 54 ? -8.034 -1.880 -0.640 1.00 0.00 54 GLN A CA 7
ATOM 7481 C C . GLN A 1 54 ? -8.421 -2.696 -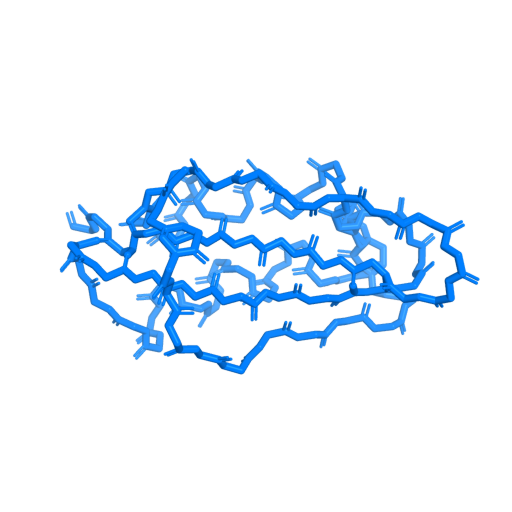1.876 1.00 0.00 54 GLN A C 7
ATOM 7482 O O . GLN A 1 54 ? -9.342 -3.508 -1.824 1.00 0.00 54 GLN A O 7
ATOM 7494 N N . LYS A 1 55 ? -7.696 -2.450 -2.957 1.00 0.00 55 LYS A N 7
ATOM 7495 C CA . LYS A 1 55 ? -7.952 -3.152 -4.204 1.00 0.00 55 LYS A CA 7
ATOM 7496 C C . LYS A 1 55 ? -6.935 -4.283 -4.366 1.00 0.00 55 LYS A C 7
ATOM 7497 O O . LYS A 1 55 ? -7.265 -5.352 -4.877 1.00 0.00 55 LYS A O 7
ATOM 7511 N N . SER A 1 56 ? -5.717 -4.009 -3.920 1.00 0.00 56 SER A N 7
ATOM 7512 C CA . SER A 1 56 ? -4.649 -4.990 -4.009 1.00 0.00 56 SER A CA 7
ATOM 7513 C C . SER A 1 56 ? -5.149 -6.353 -3.527 1.00 0.00 56 SER A C 7
ATOM 7514 O O . SER A 1 56 ? -5.165 -7.318 -4.289 1.00 0.00 56 SER A O 7
ATOM 7521 N N . GLY A 1 57 ? -5.544 -6.389 -2.262 1.00 0.00 57 GLY A N 7
ATOM 7522 C CA . GLY A 1 57 ? -6.043 -7.617 -1.670 1.00 0.00 57 GLY A CA 7
ATOM 7523 C C . GLY A 1 57 ? -5.201 -8.024 -0.459 1.00 0.00 57 GLY A C 7
ATOM 7524 O O . GLY A 1 57 ? -5.205 -9.187 -0.058 1.00 0.00 57 GLY A O 7
ATOM 7528 N N . GLN A 1 58 ? -4.499 -7.043 0.089 1.00 0.00 58 GLN A N 7
ATOM 7529 C CA . GLN A 1 58 ? -3.652 -7.284 1.246 1.00 0.00 58 GLN A CA 7
ATOM 7530 C C . GLN A 1 58 ? -4.233 -6.592 2.481 1.00 0.00 58 GLN A C 7
ATOM 7531 O O . GLN A 1 58 ? -5.061 -5.690 2.360 1.00 0.00 58 GLN A O 7
ATOM 7543 N N . GLU A 1 59 ? -3.776 -7.040 3.641 1.00 0.00 59 GLU A N 7
ATOM 7544 C CA . GLU A 1 59 ? -4.238 -6.475 4.897 1.00 0.00 59 GLU A CA 7
ATOM 7545 C C . GLU A 1 59 ? -3.995 -4.965 4.921 1.00 0.00 59 GLU A C 7
ATOM 7546 O O . GLU A 1 59 ? -2.968 -4.490 4.439 1.00 0.00 59 GLU A O 7
ATOM 7557 N N . LEU A 1 60 ? -4.957 -4.252 5.488 1.00 0.00 60 LEU A N 7
ATOM 7558 C CA . LEU A 1 60 ? -4.860 -2.805 5.581 1.00 0.00 60 LEU A CA 7
ATOM 7559 C C . LEU A 1 60 ? -4.056 -2.431 6.829 1.00 0.00 60 LEU A C 7
ATOM 7560 O O . LEU A 1 60 ? -4.462 -2.739 7.948 1.00 0.00 60 LEU A O 7
ATOM 7575 N N . VAL A 1 61 ? -2.930 -1.774 6.593 1.00 0.00 61 VAL A N 7
ATOM 7576 C CA . VAL A 1 61 ? -2.065 -1.356 7.683 1.00 0.00 61 VAL A CA 7
ATOM 7577 C C . VAL A 1 61 ? -2.139 0.165 7.832 1.00 0.00 61 VAL A C 7
ATOM 7578 O O . VAL A 1 61 ? -2.857 0.830 7.088 1.00 0.00 61 VAL A O 7
ATOM 7591 N N . GLY A 1 62 ? -1.387 0.670 8.798 1.00 0.00 62 GLY A N 7
ATOM 7592 C CA . GLY A 1 62 ? -1.358 2.100 9.054 1.00 0.00 62 GLY A CA 7
ATOM 7593 C C . GLY A 1 62 ? 0.077 2.593 9.250 1.00 0.00 62 GLY A C 7
ATOM 7594 O O . GLY A 1 62 ? 0.711 2.286 10.259 1.00 0.00 62 GLY A O 7
ATOM 7598 N N . VAL A 1 63 ? 0.549 3.348 8.268 1.00 0.00 63 VAL A N 7
ATOM 7599 C CA . VAL A 1 63 ? 1.897 3.887 8.320 1.00 0.00 63 VAL A CA 7
ATOM 7600 C C . VAL A 1 63 ? 2.016 5.050 7.332 1.00 0.00 63 VAL A C 7
ATOM 7601 O O . VAL A 1 63 ? 2.219 4.836 6.139 1.00 0.00 63 VAL A O 7
ATOM 7614 N N . PHE A 1 64 ? 1.884 6.255 7.867 1.00 0.00 64 PHE A N 7
ATOM 7615 C CA . PHE A 1 64 ? 1.974 7.450 7.048 1.00 0.00 64 PHE A CA 7
ATOM 7616 C C . PHE A 1 64 ? 2.699 8.573 7.793 1.00 0.00 64 PHE A C 7
ATOM 7617 O O . PHE A 1 64 ? 2.341 8.906 8.922 1.00 0.00 64 PHE A O 7
ATOM 7633 N N . ASP A 1 65 ? 3.705 9.125 7.133 1.00 0.00 65 ASP A N 7
ATOM 7634 C CA . ASP A 1 65 ? 4.484 10.203 7.719 1.00 0.00 65 ASP A CA 7
ATOM 7635 C C . ASP A 1 65 ? 5.171 10.994 6.604 1.00 0.00 65 ASP A C 7
ATOM 7636 O O . ASP A 1 65 ? 5.698 10.412 5.658 1.00 0.00 65 ASP A O 7
ATOM 7645 N N . ARG A 1 66 ? 5.142 12.311 6.752 1.00 0.00 66 ARG A N 7
ATOM 7646 C CA . ARG A 1 66 ? 5.755 13.189 5.770 1.00 0.00 66 ARG A CA 7
ATOM 7647 C C . ARG A 1 66 ? 7.007 13.846 6.355 1.00 0.00 66 ARG A C 7
ATOM 7648 O O . ARG A 1 66 ? 7.004 15.040 6.653 1.00 0.00 66 ARG A O 7
ATOM 7665 N N . ASN A 1 67 ? 8.047 13.039 6.501 1.00 0.00 67 ASN A N 7
ATOM 7666 C CA . ASN A 1 67 ? 9.303 13.528 7.043 1.00 0.00 67 ASN A CA 7
ATOM 7667 C C . ASN A 1 67 ? 10.394 13.415 5.976 1.00 0.00 67 ASN A C 7
ATOM 7668 O O . ASN A 1 67 ? 11.409 14.106 6.046 1.00 0.00 67 ASN A O 7
ATOM 7678 N N . GLY A 1 68 ? 10.146 12.539 5.014 1.00 0.00 68 GLY A N 7
ATOM 7679 C CA . GLY A 1 68 ? 11.095 12.328 3.933 1.00 0.00 68 GLY A CA 7
ATOM 7680 C C . GLY A 1 68 ? 10.451 11.548 2.785 1.00 0.00 68 GLY A C 7
ATOM 7681 O O . GLY A 1 68 ? 10.661 11.871 1.616 1.00 0.00 68 GLY A O 7
ATOM 7685 N N . TYR A 1 69 ? 9.682 10.536 3.156 1.00 0.00 69 TYR A N 7
ATOM 7686 C CA . TYR A 1 69 ? 9.007 9.708 2.171 1.00 0.00 69 TYR A CA 7
ATOM 7687 C C . TYR A 1 69 ? 7.870 8.909 2.813 1.00 0.00 69 TYR A C 7
ATOM 7688 O O . TYR A 1 69 ? 8.102 8.110 3.719 1.00 0.00 69 TYR A O 7
ATOM 7705 N N . TYR A 1 70 ? 6.665 9.154 2.318 1.00 0.00 70 TYR A N 7
ATOM 7706 C CA . TYR A 1 70 ? 5.492 8.467 2.832 1.00 0.00 70 TYR A CA 7
ATOM 7707 C C . TYR A 1 70 ? 5.364 7.070 2.222 1.00 0.00 70 TYR A C 7
ATOM 7708 O O . TYR A 1 70 ? 5.728 6.857 1.067 1.00 0.00 70 TYR A O 7
ATOM 7725 N N . GLU A 1 71 ? 4.843 6.154 3.026 1.00 0.00 71 GLU A N 7
ATOM 7726 C CA . GLU A 1 71 ? 4.661 4.783 2.579 1.00 0.00 71 GLU A CA 7
ATOM 7727 C C . GLU A 1 71 ? 3.448 4.156 3.270 1.00 0.00 71 GLU A C 7
ATOM 7728 O O . GLU A 1 71 ? 2.880 4.744 4.189 1.00 0.00 71 GLU A O 7
ATOM 7739 N N . ILE A 1 72 ? 3.088 2.970 2.801 1.00 0.00 72 ILE A N 7
ATOM 7740 C CA . ILE A 1 72 ? 1.952 2.258 3.362 1.00 0.00 72 ILE A CA 7
ATOM 7741 C C . ILE A 1 72 ? 2.254 0.758 3.376 1.00 0.00 72 ILE A C 7
ATOM 7742 O O . ILE A 1 72 ? 3.046 0.273 2.570 1.00 0.00 72 ILE A O 7
ATOM 7757 N N . VAL A 1 73 ? 1.608 0.066 4.302 1.00 0.00 73 VAL A N 7
ATOM 7758 C CA . VAL A 1 73 ? 1.796 -1.369 4.432 1.00 0.00 73 VAL A CA 7
ATOM 7759 C C . VAL A 1 73 ? 0.484 -2.084 4.104 1.00 0.00 73 VAL A C 7
ATOM 7760 O O . VAL A 1 73 ? -0.596 -1.561 4.374 1.00 0.00 73 VAL A O 7
ATOM 7773 N N . MET A 1 74 ? 0.620 -3.268 3.526 1.00 0.00 74 MET A N 7
ATOM 7774 C CA . MET A 1 74 ? -0.541 -4.060 3.158 1.00 0.00 74 MET A CA 7
ATOM 7775 C C . MET A 1 74 ? -0.279 -5.552 3.379 1.00 0.00 74 MET A C 7
ATOM 7776 O O . MET A 1 74 ? 0.720 -6.088 2.902 1.00 0.00 74 MET A O 7
ATOM 7788 N N . LYS A 1 75 ? -1.196 -6.179 4.102 1.00 0.00 75 LYS A N 7
ATOM 7789 C CA . LYS A 1 75 ? -1.077 -7.599 4.391 1.00 0.00 75 LYS A CA 7
ATOM 7790 C C . LYS A 1 75 ? -1.870 -8.395 3.353 1.00 0.00 75 LYS A C 7
ATOM 7791 O O . LYS A 1 75 ? -3.090 -8.508 3.453 1.00 0.00 75 LYS A O 7
ATOM 7805 N N . LYS A 1 76 ? -1.144 -8.925 2.379 1.00 0.00 76 LYS A N 7
ATOM 7806 C CA . LYS A 1 76 ? -1.764 -9.707 1.324 1.00 0.00 76 LYS A CA 7
ATOM 7807 C C . LYS A 1 76 ? -2.847 -10.604 1.928 1.00 0.00 76 LYS A C 7
ATOM 7808 O O . LYS A 1 76 ? -2.548 -11.497 2.719 1.00 0.00 76 LYS A O 7
ATOM 7822 N N . VAL A 1 77 ? -4.082 -10.333 1.533 1.00 0.00 77 VAL A N 7
ATOM 7823 C CA . VAL A 1 77 ? -5.211 -11.105 2.026 1.00 0.00 77 VAL A CA 7
ATOM 7824 C C . VAL A 1 77 ? -6.199 -11.342 0.883 1.00 0.00 77 VAL A C 7
ATOM 7825 O O . VAL A 1 77 ? -7.349 -11.711 1.117 1.00 0.00 77 VAL A O 7
ATOM 7838 N N . LYS A 1 78 ? -5.717 -11.117 -0.330 1.00 0.00 78 LYS A N 7
ATOM 7839 C CA . LYS A 1 78 ? -6.544 -11.301 -1.510 1.00 0.00 78 LYS A CA 7
ATOM 7840 C C . LYS A 1 78 ? -7.469 -12.501 -1.298 1.00 0.00 78 LYS A C 7
ATOM 7841 O O . LYS A 1 78 ? -8.669 -12.335 -1.087 1.00 0.00 78 LYS A O 7
ATOM 7855 N N . MET A 1 1 ? -3.242 -4.000 7.793 1.00 0.00 1 MET A N 8
ATOM 7856 C CA . MET A 1 1 ? -2.194 -4.887 7.320 1.00 0.00 1 MET A CA 8
ATOM 7857 C C . MET A 1 1 ? -1.400 -5.471 8.490 1.00 0.00 1 MET A C 8
ATOM 7858 O O . MET A 1 1 ? -1.717 -5.213 9.650 1.00 0.00 1 MET A O 8
ATOM 7870 N N . ASP A 1 2 ? -0.382 -6.247 8.145 1.00 0.00 2 ASP A N 8
ATOM 7871 C CA . ASP A 1 2 ? 0.459 -6.869 9.153 1.00 0.00 2 ASP A CA 8
ATOM 7872 C C . ASP A 1 2 ? 1.613 -5.926 9.501 1.00 0.00 2 ASP A C 8
ATOM 7873 O O . ASP A 1 2 ? 2.570 -6.328 10.163 1.00 0.00 2 ASP A O 8
ATOM 7882 N N . VAL A 1 3 ? 1.485 -4.691 9.039 1.00 0.00 3 VAL A N 8
ATOM 7883 C CA . VAL A 1 3 ? 2.505 -3.688 9.293 1.00 0.00 3 VAL A CA 8
ATOM 7884 C C . VAL A 1 3 ? 3.861 -4.377 9.461 1.00 0.00 3 VAL A C 8
ATOM 7885 O O . VAL A 1 3 ? 4.904 -3.729 9.390 1.00 0.00 3 VAL A O 8
ATOM 7898 N N . LYS A 1 4 ? 3.802 -5.682 9.680 1.00 0.00 4 LYS A N 8
ATOM 7899 C CA . LYS A 1 4 ? 5.013 -6.466 9.858 1.00 0.00 4 LYS A CA 8
ATOM 7900 C C . LYS A 1 4 ? 5.354 -7.175 8.547 1.00 0.00 4 LYS A C 8
ATOM 7901 O O . LYS A 1 4 ? 6.143 -8.120 8.534 1.00 0.00 4 LYS A O 8
ATOM 7915 N N . PRO A 1 5 ? 4.727 -6.681 7.446 1.00 0.00 5 PRO A N 8
ATOM 7916 C CA . PRO A 1 5 ? 4.956 -7.256 6.132 1.00 0.00 5 PRO A CA 8
ATOM 7917 C C . PRO A 1 5 ? 6.324 -6.842 5.582 1.00 0.00 5 PRO A C 8
ATOM 7918 O O . PRO A 1 5 ? 6.766 -5.714 5.796 1.00 0.00 5 PRO A O 8
ATOM 7926 N N . ASP A 1 6 ? 6.953 -7.776 4.885 1.00 0.00 6 ASP A N 8
ATOM 7927 C CA . ASP A 1 6 ? 8.260 -7.522 4.304 1.00 0.00 6 ASP A CA 8
ATOM 7928 C C . ASP A 1 6 ? 8.142 -7.515 2.779 1.00 0.00 6 ASP A C 8
ATOM 7929 O O . ASP A 1 6 ? 7.972 -8.565 2.160 1.00 0.00 6 ASP A O 8
ATOM 7938 N N . ARG A 1 7 ? 8.238 -6.319 2.215 1.00 0.00 7 ARG A N 8
ATOM 7939 C CA . ARG A 1 7 ? 8.144 -6.162 0.774 1.00 0.00 7 ARG A CA 8
ATOM 7940 C C . ARG A 1 7 ? 8.801 -4.850 0.339 1.00 0.00 7 ARG A C 8
ATOM 7941 O O . ARG A 1 7 ? 9.277 -4.084 1.175 1.00 0.00 7 ARG A O 8
ATOM 7958 N N . VAL A 1 8 ? 8.804 -4.631 -0.968 1.00 0.00 8 VAL A N 8
ATOM 7959 C CA . VAL A 1 8 ? 9.393 -3.425 -1.524 1.00 0.00 8 VAL A CA 8
ATOM 7960 C C . VAL A 1 8 ? 8.294 -2.574 -2.163 1.00 0.00 8 VAL A C 8
ATOM 7961 O O . VAL A 1 8 ? 7.795 -2.903 -3.238 1.00 0.00 8 VAL A O 8
ATOM 7974 N N . ILE A 1 9 ? 7.950 -1.496 -1.474 1.00 0.00 9 ILE A N 8
ATOM 7975 C CA . ILE A 1 9 ? 6.920 -0.594 -1.962 1.00 0.00 9 ILE A CA 8
ATOM 7976 C C . ILE A 1 9 ? 7.243 0.833 -1.513 1.00 0.00 9 ILE A C 8
ATOM 7977 O O . ILE A 1 9 ? 7.152 1.151 -0.329 1.00 0.00 9 ILE A O 8
ATOM 7992 N N . ASP A 1 10 ? 7.613 1.655 -2.484 1.00 0.00 10 ASP A N 8
ATOM 7993 C CA . ASP A 1 10 ? 7.950 3.040 -2.205 1.00 0.00 10 ASP A CA 8
ATOM 7994 C C . ASP A 1 10 ? 7.662 3.890 -3.444 1.00 0.00 10 ASP A C 8
ATOM 7995 O O . ASP A 1 10 ? 8.033 3.518 -4.556 1.00 0.00 10 ASP A O 8
ATOM 8004 N N . ALA A 1 11 ? 7.005 5.017 -3.210 1.00 0.00 11 ALA A N 8
ATOM 8005 C CA . ALA A 1 11 ? 6.664 5.923 -4.293 1.00 0.00 11 ALA A CA 8
ATOM 8006 C C . ALA A 1 11 ? 7.052 7.349 -3.899 1.00 0.00 11 ALA A C 8
ATOM 8007 O O . ALA A 1 11 ? 6.549 7.884 -2.912 1.00 0.00 11 ALA A O 8
ATOM 8014 N N . ARG A 1 12 ? 7.942 7.927 -4.693 1.00 0.00 12 ARG A N 8
ATOM 8015 C CA . ARG A 1 12 ? 8.404 9.281 -4.439 1.00 0.00 12 ARG A CA 8
ATOM 8016 C C . ARG A 1 12 ? 7.782 10.250 -5.447 1.00 0.00 12 ARG A C 8
ATOM 8017 O O . ARG A 1 12 ? 8.221 10.326 -6.594 1.00 0.00 12 ARG A O 8
ATOM 8034 N N . GLY A 1 13 ? 6.770 10.968 -4.983 1.00 0.00 13 GLY A N 8
ATOM 8035 C CA . GLY A 1 13 ? 6.083 11.930 -5.830 1.00 0.00 13 GLY A CA 8
ATOM 8036 C C . GLY A 1 13 ? 5.061 11.235 -6.731 1.00 0.00 13 GLY A C 8
ATOM 8037 O O . GLY A 1 13 ? 4.689 11.765 -7.776 1.00 0.00 13 GLY A O 8
ATOM 8041 N N . SER A 1 14 ? 4.636 10.058 -6.292 1.00 0.00 14 SER A N 8
ATOM 8042 C CA . SER A 1 14 ? 3.664 9.286 -7.047 1.00 0.00 14 SER A CA 8
ATOM 8043 C C . SER A 1 14 ? 2.246 9.663 -6.615 1.00 0.00 14 SER A C 8
ATOM 8044 O O . SER A 1 14 ? 1.273 9.080 -7.090 1.00 0.00 14 SER A O 8
ATOM 8051 N N . TYR A 1 15 ? 2.175 10.637 -5.719 1.00 0.00 15 TYR A N 8
ATOM 8052 C CA . TYR A 1 15 ? 0.892 11.099 -5.216 1.00 0.00 15 TYR A CA 8
ATOM 8053 C C . TYR A 1 15 ? 0.105 9.950 -4.582 1.00 0.00 15 TYR A C 8
ATOM 8054 O O . TYR A 1 15 ? 0.693 9.000 -4.068 1.00 0.00 15 TYR A O 8
ATOM 8071 N N . CYS A 1 16 ? -1.213 10.076 -4.639 1.00 0.00 16 CYS A N 8
ATOM 8072 C CA . CYS A 1 16 ? -2.086 9.061 -4.076 1.00 0.00 16 CYS A CA 8
ATOM 8073 C C . CYS A 1 16 ? -1.506 8.621 -2.730 1.00 0.00 16 CYS A C 8
ATOM 8074 O O . CYS A 1 16 ? -2.216 8.055 -1.899 1.00 0.00 16 CYS A O 8
ATOM 8081 N N . PRO A 1 17 ? -0.188 8.903 -2.553 1.00 0.00 17 PRO A N 8
ATOM 8082 C CA . PRO A 1 17 ? 0.580 9.575 -3.588 1.00 0.00 17 PRO A CA 8
ATOM 8083 C C . PRO A 1 17 ? 0.904 8.618 -4.737 1.00 0.00 17 PRO A C 8
ATOM 8084 O O . PRO A 1 17 ? 0.847 7.401 -4.572 1.00 0.00 17 PRO A O 8
ATOM 8092 N N . GLY A 1 18 ? 1.239 9.205 -5.877 1.00 0.00 18 GLY A N 8
ATOM 8093 C CA . GLY A 1 18 ? 1.571 8.421 -7.053 1.00 0.00 18 GLY A CA 8
ATOM 8094 C C . GLY A 1 18 ? 1.679 6.934 -6.709 1.00 0.00 18 GLY A C 8
ATOM 8095 O O . GLY A 1 18 ? 1.302 6.079 -7.509 1.00 0.00 18 GLY A O 8
ATOM 8099 N N . PRO A 1 19 ? 2.208 6.664 -5.485 1.00 0.00 19 PRO A N 8
ATOM 8100 C CA . PRO A 1 19 ? 2.369 5.296 -5.025 1.00 0.00 19 PRO A CA 8
ATOM 8101 C C . PRO A 1 19 ? 1.023 4.694 -4.614 1.00 0.00 19 PRO A C 8
ATOM 8102 O O . PRO A 1 19 ? 0.941 3.508 -4.297 1.00 0.00 19 PRO A O 8
ATOM 8110 N N . LEU A 1 20 ? 0.003 5.538 -4.635 1.00 0.00 20 LEU A N 8
ATOM 8111 C CA . LEU A 1 20 ? -1.335 5.104 -4.268 1.00 0.00 20 LEU A CA 8
ATOM 8112 C C . LEU A 1 20 ? -1.647 3.780 -4.970 1.00 0.00 20 LEU A C 8
ATOM 8113 O O . LEU A 1 20 ? -2.424 2.973 -4.462 1.00 0.00 20 LEU A O 8
ATOM 8128 N N . MET A 1 21 ? -1.026 3.599 -6.126 1.00 0.00 21 MET A N 8
ATOM 8129 C CA . MET A 1 21 ? -1.228 2.388 -6.902 1.00 0.00 21 MET A CA 8
ATOM 8130 C C . MET A 1 21 ? -0.115 1.372 -6.633 1.00 0.00 21 MET A C 8
ATOM 8131 O O . MET A 1 21 ? -0.252 0.195 -6.960 1.00 0.00 21 MET A O 8
ATOM 8143 N N . GLU A 1 22 ? 0.962 1.867 -6.039 1.00 0.00 22 GLU A N 8
ATOM 8144 C CA . GLU A 1 22 ? 2.097 1.017 -5.723 1.00 0.00 22 GLU A CA 8
ATOM 8145 C C . GLU A 1 22 ? 1.624 -0.268 -5.040 1.00 0.00 22 GLU A C 8
ATOM 8146 O O . GLU A 1 22 ? 2.156 -1.346 -5.302 1.00 0.00 22 GLU A O 8
ATOM 8157 N N . LEU A 1 23 ? 0.631 -0.111 -4.179 1.00 0.00 23 LEU A N 8
ATOM 8158 C CA . LEU A 1 23 ? 0.081 -1.245 -3.456 1.00 0.00 23 LEU A CA 8
ATOM 8159 C C . LEU A 1 23 ? -0.758 -2.096 -4.413 1.00 0.00 23 LEU A C 8
ATOM 8160 O O . LEU A 1 23 ? -0.556 -3.305 -4.513 1.00 0.00 23 LEU A O 8
ATOM 8175 N N . ILE A 1 24 ? -1.681 -1.430 -5.090 1.00 0.00 24 ILE A N 8
ATOM 8176 C CA . ILE A 1 24 ? -2.551 -2.110 -6.035 1.00 0.00 24 ILE A CA 8
ATOM 8177 C C . ILE A 1 24 ? -1.700 -2.939 -7.000 1.00 0.00 24 ILE A C 8
ATOM 8178 O O . ILE A 1 24 ? -2.093 -4.036 -7.394 1.00 0.00 24 ILE A O 8
ATOM 8193 N N . LYS A 1 25 ? -0.551 -2.382 -7.352 1.00 0.00 25 LYS A N 8
ATOM 8194 C CA . LYS A 1 25 ? 0.358 -3.056 -8.263 1.00 0.00 25 LYS A CA 8
ATOM 8195 C C . LYS A 1 25 ? 1.375 -3.867 -7.456 1.00 0.00 25 LYS A C 8
ATOM 8196 O O . LYS A 1 25 ? 2.082 -4.707 -8.008 1.00 0.00 25 LYS A O 8
ATOM 8210 N N . ALA A 1 26 ? 1.413 -3.585 -6.162 1.00 0.00 26 ALA A N 8
ATOM 8211 C CA . ALA A 1 26 ? 2.331 -4.278 -5.273 1.00 0.00 26 ALA A CA 8
ATOM 8212 C C . ALA A 1 26 ? 1.661 -5.548 -4.743 1.00 0.00 26 ALA A C 8
ATOM 8213 O O . ALA A 1 26 ? 2.285 -6.606 -4.686 1.00 0.00 26 ALA A O 8
ATOM 8220 N N . TYR A 1 27 ? 0.398 -5.400 -4.370 1.00 0.00 27 TYR A N 8
ATOM 8221 C CA . TYR A 1 27 ? -0.364 -6.520 -3.846 1.00 0.00 27 TYR A CA 8
ATOM 8222 C C . TYR A 1 27 ? -0.122 -7.783 -4.676 1.00 0.00 27 TYR A C 8
ATOM 8223 O O . TYR A 1 27 ? -0.089 -8.887 -4.137 1.00 0.00 27 TYR A O 8
ATOM 8240 N N . LYS A 1 28 ? 0.040 -7.576 -5.975 1.00 0.00 28 LYS A N 8
ATOM 8241 C CA . LYS A 1 28 ? 0.278 -8.684 -6.885 1.00 0.00 28 LYS A CA 8
ATOM 8242 C C . LYS A 1 28 ? 1.637 -9.312 -6.573 1.00 0.00 28 LYS A C 8
ATOM 8243 O O . LYS A 1 28 ? 1.885 -10.467 -6.915 1.00 0.00 28 LYS A O 8
ATOM 8257 N N . GLN A 1 29 ? 2.484 -8.523 -5.927 1.00 0.00 29 GLN A N 8
ATOM 8258 C CA . GLN A 1 29 ? 3.812 -8.987 -5.564 1.00 0.00 29 GLN A CA 8
ATOM 8259 C C . GLN A 1 29 ? 3.726 -10.008 -4.429 1.00 0.00 29 GLN A C 8
ATOM 8260 O O . GLN A 1 29 ? 4.360 -11.061 -4.484 1.00 0.00 29 GLN A O 8
ATOM 8272 N N . ALA A 1 30 ? 2.935 -9.662 -3.422 1.00 0.00 30 ALA A N 8
ATOM 8273 C CA . ALA A 1 30 ? 2.759 -10.535 -2.275 1.00 0.00 30 ALA A CA 8
ATOM 8274 C C . ALA A 1 30 ? 1.591 -11.489 -2.541 1.00 0.00 30 ALA A C 8
ATOM 8275 O O . ALA A 1 30 ? 1.256 -11.759 -3.693 1.00 0.00 30 ALA A O 8
ATOM 8282 N N . LYS A 1 31 ? 1.005 -11.972 -1.455 1.00 0.00 31 LYS A N 8
ATOM 8283 C CA . LYS A 1 31 ? -0.117 -12.889 -1.556 1.00 0.00 31 LYS A CA 8
ATOM 8284 C C . LYS A 1 31 ? -1.022 -12.719 -0.335 1.00 0.00 31 LYS A C 8
ATOM 8285 O O . LYS A 1 31 ? -0.623 -12.108 0.657 1.00 0.00 31 LYS A O 8
ATOM 8299 N N . VAL A 1 32 ? -2.222 -13.269 -0.445 1.00 0.00 32 VAL A N 8
ATOM 8300 C CA . VAL A 1 32 ? -3.187 -13.184 0.639 1.00 0.00 32 VAL A CA 8
ATOM 8301 C C . VAL A 1 32 ? -2.532 -13.666 1.936 1.00 0.00 32 VAL A C 8
ATOM 8302 O O . VAL A 1 32 ? -1.844 -14.685 1.946 1.00 0.00 32 VAL A O 8
ATOM 8315 N N . GLY A 1 33 ? -2.772 -12.910 2.997 1.00 0.00 33 GLY A N 8
ATOM 8316 C CA . GLY A 1 33 ? -2.215 -13.248 4.297 1.00 0.00 33 GLY A CA 8
ATOM 8317 C C . GLY A 1 33 ? -0.776 -12.745 4.423 1.00 0.00 33 GLY A C 8
ATOM 8318 O O . GLY A 1 33 ? -0.093 -13.049 5.400 1.00 0.00 33 GLY A O 8
ATOM 8322 N N . GLU A 1 34 ? -0.357 -11.986 3.421 1.00 0.00 34 GLU A N 8
ATOM 8323 C CA . GLU A 1 34 ? 0.988 -11.438 3.408 1.00 0.00 34 GLU A CA 8
ATOM 8324 C C . GLU A 1 34 ? 0.962 -9.957 3.790 1.00 0.00 34 GLU A C 8
ATOM 8325 O O . GLU A 1 34 ? -0.107 -9.383 3.994 1.00 0.00 34 GLU A O 8
ATOM 8336 N N . VAL A 1 35 ? 2.152 -9.380 3.877 1.00 0.00 35 VAL A N 8
ATOM 8337 C CA . VAL A 1 35 ? 2.280 -7.976 4.230 1.00 0.00 35 VAL A CA 8
ATOM 8338 C C . VAL A 1 35 ? 3.391 -7.342 3.391 1.00 0.00 35 VAL A C 8
ATOM 8339 O O . VAL A 1 35 ? 4.351 -8.013 3.018 1.00 0.00 35 VAL A O 8
ATOM 8352 N N . ILE A 1 36 ? 3.222 -6.056 3.119 1.00 0.00 36 ILE A N 8
ATOM 8353 C CA . ILE A 1 36 ? 4.200 -5.324 2.332 1.00 0.00 36 ILE A CA 8
ATOM 8354 C C . ILE A 1 36 ? 4.197 -3.855 2.760 1.00 0.00 36 ILE A C 8
ATOM 8355 O O . ILE A 1 36 ? 3.137 -3.273 2.987 1.00 0.00 36 ILE A O 8
ATOM 8370 N N . SER A 1 37 ? 5.395 -3.299 2.859 1.00 0.00 37 SER A N 8
ATOM 8371 C CA . SER A 1 37 ? 5.544 -1.908 3.257 1.00 0.00 37 SER A CA 8
ATOM 8372 C C . SER A 1 37 ? 5.891 -1.050 2.039 1.00 0.00 37 SER A C 8
ATOM 8373 O O . SER A 1 37 ? 6.748 -1.420 1.238 1.00 0.00 37 SER A O 8
ATOM 8380 N N . VAL A 1 38 ? 5.207 0.080 1.938 1.00 0.00 38 VAL A N 8
ATOM 8381 C CA . VAL A 1 38 ? 5.432 0.994 0.831 1.00 0.00 38 VAL A CA 8
ATOM 8382 C C . VAL A 1 38 ? 5.863 2.356 1.380 1.00 0.00 38 VAL A C 8
ATOM 8383 O O . VAL A 1 38 ? 5.759 2.607 2.579 1.00 0.00 38 VAL A O 8
ATOM 8396 N N . TYR A 1 39 ? 6.337 3.199 0.474 1.00 0.00 39 TYR A N 8
ATOM 8397 C CA . TYR A 1 39 ? 6.784 4.530 0.852 1.00 0.00 39 TYR A CA 8
ATOM 8398 C C . TYR A 1 39 ? 6.610 5.516 -0.304 1.00 0.00 39 TYR A C 8
ATOM 8399 O O . TYR A 1 39 ? 6.440 5.109 -1.452 1.00 0.00 39 TYR A O 8
ATOM 8416 N N . SER A 1 40 ? 6.658 6.795 0.039 1.00 0.00 40 SER A N 8
ATOM 8417 C CA . SER A 1 40 ? 6.508 7.842 -0.957 1.00 0.00 40 SER A CA 8
ATOM 8418 C C . SER A 1 40 ? 6.945 9.187 -0.371 1.00 0.00 40 SER A C 8
ATOM 8419 O O . SER A 1 40 ? 7.348 9.262 0.788 1.00 0.00 40 SER A O 8
ATOM 8426 N N . THR A 1 41 ? 6.850 10.217 -1.200 1.00 0.00 41 THR A N 8
ATOM 8427 C CA . THR A 1 41 ? 7.230 11.554 -0.779 1.00 0.00 41 THR A CA 8
ATOM 8428 C C . THR A 1 41 ? 6.187 12.574 -1.238 1.00 0.00 41 THR A C 8
ATOM 8429 O O . THR A 1 41 ? 6.019 13.620 -0.612 1.00 0.00 41 THR A O 8
ATOM 8440 N N . ASP A 1 42 ? 5.513 12.235 -2.327 1.00 0.00 42 ASP A N 8
ATOM 8441 C CA . ASP A 1 42 ? 4.491 13.109 -2.877 1.00 0.00 42 ASP A CA 8
ATOM 8442 C C . ASP A 1 42 ? 3.467 13.437 -1.789 1.00 0.00 42 ASP A C 8
ATOM 8443 O O . ASP A 1 42 ? 2.868 14.512 -1.797 1.00 0.00 42 ASP A O 8
ATOM 8452 N N . ALA A 1 43 ? 3.298 12.491 -0.875 1.00 0.00 43 ALA A N 8
ATOM 8453 C CA . ALA A 1 43 ? 2.357 12.667 0.217 1.00 0.00 43 ALA A CA 8
ATOM 8454 C C . ALA A 1 43 ? 0.931 12.496 -0.309 1.00 0.00 43 ALA A C 8
ATOM 8455 O O . ALA A 1 43 ? -0.019 13.005 0.283 1.00 0.00 43 ALA A O 8
ATOM 8462 N N . GLY A 1 44 ? 0.826 11.778 -1.418 1.00 0.00 44 GLY A N 8
ATOM 8463 C CA . GLY A 1 44 ? -0.468 11.534 -2.032 1.00 0.00 44 GLY A CA 8
ATOM 8464 C C . GLY A 1 44 ? -0.964 10.119 -1.722 1.00 0.00 44 GLY A C 8
ATOM 8465 O O . GLY A 1 44 ? -2.150 9.916 -1.464 1.00 0.00 44 GLY A O 8
ATOM 8469 N N . THR A 1 45 ? -0.032 9.178 -1.759 1.00 0.00 45 THR A N 8
ATOM 8470 C CA . THR A 1 45 ? -0.360 7.790 -1.486 1.00 0.00 45 THR A CA 8
ATOM 8471 C C . THR A 1 45 ? -0.825 7.627 -0.037 1.00 0.00 45 THR A C 8
ATOM 8472 O O . THR A 1 45 ? -1.700 6.812 0.249 1.00 0.00 45 THR A O 8
ATOM 8483 N N . LYS A 1 46 ? -0.219 8.416 0.838 1.00 0.00 46 LYS A N 8
ATOM 8484 C CA . LYS A 1 46 ? -0.560 8.370 2.250 1.00 0.00 46 LYS A CA 8
ATOM 8485 C C . LYS A 1 46 ? -2.083 8.330 2.400 1.00 0.00 46 LYS A C 8
ATOM 8486 O O . LYS A 1 46 ? -2.601 7.712 3.329 1.00 0.00 46 LYS A O 8
ATOM 8500 N N . LYS A 1 47 ? -2.755 8.997 1.474 1.00 0.00 47 LYS A N 8
ATOM 8501 C CA . LYS A 1 47 ? -4.207 9.046 1.494 1.00 0.00 47 LYS A CA 8
ATOM 8502 C C . LYS A 1 47 ? -4.762 7.883 0.667 1.00 0.00 47 LYS A C 8
ATOM 8503 O O . LYS A 1 47 ? -5.648 7.162 1.122 1.00 0.00 47 LYS A O 8
ATOM 8517 N N . ASP A 1 48 ? -4.219 7.739 -0.532 1.00 0.00 48 ASP A N 8
ATOM 8518 C CA . ASP A 1 48 ? -4.649 6.678 -1.426 1.00 0.00 48 ASP A CA 8
ATOM 8519 C C . ASP A 1 48 ? -3.871 5.400 -1.105 1.00 0.00 48 ASP A C 8
ATOM 8520 O O . ASP A 1 48 ? -4.362 4.296 -1.335 1.00 0.00 48 ASP A O 8
ATOM 8529 N N . ALA A 1 49 ? -2.671 5.592 -0.578 1.00 0.00 49 ALA A N 8
ATOM 8530 C CA . ALA A 1 49 ? -1.820 4.470 -0.223 1.00 0.00 49 ALA A CA 8
ATOM 8531 C C . ALA A 1 49 ? -2.660 3.401 0.478 1.00 0.00 49 ALA A C 8
ATOM 8532 O O . ALA A 1 49 ? -2.535 2.213 0.181 1.00 0.00 49 ALA A O 8
ATOM 8539 N N . PRO A 1 50 ? -3.520 3.872 1.420 1.00 0.00 50 PRO A N 8
ATOM 8540 C CA . PRO A 1 50 ? -4.382 2.970 2.166 1.00 0.00 50 PRO A CA 8
ATOM 8541 C C . PRO A 1 50 ? -5.544 2.480 1.299 1.00 0.00 50 PRO A C 8
ATOM 8542 O O . PRO A 1 50 ? -6.396 1.727 1.766 1.00 0.00 50 PRO A O 8
ATOM 8550 N N . ALA A 1 51 ? -5.542 2.930 0.053 1.00 0.00 51 ALA A N 8
ATOM 8551 C CA . ALA A 1 51 ? -6.585 2.547 -0.883 1.00 0.00 51 ALA A CA 8
ATOM 8552 C C . ALA A 1 51 ? -6.051 1.461 -1.819 1.00 0.00 51 ALA A C 8
ATOM 8553 O O . ALA A 1 51 ? -6.786 0.553 -2.205 1.00 0.00 51 ALA A O 8
ATOM 8560 N N . TRP A 1 52 ? -4.777 1.591 -2.158 1.00 0.00 52 TRP A N 8
ATOM 8561 C CA . TRP A 1 52 ? -4.136 0.631 -3.042 1.00 0.00 52 TRP A CA 8
ATOM 8562 C C . TRP A 1 52 ? -4.496 -0.774 -2.555 1.00 0.00 52 TRP A C 8
ATOM 8563 O O . TRP A 1 52 ? -5.223 -1.502 -3.229 1.00 0.00 52 TRP A O 8
ATOM 8583 N N . ILE A 1 53 ? -3.970 -1.113 -1.386 1.00 0.00 53 ILE A N 8
ATOM 8584 C CA . ILE A 1 53 ? -4.226 -2.417 -0.801 1.00 0.00 53 ILE A CA 8
ATOM 8585 C C . ILE A 1 53 ? -5.715 -2.746 -0.929 1.00 0.00 53 ILE A C 8
ATOM 8586 O O . ILE A 1 53 ? -6.080 -3.881 -1.234 1.00 0.00 53 ILE A O 8
ATOM 8601 N N . GLN A 1 54 ? -6.534 -1.733 -0.691 1.00 0.00 54 GLN A N 8
ATOM 8602 C CA . GLN A 1 54 ? -7.975 -1.900 -0.776 1.00 0.00 54 GLN A CA 8
ATOM 8603 C C . GLN A 1 54 ? -8.343 -2.708 -2.022 1.00 0.00 54 GLN A C 8
ATOM 8604 O O . GLN A 1 54 ? -9.250 -3.539 -1.983 1.00 0.00 54 GLN A O 8
ATOM 8616 N N . LYS A 1 55 ? -7.621 -2.438 -3.099 1.00 0.00 55 LYS A N 8
ATOM 8617 C CA . LYS A 1 55 ? -7.860 -3.129 -4.354 1.00 0.00 55 LYS A CA 8
ATOM 8618 C C . LYS A 1 55 ? -6.819 -4.237 -4.528 1.00 0.00 55 LYS A C 8
ATOM 8619 O O . LYS A 1 55 ? -7.035 -5.185 -5.281 1.00 0.00 55 LYS A O 8
ATOM 8633 N N . SER A 1 56 ? -5.710 -4.079 -3.819 1.00 0.00 56 SER A N 8
ATOM 8634 C CA . SER A 1 56 ? -4.636 -5.054 -3.884 1.00 0.00 56 SER A CA 8
ATOM 8635 C C . SER A 1 56 ? -5.131 -6.414 -3.389 1.00 0.00 56 SER A C 8
ATOM 8636 O O . SER A 1 56 ? -5.130 -7.390 -4.139 1.00 0.00 56 SER A O 8
ATOM 8643 N N . GLY A 1 57 ? -5.543 -6.435 -2.129 1.00 0.00 57 GLY A N 8
ATOM 8644 C CA . GLY A 1 57 ? -6.039 -7.660 -1.526 1.00 0.00 57 GLY A CA 8
ATOM 8645 C C . GLY A 1 57 ? -5.209 -8.042 -0.299 1.00 0.00 57 GLY A C 8
ATOM 8646 O O . GLY A 1 57 ? -5.209 -9.199 0.120 1.00 0.00 57 GLY A O 8
ATOM 8650 N N . GLN A 1 58 ? -4.521 -7.047 0.244 1.00 0.00 58 GLN A N 8
ATOM 8651 C CA . GLN A 1 58 ? -3.688 -7.265 1.415 1.00 0.00 58 GLN A CA 8
ATOM 8652 C C . GLN A 1 58 ? -4.278 -6.542 2.628 1.00 0.00 58 GLN A C 8
ATOM 8653 O O . GLN A 1 58 ? -5.087 -5.627 2.476 1.00 0.00 58 GLN A O 8
ATOM 8665 N N . GLU A 1 59 ? -3.851 -6.979 3.802 1.00 0.00 59 GLU A N 8
ATOM 8666 C CA . GLU A 1 59 ? -4.327 -6.386 5.040 1.00 0.00 59 GLU A CA 8
ATOM 8667 C C . GLU A 1 59 ? -4.058 -4.879 5.044 1.00 0.00 59 GLU A C 8
ATOM 8668 O O . GLU A 1 59 ? -2.953 -4.441 4.725 1.00 0.00 59 GLU A O 8
ATOM 8679 N N . LEU A 1 60 ? -5.086 -4.127 5.407 1.00 0.00 60 LEU A N 8
ATOM 8680 C CA . LEU A 1 60 ? -4.976 -2.680 5.456 1.00 0.00 60 LEU A CA 8
ATOM 8681 C C . LEU A 1 60 ? -4.200 -2.274 6.712 1.00 0.00 60 LEU A C 8
ATOM 8682 O O . LEU A 1 60 ? -4.702 -2.409 7.827 1.00 0.00 60 LEU A O 8
ATOM 8697 N N . VAL A 1 61 ? -2.989 -1.786 6.488 1.00 0.00 61 VAL A N 8
ATOM 8698 C CA . VAL A 1 61 ? -2.138 -1.359 7.587 1.00 0.00 61 VAL A CA 8
ATOM 8699 C C . VAL A 1 61 ? -2.268 0.153 7.769 1.00 0.00 61 VAL A C 8
ATOM 8700 O O . VAL A 1 61 ? -3.011 0.809 7.040 1.00 0.00 61 VAL A O 8
ATOM 8713 N N . GLY A 1 62 ? -1.534 0.665 8.746 1.00 0.00 62 GLY A N 8
ATOM 8714 C CA . GLY A 1 62 ? -1.557 2.089 9.034 1.00 0.00 62 GLY A CA 8
ATOM 8715 C C . GLY A 1 62 ? -0.140 2.633 9.225 1.00 0.00 62 GLY A C 8
ATOM 8716 O O . GLY A 1 62 ? 0.526 2.309 10.207 1.00 0.00 62 GLY A O 8
ATOM 8720 N N . VAL A 1 63 ? 0.280 3.451 8.271 1.00 0.00 63 VAL A N 8
ATOM 8721 C CA . VAL A 1 63 ? 1.605 4.043 8.323 1.00 0.00 63 VAL A CA 8
ATOM 8722 C C . VAL A 1 63 ? 1.661 5.241 7.372 1.00 0.00 63 VAL A C 8
ATOM 8723 O O . VAL A 1 63 ? 1.735 5.070 6.156 1.00 0.00 63 VAL A O 8
ATOM 8736 N N . PHE A 1 64 ? 1.624 6.426 7.962 1.00 0.00 64 PHE A N 8
ATOM 8737 C CA . PHE A 1 64 ? 1.670 7.652 7.183 1.00 0.00 64 PHE A CA 8
ATOM 8738 C C . PHE A 1 64 ? 2.502 8.722 7.893 1.00 0.00 64 PHE A C 8
ATOM 8739 O O . PHE A 1 64 ? 2.204 9.094 9.026 1.00 0.00 64 PHE A O 8
ATOM 8755 N N . ASP A 1 65 ? 3.529 9.186 7.196 1.00 0.00 65 ASP A N 8
ATOM 8756 C CA . ASP A 1 65 ? 4.405 10.207 7.745 1.00 0.00 65 ASP A CA 8
ATOM 8757 C C . ASP A 1 65 ? 5.120 10.929 6.602 1.00 0.00 65 ASP A C 8
ATOM 8758 O O . ASP A 1 65 ? 5.658 10.290 5.699 1.00 0.00 65 ASP A O 8
ATOM 8767 N N . ARG A 1 66 ? 5.101 12.252 6.676 1.00 0.00 66 ARG A N 8
ATOM 8768 C CA . ARG A 1 66 ? 5.740 13.068 5.658 1.00 0.00 66 ARG A CA 8
ATOM 8769 C C . ARG A 1 66 ? 6.988 13.746 6.227 1.00 0.00 66 ARG A C 8
ATOM 8770 O O . ARG A 1 66 ? 6.992 14.955 6.459 1.00 0.00 66 ARG A O 8
ATOM 8787 N N . ASN A 1 67 ? 8.017 12.939 6.437 1.00 0.00 67 ASN A N 8
ATOM 8788 C CA . ASN A 1 67 ? 9.268 13.445 6.975 1.00 0.00 67 ASN A CA 8
ATOM 8789 C C . ASN A 1 67 ? 10.373 13.275 5.930 1.00 0.00 67 ASN A C 8
ATOM 8790 O O . ASN A 1 67 ? 11.418 13.919 6.016 1.00 0.00 67 ASN A O 8
ATOM 8800 N N . GLY A 1 68 ? 10.104 12.406 4.967 1.00 0.00 68 GLY A N 8
ATOM 8801 C CA . GLY A 1 68 ? 11.063 12.144 3.907 1.00 0.00 68 GLY A CA 8
ATOM 8802 C C . GLY A 1 68 ? 10.407 11.388 2.750 1.00 0.00 68 GLY A C 8
ATOM 8803 O O . GLY A 1 68 ? 10.590 11.745 1.588 1.00 0.00 68 GLY A O 8
ATOM 8807 N N . TYR A 1 69 ? 9.657 10.355 3.109 1.00 0.00 69 TYR A N 8
ATOM 8808 C CA . TYR A 1 69 ? 8.973 9.546 2.114 1.00 0.00 69 TYR A CA 8
ATOM 8809 C C . TYR A 1 69 ? 7.814 8.770 2.742 1.00 0.00 69 TYR A C 8
ATOM 8810 O O . TYR A 1 69 ? 8.021 7.962 3.648 1.00 0.00 69 TYR A O 8
ATOM 8827 N N . TYR A 1 70 ? 6.620 9.041 2.238 1.00 0.00 70 TYR A N 8
ATOM 8828 C CA . TYR A 1 70 ? 5.428 8.378 2.739 1.00 0.00 70 TYR A CA 8
ATOM 8829 C C . TYR A 1 70 ? 5.276 6.985 2.124 1.00 0.00 70 TYR A C 8
ATOM 8830 O O . TYR A 1 70 ? 5.649 6.766 0.972 1.00 0.00 70 TYR A O 8
ATOM 8847 N N . GLU A 1 71 ? 4.727 6.079 2.920 1.00 0.00 71 GLU A N 8
ATOM 8848 C CA . GLU A 1 71 ? 4.522 4.713 2.469 1.00 0.00 71 GLU A CA 8
ATOM 8849 C C . GLU A 1 71 ? 3.294 4.108 3.152 1.00 0.00 71 GLU A C 8
ATOM 8850 O O . GLU A 1 71 ? 2.698 4.729 4.030 1.00 0.00 71 GLU A O 8
ATOM 8861 N N . ILE A 1 72 ? 2.952 2.902 2.721 1.00 0.00 72 ILE A N 8
ATOM 8862 C CA . ILE A 1 72 ? 1.804 2.207 3.280 1.00 0.00 72 ILE A CA 8
ATOM 8863 C C . ILE A 1 72 ? 2.112 0.711 3.362 1.00 0.00 72 ILE A C 8
ATOM 8864 O O . ILE A 1 72 ? 2.975 0.210 2.643 1.00 0.00 72 ILE A O 8
ATOM 8879 N N . VAL A 1 73 ? 1.389 0.037 4.245 1.00 0.00 73 VAL A N 8
ATOM 8880 C CA . VAL A 1 73 ? 1.574 -1.392 4.431 1.00 0.00 73 VAL A CA 8
ATOM 8881 C C . VAL A 1 73 ? 0.238 -2.107 4.216 1.00 0.00 73 VAL A C 8
ATOM 8882 O O . VAL A 1 73 ? -0.812 -1.597 4.605 1.00 0.00 73 VAL A O 8
ATOM 8895 N N . MET A 1 74 ? 0.321 -3.276 3.600 1.00 0.00 74 MET A N 8
ATOM 8896 C CA . MET A 1 74 ? -0.868 -4.065 3.329 1.00 0.00 74 MET A CA 8
ATOM 8897 C C . MET A 1 74 ? -0.577 -5.560 3.474 1.00 0.00 74 MET A C 8
ATOM 8898 O O . MET A 1 74 ? 0.346 -6.081 2.851 1.00 0.00 74 MET A O 8
ATOM 8910 N N . LYS A 1 75 ? -1.385 -6.209 4.301 1.00 0.00 75 LYS A N 8
ATOM 8911 C CA . LYS A 1 75 ? -1.227 -7.634 4.536 1.00 0.00 75 LYS A CA 8
ATOM 8912 C C . LYS A 1 75 ? -1.949 -8.412 3.434 1.00 0.00 75 LYS A C 8
ATOM 8913 O O . LYS A 1 75 ? -3.167 -8.571 3.478 1.00 0.00 75 LYS A O 8
ATOM 8927 N N . LYS A 1 76 ? -1.165 -8.877 2.471 1.00 0.00 76 LYS A N 8
ATOM 8928 C CA . LYS A 1 76 ? -1.715 -9.634 1.360 1.00 0.00 76 LYS A CA 8
ATOM 8929 C C . LYS A 1 76 ? -2.734 -10.645 1.892 1.00 0.00 76 LYS A C 8
ATOM 8930 O O . LYS A 1 76 ? -2.365 -11.613 2.555 1.00 0.00 76 LYS A O 8
ATOM 8944 N N . VAL A 1 77 ? -3.995 -10.385 1.579 1.00 0.00 77 VAL A N 8
ATOM 8945 C CA . VAL A 1 77 ? -5.069 -11.260 2.017 1.00 0.00 77 VAL A CA 8
ATOM 8946 C C . VAL A 1 77 ? -6.171 -11.278 0.956 1.00 0.00 77 VAL A C 8
ATOM 8947 O O . VAL A 1 77 ? -7.347 -11.441 1.279 1.00 0.00 77 VAL A O 8
ATOM 8960 N N . LYS A 1 78 ? -5.753 -11.106 -0.290 1.00 0.00 78 LYS A N 8
ATOM 8961 C CA . LYS A 1 78 ? -6.690 -11.100 -1.400 1.00 0.00 78 LYS A CA 8
ATOM 8962 C C . LYS A 1 78 ? -7.722 -12.211 -1.196 1.00 0.00 78 LYS A C 8
ATOM 8963 O O . LYS A 1 78 ? -8.850 -12.111 -1.677 1.00 0.00 78 LYS A O 8
ATOM 8977 N N . MET A 1 1 ? -3.847 -5.555 10.509 1.00 0.00 1 MET A N 9
ATOM 8978 C CA . MET A 1 1 ? -2.901 -5.241 9.452 1.00 0.00 1 MET A CA 9
ATOM 8979 C C . MET A 1 1 ? -1.600 -6.026 9.630 1.00 0.00 1 MET A C 9
ATOM 8980 O O . MET A 1 1 ? -1.360 -6.605 10.689 1.00 0.00 1 MET A O 9
ATOM 8992 N N . ASP A 1 2 ? -0.793 -6.020 8.579 1.00 0.00 2 ASP A N 9
ATOM 8993 C CA . ASP A 1 2 ? 0.477 -6.725 8.606 1.00 0.00 2 ASP A CA 9
ATOM 8994 C C . ASP A 1 2 ? 1.552 -5.806 9.191 1.00 0.00 2 ASP A C 9
ATOM 8995 O O . ASP A 1 2 ? 2.442 -6.263 9.907 1.00 0.00 2 ASP A O 9
ATOM 9004 N N . VAL A 1 3 ? 1.435 -4.528 8.862 1.00 0.00 3 VAL A N 9
ATOM 9005 C CA . VAL A 1 3 ? 2.386 -3.541 9.345 1.00 0.00 3 VAL A CA 9
ATOM 9006 C C . VAL A 1 3 ? 3.749 -4.208 9.546 1.00 0.00 3 VAL A C 9
ATOM 9007 O O . VAL A 1 3 ? 4.783 -3.543 9.495 1.00 0.00 3 VAL A O 9
ATOM 9020 N N . LYS A 1 4 ? 3.706 -5.513 9.770 1.00 0.00 4 LYS A N 9
ATOM 9021 C CA . LYS A 1 4 ? 4.925 -6.277 9.978 1.00 0.00 4 LYS A CA 9
ATOM 9022 C C . LYS A 1 4 ? 5.297 -6.998 8.681 1.00 0.00 4 LYS A C 9
ATOM 9023 O O . LYS A 1 4 ? 6.095 -7.933 8.694 1.00 0.00 4 LYS A O 9
ATOM 9037 N N . PRO A 1 5 ? 4.684 -6.524 7.563 1.00 0.00 5 PRO A N 9
ATOM 9038 C CA . PRO A 1 5 ? 4.943 -7.114 6.260 1.00 0.00 5 PRO A CA 9
ATOM 9039 C C . PRO A 1 5 ? 6.315 -6.691 5.729 1.00 0.00 5 PRO A C 9
ATOM 9040 O O . PRO A 1 5 ? 6.737 -5.553 5.929 1.00 0.00 5 PRO A O 9
ATOM 9048 N N . ASP A 1 6 ? 6.971 -7.630 5.065 1.00 0.00 6 ASP A N 9
ATOM 9049 C CA . ASP A 1 6 ? 8.287 -7.368 4.505 1.00 0.00 6 ASP A CA 9
ATOM 9050 C C . ASP A 1 6 ? 8.202 -7.404 2.977 1.00 0.00 6 ASP A C 9
ATOM 9051 O O . ASP A 1 6 ? 8.055 -8.472 2.385 1.00 0.00 6 ASP A O 9
ATOM 9060 N N . ARG A 1 7 ? 8.296 -6.223 2.383 1.00 0.00 7 ARG A N 9
ATOM 9061 C CA . ARG A 1 7 ? 8.232 -6.106 0.937 1.00 0.00 7 ARG A CA 9
ATOM 9062 C C . ARG A 1 7 ? 8.879 -4.798 0.481 1.00 0.00 7 ARG A C 9
ATOM 9063 O O . ARG A 1 7 ? 9.330 -4.003 1.305 1.00 0.00 7 ARG A O 9
ATOM 9080 N N . VAL A 1 8 ? 8.906 -4.612 -0.831 1.00 0.00 8 VAL A N 9
ATOM 9081 C CA . VAL A 1 8 ? 9.491 -3.414 -1.406 1.00 0.00 8 VAL A CA 9
ATOM 9082 C C . VAL A 1 8 ? 8.395 -2.592 -2.087 1.00 0.00 8 VAL A C 9
ATOM 9083 O O . VAL A 1 8 ? 7.922 -2.952 -3.163 1.00 0.00 8 VAL A O 9
ATOM 9096 N N . ILE A 1 9 ? 8.023 -1.503 -1.429 1.00 0.00 9 ILE A N 9
ATOM 9097 C CA . ILE A 1 9 ? 6.990 -0.627 -1.957 1.00 0.00 9 ILE A CA 9
ATOM 9098 C C . ILE A 1 9 ? 7.282 0.813 -1.530 1.00 0.00 9 ILE A C 9
ATOM 9099 O O . ILE A 1 9 ? 7.160 1.152 -0.354 1.00 0.00 9 ILE A O 9
ATOM 9114 N N . ASP A 1 10 ? 7.662 1.621 -2.509 1.00 0.00 10 ASP A N 9
ATOM 9115 C CA . ASP A 1 10 ? 7.973 3.016 -2.249 1.00 0.00 10 ASP A CA 9
ATOM 9116 C C . ASP A 1 10 ? 7.694 3.840 -3.508 1.00 0.00 10 ASP A C 9
ATOM 9117 O O . ASP A 1 10 ? 8.091 3.454 -4.607 1.00 0.00 10 ASP A O 9
ATOM 9126 N N . ALA A 1 11 ? 7.013 4.958 -3.307 1.00 0.00 11 ALA A N 9
ATOM 9127 C CA . ALA A 1 11 ? 6.677 5.839 -4.412 1.00 0.00 11 ALA A CA 9
ATOM 9128 C C . ALA A 1 11 ? 7.017 7.281 -4.031 1.00 0.00 11 ALA A C 9
ATOM 9129 O O . ALA A 1 11 ? 6.474 7.817 -3.066 1.00 0.00 11 ALA A O 9
ATOM 9136 N N . ARG A 1 12 ? 7.913 7.869 -4.810 1.00 0.00 12 ARG A N 9
ATOM 9137 C CA . ARG A 1 12 ? 8.332 9.239 -4.567 1.00 0.00 12 ARG A CA 9
ATOM 9138 C C . ARG A 1 12 ? 7.713 10.176 -5.605 1.00 0.00 12 ARG A C 9
ATOM 9139 O O . ARG A 1 12 ? 8.156 10.218 -6.752 1.00 0.00 12 ARG A O 9
ATOM 9156 N N . GLY A 1 13 ? 6.697 10.905 -5.167 1.00 0.00 13 GLY A N 9
ATOM 9157 C CA . GLY A 1 13 ? 6.012 11.839 -6.043 1.00 0.00 13 GLY A CA 9
ATOM 9158 C C . GLY A 1 13 ? 4.925 11.132 -6.857 1.00 0.00 13 GLY A C 9
ATOM 9159 O O . GLY A 1 13 ? 4.529 11.611 -7.917 1.00 0.00 13 GLY A O 9
ATOM 9163 N N . SER A 1 14 ? 4.476 10.004 -6.327 1.00 0.00 14 SER A N 9
ATOM 9164 C CA . SER A 1 14 ? 3.442 9.226 -6.990 1.00 0.00 14 SER A CA 9
ATOM 9165 C C . SER A 1 14 ? 2.060 9.720 -6.563 1.00 0.00 14 SER A C 9
ATOM 9166 O O . SER A 1 14 ? 1.043 9.170 -6.981 1.00 0.00 14 SER A O 9
ATOM 9173 N N . TYR A 1 15 ? 2.066 10.755 -5.736 1.00 0.00 15 TYR A N 9
ATOM 9174 C CA . TYR A 1 15 ? 0.824 11.330 -5.247 1.00 0.00 15 TYR A CA 9
ATOM 9175 C C . TYR A 1 15 ? -0.018 10.280 -4.521 1.00 0.00 15 TYR A C 9
ATOM 9176 O O . TYR A 1 15 ? 0.520 9.330 -3.954 1.00 0.00 15 TYR A O 9
ATOM 9193 N N . CYS A 1 16 ? -1.327 10.485 -4.563 1.00 0.00 16 CYS A N 9
ATOM 9194 C CA . CYS A 1 16 ? -2.249 9.567 -3.917 1.00 0.00 16 CYS A CA 9
ATOM 9195 C C . CYS A 1 16 ? -1.550 8.963 -2.697 1.00 0.00 16 CYS A C 9
ATOM 9196 O O . CYS A 1 16 ? -2.202 8.403 -1.818 1.00 0.00 16 CYS A O 9
ATOM 9203 N N . PRO A 1 17 ? -0.198 9.100 -2.683 1.00 0.00 17 PRO A N 9
ATOM 9204 C CA . PRO A 1 17 ? 0.497 9.776 -3.765 1.00 0.00 17 PRO A CA 9
ATOM 9205 C C . PRO A 1 17 ? 0.565 8.891 -5.011 1.00 0.00 17 PRO A C 9
ATOM 9206 O O . PRO A 1 17 ? -0.325 8.076 -5.247 1.00 0.00 17 PRO A O 9
ATOM 9214 N N . GLY A 1 18 ? 1.630 9.081 -5.776 1.00 0.00 18 GLY A N 9
ATOM 9215 C CA . GLY A 1 18 ? 1.827 8.310 -6.991 1.00 0.00 18 GLY A CA 9
ATOM 9216 C C . GLY A 1 18 ? 1.885 6.812 -6.687 1.00 0.00 18 GLY A C 9
ATOM 9217 O O . GLY A 1 18 ? 1.511 5.991 -7.522 1.00 0.00 18 GLY A O 9
ATOM 9221 N N . PRO A 1 19 ? 2.368 6.494 -5.456 1.00 0.00 19 PRO A N 9
ATOM 9222 C CA . PRO A 1 19 ? 2.480 5.109 -5.031 1.00 0.00 19 PRO A CA 9
ATOM 9223 C C . PRO A 1 19 ? 1.108 4.532 -4.679 1.00 0.00 19 PRO A C 9
ATOM 9224 O O . PRO A 1 19 ? 0.968 3.324 -4.492 1.00 0.00 19 PRO A O 9
ATOM 9232 N N . LEU A 1 20 ? 0.129 5.421 -4.599 1.00 0.00 20 LEU A N 9
ATOM 9233 C CA . LEU A 1 20 ? -1.227 5.015 -4.273 1.00 0.00 20 LEU A CA 9
ATOM 9234 C C . LEU A 1 20 ? -1.557 3.716 -5.010 1.00 0.00 20 LEU A C 9
ATOM 9235 O O . LEU A 1 20 ? -2.374 2.924 -4.545 1.00 0.00 20 LEU A O 9
ATOM 9250 N N . MET A 1 21 ? -0.904 3.536 -6.149 1.00 0.00 21 MET A N 9
ATOM 9251 C CA . MET A 1 21 ? -1.117 2.346 -6.955 1.00 0.00 21 MET A CA 9
ATOM 9252 C C . MET A 1 21 ? -0.019 1.311 -6.706 1.00 0.00 21 MET A C 9
ATOM 9253 O O . MET A 1 21 ? -0.162 0.147 -7.076 1.00 0.00 21 MET A O 9
ATOM 9265 N N . GLU A 1 22 ? 1.054 1.772 -6.081 1.00 0.00 22 GLU A N 9
ATOM 9266 C CA . GLU A 1 22 ? 2.177 0.901 -5.777 1.00 0.00 22 GLU A CA 9
ATOM 9267 C C . GLU A 1 22 ? 1.696 -0.342 -5.026 1.00 0.00 22 GLU A C 9
ATOM 9268 O O . GLU A 1 22 ? 2.211 -1.439 -5.238 1.00 0.00 22 GLU A O 9
ATOM 9279 N N . LEU A 1 23 ? 0.713 -0.130 -4.163 1.00 0.00 23 LEU A N 9
ATOM 9280 C CA . LEU A 1 23 ? 0.156 -1.219 -3.379 1.00 0.00 23 LEU A CA 9
ATOM 9281 C C . LEU A 1 23 ? -0.700 -2.107 -4.284 1.00 0.00 23 LEU A C 9
ATOM 9282 O O . LEU A 1 23 ? -0.497 -3.319 -4.344 1.00 0.00 23 LEU A O 9
ATOM 9297 N N . ILE A 1 24 ? -1.640 -1.470 -4.966 1.00 0.00 24 ILE A N 9
ATOM 9298 C CA . ILE A 1 24 ? -2.528 -2.186 -5.865 1.00 0.00 24 ILE A CA 9
ATOM 9299 C C . ILE A 1 24 ? -1.697 -3.058 -6.810 1.00 0.00 24 ILE A C 9
ATOM 9300 O O . ILE A 1 24 ? -2.098 -4.170 -7.148 1.00 0.00 24 ILE A O 9
ATOM 9315 N N . LYS A 1 25 ? -0.555 -2.518 -7.210 1.00 0.00 25 LYS A N 9
ATOM 9316 C CA . LYS A 1 25 ? 0.336 -3.231 -8.108 1.00 0.00 25 LYS A CA 9
ATOM 9317 C C . LYS A 1 25 ? 1.241 -4.157 -7.294 1.00 0.00 25 LYS A C 9
ATOM 9318 O O . LYS A 1 25 ? 1.902 -5.032 -7.851 1.00 0.00 25 LYS A O 9
ATOM 9332 N N . ALA A 1 26 ? 1.242 -3.933 -5.989 1.00 0.00 26 ALA A N 9
ATOM 9333 C CA . ALA A 1 26 ? 2.054 -4.736 -5.091 1.00 0.00 26 ALA A CA 9
ATOM 9334 C C . ALA A 1 26 ? 1.323 -6.044 -4.782 1.00 0.00 26 ALA A C 9
ATOM 9335 O O . ALA A 1 26 ? 1.920 -7.119 -4.827 1.00 0.00 26 ALA A O 9
ATOM 9342 N N . TYR A 1 27 ? 0.042 -5.910 -4.473 1.00 0.00 27 TYR A N 9
ATOM 9343 C CA . TYR A 1 27 ? -0.777 -7.067 -4.156 1.00 0.00 27 TYR A CA 9
ATOM 9344 C C . TYR A 1 27 ? -0.506 -8.214 -5.132 1.00 0.00 27 TYR A C 9
ATOM 9345 O O . TYR A 1 27 ? -0.606 -9.384 -4.764 1.00 0.00 27 TYR A O 9
ATOM 9362 N N . LYS A 1 28 ? -0.166 -7.840 -6.357 1.00 0.00 28 LYS A N 9
ATOM 9363 C CA . LYS A 1 28 ? 0.120 -8.823 -7.388 1.00 0.00 28 LYS A CA 9
ATOM 9364 C C . LYS A 1 28 ? 1.475 -9.473 -7.104 1.00 0.00 28 LYS A C 9
ATOM 9365 O O . LYS A 1 28 ? 1.719 -10.609 -7.507 1.00 0.00 28 LYS A O 9
ATOM 9379 N N . GLN A 1 29 ? 2.321 -8.724 -6.411 1.00 0.00 29 GLN A N 9
ATOM 9380 C CA . GLN A 1 29 ? 3.645 -9.214 -6.069 1.00 0.00 29 GLN A CA 9
ATOM 9381 C C . GLN A 1 29 ? 3.561 -10.201 -4.903 1.00 0.00 29 GLN A C 9
ATOM 9382 O O . GLN A 1 29 ? 4.167 -11.270 -4.945 1.00 0.00 29 GLN A O 9
ATOM 9394 N N . ALA A 1 30 ? 2.806 -9.806 -3.889 1.00 0.00 30 ALA A N 9
ATOM 9395 C CA . ALA A 1 30 ? 2.634 -10.643 -2.713 1.00 0.00 30 ALA A CA 9
ATOM 9396 C C . ALA A 1 30 ? 1.497 -11.636 -2.960 1.00 0.00 30 ALA A C 9
ATOM 9397 O O . ALA A 1 30 ? 1.188 -11.959 -4.106 1.00 0.00 30 ALA A O 9
ATOM 9404 N N . LYS A 1 31 ? 0.904 -12.092 -1.867 1.00 0.00 31 LYS A N 9
ATOM 9405 C CA . LYS A 1 31 ? -0.193 -13.041 -1.950 1.00 0.00 31 LYS A CA 9
ATOM 9406 C C . LYS A 1 31 ? -1.124 -12.844 -0.752 1.00 0.00 31 LYS A C 9
ATOM 9407 O O . LYS A 1 31 ? -0.715 -12.303 0.274 1.00 0.00 31 LYS A O 9
ATOM 9421 N N . VAL A 1 32 ? -2.359 -13.294 -0.923 1.00 0.00 32 VAL A N 9
ATOM 9422 C CA . VAL A 1 32 ? -3.351 -13.174 0.132 1.00 0.00 32 VAL A CA 9
ATOM 9423 C C . VAL A 1 32 ? -2.771 -13.722 1.438 1.00 0.00 32 VAL A C 9
ATOM 9424 O O . VAL A 1 32 ? -2.440 -14.903 1.526 1.00 0.00 32 VAL A O 9
ATOM 9437 N N . GLY A 1 33 ? -2.665 -12.837 2.418 1.00 0.00 33 GLY A N 9
ATOM 9438 C CA . GLY A 1 33 ? -2.130 -13.218 3.714 1.00 0.00 33 GLY A CA 9
ATOM 9439 C C . GLY A 1 33 ? -0.648 -12.856 3.824 1.00 0.00 33 GLY A C 9
ATOM 9440 O O . GLY A 1 33 ? 0.046 -13.332 4.720 1.00 0.00 33 GLY A O 9
ATOM 9444 N N . GLU A 1 34 ? -0.207 -12.015 2.899 1.00 0.00 34 GLU A N 9
ATOM 9445 C CA . GLU A 1 34 ? 1.180 -11.583 2.880 1.00 0.00 34 GLU A CA 9
ATOM 9446 C C . GLU A 1 34 ? 1.303 -10.166 3.441 1.00 0.00 34 GLU A C 9
ATOM 9447 O O . GLU A 1 34 ? 0.298 -9.536 3.771 1.00 0.00 34 GLU A O 9
ATOM 9458 N N . VAL A 1 35 ? 2.542 -9.704 3.531 1.00 0.00 35 VAL A N 9
ATOM 9459 C CA . VAL A 1 35 ? 2.808 -8.372 4.047 1.00 0.00 35 VAL A CA 9
ATOM 9460 C C . VAL A 1 35 ? 3.730 -7.630 3.077 1.00 0.00 35 VAL A C 9
ATOM 9461 O O . VAL A 1 35 ? 4.662 -8.217 2.529 1.00 0.00 35 VAL A O 9
ATOM 9474 N N . ILE A 1 36 ? 3.438 -6.350 2.895 1.00 0.00 36 ILE A N 9
ATOM 9475 C CA . ILE A 1 36 ? 4.230 -5.522 2.002 1.00 0.00 36 ILE A CA 9
ATOM 9476 C C . ILE A 1 36 ? 4.184 -4.071 2.484 1.00 0.00 36 ILE A C 9
ATOM 9477 O O . ILE A 1 36 ? 3.115 -3.551 2.800 1.00 0.00 36 ILE A O 9
ATOM 9492 N N . SER A 1 37 ? 5.357 -3.457 2.526 1.00 0.00 37 SER A N 9
ATOM 9493 C CA . SER A 1 37 ? 5.464 -2.076 2.964 1.00 0.00 37 SER A CA 9
ATOM 9494 C C . SER A 1 37 ? 5.787 -1.172 1.772 1.00 0.00 37 SER A C 9
ATOM 9495 O O . SER A 1 37 ? 6.638 -1.505 0.949 1.00 0.00 37 SER A O 9
ATOM 9502 N N . VAL A 1 38 ? 5.088 -0.047 1.717 1.00 0.00 38 VAL A N 9
ATOM 9503 C CA . VAL A 1 38 ? 5.290 0.906 0.640 1.00 0.00 38 VAL A CA 9
ATOM 9504 C C . VAL A 1 38 ? 5.706 2.255 1.230 1.00 0.00 38 VAL A C 9
ATOM 9505 O O . VAL A 1 38 ? 5.564 2.482 2.431 1.00 0.00 38 VAL A O 9
ATOM 9518 N N . TYR A 1 39 ? 6.211 3.115 0.359 1.00 0.00 39 TYR A N 9
ATOM 9519 C CA . TYR A 1 39 ? 6.649 4.436 0.778 1.00 0.00 39 TYR A CA 9
ATOM 9520 C C . TYR A 1 39 ? 6.514 5.448 -0.362 1.00 0.00 39 TYR A C 9
ATOM 9521 O O . TYR A 1 39 ? 6.382 5.064 -1.523 1.00 0.00 39 TYR A O 9
ATOM 9538 N N . SER A 1 40 ? 6.553 6.718 0.009 1.00 0.00 40 SER A N 9
ATOM 9539 C CA . SER A 1 40 ? 6.436 7.787 -0.969 1.00 0.00 40 SER A CA 9
ATOM 9540 C C . SER A 1 40 ? 6.825 9.123 -0.332 1.00 0.00 40 SER A C 9
ATOM 9541 O O . SER A 1 40 ? 7.170 9.175 0.848 1.00 0.00 40 SER A O 9
ATOM 9548 N N . THR A 1 41 ? 6.755 10.170 -1.141 1.00 0.00 41 THR A N 9
ATOM 9549 C CA . THR A 1 41 ? 7.094 11.503 -0.671 1.00 0.00 41 THR A CA 9
ATOM 9550 C C . THR A 1 41 ? 6.055 12.518 -1.150 1.00 0.00 41 THR A C 9
ATOM 9551 O O . THR A 1 41 ? 5.771 13.494 -0.458 1.00 0.00 41 THR A O 9
ATOM 9562 N N . ASP A 1 42 ? 5.516 12.252 -2.331 1.00 0.00 42 ASP A N 9
ATOM 9563 C CA . ASP A 1 42 ? 4.513 13.131 -2.910 1.00 0.00 42 ASP A CA 9
ATOM 9564 C C . ASP A 1 42 ? 3.497 13.518 -1.834 1.00 0.00 42 ASP A C 9
ATOM 9565 O O . ASP A 1 42 ? 2.822 14.539 -1.953 1.00 0.00 42 ASP A O 9
ATOM 9574 N N . ALA A 1 43 ? 3.422 12.683 -0.809 1.00 0.00 43 ALA A N 9
ATOM 9575 C CA . ALA A 1 43 ? 2.499 12.925 0.287 1.00 0.00 43 ALA A CA 9
ATOM 9576 C C . ALA A 1 43 ? 1.062 12.796 -0.223 1.00 0.00 43 ALA A C 9
ATOM 9577 O O . ALA A 1 43 ? 0.139 13.358 0.363 1.00 0.00 43 ALA A O 9
ATOM 9584 N N . GLY A 1 44 ? 0.918 12.052 -1.310 1.00 0.00 44 GLY A N 9
ATOM 9585 C CA . GLY A 1 44 ? -0.390 11.842 -1.905 1.00 0.00 44 GLY A CA 9
ATOM 9586 C C . GLY A 1 44 ? -0.875 10.410 -1.671 1.00 0.00 44 GLY A C 9
ATOM 9587 O O . GLY A 1 44 ? -2.053 10.186 -1.395 1.00 0.00 44 GLY A O 9
ATOM 9591 N N . THR A 1 45 ? 0.058 9.476 -1.789 1.00 0.00 45 THR A N 9
ATOM 9592 C CA . THR A 1 45 ? -0.259 8.071 -1.593 1.00 0.00 45 THR A CA 9
ATOM 9593 C C . THR A 1 45 ? -0.665 7.813 -0.141 1.00 0.00 45 THR A C 9
ATOM 9594 O O . THR A 1 45 ? -1.415 6.880 0.141 1.00 0.00 45 THR A O 9
ATOM 9605 N N . LYS A 1 46 ? -0.153 8.658 0.742 1.00 0.00 46 LYS A N 9
ATOM 9606 C CA . LYS A 1 46 ? -0.453 8.533 2.158 1.00 0.00 46 LYS A CA 9
ATOM 9607 C C . LYS A 1 46 ? -1.965 8.389 2.344 1.00 0.00 46 LYS A C 9
ATOM 9608 O O . LYS A 1 46 ? -2.419 7.681 3.241 1.00 0.00 46 LYS A O 9
ATOM 9622 N N . LYS A 1 47 ? -2.703 9.071 1.481 1.00 0.00 47 LYS A N 9
ATOM 9623 C CA . LYS A 1 47 ? -4.154 9.028 1.540 1.00 0.00 47 LYS A CA 9
ATOM 9624 C C . LYS A 1 47 ? -4.662 7.890 0.651 1.00 0.00 47 LYS A C 9
ATOM 9625 O O . LYS A 1 47 ? -5.584 7.167 1.028 1.00 0.00 47 LYS A O 9
ATOM 9639 N N . ASP A 1 48 ? -4.039 7.766 -0.511 1.00 0.00 48 ASP A N 9
ATOM 9640 C CA . ASP A 1 48 ? -4.416 6.727 -1.455 1.00 0.00 48 ASP A CA 9
ATOM 9641 C C . ASP A 1 48 ? -3.672 5.436 -1.111 1.00 0.00 48 ASP A C 9
ATOM 9642 O O . ASP A 1 48 ? -4.204 4.342 -1.289 1.00 0.00 48 ASP A O 9
ATOM 9651 N N . ALA A 1 49 ? -2.451 5.606 -0.626 1.00 0.00 49 ALA A N 9
ATOM 9652 C CA . ALA A 1 49 ? -1.627 4.468 -0.256 1.00 0.00 49 ALA A CA 9
ATOM 9653 C C . ALA A 1 49 ? -2.484 3.446 0.495 1.00 0.00 49 ALA A C 9
ATOM 9654 O O . ALA A 1 49 ? -2.436 2.253 0.198 1.00 0.00 49 ALA A O 9
ATOM 9661 N N . PRO A 1 50 ? -3.269 3.966 1.477 1.00 0.00 50 PRO A N 9
ATOM 9662 C CA . PRO A 1 50 ? -4.136 3.112 2.272 1.00 0.00 50 PRO A CA 9
ATOM 9663 C C . PRO A 1 50 ? -5.365 2.680 1.469 1.00 0.00 50 PRO A C 9
ATOM 9664 O O . PRO A 1 50 ? -6.278 2.059 2.011 1.00 0.00 50 PRO A O 9
ATOM 9672 N N . ALA A 1 51 ? -5.349 3.026 0.190 1.00 0.00 51 ALA A N 9
ATOM 9673 C CA . ALA A 1 51 ? -6.451 2.682 -0.692 1.00 0.00 51 ALA A CA 9
ATOM 9674 C C . ALA A 1 51 ? -6.002 1.585 -1.659 1.00 0.00 51 ALA A C 9
ATOM 9675 O O . ALA A 1 51 ? -6.786 0.707 -2.016 1.00 0.00 51 ALA A O 9
ATOM 9682 N N . TRP A 1 52 ? -4.741 1.670 -2.056 1.00 0.00 52 TRP A N 9
ATOM 9683 C CA . TRP A 1 52 ? -4.177 0.696 -2.974 1.00 0.00 52 TRP A CA 9
ATOM 9684 C C . TRP A 1 52 ? -4.563 -0.699 -2.478 1.00 0.00 52 TRP A C 9
ATOM 9685 O O . TRP A 1 52 ? -5.360 -1.389 -3.113 1.00 0.00 52 TRP A O 9
ATOM 9705 N N . ILE A 1 53 ? -3.982 -1.073 -1.348 1.00 0.00 53 ILE A N 9
ATOM 9706 C CA . ILE A 1 53 ? -4.254 -2.373 -0.760 1.00 0.00 53 ILE A CA 9
ATOM 9707 C C . ILE A 1 53 ? -5.756 -2.658 -0.839 1.00 0.00 53 ILE A C 9
ATOM 9708 O O . ILE A 1 53 ? -6.164 -3.746 -1.244 1.00 0.00 53 ILE A O 9
ATOM 9723 N N . GLN A 1 54 ? -6.536 -1.662 -0.446 1.00 0.00 54 GLN A N 9
ATOM 9724 C CA . GLN A 1 54 ? -7.983 -1.793 -0.466 1.00 0.00 54 GLN A CA 9
ATOM 9725 C C . GLN A 1 54 ? -8.423 -2.637 -1.664 1.00 0.00 54 GLN A C 9
ATOM 9726 O O . GLN A 1 54 ? -9.349 -3.439 -1.555 1.00 0.00 54 GLN A O 9
ATOM 9738 N N . LYS A 1 55 ? -7.739 -2.426 -2.779 1.00 0.00 55 LYS A N 9
ATOM 9739 C CA . LYS A 1 55 ? -8.047 -3.158 -3.996 1.00 0.00 55 LYS A CA 9
ATOM 9740 C C . LYS A 1 55 ? -7.043 -4.301 -4.168 1.00 0.00 55 LYS A C 9
ATOM 9741 O O . LYS A 1 55 ? -7.414 -5.399 -4.577 1.00 0.00 55 LYS A O 9
ATOM 9755 N N . SER A 1 56 ? -5.793 -4.001 -3.846 1.00 0.00 56 SER A N 9
ATOM 9756 C CA . SER A 1 56 ? -4.734 -4.989 -3.959 1.00 0.00 56 SER A CA 9
ATOM 9757 C C . SER A 1 56 ? -5.246 -6.358 -3.508 1.00 0.00 56 SER A C 9
ATOM 9758 O O . SER A 1 56 ? -5.259 -7.308 -4.289 1.00 0.00 56 SER A O 9
ATOM 9765 N N . GLY A 1 57 ? -5.655 -6.416 -2.249 1.00 0.00 57 GLY A N 9
ATOM 9766 C CA . GLY A 1 57 ? -6.166 -7.654 -1.685 1.00 0.00 57 GLY A CA 9
ATOM 9767 C C . GLY A 1 57 ? -5.338 -8.087 -0.474 1.00 0.00 57 GLY A C 9
ATOM 9768 O O . GLY A 1 57 ? -5.349 -9.257 -0.095 1.00 0.00 57 GLY A O 9
ATOM 9772 N N . GLN A 1 58 ? -4.638 -7.120 0.102 1.00 0.00 58 GLN A N 9
ATOM 9773 C CA . GLN A 1 58 ? -3.806 -7.387 1.263 1.00 0.00 58 GLN A CA 9
ATOM 9774 C C . GLN A 1 58 ? -4.384 -6.697 2.500 1.00 0.00 58 GLN A C 9
ATOM 9775 O O . GLN A 1 58 ? -5.184 -5.770 2.382 1.00 0.00 58 GLN A O 9
ATOM 9787 N N . GLU A 1 59 ? -3.957 -7.177 3.659 1.00 0.00 59 GLU A N 9
ATOM 9788 C CA . GLU A 1 59 ? -4.423 -6.619 4.917 1.00 0.00 59 GLU A CA 9
ATOM 9789 C C . GLU A 1 59 ? -4.139 -5.117 4.969 1.00 0.00 59 GLU A C 9
ATOM 9790 O O . GLU A 1 59 ? -3.084 -4.665 4.526 1.00 0.00 59 GLU A O 9
ATOM 9801 N N . LEU A 1 60 ? -5.099 -4.383 5.513 1.00 0.00 60 LEU A N 9
ATOM 9802 C CA . LEU A 1 60 ? -4.965 -2.941 5.628 1.00 0.00 60 LEU A CA 9
ATOM 9803 C C . LEU A 1 60 ? -4.017 -2.612 6.784 1.00 0.00 60 LEU A C 9
ATOM 9804 O O . LEU A 1 60 ? -4.272 -2.989 7.927 1.00 0.00 60 LEU A O 9
ATOM 9819 N N . VAL A 1 61 ? -2.944 -1.912 6.445 1.00 0.00 61 VAL A N 9
ATOM 9820 C CA . VAL A 1 61 ? -1.957 -1.528 7.441 1.00 0.00 61 VAL A CA 9
ATOM 9821 C C . VAL A 1 61 ? -2.050 -0.022 7.689 1.00 0.00 61 VAL A C 9
ATOM 9822 O O . VAL A 1 61 ? -2.849 0.667 7.057 1.00 0.00 61 VAL A O 9
ATOM 9835 N N . GLY A 1 62 ? -1.220 0.446 8.611 1.00 0.00 62 GLY A N 9
ATOM 9836 C CA . GLY A 1 62 ? -1.199 1.859 8.950 1.00 0.00 62 GLY A CA 9
ATOM 9837 C C . GLY A 1 62 ? 0.238 2.363 9.107 1.00 0.00 62 GLY A C 9
ATOM 9838 O O . GLY A 1 62 ? 0.924 2.005 10.062 1.00 0.00 62 GLY A O 9
ATOM 9842 N N . VAL A 1 63 ? 0.649 3.186 8.153 1.00 0.00 63 VAL A N 9
ATOM 9843 C CA . VAL A 1 63 ? 1.990 3.743 8.172 1.00 0.00 63 VAL A CA 9
ATOM 9844 C C . VAL A 1 63 ? 2.053 4.944 7.227 1.00 0.00 63 VAL A C 9
ATOM 9845 O O . VAL A 1 63 ? 2.286 4.783 6.030 1.00 0.00 63 VAL A O 9
ATOM 9858 N N . PHE A 1 64 ? 1.840 6.120 7.798 1.00 0.00 64 PHE A N 9
ATOM 9859 C CA . PHE A 1 64 ? 1.870 7.346 7.021 1.00 0.00 64 PHE A CA 9
ATOM 9860 C C . PHE A 1 64 ? 2.575 8.466 7.789 1.00 0.00 64 PHE A C 9
ATOM 9861 O O . PHE A 1 64 ? 2.210 8.771 8.923 1.00 0.00 64 PHE A O 9
ATOM 9877 N N . ASP A 1 65 ? 3.573 9.047 7.141 1.00 0.00 65 ASP A N 9
ATOM 9878 C CA . ASP A 1 65 ? 4.333 10.126 7.749 1.00 0.00 65 ASP A CA 9
ATOM 9879 C C . ASP A 1 65 ? 5.009 10.951 6.652 1.00 0.00 65 ASP A C 9
ATOM 9880 O O . ASP A 1 65 ? 5.566 10.395 5.706 1.00 0.00 65 ASP A O 9
ATOM 9889 N N . ARG A 1 66 ? 4.937 12.264 6.813 1.00 0.00 66 ARG A N 9
ATOM 9890 C CA . ARG A 1 66 ? 5.535 13.170 5.847 1.00 0.00 66 ARG A CA 9
ATOM 9891 C C . ARG A 1 66 ? 6.759 13.859 6.454 1.00 0.00 66 ARG A C 9
ATOM 9892 O O . ARG A 1 66 ? 6.716 15.049 6.764 1.00 0.00 66 ARG A O 9
ATOM 9909 N N . ASN A 1 67 ? 7.822 13.084 6.604 1.00 0.00 67 ASN A N 9
ATOM 9910 C CA . ASN A 1 67 ? 9.055 13.604 7.168 1.00 0.00 67 ASN A CA 9
ATOM 9911 C C . ASN A 1 67 ? 10.180 13.466 6.138 1.00 0.00 67 ASN A C 9
ATOM 9912 O O . ASN A 1 67 ? 11.208 14.131 6.244 1.00 0.00 67 ASN A O 9
ATOM 9922 N N . GLY A 1 68 ? 9.945 12.596 5.166 1.00 0.00 68 GLY A N 9
ATOM 9923 C CA . GLY A 1 68 ? 10.924 12.362 4.119 1.00 0.00 68 GLY A CA 9
ATOM 9924 C C . GLY A 1 68 ? 10.302 11.601 2.946 1.00 0.00 68 GLY A C 9
ATOM 9925 O O . GLY A 1 68 ? 10.521 11.951 1.788 1.00 0.00 68 GLY A O 9
ATOM 9929 N N . TYR A 1 69 ? 9.540 10.573 3.288 1.00 0.00 69 TYR A N 9
ATOM 9930 C CA . TYR A 1 69 ? 8.886 9.758 2.279 1.00 0.00 69 TYR A CA 9
ATOM 9931 C C . TYR A 1 69 ? 7.751 8.934 2.891 1.00 0.00 69 TYR A C 9
ATOM 9932 O O . TYR A 1 69 ? 7.981 8.120 3.783 1.00 0.00 69 TYR A O 9
ATOM 9949 N N . TYR A 1 70 ? 6.550 9.174 2.387 1.00 0.00 70 TYR A N 9
ATOM 9950 C CA . TYR A 1 70 ? 5.378 8.464 2.872 1.00 0.00 70 TYR A CA 9
ATOM 9951 C C . TYR A 1 70 ? 5.275 7.076 2.236 1.00 0.00 70 TYR A C 9
ATOM 9952 O O . TYR A 1 70 ? 5.687 6.881 1.094 1.00 0.00 70 TYR A O 9
ATOM 9969 N N . GLU A 1 71 ? 4.724 6.149 3.005 1.00 0.00 71 GLU A N 9
ATOM 9970 C CA . GLU A 1 71 ? 4.562 4.784 2.531 1.00 0.00 71 GLU A CA 9
ATOM 9971 C C . GLU A 1 71 ? 3.322 4.147 3.161 1.00 0.00 71 GLU A C 9
ATOM 9972 O O . GLU A 1 71 ? 2.666 4.758 4.003 1.00 0.00 71 GLU A O 9
ATOM 9983 N N . ILE A 1 72 ? 3.036 2.929 2.727 1.00 0.00 72 ILE A N 9
ATOM 9984 C CA . ILE A 1 72 ? 1.885 2.203 3.237 1.00 0.00 72 ILE A CA 9
ATOM 9985 C C . ILE A 1 72 ? 2.234 0.717 3.348 1.00 0.00 72 ILE A C 9
ATOM 9986 O O . ILE A 1 72 ? 3.151 0.239 2.682 1.00 0.00 72 ILE A O 9
ATOM 10001 N N . VAL A 1 73 ? 1.483 0.028 4.195 1.00 0.00 73 VAL A N 9
ATOM 10002 C CA . VAL A 1 73 ? 1.701 -1.394 4.401 1.00 0.00 73 VAL A CA 9
ATOM 10003 C C . VAL A 1 73 ? 0.374 -2.138 4.234 1.00 0.00 73 VAL A C 9
ATOM 10004 O O . VAL A 1 73 ? -0.671 -1.657 4.669 1.00 0.00 73 VAL A O 9
ATOM 10017 N N . MET A 1 74 ? 0.460 -3.299 3.600 1.00 0.00 74 MET A N 9
ATOM 10018 C CA . MET A 1 74 ? -0.720 -4.114 3.370 1.00 0.00 74 MET A CA 9
ATOM 10019 C C . MET A 1 74 ? -0.405 -5.600 3.555 1.00 0.00 74 MET A C 9
ATOM 10020 O O . MET A 1 74 ? 0.661 -6.067 3.158 1.00 0.00 74 MET A O 9
ATOM 10032 N N . LYS A 1 75 ? -1.352 -6.302 4.160 1.00 0.00 75 LYS A N 9
ATOM 10033 C CA . LYS A 1 75 ? -1.189 -7.726 4.404 1.00 0.00 75 LYS A CA 9
ATOM 10034 C C . LYS A 1 75 ? -1.970 -8.512 3.348 1.00 0.00 75 LYS A C 9
ATOM 10035 O O . LYS A 1 75 ? -3.186 -8.663 3.456 1.00 0.00 75 LYS A O 9
ATOM 10049 N N . LYS A 1 76 ? -1.239 -8.991 2.352 1.00 0.00 76 LYS A N 9
ATOM 10050 C CA . LYS A 1 76 ? -1.848 -9.757 1.279 1.00 0.00 76 LYS A CA 9
ATOM 10051 C C . LYS A 1 76 ? -2.925 -10.674 1.860 1.00 0.00 76 LYS A C 9
ATOM 10052 O O . LYS A 1 76 ? -2.625 -11.567 2.653 1.00 0.00 76 LYS A O 9
ATOM 10066 N N . VAL A 1 77 ? -4.158 -10.424 1.444 1.00 0.00 77 VAL A N 9
ATOM 10067 C CA . VAL A 1 77 ? -5.282 -11.217 1.915 1.00 0.00 77 VAL A CA 9
ATOM 10068 C C . VAL A 1 77 ? -6.242 -11.472 0.751 1.00 0.00 77 VAL A C 9
ATOM 10069 O O . VAL A 1 77 ? -7.378 -11.897 0.960 1.00 0.00 77 VAL A O 9
ATOM 10082 N N . LYS A 1 78 ? -5.752 -11.201 -0.450 1.00 0.00 78 LYS A N 9
ATOM 10083 C CA . LYS A 1 78 ? -6.553 -11.397 -1.646 1.00 0.00 78 LYS A CA 9
ATOM 10084 C C . LYS A 1 78 ? -7.452 -12.620 -1.459 1.00 0.00 78 LYS A C 9
ATOM 10085 O O . LYS A 1 78 ? -8.061 -13.099 -2.414 1.00 0.00 78 LYS A O 9
ATOM 10099 N N . MET A 1 1 ? -4.332 -5.454 9.075 1.00 0.00 1 MET A N 10
ATOM 10100 C CA . MET A 1 1 ? -3.030 -5.341 8.443 1.00 0.00 1 MET A CA 10
ATOM 10101 C C . MET A 1 1 ? -1.998 -6.225 9.148 1.00 0.00 1 MET A C 10
ATOM 10102 O O . MET A 1 1 ? -2.311 -6.877 10.142 1.00 0.00 1 MET A O 10
ATOM 10114 N N . ASP A 1 2 ? -0.790 -6.217 8.606 1.00 0.00 2 ASP A N 10
ATOM 10115 C CA . ASP A 1 2 ? 0.289 -7.011 9.169 1.00 0.00 2 ASP A CA 10
ATOM 10116 C C . ASP A 1 2 ? 1.436 -6.085 9.579 1.00 0.00 2 ASP A C 10
ATOM 10117 O O . ASP A 1 2 ? 2.391 -6.520 10.220 1.00 0.00 2 ASP A O 10
ATOM 10126 N N . VAL A 1 3 ? 1.305 -4.826 9.191 1.00 0.00 3 VAL A N 10
ATOM 10127 C CA . VAL A 1 3 ? 2.319 -3.835 9.508 1.00 0.00 3 VAL A CA 10
ATOM 10128 C C . VAL A 1 3 ? 3.675 -4.528 9.659 1.00 0.00 3 VAL A C 10
ATOM 10129 O O . VAL A 1 3 ? 4.717 -3.876 9.623 1.00 0.00 3 VAL A O 10
ATOM 10142 N N . LYS A 1 4 ? 3.616 -5.842 9.822 1.00 0.00 4 LYS A N 10
ATOM 10143 C CA . LYS A 1 4 ? 4.826 -6.632 9.978 1.00 0.00 4 LYS A CA 10
ATOM 10144 C C . LYS A 1 4 ? 5.176 -7.289 8.641 1.00 0.00 4 LYS A C 10
ATOM 10145 O O . LYS A 1 4 ? 5.961 -8.234 8.598 1.00 0.00 4 LYS A O 10
ATOM 10159 N N . PRO A 1 5 ? 4.560 -6.749 7.556 1.00 0.00 5 PRO A N 10
ATOM 10160 C CA . PRO A 1 5 ? 4.798 -7.272 6.222 1.00 0.00 5 PRO A CA 10
ATOM 10161 C C . PRO A 1 5 ? 6.171 -6.841 5.702 1.00 0.00 5 PRO A C 10
ATOM 10162 O O . PRO A 1 5 ? 6.612 -5.721 5.956 1.00 0.00 5 PRO A O 10
ATOM 10170 N N . ASP A 1 6 ? 6.809 -7.752 4.981 1.00 0.00 6 ASP A N 10
ATOM 10171 C CA . ASP A 1 6 ? 8.122 -7.480 4.422 1.00 0.00 6 ASP A CA 10
ATOM 10172 C C . ASP A 1 6 ? 8.030 -7.475 2.895 1.00 0.00 6 ASP A C 10
ATOM 10173 O O . ASP A 1 6 ? 7.880 -8.527 2.275 1.00 0.00 6 ASP A O 10
ATOM 10182 N N . ARG A 1 7 ? 8.124 -6.279 2.332 1.00 0.00 7 ARG A N 10
ATOM 10183 C CA . ARG A 1 7 ? 8.054 -6.124 0.889 1.00 0.00 7 ARG A CA 10
ATOM 10184 C C . ARG A 1 7 ? 8.702 -4.805 0.465 1.00 0.00 7 ARG A C 10
ATOM 10185 O O . ARG A 1 7 ? 9.155 -4.032 1.308 1.00 0.00 7 ARG A O 10
ATOM 10202 N N . VAL A 1 8 ? 8.726 -4.586 -0.842 1.00 0.00 8 VAL A N 10
ATOM 10203 C CA . VAL A 1 8 ? 9.311 -3.373 -1.387 1.00 0.00 8 VAL A CA 10
ATOM 10204 C C . VAL A 1 8 ? 8.219 -2.550 -2.074 1.00 0.00 8 VAL A C 10
ATOM 10205 O O . VAL A 1 8 ? 7.768 -2.899 -3.165 1.00 0.00 8 VAL A O 10
ATOM 10218 N N . ILE A 1 9 ? 7.827 -1.474 -1.409 1.00 0.00 9 ILE A N 10
ATOM 10219 C CA . ILE A 1 9 ? 6.797 -0.599 -1.942 1.00 0.00 9 ILE A CA 10
ATOM 10220 C C . ILE A 1 9 ? 7.072 0.838 -1.492 1.00 0.00 9 ILE A C 10
ATOM 10221 O O . ILE A 1 9 ? 6.927 1.161 -0.313 1.00 0.00 9 ILE A O 10
ATOM 10236 N N . ASP A 1 10 ? 7.463 1.661 -2.454 1.00 0.00 10 ASP A N 10
ATOM 10237 C CA . ASP A 1 10 ? 7.759 3.055 -2.171 1.00 0.00 10 ASP A CA 10
ATOM 10238 C C . ASP A 1 10 ? 7.503 3.890 -3.427 1.00 0.00 10 ASP A C 10
ATOM 10239 O O . ASP A 1 10 ? 7.925 3.519 -4.521 1.00 0.00 10 ASP A O 10
ATOM 10248 N N . ALA A 1 11 ? 6.812 5.004 -3.227 1.00 0.00 11 ALA A N 10
ATOM 10249 C CA . ALA A 1 11 ? 6.493 5.895 -4.329 1.00 0.00 11 ALA A CA 10
ATOM 10250 C C . ALA A 1 11 ? 6.860 7.329 -3.941 1.00 0.00 11 ALA A C 10
ATOM 10251 O O . ALA A 1 11 ? 6.325 7.871 -2.975 1.00 0.00 11 ALA A O 10
ATOM 10258 N N . ARG A 1 12 ? 7.770 7.903 -4.715 1.00 0.00 12 ARG A N 10
ATOM 10259 C CA . ARG A 1 12 ? 8.214 9.263 -4.465 1.00 0.00 12 ARG A CA 10
ATOM 10260 C C . ARG A 1 12 ? 7.617 10.216 -5.503 1.00 0.00 12 ARG A C 10
ATOM 10261 O O . ARG A 1 12 ? 8.054 10.240 -6.653 1.00 0.00 12 ARG A O 10
ATOM 10278 N N . GLY A 1 13 ? 6.628 10.979 -5.059 1.00 0.00 13 GLY A N 10
ATOM 10279 C CA . GLY A 1 13 ? 5.967 11.931 -5.936 1.00 0.00 13 GLY A CA 10
ATOM 10280 C C . GLY A 1 13 ? 4.894 11.243 -6.783 1.00 0.00 13 GLY A C 10
ATOM 10281 O O . GLY A 1 13 ? 4.523 11.740 -7.845 1.00 0.00 13 GLY A O 10
ATOM 10285 N N . SER A 1 14 ? 4.426 10.110 -6.281 1.00 0.00 14 SER A N 10
ATOM 10286 C CA . SER A 1 14 ? 3.403 9.349 -6.978 1.00 0.00 14 SER A CA 10
ATOM 10287 C C . SER A 1 14 ? 2.016 9.756 -6.478 1.00 0.00 14 SER A C 10
ATOM 10288 O O . SER A 1 14 ? 1.012 9.167 -6.875 1.00 0.00 14 SER A O 10
ATOM 10295 N N . TYR A 1 15 ? 2.005 10.760 -5.614 1.00 0.00 15 TYR A N 10
ATOM 10296 C CA . TYR A 1 15 ? 0.757 11.254 -5.055 1.00 0.00 15 TYR A CA 10
ATOM 10297 C C . TYR A 1 15 ? 0.000 10.136 -4.334 1.00 0.00 15 TYR A C 10
ATOM 10298 O O . TYR A 1 15 ? 0.609 9.197 -3.825 1.00 0.00 15 TYR A O 10
ATOM 10315 N N . CYS A 1 16 ? -1.317 10.275 -4.316 1.00 0.00 16 CYS A N 10
ATOM 10316 C CA . CYS A 1 16 ? -2.165 9.289 -3.668 1.00 0.00 16 CYS A CA 10
ATOM 10317 C C . CYS A 1 16 ? -1.402 8.712 -2.472 1.00 0.00 16 CYS A C 10
ATOM 10318 O O . CYS A 1 16 ? -2.005 8.152 -1.558 1.00 0.00 16 CYS A O 10
ATOM 10325 N N . PRO A 1 17 ? -0.053 8.873 -2.521 1.00 0.00 17 PRO A N 10
ATOM 10326 C CA . PRO A 1 17 ? 0.581 9.546 -3.641 1.00 0.00 17 PRO A CA 10
ATOM 10327 C C . PRO A 1 17 ? 0.610 8.646 -4.878 1.00 0.00 17 PRO A C 10
ATOM 10328 O O . PRO A 1 17 ? -0.003 7.580 -4.888 1.00 0.00 17 PRO A O 10
ATOM 10336 N N . GLY A 1 18 ? 1.328 9.109 -5.890 1.00 0.00 18 GLY A N 10
ATOM 10337 C CA . GLY A 1 18 ? 1.444 8.360 -7.130 1.00 0.00 18 GLY A CA 10
ATOM 10338 C C . GLY A 1 18 ? 1.591 6.862 -6.853 1.00 0.00 18 GLY A C 10
ATOM 10339 O O . GLY A 1 18 ? 1.217 6.033 -7.681 1.00 0.00 18 GLY A O 10
ATOM 10343 N N . PRO A 1 19 ? 2.154 6.552 -5.654 1.00 0.00 19 PRO A N 10
ATOM 10344 C CA . PRO A 1 19 ? 2.355 5.170 -5.257 1.00 0.00 19 PRO A CA 10
ATOM 10345 C C . PRO A 1 19 ? 1.033 4.518 -4.845 1.00 0.00 19 PRO A C 10
ATOM 10346 O O . PRO A 1 19 ? 0.976 3.311 -4.617 1.00 0.00 19 PRO A O 10
ATOM 10354 N N . LEU A 1 20 ? 0.004 5.348 -4.762 1.00 0.00 20 LEU A N 10
ATOM 10355 C CA . LEU A 1 20 ? -1.314 4.868 -4.381 1.00 0.00 20 LEU A CA 10
ATOM 10356 C C . LEU A 1 20 ? -1.591 3.538 -5.086 1.00 0.00 20 LEU A C 10
ATOM 10357 O O . LEU A 1 20 ? -2.372 2.723 -4.596 1.00 0.00 20 LEU A O 10
ATOM 10372 N N . MET A 1 21 ? -0.936 3.360 -6.223 1.00 0.00 21 MET A N 10
ATOM 10373 C CA . MET A 1 21 ? -1.102 2.143 -6.999 1.00 0.00 21 MET A CA 10
ATOM 10374 C C . MET A 1 21 ? -0.009 1.126 -6.667 1.00 0.00 21 MET A C 10
ATOM 10375 O O . MET A 1 21 ? -0.182 -0.071 -6.882 1.00 0.00 21 MET A O 10
ATOM 10387 N N . GLU A 1 22 ? 1.096 1.643 -6.147 1.00 0.00 22 GLU A N 10
ATOM 10388 C CA . GLU A 1 22 ? 2.218 0.795 -5.782 1.00 0.00 22 GLU A CA 10
ATOM 10389 C C . GLU A 1 22 ? 1.730 -0.422 -4.995 1.00 0.00 22 GLU A C 10
ATOM 10390 O O . GLU A 1 22 ? 2.255 -1.523 -5.157 1.00 0.00 22 GLU A O 10
ATOM 10401 N N . LEU A 1 23 ? 0.732 -0.183 -4.157 1.00 0.00 23 LEU A N 10
ATOM 10402 C CA . LEU A 1 23 ? 0.166 -1.247 -3.343 1.00 0.00 23 LEU A CA 10
ATOM 10403 C C . LEU A 1 23 ? -0.684 -2.162 -4.226 1.00 0.00 23 LEU A C 10
ATOM 10404 O O . LEU A 1 23 ? -0.573 -3.384 -4.148 1.00 0.00 23 LEU A O 10
ATOM 10419 N N . ILE A 1 24 ? -1.514 -1.535 -5.047 1.00 0.00 24 ILE A N 10
ATOM 10420 C CA . ILE A 1 24 ? -2.384 -2.278 -5.943 1.00 0.00 24 ILE A CA 10
ATOM 10421 C C . ILE A 1 24 ? -1.536 -3.202 -6.819 1.00 0.00 24 ILE A C 10
ATOM 10422 O O . ILE A 1 24 ? -1.944 -4.323 -7.121 1.00 0.00 24 ILE A O 10
ATOM 10437 N N . LYS A 1 25 ? -0.372 -2.699 -7.200 1.00 0.00 25 LYS A N 10
ATOM 10438 C CA . LYS A 1 25 ? 0.538 -3.466 -8.035 1.00 0.00 25 LYS A CA 10
ATOM 10439 C C . LYS A 1 25 ? 1.365 -4.404 -7.152 1.00 0.00 25 LYS A C 10
ATOM 10440 O O . LYS A 1 25 ? 2.020 -5.316 -7.653 1.00 0.00 25 LYS A O 10
ATOM 10454 N N . ALA A 1 26 ? 1.308 -4.146 -5.853 1.00 0.00 26 ALA A N 10
ATOM 10455 C CA . ALA A 1 26 ? 2.044 -4.955 -4.897 1.00 0.00 26 ALA A CA 10
ATOM 10456 C C . ALA A 1 26 ? 1.271 -6.247 -4.627 1.00 0.00 26 ALA A C 10
ATOM 10457 O O . ALA A 1 26 ? 1.841 -7.337 -4.675 1.00 0.00 26 ALA A O 10
ATOM 10464 N N . TYR A 1 27 ? -0.015 -6.084 -4.351 1.00 0.00 27 TYR A N 10
ATOM 10465 C CA . TYR A 1 27 ? -0.871 -7.224 -4.073 1.00 0.00 27 TYR A CA 10
ATOM 10466 C C . TYR A 1 27 ? -0.603 -8.363 -5.059 1.00 0.00 27 TYR A C 10
ATOM 10467 O O . TYR A 1 27 ? -0.729 -9.536 -4.707 1.00 0.00 27 TYR A O 10
ATOM 10484 N N . LYS A 1 28 ? -0.240 -7.979 -6.274 1.00 0.00 28 LYS A N 10
ATOM 10485 C CA . LYS A 1 28 ? 0.046 -8.954 -7.313 1.00 0.00 28 LYS A CA 10
ATOM 10486 C C . LYS A 1 28 ? 1.388 -9.626 -7.019 1.00 0.00 28 LYS A C 10
ATOM 10487 O O . LYS A 1 28 ? 1.625 -10.757 -7.440 1.00 0.00 28 LYS A O 10
ATOM 10501 N N . GLN A 1 29 ? 2.231 -8.903 -6.297 1.00 0.00 29 GLN A N 10
ATOM 10502 C CA . GLN A 1 29 ? 3.544 -9.416 -5.942 1.00 0.00 29 GLN A CA 10
ATOM 10503 C C . GLN A 1 29 ? 3.428 -10.425 -4.799 1.00 0.00 29 GLN A C 10
ATOM 10504 O O . GLN A 1 29 ? 4.020 -11.501 -4.853 1.00 0.00 29 GLN A O 10
ATOM 10516 N N . ALA A 1 30 ? 2.660 -10.041 -3.789 1.00 0.00 30 ALA A N 10
ATOM 10517 C CA . ALA A 1 30 ? 2.458 -10.899 -2.634 1.00 0.00 30 ALA A CA 10
ATOM 10518 C C . ALA A 1 30 ? 1.250 -11.805 -2.882 1.00 0.00 30 ALA A C 10
ATOM 10519 O O . ALA A 1 30 ? 0.895 -12.072 -4.028 1.00 0.00 30 ALA A O 10
ATOM 10526 N N . LYS A 1 31 ? 0.652 -12.253 -1.787 1.00 0.00 31 LYS A N 10
ATOM 10527 C CA . LYS A 1 31 ? -0.508 -13.122 -1.871 1.00 0.00 31 LYS A CA 10
ATOM 10528 C C . LYS A 1 31 ? -1.398 -12.899 -0.646 1.00 0.00 31 LYS A C 10
ATOM 10529 O O . LYS A 1 31 ? -0.944 -12.368 0.366 1.00 0.00 31 LYS A O 10
ATOM 10543 N N . VAL A 1 32 ? -2.649 -13.315 -0.780 1.00 0.00 32 VAL A N 10
ATOM 10544 C CA . VAL A 1 32 ? -3.607 -13.165 0.303 1.00 0.00 32 VAL A CA 10
ATOM 10545 C C . VAL A 1 32 ? -3.002 -13.727 1.592 1.00 0.00 32 VAL A C 10
ATOM 10546 O O . VAL A 1 32 ? -2.695 -14.916 1.671 1.00 0.00 32 VAL A O 10
ATOM 10559 N N . GLY A 1 33 ? -2.852 -12.847 2.570 1.00 0.00 33 GLY A N 10
ATOM 10560 C CA . GLY A 1 33 ? -2.291 -13.240 3.851 1.00 0.00 33 GLY A CA 10
ATOM 10561 C C . GLY A 1 33 ? -0.811 -12.866 3.940 1.00 0.00 33 GLY A C 10
ATOM 10562 O O . GLY A 1 33 ? -0.098 -13.341 4.824 1.00 0.00 33 GLY A O 10
ATOM 10566 N N . GLU A 1 34 ? -0.391 -12.019 3.012 1.00 0.00 34 GLU A N 10
ATOM 10567 C CA . GLU A 1 34 ? 0.992 -11.575 2.974 1.00 0.00 34 GLU A CA 10
ATOM 10568 C C . GLU A 1 34 ? 1.112 -10.159 3.541 1.00 0.00 34 GLU A C 10
ATOM 10569 O O . GLU A 1 34 ? 0.108 -9.540 3.892 1.00 0.00 34 GLU A O 10
ATOM 10580 N N . VAL A 1 35 ? 2.348 -9.687 3.613 1.00 0.00 35 VAL A N 10
ATOM 10581 C CA . VAL A 1 35 ? 2.611 -8.354 4.130 1.00 0.00 35 VAL A CA 10
ATOM 10582 C C . VAL A 1 35 ? 3.568 -7.625 3.186 1.00 0.00 35 VAL A C 10
ATOM 10583 O O . VAL A 1 35 ? 4.508 -8.224 2.666 1.00 0.00 35 VAL A O 10
ATOM 10596 N N . ILE A 1 36 ? 3.295 -6.343 2.994 1.00 0.00 36 ILE A N 10
ATOM 10597 C CA . ILE A 1 36 ? 4.120 -5.525 2.120 1.00 0.00 36 ILE A CA 10
ATOM 10598 C C . ILE A 1 36 ? 4.082 -4.073 2.602 1.00 0.00 36 ILE A C 10
ATOM 10599 O O . ILE A 1 36 ? 3.018 -3.555 2.937 1.00 0.00 36 ILE A O 10
ATOM 10614 N N . SER A 1 37 ? 5.255 -3.459 2.621 1.00 0.00 37 SER A N 10
ATOM 10615 C CA . SER A 1 37 ? 5.369 -2.077 3.057 1.00 0.00 37 SER A CA 10
ATOM 10616 C C . SER A 1 37 ? 5.668 -1.174 1.859 1.00 0.00 37 SER A C 10
ATOM 10617 O O . SER A 1 37 ? 6.524 -1.492 1.035 1.00 0.00 37 SER A O 10
ATOM 10624 N N . VAL A 1 38 ? 4.946 -0.065 1.800 1.00 0.00 38 VAL A N 10
ATOM 10625 C CA . VAL A 1 38 ? 5.121 0.886 0.716 1.00 0.00 38 VAL A CA 10
ATOM 10626 C C . VAL A 1 38 ? 5.512 2.247 1.296 1.00 0.00 38 VAL A C 10
ATOM 10627 O O . VAL A 1 38 ? 5.353 2.484 2.493 1.00 0.00 38 VAL A O 10
ATOM 10640 N N . TYR A 1 39 ? 6.016 3.105 0.422 1.00 0.00 39 TYR A N 10
ATOM 10641 C CA . TYR A 1 39 ? 6.431 4.436 0.832 1.00 0.00 39 TYR A CA 10
ATOM 10642 C C . TYR A 1 39 ? 6.297 5.432 -0.321 1.00 0.00 39 TYR A C 10
ATOM 10643 O O . TYR A 1 39 ? 6.183 5.035 -1.479 1.00 0.00 39 TYR A O 10
ATOM 10660 N N . SER A 1 40 ? 6.314 6.708 0.037 1.00 0.00 40 SER A N 10
ATOM 10661 C CA . SER A 1 40 ? 6.194 7.764 -0.953 1.00 0.00 40 SER A CA 10
ATOM 10662 C C . SER A 1 40 ? 6.771 9.069 -0.399 1.00 0.00 40 SER A C 10
ATOM 10663 O O . SER A 1 40 ? 7.218 9.117 0.746 1.00 0.00 40 SER A O 10
ATOM 10670 N N . THR A 1 41 ? 6.740 10.095 -1.236 1.00 0.00 41 THR A N 10
ATOM 10671 C CA . THR A 1 41 ? 7.253 11.396 -0.844 1.00 0.00 41 THR A CA 10
ATOM 10672 C C . THR A 1 41 ? 6.274 12.501 -1.248 1.00 0.00 41 THR A C 10
ATOM 10673 O O . THR A 1 41 ? 6.130 13.497 -0.541 1.00 0.00 41 THR A O 10
ATOM 10684 N N . ASP A 1 42 ? 5.626 12.285 -2.383 1.00 0.00 42 ASP A N 10
ATOM 10685 C CA . ASP A 1 42 ? 4.663 13.250 -2.889 1.00 0.00 42 ASP A CA 10
ATOM 10686 C C . ASP A 1 42 ? 3.808 13.767 -1.731 1.00 0.00 42 ASP A C 10
ATOM 10687 O O . ASP A 1 42 ? 3.636 14.973 -1.571 1.00 0.00 42 ASP A O 10
ATOM 10696 N N . ALA A 1 43 ? 3.293 12.826 -0.951 1.00 0.00 43 ALA A N 10
ATOM 10697 C CA . ALA A 1 43 ? 2.460 13.171 0.188 1.00 0.00 43 ALA A CA 10
ATOM 10698 C C . ALA A 1 43 ? 0.989 13.134 -0.232 1.00 0.00 43 ALA A C 10
ATOM 10699 O O . ALA A 1 43 ? 0.145 13.776 0.391 1.00 0.00 43 ALA A O 10
ATOM 10706 N N . GLY A 1 44 ? 0.727 12.375 -1.286 1.00 0.00 44 GLY A N 10
ATOM 10707 C CA . GLY A 1 44 ? -0.627 12.245 -1.796 1.00 0.00 44 GLY A CA 10
ATOM 10708 C C . GLY A 1 44 ? -1.104 10.792 -1.724 1.00 0.00 44 GLY A C 10
ATOM 10709 O O . GLY A 1 44 ? -2.305 10.530 -1.701 1.00 0.00 44 GLY A O 10
ATOM 10713 N N . THR A 1 45 ? -0.137 9.888 -1.690 1.00 0.00 45 THR A N 10
ATOM 10714 C CA . THR A 1 45 ? -0.443 8.469 -1.620 1.00 0.00 45 THR A CA 10
ATOM 10715 C C . THR A 1 45 ? -0.765 8.062 -0.181 1.00 0.00 45 THR A C 10
ATOM 10716 O O . THR A 1 45 ? -1.493 7.097 0.048 1.00 0.00 45 THR A O 10
ATOM 10727 N N . LYS A 1 46 ? -0.207 8.819 0.753 1.00 0.00 46 LYS A N 10
ATOM 10728 C CA . LYS A 1 46 ? -0.426 8.549 2.164 1.00 0.00 46 LYS A CA 10
ATOM 10729 C C . LYS A 1 46 ? -1.917 8.314 2.409 1.00 0.00 46 LYS A C 10
ATOM 10730 O O . LYS A 1 46 ? -2.291 7.549 3.297 1.00 0.00 46 LYS A O 10
ATOM 10744 N N . LYS A 1 47 ? -2.729 8.986 1.606 1.00 0.00 47 LYS A N 10
ATOM 10745 C CA . LYS A 1 47 ? -4.172 8.860 1.724 1.00 0.00 47 LYS A CA 10
ATOM 10746 C C . LYS A 1 47 ? -4.654 7.707 0.840 1.00 0.00 47 LYS A C 10
ATOM 10747 O O . LYS A 1 47 ? -5.481 6.901 1.262 1.00 0.00 47 LYS A O 10
ATOM 10761 N N . ASP A 1 48 ? -4.113 7.666 -0.369 1.00 0.00 48 ASP A N 10
ATOM 10762 C CA . ASP A 1 48 ? -4.476 6.625 -1.316 1.00 0.00 48 ASP A CA 10
ATOM 10763 C C . ASP A 1 48 ? -3.737 5.335 -0.957 1.00 0.00 48 ASP A C 10
ATOM 10764 O O . ASP A 1 48 ? -4.206 4.241 -1.267 1.00 0.00 48 ASP A O 10
ATOM 10773 N N . ALA A 1 49 ? -2.593 5.506 -0.310 1.00 0.00 49 ALA A N 10
ATOM 10774 C CA . ALA A 1 49 ? -1.785 4.368 0.094 1.00 0.00 49 ALA A CA 10
ATOM 10775 C C . ALA A 1 49 ? -2.699 3.257 0.614 1.00 0.00 49 ALA A C 10
ATOM 10776 O O . ALA A 1 49 ? -2.568 2.102 0.211 1.00 0.00 49 ALA A O 10
ATOM 10783 N N . PRO A 1 50 ? -3.628 3.655 1.524 1.00 0.00 50 PRO A N 10
ATOM 10784 C CA . PRO A 1 50 ? -4.563 2.706 2.103 1.00 0.00 50 PRO A CA 10
ATOM 10785 C C . PRO A 1 50 ? -5.656 2.333 1.100 1.00 0.00 50 PRO A C 10
ATOM 10786 O O . PRO A 1 50 ? -6.568 1.574 1.425 1.00 0.00 50 PRO A O 10
ATOM 10794 N N . ALA A 1 51 ? -5.527 2.881 -0.099 1.00 0.00 51 ALA A N 10
ATOM 10795 C CA . ALA A 1 51 ? -6.492 2.615 -1.152 1.00 0.00 51 ALA A CA 10
ATOM 10796 C C . ALA A 1 51 ? -5.950 1.518 -2.070 1.00 0.00 51 ALA A C 10
ATOM 10797 O O . ALA A 1 51 ? -6.713 0.715 -2.604 1.00 0.00 51 ALA A O 10
ATOM 10804 N N . TRP A 1 52 ? -4.633 1.520 -2.227 1.00 0.00 52 TRP A N 10
ATOM 10805 C CA . TRP A 1 52 ? -3.979 0.534 -3.072 1.00 0.00 52 TRP A CA 10
ATOM 10806 C C . TRP A 1 52 ? -4.331 -0.856 -2.537 1.00 0.00 52 TRP A C 10
ATOM 10807 O O . TRP A 1 52 ? -4.976 -1.644 -3.226 1.00 0.00 52 TRP A O 10
ATOM 10827 N N . ILE A 1 53 ? -3.892 -1.113 -1.314 1.00 0.00 53 ILE A N 10
ATOM 10828 C CA . ILE A 1 53 ? -4.153 -2.393 -0.679 1.00 0.00 53 ILE A CA 10
ATOM 10829 C C . ILE A 1 53 ? -5.641 -2.726 -0.803 1.00 0.00 53 ILE A C 10
ATOM 10830 O O . ILE A 1 53 ? -6.010 -3.889 -0.958 1.00 0.00 53 ILE A O 10
ATOM 10845 N N . GLN A 1 54 ? -6.455 -1.683 -0.731 1.00 0.00 54 GLN A N 10
ATOM 10846 C CA . GLN A 1 54 ? -7.895 -1.851 -0.834 1.00 0.00 54 GLN A CA 10
ATOM 10847 C C . GLN A 1 54 ? -8.249 -2.643 -2.094 1.00 0.00 54 GLN A C 10
ATOM 10848 O O . GLN A 1 54 ? -9.157 -3.472 -2.075 1.00 0.00 54 GLN A O 10
ATOM 10860 N N . LYS A 1 55 ? -7.514 -2.360 -3.159 1.00 0.00 55 LYS A N 10
ATOM 10861 C CA . LYS A 1 55 ? -7.738 -3.035 -4.425 1.00 0.00 55 LYS A CA 10
ATOM 10862 C C . LYS A 1 55 ? -6.700 -4.145 -4.598 1.00 0.00 55 LYS A C 10
ATOM 10863 O O . LYS A 1 55 ? -6.924 -5.101 -5.339 1.00 0.00 55 LYS A O 10
ATOM 10877 N N . SER A 1 56 ? -5.585 -3.983 -3.900 1.00 0.00 56 SER A N 10
ATOM 10878 C CA . SER A 1 56 ? -4.511 -4.959 -3.966 1.00 0.00 56 SER A CA 10
ATOM 10879 C C . SER A 1 56 ? -5.020 -6.329 -3.516 1.00 0.00 56 SER A C 10
ATOM 10880 O O . SER A 1 56 ? -5.015 -7.284 -4.292 1.00 0.00 56 SER A O 10
ATOM 10887 N N . GLY A 1 57 ? -5.450 -6.383 -2.263 1.00 0.00 57 GLY A N 10
ATOM 10888 C CA . GLY A 1 57 ? -5.961 -7.621 -1.701 1.00 0.00 57 GLY A CA 10
ATOM 10889 C C . GLY A 1 57 ? -5.148 -8.043 -0.475 1.00 0.00 57 GLY A C 10
ATOM 10890 O O . GLY A 1 57 ? -5.159 -9.211 -0.091 1.00 0.00 57 GLY A O 10
ATOM 10894 N N . GLN A 1 58 ? -4.462 -7.069 0.105 1.00 0.00 58 GLN A N 10
ATOM 10895 C CA . GLN A 1 58 ? -3.645 -7.325 1.279 1.00 0.00 58 GLN A CA 10
ATOM 10896 C C . GLN A 1 58 ? -4.222 -6.599 2.496 1.00 0.00 58 GLN A C 10
ATOM 10897 O O . GLN A 1 58 ? -5.019 -5.673 2.350 1.00 0.00 58 GLN A O 10
ATOM 10909 N N . GLU A 1 59 ? -3.798 -7.047 3.668 1.00 0.00 59 GLU A N 10
ATOM 10910 C CA . GLU A 1 59 ? -4.262 -6.452 4.910 1.00 0.00 59 GLU A CA 10
ATOM 10911 C C . GLU A 1 59 ? -3.975 -4.949 4.918 1.00 0.00 59 GLU A C 10
ATOM 10912 O O . GLU A 1 59 ? -2.885 -4.519 4.544 1.00 0.00 59 GLU A O 10
ATOM 10923 N N . LEU A 1 60 ? -4.972 -4.190 5.348 1.00 0.00 60 LEU A N 10
ATOM 10924 C CA . LEU A 1 60 ? -4.840 -2.745 5.410 1.00 0.00 60 LEU A CA 10
ATOM 10925 C C . LEU A 1 60 ? -3.988 -2.366 6.623 1.00 0.00 60 LEU A C 10
ATOM 10926 O O . LEU A 1 60 ? -4.428 -2.505 7.763 1.00 0.00 60 LEU A O 10
ATOM 10941 N N . VAL A 1 61 ? -2.783 -1.894 6.335 1.00 0.00 61 VAL A N 10
ATOM 10942 C CA . VAL A 1 61 ? -1.865 -1.494 7.389 1.00 0.00 61 VAL A CA 10
ATOM 10943 C C . VAL A 1 61 ? -1.985 0.014 7.618 1.00 0.00 61 VAL A C 10
ATOM 10944 O O . VAL A 1 61 ? -2.770 0.686 6.951 1.00 0.00 61 VAL A O 10
ATOM 10957 N N . GLY A 1 62 ? -1.194 0.500 8.563 1.00 0.00 62 GLY A N 10
ATOM 10958 C CA . GLY A 1 62 ? -1.202 1.916 8.889 1.00 0.00 62 GLY A CA 10
ATOM 10959 C C . GLY A 1 62 ? 0.222 2.439 9.091 1.00 0.00 62 GLY A C 10
ATOM 10960 O O . GLY A 1 62 ? 0.905 2.042 10.033 1.00 0.00 62 GLY A O 10
ATOM 10964 N N . VAL A 1 63 ? 0.625 3.325 8.191 1.00 0.00 63 VAL A N 10
ATOM 10965 C CA . VAL A 1 63 ? 1.956 3.906 8.257 1.00 0.00 63 VAL A CA 10
ATOM 10966 C C . VAL A 1 63 ? 2.006 5.155 7.374 1.00 0.00 63 VAL A C 10
ATOM 10967 O O . VAL A 1 63 ? 2.037 5.052 6.150 1.00 0.00 63 VAL A O 10
ATOM 10980 N N . PHE A 1 64 ? 2.012 6.306 8.032 1.00 0.00 64 PHE A N 10
ATOM 10981 C CA . PHE A 1 64 ? 2.059 7.572 7.322 1.00 0.00 64 PHE A CA 10
ATOM 10982 C C . PHE A 1 64 ? 3.001 8.557 8.018 1.00 0.00 64 PHE A C 10
ATOM 10983 O O . PHE A 1 64 ? 2.913 8.756 9.228 1.00 0.00 64 PHE A O 10
ATOM 10999 N N . ASP A 1 65 ? 3.882 9.146 7.222 1.00 0.00 65 ASP A N 10
ATOM 11000 C CA . ASP A 1 65 ? 4.840 10.104 7.747 1.00 0.00 65 ASP A CA 10
ATOM 11001 C C . ASP A 1 65 ? 5.329 11.004 6.611 1.00 0.00 65 ASP A C 10
ATOM 11002 O O . ASP A 1 65 ? 5.809 10.515 5.589 1.00 0.00 65 ASP A O 10
ATOM 11011 N N . ARG A 1 66 ? 5.190 12.304 6.827 1.00 0.00 66 ARG A N 10
ATOM 11012 C CA . ARG A 1 66 ? 5.611 13.277 5.832 1.00 0.00 66 ARG A CA 10
ATOM 11013 C C . ARG A 1 66 ? 6.847 14.033 6.322 1.00 0.00 66 ARG A C 10
ATOM 11014 O O . ARG A 1 66 ? 6.760 15.208 6.679 1.00 0.00 66 ARG A O 10
ATOM 11031 N N . ASN A 1 67 ? 7.970 13.331 6.322 1.00 0.00 67 ASN A N 10
ATOM 11032 C CA . ASN A 1 67 ? 9.223 13.922 6.762 1.00 0.00 67 ASN A CA 10
ATOM 11033 C C . ASN A 1 67 ? 10.220 13.913 5.601 1.00 0.00 67 ASN A C 10
ATOM 11034 O O . ASN A 1 67 ? 11.150 14.718 5.571 1.00 0.00 67 ASN A O 10
ATOM 11044 N N . GLY A 1 68 ? 9.993 12.994 4.674 1.00 0.00 68 GLY A N 10
ATOM 11045 C CA . GLY A 1 68 ? 10.860 12.870 3.514 1.00 0.00 68 GLY A CA 10
ATOM 11046 C C . GLY A 1 68 ? 10.212 12.000 2.436 1.00 0.00 68 GLY A C 10
ATOM 11047 O O . GLY A 1 68 ? 10.225 12.354 1.257 1.00 0.00 68 GLY A O 10
ATOM 11051 N N . TYR A 1 69 ? 9.662 10.878 2.877 1.00 0.00 69 TYR A N 10
ATOM 11052 C CA . TYR A 1 69 ? 9.011 9.955 1.964 1.00 0.00 69 TYR A CA 10
ATOM 11053 C C . TYR A 1 69 ? 7.957 9.117 2.691 1.00 0.00 69 TYR A C 10
ATOM 11054 O O . TYR A 1 69 ? 8.268 8.425 3.659 1.00 0.00 69 TYR A O 10
ATOM 11071 N N . TYR A 1 70 ? 6.731 9.208 2.196 1.00 0.00 70 TYR A N 10
ATOM 11072 C CA . TYR A 1 70 ? 5.629 8.468 2.786 1.00 0.00 70 TYR A CA 10
ATOM 11073 C C . TYR A 1 70 ? 5.690 6.990 2.396 1.00 0.00 70 TYR A C 10
ATOM 11074 O O . TYR A 1 70 ? 6.555 6.584 1.622 1.00 0.00 70 TYR A O 10
ATOM 11091 N N . GLU A 1 71 ? 4.762 6.225 2.952 1.00 0.00 71 GLU A N 10
ATOM 11092 C CA . GLU A 1 71 ? 4.699 4.800 2.671 1.00 0.00 71 GLU A CA 10
ATOM 11093 C C . GLU A 1 71 ? 3.497 4.173 3.380 1.00 0.00 71 GLU A C 10
ATOM 11094 O O . GLU A 1 71 ? 2.940 4.762 4.304 1.00 0.00 71 GLU A O 10
ATOM 11105 N N . ILE A 1 72 ? 3.132 2.985 2.918 1.00 0.00 72 ILE A N 10
ATOM 11106 C CA . ILE A 1 72 ? 2.007 2.271 3.495 1.00 0.00 72 ILE A CA 10
ATOM 11107 C C . ILE A 1 72 ? 2.312 0.772 3.508 1.00 0.00 72 ILE A C 10
ATOM 11108 O O . ILE A 1 72 ? 3.150 0.299 2.743 1.00 0.00 72 ILE A O 10
ATOM 11123 N N . VAL A 1 73 ? 1.615 0.067 4.387 1.00 0.00 73 VAL A N 10
ATOM 11124 C CA . VAL A 1 73 ? 1.802 -1.370 4.510 1.00 0.00 73 VAL A CA 10
ATOM 11125 C C . VAL A 1 73 ? 0.489 -2.080 4.172 1.00 0.00 73 VAL A C 10
ATOM 11126 O O . VAL A 1 73 ? -0.588 -1.503 4.313 1.00 0.00 73 VAL A O 10
ATOM 11139 N N . MET A 1 74 ? 0.623 -3.323 3.733 1.00 0.00 74 MET A N 10
ATOM 11140 C CA . MET A 1 74 ? -0.539 -4.118 3.374 1.00 0.00 74 MET A CA 10
ATOM 11141 C C . MET A 1 74 ? -0.267 -5.610 3.579 1.00 0.00 74 MET A C 10
ATOM 11142 O O . MET A 1 74 ? 0.776 -6.117 3.167 1.00 0.00 74 MET A O 10
ATOM 11154 N N . LYS A 1 75 ? -1.223 -6.272 4.214 1.00 0.00 75 LYS A N 10
ATOM 11155 C CA . LYS A 1 75 ? -1.099 -7.695 4.479 1.00 0.00 75 LYS A CA 10
ATOM 11156 C C . LYS A 1 75 ? -1.937 -8.473 3.463 1.00 0.00 75 LYS A C 10
ATOM 11157 O O . LYS A 1 75 ? -3.153 -8.581 3.608 1.00 0.00 75 LYS A O 10
ATOM 11171 N N . LYS A 1 76 ? -1.252 -8.994 2.454 1.00 0.00 76 LYS A N 10
ATOM 11172 C CA . LYS A 1 76 ? -1.918 -9.759 1.413 1.00 0.00 76 LYS A CA 10
ATOM 11173 C C . LYS A 1 76 ? -3.023 -10.612 2.041 1.00 0.00 76 LYS A C 10
ATOM 11174 O O . LYS A 1 76 ? -2.746 -11.489 2.857 1.00 0.00 76 LYS A O 10
ATOM 11188 N N . VAL A 1 77 ? -4.251 -10.324 1.635 1.00 0.00 77 VAL A N 10
ATOM 11189 C CA . VAL A 1 77 ? -5.398 -11.054 2.148 1.00 0.00 77 VAL A CA 10
ATOM 11190 C C . VAL A 1 77 ? -6.454 -11.173 1.048 1.00 0.00 77 VAL A C 10
ATOM 11191 O O . VAL A 1 77 ? -7.638 -11.340 1.333 1.00 0.00 77 VAL A O 10
ATOM 11204 N N . LYS A 1 78 ? -5.987 -11.084 -0.190 1.00 0.00 78 LYS A N 10
ATOM 11205 C CA . LYS A 1 78 ? -6.876 -11.179 -1.334 1.00 0.00 78 LYS A CA 10
ATOM 11206 C C . LYS A 1 78 ? -7.996 -12.175 -1.024 1.00 0.00 78 LYS A C 10
ATOM 11207 O O . LYS A 1 78 ? -8.401 -12.949 -1.888 1.00 0.00 78 LYS A O 10
#

Solvent-accessible surface area: 3904 Å² total; per-residue (Å²): 42,46,83,169,10,124,46,108,0,34,6,150,42,34,101,18,0,7,0,24,100,42,0,31,105,0,43,169,91,10,109,77,38,55,5,0,30,0,38,0,65,70,41,6,0,21,140,33,0,29,24,0,8,103,132,8,19,6,67,91,4,50,42,81,100,202,148,51,114,2,34,0,3,0,49,0,72,104

Sequence (78 aa):
MDVKPDRVIDARGSYCPGPLMELIKAYKQAKVGEVISVYSTDAGTKKDAPAWIQKSGQELVGVFDRNGYYEIVMKKVKMDVKPDRVIDARGSYCPGPLMELIKAYKQAKVGEVISVYSTDAGTKKDAPAWIQKSGQELVGVFDRNGYYEIVMKKVKMDVKPDRVIDARGSYCPGPLMELIKAYKQAKVGEVISVYSTDAGTKKDAPAWIQKSGQELVGVFDRNGYYEIVMKKVKMDVKPDRVIDARGSYCPGPLMELIKAYKQAKVGEVISVYSTDAGTKKDAPAWIQKSGQELVGVFDRNGYYEIVMKKVKMDVKPDRVIDARGSYCPGPLMELIKAYKQAKVGEVISVYSTDAGTKKDAPAWIQKSGQELVGVFDRNGYYEIVMKKVKMDVKPDRVIDARGSYCPGPLMELIKAYKQAKVGEVISVYSTDAGTKKDAPAWIQKSGQELVGVFDRNGYYEIVMKKVKMDVKPDRVIDARGSYCPGPLMELIKAYKQAKVGEVISVYSTDAGTKKDAPAWIQKSGQELVGVFDRNGYYEIVMKKVKMDVKPDRVIDARGSYCPGPLMELIKAYKQAKVGEVISVYSTDAGTKKDAPAWIQKSGQELVGVFDRNGYYEIVMKKVKMDVKPDRVIDARGSYCPGPLMELIKAYKQAKVGEVISVYSTDAGTKKDAPAWIQKSGQELVGVFDRNGYYEIVMKKVKMDVKPDRVIDARGSYCPGPLMELIKAYKQAKVGEVISVYSTDAGTKKDAPAWIQKSGQELVGVFDRNGYYEIVMKKVK